Protein 4GSX (pdb70)

Solvent-accessible surface area: 40727 Å² total; per-residue (Å²): 156,24,10,7,9,20,103,225,60,32,94,56,21,171,93,60,30,0,114,0,45,6,21,1,13,117,36,34,4,5,26,9,60,3,129,148,54,27,38,1,24,4,40,3,75,84,4,23,0,40,98,17,46,40,50,55,46,3,0,0,56,6,95,37,44,92,62,50,34,29,17,101,26,40,103,114,53,124,0,83,21,124,35,72,167,56,97,47,28,17,41,97,86,64,138,15,75,14,3,58,45,39,67,4,66,102,83,31,128,0,8,0,2,0,0,0,71,5,60,23,82,23,86,0,44,0,24,37,10,75,163,121,6,14,72,8,17,0,37,4,41,26,101,91,106,77,54,95,3,79,2,34,34,128,55,44,70,21,120,18,131,19,90,84,11,27,32,2,32,1,51,1,58,61,52,148,37,67,70,39,125,66,21,0,0,0,33,1,113,168,88,1,20,8,6,41,58,92,20,1,46,97,17,63,3,0,72,11,58,22,70,125,94,122,126,78,61,19,56,122,25,68,50,3,6,54,21,48,101,28,104,20,120,142,15,113,12,48,50,76,50,54,35,53,46,33,0,76,96,7,5,73,49,32,60,96,26,130,38,99,74,75,37,3,50,26,68,8,46,0,114,3,81,1,76,7,96,93,16,52,10,116,29,70,94,48,105,93,4,99,9,25,8,139,53,85,123,136,12,53,82,43,89,86,26,11,3,60,4,27,0,62,4,98,9,137,41,36,60,0,73,4,18,39,25,5,40,26,82,170,46,81,66,51,140,42,89,62,51,15,33,39,3,10,0,39,47,83,121,99,54,20,76,1,37,3,78,3,12,119,20,70,0,63,6,18,5,6,54,68,186,116,29,45,148,42,65,40,126,18,141,56,110,79,95,42,99,153,22,167,188,21,11,8,11,21,95,225,64,33,100,61,20,173,89,60,33,0,122,2,46,5,19,0,18,85,68,34,3,5,19,13,64,0,158,149,60,28,46,1,11,4,30,6,86,91,5,22,0,40,102,11,48,37,53,63,55,3,0,0,45,2,122,31,43,94,53,56,38,44,36,109,28,11,108,89,48,98,3,83,20,129,3,63,117,67,92,44,42,14,41,95,104,50,109,10,97,21,52,58,102,74,6,86,104,177,16,120,0,3,0,6,0,0,0,81,7,104,0,63,29,75,0,51,0,32,35,12,78,161,124,12,19,68,11,20,0,37,1,30,8,96,140,178,25,59,101,4,76,1,36,33,130,57,44,66,22,122,20,144,16,75,86,8,25,52,0,22,0,46,2,58,55,81,149,38,59,78,48,126,63,22,0,3,0,28,2,101,183,113,1,17,12,5,43,60,91,23,2,49,99,18,64,2,0,74,9,53,20,71,119,84,118,86,57,60,26,57,126,28,60,50,2,4,66,17,98,105,31,64,25,76,58,22,116,14,63,48,81,52,53,13,50,44,26,0,74,50,6,3,72,52,30,51,94,29,130,38,92,61,69,28,3,56,34,63,5,48,0,81,1,78,2,79,7,103,92,21,72,12,148,22,89,105,43,98,124,3,107,18,36,13,89,24,35,104,90,15,47,93,29,97,79,30,9,2,69,1,51,1,63,12,98,9,132,36,35,70,0,71,7,22,44,32,3,27,24,120,84,47,89,64,50,139,40,85,61,46,20,40,38,8,12,2,32,71,62,77,92,43,25,87,3,21,2,76,2,11,114,18,116,4,90,3,22,0,5,43,55,194,71,30,37,121,18,77,48,133,22,154,53,108,80,96,44,98,151,9,121,91

CATH classification: 2.60.98.10 (+3 more: 3.30.67.10, 3.30.387.10, 2.60.40.350)

Structure (mmCIF, N/CA/C/O backbone):
data_4GSX
#
_entry.id   4GSX
#
_cell.length_a   77.571
_cell.length_b   77.571
_cell.length_c   292.518
_cell.angle_alpha   90.00
_cell.angle_beta   90.00
_cell.angle_gamma   120.00
#
_symmetry.space_group_name_H-M   'P 63'
#
loop_
_entity.id
_entity.type
_entity.pdbx_description
1 polymer 'Envelope protein E'
2 non-polymer 2-acetamido-2-deoxy-beta-D-glucopyranose
3 non-polymer 'CADMIUM ION'
4 non-polymer 'CHLORIDE ION'
5 water water
#
loop_
_atom_site.group_PDB
_atom_site.id
_atom_site.type_symbol
_atom_site.label_atom_id
_atom_site.label_alt_id
_atom_site.label_comp_id
_atom_site.label_asym_id
_atom_site.label_entity_id
_atom_site.label_seq_id
_atom_site.pdbx_PDB_ins_code
_atom_site.Cartn_x
_atom_site.Cartn_y
_atom_site.Cartn_z
_atom_site.occupancy
_atom_site.B_iso_or_equiv
_atom_site.auth_seq_id
_atom_site.auth_comp_id
_atom_site.auth_asym_id
_atom_site.auth_atom_id
_atom_site.pdbx_PDB_model_num
ATOM 1 N N . ARG A 1 18 ? 11.169 -24.938 55.149 1.00 32.93 2 ARG A N 1
ATOM 2 C CA . ARG A 1 18 ? 11.569 -24.968 53.752 1.00 23.80 2 ARG A CA 1
ATOM 3 C C . ARG A 1 18 ? 13.077 -24.893 53.548 1.00 25.35 2 ARG A C 1
ATOM 4 O O . ARG A 1 18 ? 13.571 -25.293 52.496 1.00 25.43 2 ARG A O 1
ATOM 12 N N . CYS A 1 19 ? 13.811 -24.383 54.536 1.00 24.67 3 CYS A N 1
ATOM 13 C CA . CYS A 1 19 ? 15.255 -24.269 54.397 1.00 17.68 3 CYS A CA 1
ATOM 14 C C . CYS A 1 19 ? 15.916 -25.450 55.022 1.00 15.30 3 CYS A C 1
ATOM 15 O O . CYS A 1 19 ? 15.411 -26.005 55.991 1.00 16.85 3 CYS A O 1
ATOM 18 N N . VAL A 1 20 ? 17.058 -25.819 54.452 1.00 17.26 4 VAL A N 1
ATOM 19 C CA . VAL A 1 20 ? 17.911 -26.854 55.001 1.00 13.60 4 VAL A CA 1
ATOM 20 C C . VAL A 1 20 ? 18.850 -26.219 56.017 1.00 12.28 4 VAL A C 1
ATOM 21 O O . VAL A 1 20 ? 19.503 -25.230 55.728 1.00 14.00 4 VAL A O 1
ATOM 25 N N . GLY A 1 21 ? 18.906 -26.781 57.212 1.00 12.39 5 GLY A N 1
ATOM 26 C CA . GLY A 1 21 ? 19.766 -26.256 58.252 1.00 12.36 5 GLY A CA 1
ATOM 27 C C . GLY A 1 21 ? 21.218 -26.603 58.004 1.00 11.13 5 GLY A C 1
ATOM 28 O O . GLY A 1 21 ? 21.533 -27.652 57.456 1.00 12.96 5 GLY A O 1
ATOM 29 N N . ILE A 1 22 ? 22.102 -25.707 58.415 1.00 11.79 6 ILE A N 1
ATOM 30 C CA . ILE A 1 22 ? 23.537 -25.894 58.249 1.00 13.67 6 ILE A CA 1
ATOM 31 C C . ILE A 1 22 ? 24.109 -26.842 59.300 1.00 12.68 6 ILE A C 1
ATOM 32 O O . ILE A 1 22 ? 23.849 -26.683 60.479 1.00 12.63 6 ILE A O 1
ATOM 37 N N . GLY A 1 23 ? 24.875 -27.837 58.860 1.00 11.58 7 GLY A N 1
ATOM 38 C CA . GLY A 1 23 ? 25.403 -28.843 59.762 1.00 11.36 7 GLY A CA 1
ATOM 39 C C . GLY A 1 23 ? 26.684 -28.396 60.424 1.00 10.65 7 GLY A C 1
ATOM 40 O O . GLY A 1 23 ? 27.363 -27.517 59.912 1.00 10.09 7 GLY A O 1
ATOM 41 N N . ASN A 1 24 ? 27.044 -28.999 61.549 1.00 12.09 8 ASN A N 1
ATOM 42 C CA . ASN A 1 24 ? 28.195 -28.475 62.284 1.00 13.91 8 ASN A CA 1
ATOM 43 C C . ASN A 1 24 ? 29.525 -28.757 61.584 1.00 10.33 8 ASN A C 1
ATOM 44 O O . ASN A 1 24 ? 30.530 -28.157 61.919 1.00 10.82 8 ASN A O 1
ATOM 49 N N . ARG A 1 25 ? 29.504 -29.614 60.566 1.00 10.95 9 ARG A N 1
ATOM 50 C CA . ARG A 1 25 ? 30.685 -29.871 59.739 1.00 10.50 9 ARG A CA 1
ATOM 51 C C . ARG A 1 25 ? 30.941 -28.766 58.719 1.00 7.87 9 ARG A C 1
ATOM 52 O O . ARG A 1 25 ? 32.009 -28.697 58.125 1.00 7.81 9 ARG A O 1
ATOM 60 N N . ASP A 1 26 ? 29.980 -27.868 58.572 1.00 7.88 10 ASP A N 1
ATOM 61 C CA . ASP A 1 26 ? 30.061 -26.854 57.560 1.00 7.48 10 ASP A CA 1
ATOM 62 C C . ASP A 1 26 ? 30.406 -25.503 58.123 1.00 6.87 10 ASP A C 1
ATOM 63 O O . ASP A 1 26 ? 30.325 -24.526 57.404 1.00 10.74 10 ASP A O 1
ATOM 68 N N . PHE A 1 27 ? 30.807 -25.426 59.388 1.00 6.33 11 PHE A N 1
ATOM 69 C CA . PHE A 1 27 ? 31.345 -24.178 59.899 1.00 7.21 11 PHE A CA 1
ATOM 70 C C . PHE A 1 27 ? 32.453 -24.393 60.908 1.00 6.60 11 PHE A C 1
ATOM 71 O O . PHE A 1 27 ? 32.638 -25.479 61.430 1.00 7.85 11 PHE A O 1
ATOM 79 N N . VAL A 1 28 ? 33.226 -23.342 61.124 1.00 7.83 12 VAL A N 1
ATOM 80 C CA . VAL A 1 28 ? 34.155 -23.288 62.229 1.00 7.44 12 VAL A CA 1
ATOM 81 C C . VAL A 1 28 ? 34.018 -21.925 62.870 1.00 6.83 12 VAL A C 1
ATOM 82 O O . VAL A 1 28 ? 34.009 -20.919 62.185 1.00 7.80 12 VAL A O 1
ATOM 86 N N . GLU A 1 29 ? 33.870 -21.905 64.188 1.00 7.51 13 GLU A N 1
ATOM 87 C CA . GLU A 1 29 ? 34.071 -20.696 64.981 1.00 8.16 13 GLU A CA 1
ATOM 88 C C . GLU A 1 29 ? 35.526 -20.651 65.428 1.00 6.70 13 GLU A C 1
ATOM 89 O O . GLU A 1 29 ? 36.019 -21.581 66.026 1.00 9.12 13 GLU A O 1
ATOM 95 N N . GLY A 1 30 ? 36.227 -19.576 65.136 1.00 5.74 14 GLY A N 1
ATOM 96 C CA . GLY A 1 30 ? 37.587 -19.466 65.591 1.00 8.24 14 GLY A CA 1
ATOM 97 C C . GLY A 1 30 ? 37.666 -19.305 67.103 1.00 11.16 14 GLY A C 1
ATOM 98 O O . GLY A 1 30 ? 36.733 -18.816 67.728 1.00 11.58 14 GLY A O 1
ATOM 99 N N . LEU A 1 31 ? 38.766 -19.742 67.696 1.00 9.15 15 LEU A N 1
ATOM 100 C CA . LEU A 1 31 ? 39.065 -19.377 69.059 1.00 11.58 15 LEU A CA 1
ATOM 101 C C . LEU A 1 31 ? 39.183 -17.874 69.024 1.00 13.68 15 LEU A C 1
ATOM 102 O O . LEU A 1 31 ? 38.698 -17.176 69.912 1.00 14.27 15 LEU A O 1
ATOM 107 N N . SER A 1 32 ? 39.852 -17.372 67.993 1.00 11.44 16 SER A N 1
ATOM 108 C CA . SER A 1 32 ? 39.827 -15.942 67.689 1.00 12.42 16 SER A CA 1
ATOM 109 C C . SER A 1 32 ? 39.568 -15.708 66.190 1.00 10.08 16 SER A C 1
ATOM 110 O O . SER A 1 32 ? 39.656 -16.617 65.371 1.00 10.37 16 SER A O 1
ATOM 113 N N . GLY A 1 33 ? 39.232 -14.484 65.830 1.00 10.43 17 GLY A N 1
ATOM 114 C CA . GLY A 1 33 ? 38.939 -14.195 64.449 1.00 10.60 17 GLY A CA 1
ATOM 115 C C . GLY A 1 33 ? 37.475 -14.343 64.118 1.00 9.47 17 GLY A C 1
ATOM 116 O O . GLY A 1 33 ? 36.636 -13.726 64.756 1.00 13.41 17 GLY A O 1
ATOM 117 N N . ALA A 1 34 ? 37.167 -15.159 63.122 1.00 7.34 18 ALA A N 1
ATOM 118 C CA . ALA A 1 34 ? 35.839 -15.189 62.552 1.00 6.69 18 ALA A CA 1
ATOM 119 C C . ALA A 1 34 ? 35.075 -16.468 62.850 1.00 5.31 18 ALA A C 1
ATOM 120 O O . ALA A 1 34 ? 35.575 -17.377 63.447 1.00 7.84 18 ALA A O 1
ATOM 122 N N . THR A 1 35 ? 33.825 -16.505 62.429 1.00 8.72 19 THR A N 1
ATOM 123 C CA . THR A 1 35 ? 33.147 -17.756 62.160 1.00 7.33 19 THR A CA 1
ATOM 124 C C . THR A 1 35 ? 33.054 -17.854 60.633 1.00 6.97 19 THR A C 1
ATOM 125 O O . THR A 1 35 ? 32.568 -16.942 59.979 1.00 6.77 19 THR A O 1
ATOM 129 N N . TRP A 1 36 ? 33.579 -18.935 60.073 1.00 7.44 20 TRP A N 1
ATOM 130 C CA . TRP A 1 36 ? 33.484 -19.206 58.636 1.00 6.69 20 TRP A CA 1
ATOM 131 C C . TRP A 1 36 ? 32.470 -20.346 58.365 1.00 6.32 20 TRP A C 1
ATOM 132 O O . TRP A 1 36 ? 32.438 -21.342 59.075 1.00 6.79 20 TRP A O 1
ATOM 143 N N . VAL A 1 37 ? 31.626 -20.170 57.357 1.00 6.15 21 VAL A N 1
ATOM 144 C CA . VAL A 1 37 ? 30.544 -21.104 57.052 1.00 5.86 21 VAL A CA 1
ATOM 145 C C . VAL A 1 37 ? 30.550 -21.434 55.571 1.00 5.80 21 VAL A C 1
ATOM 146 O O . VAL A 1 37 ? 30.615 -20.538 54.745 1.00 6.89 21 VAL A O 1
ATOM 150 N N . ASP A 1 38 ? 30.475 -22.711 55.231 1.00 6.01 22 ASP A N 1
ATOM 151 C CA . ASP A 1 38 ? 30.257 -23.135 53.862 1.00 6.81 22 ASP A CA 1
ATOM 152 C C . ASP A 1 38 ? 28.769 -23.342 53.533 1.00 9.66 22 ASP A C 1
ATOM 153 O O . ASP A 1 38 ? 28.072 -24.058 54.241 1.00 9.32 22 ASP A O 1
ATOM 158 N N . VAL A 1 39 ? 28.294 -22.781 52.428 1.00 10.45 23 VAL A N 1
ATOM 159 C CA . VAL A 1 39 ? 26.977 -23.164 51.924 1.00 9.05 23 VAL A CA 1
ATOM 160 C C . VAL A 1 39 ? 26.966 -23.363 50.405 1.00 12.11 23 VAL A C 1
ATOM 161 O O . VAL A 1 39 ? 27.745 -22.765 49.675 1.00 10.25 23 VAL A O 1
ATOM 165 N N . VAL A 1 40 ? 26.094 -24.247 49.940 1.00 9.67 24 VAL A N 1
ATOM 166 C CA . VAL A 1 40 ? 25.839 -24.379 48.520 1.00 10.82 24 VAL A CA 1
ATOM 167 C C . VAL A 1 40 ? 24.420 -23.910 48.245 1.00 11.22 24 VAL A C 1
ATOM 168 O O . VAL A 1 40 ? 23.461 -24.371 48.879 1.00 11.05 24 VAL A O 1
ATOM 172 N N . LEU A 1 41 ? 24.292 -22.982 47.307 1.00 10.32 25 LEU A N 1
ATOM 173 C CA . LEU A 1 41 ? 22.994 -22.465 46.908 1.00 12.27 25 LEU A CA 1
ATOM 174 C C . LEU A 1 41 ? 22.587 -22.980 45.526 1.00 11.66 25 LEU A C 1
ATOM 175 O O . LEU A 1 41 ? 23.354 -22.951 44.576 1.00 12.83 25 LEU A O 1
ATOM 180 N N . GLU A 1 42 ? 21.371 -23.484 45.442 1.00 15.25 26 GLU A N 1
ATOM 181 C CA . GLU A 1 42 ? 20.864 -24.054 44.214 1.00 15.74 26 GLU A CA 1
ATOM 182 C C . GLU A 1 42 ? 19.497 -23.478 44.009 1.00 16.04 26 GLU A C 1
ATOM 183 O O . GLU A 1 42 ? 18.841 -23.089 44.967 1.00 19.22 26 GLU A O 1
ATOM 189 N N . HIS A 1 43 ? 19.085 -23.361 42.760 1.00 16.05 27 HIS A N 1
ATOM 190 C CA . HIS A 1 43 ? 17.765 -22.854 42.481 1.00 18.49 27 HIS A CA 1
ATOM 191 C C . HIS A 1 43 ? 16.759 -23.763 43.179 1.00 18.48 27 HIS A C 1
ATOM 192 O O . HIS A 1 43 ? 16.828 -24.996 43.100 1.00 20.70 27 HIS A O 1
ATOM 199 N N . GLY A 1 44 ? 15.839 -23.129 43.893 1.00 19.28 28 GLY A N 1
ATOM 200 C CA . GLY A 1 44 ? 14.858 -23.824 44.703 1.00 26.23 28 GLY A CA 1
ATOM 201 C C . GLY A 1 44 ? 15.283 -23.847 46.155 1.00 20.75 28 GLY A C 1
ATOM 202 O O . GLY A 1 44 ? 14.719 -23.167 47.008 1.00 30.18 28 GLY A O 1
ATOM 203 N N . SER A 1 45 ? 16.301 -24.635 46.441 1.00 24.53 29 SER A N 1
ATOM 204 C CA . SER A 1 45 ? 16.735 -24.818 47.808 1.00 22.77 29 SER A CA 1
ATOM 205 C C . SER A 1 45 ? 16.956 -23.473 48.501 1.00 25.43 29 SER A C 1
ATOM 206 O O . SER A 1 45 ? 17.051 -22.409 47.876 1.00 21.00 29 SER A O 1
ATOM 209 N N . CYS A 1 46 ? 17.029 -23.526 49.814 1.00 19.32 30 CYS A N 1
ATOM 210 C CA . CYS A 1 46 ? 17.422 -22.368 50.563 1.00 16.55 30 CYS A CA 1
ATOM 211 C C . CYS A 1 46 ? 18.049 -22.953 51.803 1.00 15.04 30 CYS A C 1
ATOM 212 O O . CYS A 1 46 ? 17.763 -24.091 52.155 1.00 15.43 30 CYS A O 1
ATOM 215 N N . VAL A 1 47 ? 18.989 -22.230 52.395 1.00 14.26 31 VAL A N 1
ATOM 216 C CA A VAL A 1 47 ? 19.757 -22.736 53.526 0.47 13.85 31 VAL A CA 1
ATOM 217 C CA B VAL A 1 47 ? 19.726 -22.753 53.539 0.53 14.00 31 VAL A CA 1
ATOM 218 C C . VAL A 1 47 ? 19.518 -21.865 54.764 1.00 12.36 31 VAL A C 1
ATOM 219 O O . VAL A 1 47 ? 19.248 -20.679 54.652 1.00 12.07 31 VAL A O 1
ATOM 226 N N . THR A 1 48 ? 19.608 -22.451 55.945 1.00 11.25 32 THR A N 1
ATOM 227 C CA . THR A 1 48 ? 19.374 -21.676 57.146 1.00 15.67 32 THR A CA 1
ATOM 228 C C . THR A 1 48 ? 20.334 -22.017 58.279 1.00 12.75 32 THR A C 1
ATOM 229 O O . THR A 1 48 ? 20.842 -23.120 58.372 1.00 12.92 32 THR A O 1
ATOM 233 N N . THR A 1 49 ? 20.590 -21.049 59.142 1.00 16.02 33 THR A N 1
ATOM 234 C CA . THR A 1 49 ? 21.295 -21.335 60.387 1.00 16.78 33 THR A CA 1
ATOM 235 C C . THR A 1 49 ? 20.904 -20.318 61.431 1.00 15.81 33 THR A C 1
ATOM 236 O O . THR A 1 49 ? 20.138 -19.410 61.159 1.00 15.22 33 THR A O 1
ATOM 240 N N . MET A 1 50 ? 21.445 -20.489 62.626 1.00 16.92 34 MET A N 1
ATOM 241 C CA . MET A 1 50 ? 21.046 -19.712 63.781 1.00 18.80 34 MET A CA 1
ATOM 242 C C . MET A 1 50 ? 22.192 -19.692 64.795 1.00 19.83 34 MET A C 1
ATOM 243 O O . MET A 1 50 ? 22.840 -20.717 65.054 1.00 15.59 34 MET A O 1
ATOM 248 N N . ALA A 1 51 ? 22.442 -18.501 65.332 1.00 23.25 35 ALA A N 1
ATOM 249 C CA . ALA A 1 51 ? 23.494 -18.258 66.309 1.00 21.13 35 ALA A CA 1
ATOM 250 C C . ALA A 1 51 ? 22.962 -18.285 67.734 1.00 31.55 35 ALA A C 1
ATOM 251 O O . ALA A 1 51 ? 21.748 -18.278 67.953 1.00 30.45 35 ALA A O 1
ATOM 253 N N . LYS A 1 52 ? 23.888 -18.284 68.698 1.00 37.50 36 LYS A N 1
ATOM 254 C CA . LYS A 1 52 ? 23.546 -18.324 70.127 1.00 37.33 36 LYS A CA 1
ATOM 255 C C . LYS A 1 52 ? 22.552 -17.200 70.456 1.00 34.61 36 LYS A C 1
ATOM 256 O O . LYS A 1 52 ? 22.943 -16.052 70.606 1.00 40.63 36 LYS A O 1
ATOM 262 N N . ASP A 1 53 ? 21.267 -17.536 70.538 1.00 30.22 37 ASP A N 1
ATOM 263 C CA . ASP A 1 53 ? 20.226 -16.558 70.877 1.00 29.26 37 ASP A CA 1
ATOM 264 C C . ASP A 1 53 ? 20.178 -15.336 69.928 1.00 34.79 37 ASP A C 1
ATOM 265 O O . ASP A 1 53 ? 20.361 -14.187 70.344 1.00 34.66 37 ASP A O 1
ATOM 270 N N . LYS A 1 54 ? 19.924 -15.612 68.646 1.00 32.56 38 LYS A N 1
ATOM 271 C CA . LYS A 1 54 ? 19.723 -14.595 67.615 1.00 26.99 38 LYS A CA 1
ATOM 272 C C . LYS A 1 54 ? 18.654 -15.101 66.651 1.00 19.45 38 LYS A C 1
ATOM 273 O O . LYS A 1 54 ? 18.283 -16.264 66.711 1.00 20.47 38 LYS A O 1
ATOM 279 N N . PRO A 1 55 ? 18.142 -14.231 65.765 1.00 27.44 39 PRO A N 1
ATOM 280 C CA . PRO A 1 55 ? 17.083 -14.676 64.844 1.00 25.22 39 PRO A CA 1
ATOM 281 C C . PRO A 1 55 ? 17.624 -15.630 63.778 1.00 23.90 39 PRO A C 1
ATOM 282 O O . PRO A 1 55 ? 18.823 -15.647 63.495 1.00 24.71 39 PRO A O 1
ATOM 286 N N . THR A 1 56 ? 16.742 -16.418 63.180 1.00 21.41 40 THR A N 1
ATOM 287 C CA . THR A 1 56 ? 17.162 -17.342 62.138 1.00 19.13 40 THR A CA 1
ATOM 288 C C . THR A 1 56 ? 17.713 -16.568 60.943 1.00 18.40 40 THR A C 1
ATOM 289 O O . THR A 1 56 ? 17.332 -15.436 60.689 1.00 20.09 40 THR A O 1
ATOM 293 N N . LEU A 1 57 ? 18.636 -17.190 60.232 1.00 15.61 41 LEU A N 1
ATOM 294 C CA . LEU A 1 57 ? 19.253 -16.593 59.069 1.00 18.90 41 LEU A CA 1
ATOM 295 C C . LEU A 1 57 ? 19.082 -17.539 57.879 1.00 16.54 41 LEU A C 1
ATOM 296 O O . LEU A 1 57 ? 19.456 -18.711 57.966 1.00 17.44 41 LEU A O 1
ATOM 301 N N . ASP A 1 58 ? 18.489 -17.027 56.796 1.00 16.06 42 ASP A N 1
ATOM 302 C CA . ASP A 1 58 ? 18.239 -17.791 55.576 1.00 14.43 42 ASP A CA 1
ATOM 303 C C . ASP A 1 58 ? 19.004 -17.148 54.441 1.00 12.09 42 ASP A C 1
ATOM 304 O O . ASP A 1 58 ? 19.121 -15.939 54.383 1.00 13.16 42 ASP A O 1
ATOM 309 N N . ILE A 1 59 ? 19.498 -17.965 53.526 1.00 10.46 43 ILE A N 1
ATOM 310 C CA . ILE A 1 59 ? 20.129 -17.488 52.310 1.00 11.32 43 ILE A CA 1
ATOM 311 C C . ILE A 1 59 ? 19.548 -18.275 51.182 1.00 11.86 43 ILE A C 1
ATOM 312 O O . ILE A 1 59 ? 19.239 -19.449 51.342 1.00 11.36 43 ILE A O 1
ATOM 317 N N . GLU A 1 60 ? 19.402 -17.630 50.032 1.00 13.49 44 GLU A N 1
ATOM 318 C CA . GLU A 1 60 ? 18.796 -18.262 48.885 1.00 10.99 44 GLU A CA 1
ATOM 319 C C . GLU A 1 60 ? 19.188 -17.562 47.601 1.00 11.87 44 GLU A C 1
ATOM 320 O O . GLU A 1 60 ? 19.229 -16.338 47.539 1.00 13.36 44 GLU A O 1
ATOM 326 N N . LEU A 1 61 ? 19.500 -18.365 46.592 1.00 13.33 45 LEU A N 1
ATOM 327 C CA . LEU A 1 61 ? 19.764 -17.878 45.233 1.00 14.41 45 LEU A CA 1
ATOM 328 C C . LEU A 1 61 ? 18.451 -17.665 44.507 1.00 11.14 45 LEU A C 1
ATOM 329 O O . LEU A 1 61 ? 17.678 -18.598 44.333 1.00 12.95 45 LEU A O 1
ATOM 334 N N . LEU A 1 62 ? 18.202 -16.429 44.096 1.00 13.81 46 LEU A N 1
ATOM 335 C CA . LEU A 1 62 ? 16.948 -16.073 43.443 1.00 13.66 46 LEU A CA 1
ATOM 336 C C . LEU A 1 62 ? 16.977 -16.224 41.920 1.00 15.29 46 LEU A C 1
ATOM 337 O O . LEU A 1 62 ? 16.035 -16.759 41.322 1.00 17.66 46 LEU A O 1
ATOM 342 N N . LYS A 1 63 ? 18.031 -15.731 41.282 1.00 14.14 47 LYS A N 1
ATOM 343 C CA . LYS A 1 63 ? 18.185 -15.965 39.856 1.00 14.91 47 LYS A CA 1
ATOM 344 C C . LYS A 1 63 ? 19.604 -15.854 39.343 1.00 10.51 47 LYS A C 1
ATOM 345 O O . LYS A 1 63 ? 20.500 -15.385 40.019 1.00 10.92 47 LYS A O 1
ATOM 351 N N . THR A 1 64 ? 19.767 -16.315 38.117 1.00 14.28 48 THR A N 1
ATOM 352 C CA . THR A 1 64 ? 21.051 -16.407 37.461 1.00 12.55 48 THR A CA 1
ATOM 353 C C . THR A 1 64 ? 20.788 -15.948 36.038 1.00 8.77 48 THR A C 1
ATOM 354 O O . THR A 1 64 ? 19.917 -16.472 35.373 1.00 12.23 48 THR A O 1
ATOM 358 N N . GLU A 1 65 ? 21.514 -14.946 35.590 1.00 9.36 49 GLU A N 1
ATOM 359 C CA . GLU A 1 65 ? 21.240 -14.331 34.308 1.00 10.09 49 GLU A CA 1
ATOM 360 C C . GLU A 1 65 ? 22.499 -14.120 33.529 1.00 8.78 49 GLU A C 1
ATOM 361 O O . GLU A 1 65 ? 23.513 -13.712 34.078 1.00 9.70 49 GLU A O 1
ATOM 367 N N . VAL A 1 66 ? 22.397 -14.383 32.230 1.00 9.31 50 VAL A N 1
ATOM 368 C CA . VAL A 1 66 ? 23.393 -13.988 31.258 1.00 11.48 50 VAL A CA 1
ATOM 369 C C . VAL A 1 66 ? 22.834 -12.814 30.459 1.00 9.96 50 VAL A C 1
ATOM 370 O O . VAL A 1 66 ? 21.713 -12.853 29.968 1.00 12.02 50 VAL A O 1
ATOM 374 N N . THR A 1 67 ? 23.611 -11.749 30.379 1.00 10.38 51 THR A N 1
ATOM 375 C CA . THR A 1 67 ? 23.125 -10.502 29.833 1.00 14.12 51 THR A CA 1
ATOM 376 C C . THR A 1 67 ? 24.137 -10.002 28.819 1.00 10.22 51 THR A C 1
ATOM 377 O O . THR A 1 67 ? 25.309 -9.947 29.122 1.00 9.89 51 THR A O 1
ATOM 381 N N . ASN A 1 68 ? 23.681 -9.705 27.605 1.00 11.77 52 ASN A N 1
ATOM 382 C CA . ASN A 1 68 ? 24.480 -9.039 26.580 1.00 11.83 52 ASN A CA 1
ATOM 383 C C . ASN A 1 68 ? 25.746 -9.760 26.165 1.00 10.16 52 ASN A C 1
ATOM 384 O O . ASN A 1 68 ? 26.795 -9.119 26.069 1.00 13.63 52 ASN A O 1
ATOM 389 N N . PRO A 1 69 ? 25.679 -11.087 25.927 1.00 9.75 53 PRO A N 1
ATOM 390 C CA . PRO A 1 69 ? 26.875 -11.808 25.451 1.00 8.90 53 PRO A CA 1
ATOM 391 C C . PRO A 1 69 ? 27.344 -11.373 24.042 1.00 8.54 53 PRO A C 1
ATOM 392 O O . PRO A 1 69 ? 26.506 -11.070 23.203 1.00 9.41 53 PRO A O 1
ATOM 396 N N . ALA A 1 70 ? 28.657 -11.330 23.812 1.00 8.18 54 ALA A N 1
ATOM 397 C CA . ALA A 1 70 ? 29.229 -10.965 22.517 1.00 9.56 54 ALA A CA 1
ATOM 398 C C . ALA A 1 70 ? 28.958 -11.992 21.411 1.00 9.17 54 ALA A C 1
ATOM 399 O O . ALA A 1 70 ? 29.006 -13.185 21.638 1.00 6.84 54 ALA A O 1
ATOM 401 N N . VAL A 1 71 ? 28.705 -11.504 20.200 1.00 11.14 55 VAL A N 1
ATOM 402 C CA . VAL A 1 71 ? 28.590 -12.366 19.020 1.00 9.56 55 VAL A CA 1
ATOM 403 C C . VAL A 1 71 ? 29.957 -12.851 18.561 1.00 7.22 55 VAL A C 1
ATOM 404 O O . VAL A 1 71 ? 30.854 -12.055 18.289 1.00 9.32 55 VAL A O 1
ATOM 408 N N . LEU A 1 72 ? 30.092 -14.167 18.473 1.00 8.25 56 LEU A N 1
ATOM 409 C CA . LEU A 1 72 ? 31.241 -14.824 17.860 1.00 10.07 56 LEU A CA 1
ATOM 410 C C . LEU A 1 72 ? 31.229 -14.691 16.311 1.00 9.67 56 LEU A C 1
ATOM 411 O O . LEU A 1 72 ? 32.133 -14.098 15.699 1.00 8.68 56 LEU A O 1
ATOM 416 N N . ARG A 1 73 ? 30.185 -15.251 15.697 1.00 13.50 57 ARG A N 1
ATOM 417 C CA . ARG A 1 73 ? 29.907 -15.093 14.275 1.00 11.54 57 ARG A CA 1
ATOM 418 C C . ARG A 1 73 ? 28.409 -14.998 14.093 1.00 10.26 57 ARG A C 1
ATOM 419 O O . ARG A 1 73 ? 27.658 -15.455 14.942 1.00 10.25 57 ARG A O 1
ATOM 427 N N . LYS A 1 74 ? 27.980 -14.439 12.967 1.00 10.81 58 LYS A N 1
ATOM 428 C CA . LYS A 1 74 ? 26.608 -14.605 12.513 1.00 10.44 58 LYS A CA 1
ATOM 429 C C . LYS A 1 74 ? 26.663 -15.525 11.306 1.00 10.16 58 LYS A C 1
ATOM 430 O O . LYS A 1 74 ? 27.638 -15.499 10.560 1.00 9.58 58 LYS A O 1
ATOM 436 N N . LEU A 1 75 ? 25.629 -16.344 11.134 1.00 10.88 59 LEU A N 1
ATOM 437 C CA . LEU A 1 75 ? 25.519 -17.256 9.997 1.00 10.56 59 LEU A CA 1
ATOM 438 C C . LEU A 1 75 ? 24.231 -16.986 9.223 1.00 9.55 59 LEU A C 1
ATOM 439 O O . LEU A 1 75 ? 23.217 -16.626 9.798 1.00 10.52 59 LEU A O 1
ATOM 444 N N . CYS A 1 76 ? 24.282 -17.163 7.908 1.00 11.72 60 CYS A N 1
ATOM 445 C CA . CYS A 1 76 ? 23.127 -16.897 7.065 1.00 13.38 60 CYS A CA 1
ATOM 446 C C . CYS A 1 76 ? 22.389 -18.183 6.759 1.00 10.49 60 CYS A C 1
ATOM 447 O O . CYS A 1 76 ? 22.983 -19.114 6.241 1.00 11.99 60 CYS A O 1
ATOM 450 N N . ILE A 1 77 ? 21.096 -18.223 7.090 1.00 13.65 61 ILE A N 1
ATOM 451 C CA . ILE A 1 77 ? 20.255 -19.407 6.837 1.00 13.65 61 ILE A CA 1
ATOM 452 C C . ILE A 1 77 ? 19.252 -19.189 5.697 1.00 15.32 61 ILE A C 1
ATOM 453 O O . ILE A 1 77 ? 18.697 -20.156 5.166 1.00 14.70 61 ILE A O 1
ATOM 458 N N . GLU A 1 78 ? 19.028 -17.929 5.327 1.00 14.91 62 GLU A N 1
ATOM 459 C CA . GLU A 1 78 ? 18.213 -17.603 4.162 1.00 15.35 62 GLU A CA 1
ATOM 460 C C . GLU A 1 78 ? 18.824 -16.421 3.442 1.00 11.35 62 GLU A C 1
ATOM 461 O O . GLU A 1 78 ? 18.907 -15.352 4.011 1.00 12.06 62 GLU A O 1
ATOM 467 N N . ALA A 1 79 ? 19.245 -16.603 2.195 1.00 15.55 63 ALA A N 1
ATOM 468 C CA . ALA A 1 79 ? 19.840 -15.517 1.430 1.00 12.25 63 ALA A CA 1
ATOM 469 C C . ALA A 1 79 ? 18.910 -15.089 0.326 1.00 10.99 63 ALA A C 1
ATOM 470 O O . ALA A 1 79 ? 18.005 -15.812 -0.020 1.00 11.56 63 ALA A O 1
ATOM 472 N N . LYS A 1 80 ? 19.141 -13.907 -0.228 1.00 14.85 64 LYS A N 1
ATOM 473 C CA . LYS A 1 80 ? 18.481 -13.525 -1.469 1.00 16.57 64 LYS A CA 1
ATOM 474 C C . LYS A 1 80 ? 19.486 -13.024 -2.483 1.00 11.80 64 LYS A C 1
ATOM 475 O O . LYS A 1 80 ? 20.560 -12.580 -2.129 1.00 12.21 64 LYS A O 1
ATOM 481 N N . ILE A 1 81 ? 19.116 -13.127 -3.752 1.00 13.57 65 ILE A N 1
ATOM 482 C CA . ILE A 1 81 ? 19.971 -12.742 -4.866 1.00 15.05 65 ILE A CA 1
ATOM 483 C C . ILE A 1 81 ? 19.299 -11.649 -5.693 1.00 16.87 65 ILE A C 1
ATOM 484 O O . ILE A 1 81 ? 18.097 -11.689 -5.930 1.00 18.42 65 ILE A O 1
ATOM 489 N N . SER A 1 82 ? 20.077 -10.660 -6.118 1.00 19.61 66 SER A N 1
ATOM 490 C CA . SER A 1 82 ? 19.606 -9.688 -7.111 1.00 21.01 66 SER A CA 1
ATOM 491 C C . SER A 1 82 ? 20.769 -9.011 -7.854 1.00 19.34 66 SER A C 1
ATOM 492 O O . SER A 1 82 ? 21.937 -9.283 -7.589 1.00 19.24 66 SER A O 1
ATOM 495 N N . ASN A 1 83 ? 20.423 -8.140 -8.794 1.00 22.50 67 ASN A N 1
ATOM 496 C CA . ASN A 1 83 ? 21.395 -7.408 -9.589 1.00 17.14 67 ASN A CA 1
ATOM 497 C C . ASN A 1 83 ? 22.324 -8.318 -10.384 1.00 12.77 67 ASN A C 1
ATOM 498 O O . ASN A 1 83 ? 23.466 -7.982 -10.636 1.00 21.64 67 ASN A O 1
ATOM 503 N N . THR A 1 84 ? 21.823 -9.462 -10.811 1.00 13.76 68 THR A N 1
ATOM 504 C CA . THR A 1 84 ? 22.596 -10.355 -11.651 1.00 14.62 68 THR A CA 1
ATOM 505 C C . THR A 1 84 ? 23.059 -9.666 -12.941 1.00 14.73 68 THR A C 1
ATOM 506 O O . THR A 1 84 ? 22.249 -9.185 -13.723 1.00 11.10 68 THR A O 1
ATOM 510 N N . THR A 1 85 ? 24.371 -9.615 -13.146 1.00 12.43 69 THR A N 1
ATOM 511 C CA . THR A 1 85 ? 24.947 -8.954 -14.297 1.00 11.77 69 THR A CA 1
ATOM 512 C C . THR A 1 85 ? 25.871 -9.953 -14.918 1.00 11.16 69 THR A C 1
ATOM 513 O O . THR A 1 85 ? 26.484 -10.735 -14.215 1.00 10.50 69 THR A O 1
ATOM 517 N N . THR A 1 86 ? 25.958 -9.934 -16.237 1.00 9.41 70 THR A N 1
ATOM 518 C CA . THR A 1 86 ? 26.817 -10.845 -16.967 1.00 10.47 70 THR A CA 1
ATOM 519 C C . THR A 1 86 ? 27.540 -10.081 -18.038 1.00 9.57 70 THR A C 1
ATOM 520 O O . THR A 1 86 ? 26.952 -9.277 -18.746 1.00 10.66 70 THR A O 1
ATOM 524 N N . ASP A 1 87 ? 28.825 -10.343 -18.156 1.00 9.83 71 ASP A N 1
ATOM 525 C CA . ASP A 1 87 ? 29.570 -9.895 -19.315 1.00 13.80 71 ASP A CA 1
ATOM 526 C C . ASP A 1 87 ? 30.157 -11.119 -20.042 1.00 11.12 71 ASP A C 1
ATOM 527 O O . ASP A 1 87 ? 30.628 -12.060 -19.423 1.00 9.52 71 ASP A O 1
ATOM 532 N N . SER A 1 88 ? 30.089 -11.102 -21.367 1.00 10.16 72 SER A N 1
ATOM 533 C CA . SER A 1 88 ? 30.559 -12.204 -22.183 1.00 12.41 72 SER A CA 1
ATOM 534 C C . SER A 1 88 ? 31.330 -11.590 -23.317 1.00 13.59 72 SER A C 1
ATOM 535 O O . SER A 1 88 ? 31.067 -10.448 -23.688 1.00 17.86 72 SER A O 1
ATOM 538 N N . ARG A 1 89 ? 32.296 -12.325 -23.856 1.00 11.22 73 ARG A N 1
ATOM 539 C CA A ARG A 1 89 ? 33.073 -11.815 -24.967 0.57 12.60 73 ARG A CA 1
ATOM 540 C CA B ARG A 1 89 ? 33.157 -11.835 -24.924 0.43 12.59 73 ARG A CA 1
ATOM 541 C C . ARG A 1 89 ? 33.286 -12.902 -26.000 1.00 10.43 73 ARG A C 1
ATOM 542 O O . ARG A 1 89 ? 33.383 -14.062 -25.676 1.00 9.38 73 ARG A O 1
ATOM 557 N N . CYS A 1 90 ? 33.316 -12.499 -27.262 1.00 11.64 74 CYS A N 1
ATOM 558 C CA . CYS A 1 90 ? 33.551 -13.422 -28.361 1.00 11.17 74 CYS A CA 1
ATOM 559 C C . CYS A 1 90 ? 34.943 -14.023 -28.232 1.00 12.91 74 CYS A C 1
ATOM 560 O O . CYS A 1 90 ? 35.824 -13.422 -27.642 1.00 12.61 74 CYS A O 1
ATOM 563 N N . PRO A 1 91 ? 35.144 -15.213 -28.801 1.00 11.52 75 PRO A N 1
ATOM 564 C CA . PRO A 1 91 ? 36.395 -15.942 -28.617 1.00 14.05 75 PRO A CA 1
ATOM 565 C C . PRO A 1 91 ? 37.663 -15.108 -28.819 1.00 13.87 75 PRO A C 1
ATOM 566 O O . PRO A 1 91 ? 38.663 -15.407 -28.181 1.00 12.84 75 PRO A O 1
ATOM 570 N N . THR A 1 92 ? 37.626 -14.099 -29.688 1.00 18.92 76 THR A N 1
ATOM 571 C CA . THR A 1 92 ? 38.835 -13.337 -30.040 1.00 16.82 76 THR A CA 1
ATOM 572 C C . THR A 1 92 ? 38.883 -11.995 -29.321 1.00 17.03 76 THR A C 1
ATOM 573 O O . THR A 1 92 ? 39.638 -11.103 -29.713 1.00 18.78 76 THR A O 1
ATOM 577 N N . GLN A 1 93 ? 38.089 -11.871 -28.263 1.00 15.22 77 GLN A N 1
ATOM 578 C CA . GLN A 1 93 ? 37.845 -10.594 -27.621 1.00 15.59 77 GLN A CA 1
ATOM 579 C C . GLN A 1 93 ? 38.173 -10.590 -26.135 1.00 13.39 77 GLN A C 1
ATOM 580 O O . GLN A 1 93 ? 37.648 -9.765 -25.394 1.00 14.53 77 GLN A O 1
ATOM 586 N N . GLY A 1 94 ? 39.036 -11.505 -25.706 1.00 12.40 78 GLY A N 1
ATOM 587 C CA . GLY A 1 94 ? 39.657 -11.413 -24.397 1.00 10.92 78 GLY A CA 1
ATOM 588 C C . GLY A 1 94 ? 38.754 -11.734 -23.229 1.00 11.41 78 GLY A C 1
ATOM 589 O O . GLY A 1 94 ? 37.663 -12.239 -23.410 1.00 13.39 78 GLY A O 1
ATOM 590 N N . GLU A 1 95 ? 39.225 -11.439 -22.019 1.00 12.37 79 GLU A N 1
ATOM 591 C CA . GLU A 1 95 ? 38.542 -11.828 -20.784 1.00 13.18 79 GLU A CA 1
ATOM 592 C C . GLU A 1 95 ? 37.443 -10.859 -20.385 1.00 12.00 79 GLU A C 1
ATOM 593 O O . GLU A 1 95 ? 37.630 -9.648 -20.367 1.00 14.69 79 GLU A O 1
ATOM 599 N N . ALA A 1 96 ? 36.287 -11.414 -20.066 1.00 12.16 80 ALA A N 1
ATOM 600 C CA . ALA A 1 96 ? 35.140 -10.631 -19.644 1.00 14.77 80 ALA A CA 1
ATOM 601 C C . ALA A 1 96 ? 35.358 -10.091 -18.237 1.00 15.06 80 ALA A C 1
ATOM 602 O O . ALA A 1 96 ? 36.028 -10.714 -17.422 1.00 14.70 80 ALA A O 1
ATOM 604 N N . THR A 1 97 ? 34.755 -8.942 -17.952 1.00 19.76 81 THR A N 1
ATOM 605 C CA . THR A 1 97 ? 35.040 -8.177 -16.744 1.00 15.73 81 THR A CA 1
ATOM 606 C C . THR A 1 97 ? 33.822 -7.396 -16.316 1.00 10.03 81 THR A C 1
ATOM 607 O O . THR A 1 97 ? 33.112 -6.879 -17.153 1.00 12.65 81 THR A O 1
ATOM 611 N N . LEU A 1 98 ? 33.599 -7.294 -15.013 1.00 12.69 82 LEU A N 1
ATOM 612 C CA . LEU A 1 98 ? 32.530 -6.472 -14.470 1.00 10.09 82 LEU A CA 1
ATOM 613 C C . LEU A 1 98 ? 33.126 -5.756 -13.309 1.00 12.52 82 LEU A C 1
ATOM 614 O O . LEU A 1 98 ? 33.915 -6.338 -12.590 1.00 14.06 82 LEU A O 1
ATOM 619 N N . VAL A 1 99 ? 32.730 -4.506 -13.096 1.00 16.66 83 VAL A N 1
ATOM 620 C CA . VAL A 1 99 ? 33.224 -3.722 -11.959 1.00 14.39 83 VAL A CA 1
ATOM 621 C C . VAL A 1 99 ? 32.772 -4.300 -10.636 1.00 14.75 83 VAL A C 1
ATOM 622 O O . VAL A 1 99 ? 33.413 -4.100 -9.620 1.00 13.89 83 VAL A O 1
ATOM 626 N N . GLU A 1 100 ? 31.665 -5.022 -10.646 1.00 15.54 84 GLU A N 1
ATOM 627 C CA . GLU A 1 100 ? 31.157 -5.602 -9.412 1.00 16.03 84 GLU A CA 1
ATOM 628 C C . GLU A 1 100 ? 32.006 -6.769 -8.933 1.00 13.00 84 GLU A C 1
ATOM 629 O O . GLU A 1 100 ? 31.834 -7.235 -7.822 1.00 12.67 84 GLU A O 1
ATOM 635 N N . GLU A 1 101 ? 32.924 -7.221 -9.773 1.00 12.99 85 GLU A N 1
ATOM 636 C CA . GLU A 1 101 ? 33.949 -8.170 -9.367 1.00 14.74 85 GLU A CA 1
ATOM 637 C C . GLU A 1 101 ? 34.720 -7.703 -8.136 1.00 18.25 85 GLU A C 1
ATOM 638 O O . GLU A 1 101 ? 35.251 -8.529 -7.401 1.00 15.62 85 GLU A O 1
ATOM 644 N N . GLN A 1 102 ? 34.805 -6.385 -7.940 1.00 20.15 86 GLN A N 1
ATOM 645 C CA . GLN A 1 102 ? 35.547 -5.786 -6.822 1.00 21.11 86 GLN A CA 1
ATOM 646 C C . GLN A 1 102 ? 34.592 -5.315 -5.709 1.00 24.03 86 GLN A C 1
ATOM 647 O O . GLN A 1 102 ? 34.973 -4.537 -4.832 1.00 23.43 86 GLN A O 1
ATOM 653 N N . ASP A 1 103 ? 33.357 -5.817 -5.749 1.00 19.95 87 ASP A N 1
ATOM 654 C CA . ASP A 1 103 ? 32.313 -5.467 -4.795 1.00 19.79 87 ASP A CA 1
ATOM 655 C C . ASP A 1 103 ? 32.023 -6.674 -3.908 1.00 17.34 87 ASP A C 1
ATOM 656 O O . ASP A 1 103 ? 31.649 -7.737 -4.382 1.00 17.06 87 ASP A O 1
ATOM 661 N N . THR A 1 104 ? 32.201 -6.498 -2.610 1.00 23.96 88 THR A N 1
ATOM 662 C CA . THR A 1 104 ? 32.078 -7.605 -1.672 1.00 22.56 88 THR A CA 1
ATOM 663 C C . THR A 1 104 ? 30.631 -7.949 -1.332 1.00 19.45 88 THR A C 1
ATOM 664 O O . THR A 1 104 ? 30.369 -8.962 -0.684 1.00 19.10 88 THR A O 1
ATOM 668 N N . ASN A 1 105 ? 29.696 -7.103 -1.757 1.00 17.58 89 ASN A N 1
ATOM 669 C CA . ASN A 1 105 ? 28.289 -7.471 -1.735 1.00 17.93 89 ASN A CA 1
ATOM 670 C C . ASN A 1 105 ? 27.964 -8.416 -2.867 1.00 14.81 89 ASN A C 1
ATOM 671 O O . ASN A 1 105 ? 26.900 -9.003 -2.891 1.00 13.47 89 ASN A O 1
ATOM 676 N N . PHE A 1 106 ? 28.889 -8.564 -3.807 1.00 18.03 90 PHE A N 1
ATOM 677 C CA . PHE A 1 106 ? 28.645 -9.400 -4.975 1.00 15.22 90 PHE A CA 1
ATOM 678 C C . PHE A 1 106 ? 29.373 -10.730 -4.938 1.00 17.40 90 PHE A C 1
ATOM 679 O O . PHE A 1 106 ? 30.520 -10.809 -4.502 1.00 22.11 90 PHE A O 1
ATOM 687 N N . VAL A 1 107 ? 28.670 -11.769 -5.393 1.00 15.07 91 VAL A N 1
ATOM 688 C CA . VAL A 1 107 ? 29.242 -13.101 -5.594 1.00 15.70 91 VAL A CA 1
ATOM 689 C C . VAL A 1 107 ? 29.375 -13.381 -7.106 1.00 15.04 91 VAL A C 1
ATOM 690 O O . VAL A 1 107 ? 28.426 -13.213 -7.871 1.00 14.60 91 VAL A O 1
ATOM 694 N N . CYS A 1 108 ? 30.568 -13.776 -7.531 1.00 14.39 92 CYS A N 1
ATOM 695 C CA . CYS A 1 108 ? 30.911 -13.782 -8.944 1.00 13.64 92 CYS A CA 1
ATOM 696 C C . CYS A 1 108 ? 31.423 -15.133 -9.388 1.00 14.08 92 CYS A C 1
ATOM 697 O O . CYS A 1 108 ? 31.934 -15.892 -8.598 1.00 18.39 92 CYS A O 1
ATOM 700 N N . ARG A 1 109 ? 31.299 -15.424 -10.670 1.00 13.94 93 ARG A N 1
ATOM 701 C CA . ARG A 1 109 ? 31.781 -16.674 -11.212 1.00 13.60 93 ARG A CA 1
ATOM 702 C C . ARG A 1 109 ? 32.246 -16.465 -12.637 1.00 12.36 93 ARG A C 1
ATOM 703 O O . ARG A 1 109 ? 31.565 -15.808 -13.409 1.00 11.91 93 ARG A O 1
ATOM 711 N N . ARG A 1 110 ? 33.403 -17.043 -12.964 1.00 11.87 94 ARG A N 1
ATOM 712 C CA . ARG A 1 110 ? 33.977 -17.016 -14.302 1.00 12.27 94 ARG A CA 1
ATOM 713 C C . ARG A 1 110 ? 33.903 -18.379 -14.969 1.00 11.52 94 ARG A C 1
ATOM 714 O O . ARG A 1 110 ? 34.052 -19.391 -14.305 1.00 11.80 94 ARG A O 1
ATOM 722 N N . THR A 1 111 ? 33.674 -18.387 -16.286 1.00 16.13 95 THR A N 1
ATOM 723 C CA . THR A 1 111 ? 33.773 -19.576 -17.146 1.00 13.30 95 THR A CA 1
ATOM 724 C C . THR A 1 111 ? 34.125 -19.208 -18.576 1.00 11.41 95 THR A C 1
ATOM 725 O O . THR A 1 111 ? 34.393 -18.059 -18.903 1.00 13.01 95 THR A O 1
ATOM 729 N N . PHE A 1 112 ? 34.080 -20.220 -19.426 1.00 11.43 96 PHE A N 1
ATOM 730 C CA . PHE A 1 112 ? 34.070 -20.044 -20.866 1.00 11.38 96 PHE A CA 1
ATOM 731 C C . PHE A 1 112 ? 32.859 -20.759 -21.426 1.00 12.05 96 PHE A C 1
ATOM 732 O O . PHE A 1 112 ? 32.504 -21.833 -20.953 1.00 12.50 96 PHE A O 1
ATOM 740 N N . VAL A 1 113 ? 32.216 -20.143 -22.414 1.00 12.19 97 VAL A N 1
ATOM 741 C CA . VAL A 1 113 ? 30.997 -20.674 -23.017 1.00 10.62 97 VAL A CA 1
ATOM 742 C C . VAL A 1 113 ? 31.200 -20.775 -24.514 1.00 10.79 97 VAL A C 1
ATOM 743 O O . VAL A 1 113 ? 32.083 -20.133 -25.070 1.00 10.18 97 VAL A O 1
ATOM 747 N N . ASP A 1 114 ? 30.388 -21.591 -25.175 1.00 13.15 98 ASP A N 1
ATOM 748 C CA . ASP A 1 114 ? 30.445 -21.691 -26.625 1.00 11.83 98 ASP A CA 1
ATOM 749 C C . ASP A 1 114 ? 29.918 -20.375 -27.175 1.00 11.11 98 ASP A C 1
ATOM 750 O O . ASP A 1 114 ? 28.905 -19.857 -26.680 1.00 10.78 98 ASP A O 1
ATOM 755 N N . ARG A 1 115 ? 30.621 -19.851 -28.179 1.00 11.32 99 ARG A N 1
ATOM 756 C CA . ARG A 1 115 ? 30.222 -18.664 -28.936 1.00 10.70 99 ARG A CA 1
ATOM 757 C C . ARG A 1 115 ? 30.371 -19.034 -30.393 1.00 9.18 99 ARG A C 1
ATOM 758 O O . ARG A 1 115 ? 31.124 -19.944 -30.710 1.00 14.47 99 ARG A O 1
ATOM 766 N N . GLY A 1 116 ? 29.666 -18.356 -31.286 1.00 10.02 100 GLY A N 1
ATOM 767 C CA . GLY A 1 116 ? 29.778 -18.630 -32.709 1.00 8.49 100 GLY A CA 1
ATOM 768 C C . GLY A 1 116 ? 28.834 -17.729 -33.484 1.00 9.34 100 GLY A C 1
ATOM 769 O O . GLY A 1 116 ? 28.269 -16.804 -32.921 1.00 9.15 100 GLY A O 1
ATOM 770 N N . HIS A 1 117 ? 28.631 -18.025 -34.762 1.00 8.67 101 HIS A N 1
ATOM 771 C CA . HIS A 1 117 ? 27.853 -17.166 -35.632 1.00 10.02 101 HIS A CA 1
ATOM 772 C C . HIS A 1 117 ? 26.452 -16.909 -35.073 1.00 9.82 101 HIS A C 1
ATOM 773 O O . HIS A 1 117 ? 25.895 -15.845 -35.252 1.00 11.84 101 HIS A O 1
ATOM 780 N N . GLY A 1 118 ? 25.870 -17.879 -34.390 1.00 9.53 102 GLY A N 1
ATOM 781 C CA . GLY A 1 118 ? 24.504 -17.744 -33.923 1.00 10.11 102 GLY A CA 1
ATOM 782 C C . GLY A 1 118 ? 24.321 -16.760 -32.782 1.00 13.15 102 GLY A C 1
ATOM 783 O O . GLY A 1 118 ? 23.199 -16.407 -32.445 1.00 12.14 102 GLY A O 1
ATOM 784 N N . ASN A 1 119 ? 25.419 -16.332 -32.171 1.00 11.71 103 ASN A N 1
ATOM 785 C CA . ASN A 1 119 ? 25.359 -15.334 -31.112 1.00 12.20 103 ASN A CA 1
ATOM 786 C C . ASN A 1 119 ? 26.371 -14.181 -31.290 1.00 10.85 103 ASN A C 1
ATOM 787 O O . ASN A 1 119 ? 26.874 -13.620 -30.317 1.00 11.46 103 ASN A O 1
ATOM 792 N N . GLY A 1 120 ? 26.658 -13.839 -32.539 1.00 10.82 104 GLY A N 1
ATOM 793 C CA . GLY A 1 120 ? 27.364 -12.616 -32.849 1.00 13.05 104 GLY A CA 1
ATOM 794 C C . GLY A 1 120 ? 28.857 -12.712 -33.048 1.00 12.02 104 GLY A C 1
ATOM 795 O O . GLY A 1 120 ? 29.499 -11.711 -33.317 1.00 16.34 104 GLY A O 1
ATOM 796 N N . CYS A 1 121 ? 29.430 -13.899 -32.929 1.00 12.71 105 CYS A N 1
ATOM 797 C CA . CYS A 1 121 ? 30.879 -14.018 -33.036 1.00 11.21 105 CYS A CA 1
ATOM 798 C C . CYS A 1 121 ? 31.308 -14.522 -34.408 1.00 13.06 105 CYS A C 1
ATOM 799 O O . CYS A 1 121 ? 30.615 -15.322 -35.020 1.00 13.84 105 CYS A O 1
ATOM 802 N N . GLY A 1 122 ? 32.432 -14.016 -34.905 1.00 12.11 106 GLY A N 1
ATOM 803 C CA . GLY A 1 122 ? 32.941 -14.421 -36.202 1.00 12.45 106 GLY A CA 1
ATOM 804 C C . GLY A 1 122 ? 33.540 -15.814 -36.204 1.00 13.24 106 GLY A C 1
ATOM 805 O O . GLY A 1 122 ? 33.677 -16.429 -37.253 1.00 16.32 106 GLY A O 1
ATOM 806 N N . LEU A 1 123 ? 33.883 -16.321 -35.029 1.00 10.82 107 LEU A N 1
ATOM 807 C CA . LEU A 1 123 ? 34.442 -17.654 -34.916 1.00 12.29 107 LEU A CA 1
ATOM 808 C C . LEU A 1 123 ? 33.604 -18.527 -34.009 1.00 12.25 107 LEU A C 1
ATOM 809 O O . LEU A 1 123 ? 32.986 -18.032 -33.082 1.00 10.42 107 LEU A O 1
ATOM 814 N N . PHE A 1 124 ? 33.612 -19.828 -34.270 1.00 11.26 108 PHE A N 1
ATOM 815 C CA . PHE A 1 124 ? 33.137 -20.786 -33.294 1.00 9.00 108 PHE A CA 1
ATOM 816 C C . PHE A 1 124 ? 34.260 -21.103 -32.313 1.00 10.61 108 PHE A C 1
ATOM 817 O O . PHE A 1 124 ? 35.381 -21.425 -32.692 1.00 13.62 108 PHE A O 1
ATOM 825 N N . GLY A 1 125 ? 33.962 -21.017 -31.034 1.00 10.35 109 GLY A N 1
ATOM 826 C CA . GLY A 1 125 ? 34.962 -21.295 -30.022 1.00 15.90 109 GLY A CA 1
ATOM 827 C C . GLY A 1 125 ? 34.432 -20.954 -28.644 1.00 10.92 109 GLY A C 1
ATOM 828 O O . GLY A 1 125 ? 33.246 -20.732 -28.473 1.00 11.26 109 GLY A O 1
ATOM 829 N N . LYS A 1 126 ? 35.314 -20.924 -27.660 1.00 11.43 110 LYS A N 1
ATOM 830 C CA . LYS A 1 126 ? 34.920 -20.547 -26.318 1.00 11.33 110 LYS A CA 1
ATOM 831 C C . LYS A 1 126 ? 35.139 -19.045 -26.118 1.00 11.24 110 LYS A C 1
ATOM 832 O O . LYS A 1 126 ? 36.158 -18.500 -26.507 1.00 10.81 110 LYS A O 1
ATOM 838 N N . GLY A 1 127 ? 34.152 -18.392 -25.529 1.00 10.52 111 GLY A N 1
ATOM 839 C CA . GLY A 1 127 ? 34.222 -16.990 -25.199 1.00 11.14 111 GLY A CA 1
ATOM 840 C C . GLY A 1 127 ? 34.221 -16.849 -23.693 1.00 14.29 111 GLY A C 1
ATOM 841 O O . GLY A 1 127 ? 33.587 -17.644 -23.011 1.00 13.81 111 GLY A O 1
ATOM 842 N N . SER A 1 128 ? 34.930 -15.850 -23.168 1.00 10.03 112 SER A N 1
ATOM 843 C CA . SER A 1 128 ? 34.967 -15.617 -21.731 1.00 10.14 112 SER A CA 1
ATOM 844 C C . SER A 1 128 ? 33.613 -15.142 -21.249 1.00 10.98 112 SER A C 1
ATOM 845 O O . SER A 1 128 ? 32.911 -14.448 -21.968 1.00 12.62 112 SER A O 1
ATOM 848 N N . LEU A 1 129 ? 33.247 -15.512 -20.025 1.00 10.68 113 LEU A N 1
ATOM 849 C CA . LEU A 1 129 ? 32.014 -15.037 -19.445 1.00 8.96 113 LEU A CA 1
ATOM 850 C C . LEU A 1 129 ? 32.227 -14.801 -17.966 1.00 10.41 113 LEU A C 1
ATOM 851 O O . LEU A 1 129 ? 32.919 -15.577 -17.334 1.00 11.26 113 LEU A O 1
ATOM 856 N N . ILE A 1 130 ? 31.660 -13.721 -17.428 1.00 10.56 114 ILE A N 1
ATOM 857 C CA . ILE A 1 130 ? 31.675 -13.455 -15.986 1.00 10.40 114 ILE A CA 1
ATOM 858 C C . ILE A 1 130 ? 30.263 -13.078 -15.547 1.00 7.82 114 ILE A C 1
ATOM 859 O O . ILE A 1 130 ? 29.593 -12.318 -16.203 1.00 7.97 114 ILE A O 1
ATOM 864 N N . THR A 1 131 ? 29.820 -13.622 -14.429 1.00 9.08 115 THR A N 1
ATOM 865 C CA . THR A 1 131 ? 28.523 -13.284 -13.872 1.00 9.48 115 THR A CA 1
ATOM 866 C C . THR A 1 131 ? 28.651 -12.915 -12.408 1.00 9.08 115 THR A C 1
ATOM 867 O O . THR A 1 131 ? 29.302 -13.605 -11.652 1.00 9.20 115 THR A O 1
ATOM 871 N N . CYS A 1 132 ? 28.016 -11.812 -12.024 1.00 9.68 116 CYS A N 1
ATOM 872 C CA . CYS A 1 132 ? 28.063 -11.310 -10.665 1.00 11.38 116 CYS A CA 1
ATOM 873 C C . CYS A 1 132 ? 26.653 -11.058 -10.183 1.00 12.07 116 CYS A C 1
ATOM 874 O O . CYS A 1 132 ? 25.841 -10.519 -10.907 1.00 15.41 116 CYS A O 1
ATOM 877 N N . ALA A 1 133 ? 26.352 -11.460 -8.963 1.00 12.47 117 ALA A N 1
ATOM 878 C CA . ALA A 1 133 ? 25.067 -11.158 -8.373 1.00 13.46 117 ALA A CA 1
ATOM 879 C C . ALA A 1 133 ? 25.220 -10.635 -6.954 1.00 11.27 117 ALA A C 1
ATOM 880 O O . ALA A 1 133 ? 26.140 -10.989 -6.261 1.00 12.76 117 ALA A O 1
ATOM 882 N N . LYS A 1 134 ? 24.286 -9.798 -6.528 1.00 12.73 118 LYS A N 1
ATOM 883 C CA . LYS A 1 134 ? 24.299 -9.235 -5.194 1.00 15.46 118 LYS A CA 1
ATOM 884 C C . LYS A 1 134 ? 23.678 -10.227 -4.209 1.00 13.16 118 LYS A C 1
ATOM 885 O O . LYS A 1 134 ? 22.554 -10.675 -4.403 1.00 15.03 118 LYS A O 1
ATOM 891 N N . PHE A 1 135 ? 24.442 -10.569 -3.172 1.00 14.95 119 PHE A N 1
ATOM 892 C CA . PHE A 1 135 ? 24.026 -11.489 -2.116 1.00 13.81 119 PHE A CA 1
ATOM 893 C C . PHE A 1 135 ? 23.483 -10.684 -0.944 1.00 13.45 119 PHE A C 1
ATOM 894 O O . PHE A 1 135 ? 24.103 -9.710 -0.532 1.00 14.97 119 PHE A O 1
ATOM 902 N N . LYS A 1 136 ? 22.317 -11.077 -0.422 1.00 13.88 120 LYS A N 1
ATOM 903 C CA . LYS A 1 136 ? 21.772 -10.473 0.796 1.00 15.16 120 LYS A CA 1
ATOM 904 C C . LYS A 1 136 ? 21.295 -11.554 1.742 1.00 14.33 120 LYS A C 1
ATOM 905 O O . LYS A 1 136 ? 20.603 -12.472 1.320 1.00 14.00 120 LYS A O 1
ATOM 911 N N . CYS A 1 137 ? 21.657 -11.447 3.017 1.00 14.60 121 CYS A N 1
ATOM 912 C CA . CYS A 1 137 ? 21.105 -12.354 4.023 1.00 18.46 121 CYS A CA 1
ATOM 913 C C . CYS A 1 137 ? 19.775 -11.831 4.535 1.00 13.51 121 CYS A C 1
ATOM 914 O O . CYS A 1 137 ? 19.673 -10.682 4.957 1.00 14.47 121 CYS A O 1
ATOM 917 N N . VAL A 1 138 ? 18.771 -12.691 4.474 1.00 11.08 122 VAL A N 1
ATOM 918 C CA . VAL A 1 138 ? 17.395 -12.366 4.838 1.00 15.89 122 VAL A CA 1
ATOM 919 C C . VAL A 1 138 ? 17.079 -12.846 6.257 1.00 16.46 122 VAL A C 1
ATOM 920 O O . VAL A 1 138 ? 16.383 -12.180 7.023 1.00 15.86 122 VAL A O 1
ATOM 924 N N . THR A 1 139 ? 17.602 -14.021 6.582 1.00 16.10 123 THR A N 1
ATOM 925 C CA . THR A 1 139 ? 17.413 -14.644 7.874 1.00 18.93 123 THR A CA 1
ATOM 926 C C . THR A 1 139 ? 18.790 -15.139 8.332 1.00 13.27 123 THR A C 1
ATOM 927 O O . THR A 1 139 ? 19.451 -15.890 7.641 1.00 12.17 123 THR A O 1
ATOM 931 N N . LYS A 1 140 ? 19.225 -14.687 9.496 1.00 16.78 124 LYS A N 1
ATOM 932 C CA . LYS A 1 140 ? 20.507 -15.097 10.035 1.00 15.09 124 LYS A CA 1
ATOM 933 C C . LYS A 1 140 ? 20.333 -15.696 11.430 1.00 15.39 124 LYS A C 1
ATOM 934 O O . LYS A 1 140 ? 19.285 -15.551 12.059 1.00 15.95 124 LYS A O 1
ATOM 940 N N . LEU A 1 141 ? 21.358 -16.396 11.889 1.00 12.66 125 LEU A N 1
ATOM 941 C CA . LEU A 1 141 ? 21.445 -16.792 13.273 1.00 15.93 125 LEU A CA 1
ATOM 942 C C . LEU A 1 141 ? 22.755 -16.246 13.838 1.00 13.41 125 LEU A C 1
ATOM 943 O O . LEU A 1 141 ? 23.651 -15.843 13.075 1.00 11.90 125 LEU A O 1
ATOM 948 N N . GLU A 1 142 ? 22.858 -16.250 15.169 1.00 14.46 126 GLU A N 1
ATOM 949 C CA . GLU A 1 142 ? 24.008 -15.718 15.890 1.00 9.76 126 GLU A CA 1
ATOM 950 C C . GLU A 1 142 ? 24.522 -16.691 16.953 1.00 10.67 126 GLU A C 1
ATOM 951 O O . GLU A 1 142 ? 23.748 -17.249 17.711 1.00 12.63 126 GLU A O 1
ATOM 957 N N . GLY A 1 143 ? 25.827 -16.919 17.002 1.00 10.86 127 GLY A N 1
ATOM 958 C CA . GLY A 1 143 ? 26.406 -17.671 18.105 1.00 6.22 127 GLY A CA 1
ATOM 959 C C . GLY A 1 143 ? 27.120 -16.722 19.031 1.00 6.38 127 GLY A C 1
ATOM 960 O O . GLY A 1 143 ? 27.934 -15.941 18.593 1.00 9.89 127 GLY A O 1
ATOM 961 N N . LYS A 1 144 ? 26.817 -16.798 20.320 1.00 9.11 128 LYS A N 1
ATOM 962 C CA . LYS A 1 144 ? 27.285 -15.818 21.288 1.00 10.24 128 LYS A CA 1
ATOM 963 C C . LYS A 1 144 ? 28.063 -16.460 22.426 1.00 7.08 128 LYS A C 1
ATOM 964 O O . LYS A 1 144 ? 27.677 -17.505 22.930 1.00 7.96 128 LYS A O 1
ATOM 970 N N . ILE A 1 145 ? 29.163 -15.833 22.827 1.00 7.85 129 ILE A N 1
ATOM 971 C CA . ILE A 1 145 ? 29.985 -16.387 23.896 1.00 6.67 129 ILE A CA 1
ATOM 972 C C . ILE A 1 145 ? 29.702 -15.748 25.245 1.00 9.07 129 ILE A C 1
ATOM 973 O O . ILE A 1 145 ? 29.540 -14.530 25.352 1.00 10.87 129 ILE A O 1
ATOM 978 N N . VAL A 1 146 ? 29.619 -16.574 26.280 1.00 8.75 130 VAL A N 1
ATOM 979 C CA . VAL A 1 146 ? 29.409 -16.065 27.631 1.00 7.49 130 VAL A CA 1
ATOM 980 C C . VAL A 1 146 ? 30.765 -15.903 28.266 1.00 6.40 130 VAL A C 1
ATOM 981 O O . VAL A 1 146 ? 31.528 -16.843 28.362 1.00 8.52 130 VAL A O 1
ATOM 985 N N . GLN A 1 147 ? 31.073 -14.675 28.645 1.00 6.15 131 GLN A N 1
ATOM 986 C CA . GLN A 1 147 ? 32.299 -14.349 29.339 1.00 7.32 131 GLN A CA 1
ATOM 987 C C . GLN A 1 147 ? 31.972 -14.088 30.814 1.00 5.52 131 GLN A C 1
ATOM 988 O O . GLN A 1 147 ? 30.822 -14.104 31.184 1.00 5.53 131 GLN A O 1
ATOM 994 N N . TYR A 1 148 ? 32.976 -13.840 31.647 1.00 6.41 132 TYR A N 1
ATOM 995 C CA . TYR A 1 148 ? 32.740 -13.550 33.069 1.00 6.58 132 TYR A CA 1
ATOM 996 C C . TYR A 1 148 ? 31.850 -12.331 33.303 1.00 6.92 132 TYR A C 1
ATOM 997 O O . TYR A 1 148 ? 31.079 -12.321 34.239 1.00 8.37 132 TYR A O 1
ATOM 1006 N N . GLU A 1 149 ? 32.000 -11.294 32.479 1.00 7.37 133 GLU A N 1
ATOM 1007 C CA . GLU A 1 149 ? 31.256 -10.032 32.613 1.00 8.01 133 GLU A CA 1
ATOM 1008 C C . GLU A 1 149 ? 29.781 -10.168 32.239 1.00 7.27 133 GLU A C 1
ATOM 1009 O O . GLU A 1 149 ? 29.003 -9.254 32.403 1.00 9.23 133 GLU A O 1
ATOM 1015 N N . ASN A 1 150 ? 29.393 -11.319 31.728 1.00 8.33 134 ASN A N 1
ATOM 1016 C CA . ASN A 1 150 ? 28.012 -11.529 31.327 1.00 5.19 134 ASN A CA 1
ATOM 1017 C C . ASN A 1 150 ? 27.189 -12.310 32.341 1.00 6.19 134 ASN A C 1
ATOM 1018 O O . ASN A 1 150 ? 25.995 -12.411 32.193 1.00 10.68 134 ASN A O 1
ATOM 1023 N N . LEU A 1 151 ? 27.811 -12.841 33.381 1.00 7.27 135 LEU A N 1
ATOM 1024 C CA . LEU A 1 151 ? 27.116 -13.687 34.333 1.00 8.51 135 LEU A CA 1
ATOM 1025 C C . LEU A 1 151 ? 26.830 -12.954 35.640 1.00 8.86 135 LEU A C 1
ATOM 1026 O O . LEU A 1 151 ? 27.689 -12.246 36.153 1.00 8.78 135 LEU A O 1
ATOM 1031 N N . LYS A 1 152 ? 25.624 -13.147 36.173 1.00 9.20 136 LYS A N 1
ATOM 1032 C CA . LYS A 1 152 ? 25.164 -12.462 37.370 1.00 11.08 136 LYS A CA 1
ATOM 1033 C C . LYS A 1 152 ? 24.218 -13.349 38.173 1.00 8.43 136 LYS A C 1
ATOM 1034 O O . LYS A 1 152 ? 23.400 -14.063 37.603 1.00 8.20 136 LYS A O 1
ATOM 1040 N N . TYR A 1 153 ? 24.355 -13.291 39.494 1.00 9.25 137 TYR A N 1
ATOM 1041 C CA . TYR A 1 153 ? 23.523 -14.040 40.424 1.00 7.93 137 TYR A CA 1
ATOM 1042 C C . TYR A 1 153 ? 22.926 -13.101 41.442 1.00 8.23 137 TYR A C 1
ATOM 1043 O O . TYR A 1 153 ? 23.607 -12.235 41.959 1.00 10.31 137 TYR A O 1
ATOM 1052 N N . SER A 1 154 ? 21.655 -13.288 41.762 1.00 11.10 138 SER A N 1
ATOM 1053 C CA . SER A 1 154 ? 21.031 -12.512 42.819 1.00 10.62 138 SER A CA 1
ATOM 1054 C C . SER A 1 154 ? 20.804 -13.424 44.005 1.00 9.88 138 SER A C 1
ATOM 1055 O O . SER A 1 154 ? 20.123 -14.436 43.893 1.00 11.21 138 SER A O 1
ATOM 1058 N N . VAL A 1 155 ? 21.384 -13.067 45.142 1.00 10.05 139 VAL A N 1
ATOM 1059 C CA . VAL A 1 155 ? 21.269 -13.871 46.335 1.00 12.58 139 VAL A CA 1
ATOM 1060 C C . VAL A 1 155 ? 20.552 -13.088 47.420 1.00 12.67 139 VAL A C 1
ATOM 1061 O O . VAL A 1 155 ? 20.980 -11.995 47.801 1.00 11.08 139 VAL A O 1
ATOM 1065 N N . ILE A 1 156 ? 19.456 -13.637 47.923 1.00 11.66 140 ILE A N 1
ATOM 1066 C CA . ILE A 1 156 ? 18.741 -12.944 48.982 1.00 13.06 140 ILE A CA 1
ATOM 1067 C C . ILE A 1 156 ? 19.080 -13.512 50.356 1.00 12.32 140 ILE A C 1
ATOM 1068 O O . ILE A 1 156 ? 19.033 -14.712 50.569 1.00 11.53 140 ILE A O 1
ATOM 1073 N N . VAL A 1 157 ? 19.422 -12.620 51.276 1.00 14.43 141 VAL A N 1
ATOM 1074 C CA . VAL A 1 157 ? 19.756 -12.977 52.652 1.00 16.55 141 VAL A CA 1
ATOM 1075 C C . VAL A 1 157 ? 18.701 -12.384 53.600 1.00 17.07 141 VAL A C 1
ATOM 1076 O O . VAL A 1 157 ? 18.434 -11.185 53.566 1.00 18.36 141 VAL A O 1
ATOM 1080 N N . THR A 1 158 ? 18.094 -13.225 54.434 1.00 17.78 142 THR A N 1
ATOM 1081 C CA . THR A 1 158 ? 16.970 -12.796 55.277 1.00 20.73 142 THR A CA 1
ATOM 1082 C C . THR A 1 158 ? 17.199 -13.062 56.771 1.00 15.60 142 THR A C 1
ATOM 1083 O O . THR A 1 158 ? 17.425 -14.196 57.169 1.00 17.83 142 THR A O 1
ATOM 1087 N N . VAL A 1 159 ? 17.131 -12.014 57.592 1.00 21.58 143 VAL A N 1
ATOM 1088 C CA . VAL A 1 159 ? 17.091 -12.176 59.056 1.00 26.16 143 VAL A CA 1
ATOM 1089 C C . VAL A 1 159 ? 15.647 -12.184 59.555 1.00 20.56 143 VAL A C 1
ATOM 1090 O O . VAL A 1 159 ? 14.872 -11.276 59.282 1.00 22.60 143 VAL A O 1
ATOM 1094 N N . HIS A 1 160 ? 15.310 -13.225 60.299 1.00 20.51 144 HIS A N 1
ATOM 1095 C CA . HIS A 1 160 ? 13.942 -13.487 60.709 1.00 24.44 144 HIS A CA 1
ATOM 1096 C C . HIS A 1 160 ? 13.506 -12.757 61.980 1.00 31.52 144 HIS A C 1
ATOM 1097 O O . HIS A 1 160 ? 13.090 -13.379 62.957 1.00 31.28 144 HIS A O 1
ATOM 1104 N N . THR A 1 161 ? 13.604 -11.434 61.957 1.00 34.89 145 THR A N 1
ATOM 1105 C CA . THR A 1 161 ? 12.894 -10.613 62.913 1.00 33.29 145 THR A CA 1
ATOM 1106 C C . THR A 1 161 ? 11.408 -10.662 62.553 1.00 41.55 145 THR A C 1
ATOM 1107 O O . THR A 1 161 ? 10.564 -10.235 63.335 1.00 43.62 145 THR A O 1
ATOM 1111 N N . GLY A 1 162 ? 11.107 -11.185 61.362 1.00 40.26 146 GLY A N 1
ATOM 1112 C CA . GLY A 1 162 ? 9.741 -11.416 60.924 1.00 45.01 146 GLY A CA 1
ATOM 1113 C C . GLY A 1 162 ? 8.874 -10.174 60.972 1.00 47.15 146 GLY A C 1
ATOM 1114 O O . GLY A 1 162 ? 8.976 -9.358 61.887 1.00 38.71 146 GLY A O 1
ATOM 1115 N N . GLY A 1 175 ? 14.579 -8.470 53.746 1.00 26.91 159 GLY A N 1
ATOM 1116 C CA . GLY A 1 175 ? 15.623 -9.218 53.072 1.00 21.27 159 GLY A CA 1
ATOM 1117 C C . GLY A 1 175 ? 16.514 -8.356 52.196 1.00 21.04 159 GLY A C 1
ATOM 1118 O O . GLY A 1 175 ? 16.058 -7.414 51.552 1.00 26.77 159 GLY A O 1
ATOM 1119 N N . THR A 1 176 ? 17.796 -8.695 52.157 1.00 18.33 160 THR A N 1
ATOM 1120 C CA . THR A 1 176 ? 18.752 -7.966 51.347 1.00 18.18 160 THR A CA 1
ATOM 1121 C C . THR A 1 176 ? 19.191 -8.815 50.163 1.00 15.95 160 THR A C 1
ATOM 1122 O O . THR A 1 176 ? 19.603 -9.955 50.335 1.00 15.53 160 THR A O 1
ATOM 1126 N N . ILE A 1 177 ? 19.104 -8.251 48.964 1.00 14.24 161 ILE A N 1
ATOM 1127 C CA . ILE A 1 177 ? 19.469 -8.958 47.740 1.00 15.00 161 ILE A CA 1
ATOM 1128 C C . ILE A 1 177 ? 20.884 -8.572 47.329 1.00 13.64 161 ILE A C 1
ATOM 1129 O O . ILE A 1 177 ? 21.128 -7.453 46.918 1.00 18.13 161 ILE A O 1
ATOM 1134 N N . ALA A 1 178 ? 21.808 -9.516 47.465 1.00 12.70 162 ALA A N 1
ATOM 1135 C CA . ALA A 1 178 ? 23.197 -9.364 47.050 1.00 11.78 162 ALA A CA 1
ATOM 1136 C C . ALA A 1 178 ? 23.377 -9.675 45.566 1.00 10.92 162 ALA A C 1
ATOM 1137 O O . ALA A 1 178 ? 22.803 -10.619 45.054 1.00 10.35 162 ALA A O 1
ATOM 1139 N N . THR A 1 179 ? 24.179 -8.887 44.866 1.00 11.83 163 THR A N 1
ATOM 1140 C CA . THR A 1 179 ? 24.531 -9.223 43.494 1.00 11.58 163 THR A CA 1
ATOM 1141 C C . THR A 1 179 ? 25.920 -9.844 43.483 1.00 9.46 163 THR A C 1
ATOM 1142 O O . THR A 1 179 ? 26.854 -9.295 44.051 1.00 10.94 163 THR A O 1
ATOM 1146 N N . ILE A 1 180 ? 26.036 -11.010 42.859 1.00 8.60 164 ILE A N 1
ATOM 1147 C CA . ILE A 1 180 ? 27.302 -11.738 42.810 1.00 10.33 164 ILE A CA 1
ATOM 1148 C C . ILE A 1 180 ? 27.682 -11.972 41.355 1.00 6.00 164 ILE A C 1
ATOM 1149 O O . ILE A 1 180 ? 26.853 -12.427 40.585 1.00 7.36 164 ILE A O 1
ATOM 1154 N N . THR A 1 181 ? 28.921 -11.667 40.979 1.00 7.05 165 THR A N 1
ATOM 1155 C CA . THR A 1 181 ? 29.411 -11.960 39.628 1.00 7.11 165 THR A CA 1
ATOM 1156 C C . THR A 1 181 ? 30.762 -12.628 39.712 1.00 6.95 165 THR A C 1
ATOM 1157 O O . THR A 1 181 ? 31.427 -12.514 40.717 1.00 6.55 165 THR A O 1
ATOM 1161 N N . PRO A 1 182 ? 31.181 -13.325 38.642 1.00 8.09 166 PRO A N 1
ATOM 1162 C CA . PRO A 1 182 ? 32.515 -13.950 38.636 1.00 11.07 166 PRO A CA 1
ATOM 1163 C C . PRO A 1 182 ? 33.687 -13.010 39.053 1.00 9.40 166 PRO A C 1
ATOM 1164 O O . PRO A 1 182 ? 34.497 -13.400 39.885 1.00 10.01 166 PRO A O 1
ATOM 1168 N N . GLN A 1 183 ? 33.749 -11.799 38.508 1.00 7.40 167 GLN A N 1
ATOM 1169 C CA . GLN A 1 183 ? 34.765 -10.815 38.865 1.00 8.47 167 GLN A CA 1
ATOM 1170 C C . GLN A 1 183 ? 34.517 -10.088 40.192 1.00 8.33 167 GLN A C 1
ATOM 1171 O O . GLN A 1 183 ? 35.436 -9.575 40.785 1.00 8.43 167 GLN A O 1
ATOM 1177 N N . ALA A 1 184 ? 33.277 -10.033 40.650 1.00 10.97 168 ALA A N 1
ATOM 1178 C CA . ALA A 1 184 ? 32.945 -9.428 41.936 1.00 11.35 168 ALA A CA 1
ATOM 1179 C C . ALA A 1 184 ? 32.213 -10.480 42.767 1.00 7.95 168 ALA A C 1
ATOM 1180 O O . ALA A 1 184 ? 31.006 -10.433 42.948 1.00 7.78 168 ALA A O 1
ATOM 1182 N N . PRO A 1 185 ? 32.961 -11.466 43.248 1.00 9.16 169 PRO A N 1
ATOM 1183 C CA . PRO A 1 185 ? 32.351 -12.599 43.944 1.00 14.79 169 PRO A CA 1
ATOM 1184 C C . PRO A 1 185 ? 31.932 -12.284 45.368 1.00 12.39 169 PRO A C 1
ATOM 1185 O O . PRO A 1 185 ? 31.238 -13.081 45.974 1.00 11.42 169 PRO A O 1
ATOM 1189 N N . THR A 1 186 ? 32.330 -11.126 45.868 1.00 12.68 170 THR A N 1
ATOM 1190 C CA . THR A 1 186 ? 32.113 -10.776 47.259 1.00 14.49 170 THR A CA 1
ATOM 1191 C C . THR A 1 186 ? 31.085 -9.671 47.422 1.00 15.83 170 THR A C 1
ATOM 1192 O O . THR A 1 186 ? 31.018 -8.743 46.614 1.00 14.82 170 THR A O 1
ATOM 1196 N N . SER A 1 187 ? 30.288 -9.798 48.478 1.00 12.83 171 SER A N 1
ATOM 1197 C CA . SER A 1 187 ? 29.321 -8.791 48.856 1.00 12.86 171 SER A CA 1
ATOM 1198 C C . SER A 1 187 ? 29.289 -8.689 50.376 1.00 13.18 171 SER A C 1
ATOM 1199 O O . SER A 1 187 ? 28.943 -9.656 51.047 1.00 11.14 171 SER A O 1
ATOM 1202 N N . GLU A 1 188 ? 29.673 -7.530 50.912 1.00 14.63 172 GLU A N 1
ATOM 1203 C CA . GLU A 1 188 ? 29.571 -7.270 52.351 1.00 16.93 172 GLU A CA 1
ATOM 1204 C C . GLU A 1 188 ? 28.216 -6.658 52.650 1.00 15.47 172 GLU A C 1
ATOM 1205 O O . GLU A 1 188 ? 27.812 -5.684 52.041 1.00 18.57 172 GLU A O 1
ATOM 1211 N N . ILE A 1 189 ? 27.519 -7.255 53.599 1.00 17.13 173 ILE A N 1
ATOM 1212 C CA . ILE A 1 189 ? 26.150 -6.885 53.930 1.00 24.99 173 ILE A CA 1
ATOM 1213 C C . ILE A 1 189 ? 25.956 -6.755 55.450 1.00 22.72 173 ILE A C 1
ATOM 1214 O O . ILE A 1 189 ? 26.467 -7.558 56.228 1.00 20.18 173 ILE A O 1
ATOM 1219 N N . GLN A 1 190 ? 25.227 -5.721 55.863 1.00 26.50 174 GLN A N 1
ATOM 1220 C CA . GLN A 1 190 ? 24.967 -5.470 57.283 1.00 24.02 174 GLN A CA 1
ATOM 1221 C C . GLN A 1 190 ? 23.610 -5.994 57.691 1.00 20.38 174 GLN A C 1
ATOM 1222 O O . GLN A 1 190 ? 22.594 -5.665 57.082 1.00 25.98 174 GLN A O 1
ATOM 1228 N N . LEU A 1 191 ? 23.600 -6.821 58.725 1.00 20.87 175 LEU A N 1
ATOM 1229 C CA . LEU A 1 191 ? 22.384 -7.502 59.145 1.00 25.65 175 LEU A CA 1
ATOM 1230 C C . LEU A 1 191 ? 22.027 -7.098 60.565 1.00 24.63 175 LEU A C 1
ATOM 1231 O O . LEU A 1 191 ? 22.899 -6.791 61.381 1.00 25.36 175 LEU A O 1
ATOM 1236 N N . THR A 1 192 ? 20.738 -7.105 60.860 1.00 25.30 176 THR A N 1
ATOM 1237 C CA . THR A 1 192 ? 20.299 -6.923 62.227 1.00 25.43 176 THR A CA 1
ATOM 1238 C C . THR A 1 192 ? 20.805 -8.104 63.088 1.00 26.08 176 THR A C 1
ATOM 1239 O O . THR A 1 192 ? 20.715 -9.273 62.707 1.00 21.15 176 THR A O 1
ATOM 1243 N N . ASP A 1 193 ? 21.402 -7.769 64.227 1.00 29.68 177 ASP A N 1
ATOM 1244 C CA . ASP A 1 193 ? 21.827 -8.750 65.217 1.00 26.67 177 ASP A CA 1
ATOM 1245 C C . ASP A 1 193 ? 23.068 -9.545 64.814 1.00 24.01 177 ASP A C 1
ATOM 1246 O O . ASP A 1 193 ? 23.887 -9.852 65.666 1.00 23.67 177 ASP A O 1
ATOM 1251 N N . TYR A 1 194 ? 23.214 -9.884 63.532 1.00 26.87 178 TYR A N 1
ATOM 1252 C CA . TYR A 1 194 ? 24.367 -10.681 63.099 1.00 23.24 178 TYR A CA 1
ATOM 1253 C C . TYR A 1 194 ? 25.598 -9.838 62.789 1.00 24.90 178 TYR A C 1
ATOM 1254 O O . TYR A 1 194 ? 26.738 -10.298 62.954 1.00 31.56 178 TYR A O 1
ATOM 1263 N N . GLY A 1 195 ? 25.377 -8.609 62.340 1.00 21.09 179 GLY A N 1
ATOM 1264 C CA . GLY A 1 195 ? 26.471 -7.705 62.066 1.00 18.48 179 GLY A CA 1
ATOM 1265 C C . GLY A 1 195 ? 26.863 -7.773 60.610 1.00 15.54 179 GLY A C 1
ATOM 1266 O O . GLY A 1 195 ? 26.037 -8.113 59.762 1.00 16.70 179 GLY A O 1
ATOM 1267 N N . ALA A 1 196 ? 28.119 -7.423 60.335 1.00 18.89 180 ALA A N 1
ATOM 1268 C CA . ALA A 1 196 ? 28.686 -7.473 58.995 1.00 15.11 180 ALA A CA 1
ATOM 1269 C C . ALA A 1 196 ? 28.886 -8.915 58.584 1.00 13.85 180 ALA A C 1
ATOM 1270 O O . ALA A 1 196 ? 29.442 -9.703 59.323 1.00 15.35 180 ALA A O 1
ATOM 1272 N N . LEU A 1 197 ? 28.420 -9.255 57.395 1.00 13.78 181 LEU A N 1
ATOM 1273 C CA . LEU A 1 197 ? 28.467 -10.622 56.901 1.00 15.02 181 LEU A CA 1
ATOM 1274 C C . LEU A 1 197 ? 28.961 -10.547 55.473 1.00 12.36 181 LEU A C 1
ATOM 1275 O O . LEU A 1 197 ? 28.363 -9.882 54.654 1.00 14.16 181 LEU A O 1
ATOM 1280 N N . THR A 1 198 ? 30.067 -11.206 55.181 1.00 11.18 182 THR A N 1
ATOM 1281 C CA . THR A 1 198 ? 30.578 -11.235 53.836 1.00 12.50 182 THR A CA 1
ATOM 1282 C C . THR A 1 198 ? 30.086 -12.505 53.142 1.00 12.32 182 THR A C 1
ATOM 1283 O O . THR A 1 198 ? 30.226 -13.604 53.678 1.00 14.25 182 THR A O 1
ATOM 1287 N N . LEU A 1 199 ? 29.470 -12.329 51.970 1.00 14.40 183 LEU A N 1
ATOM 1288 C CA . LEU A 1 199 ? 29.174 -13.410 51.024 1.00 12.26 183 LEU A CA 1
ATOM 1289 C C . LEU A 1 199 ? 30.291 -13.509 50.015 1.00 14.75 183 LEU A C 1
ATOM 1290 O O . LEU A 1 199 ? 30.519 -12.580 49.247 1.00 13.85 183 LEU A O 1
ATOM 1295 N N . ASP A 1 200 ? 30.959 -14.652 49.985 1.00 14.25 184 ASP A N 1
ATOM 1296 C CA . ASP A 1 200 ? 32.037 -14.896 49.049 1.00 12.35 184 ASP A CA 1
ATOM 1297 C C . ASP A 1 200 ? 31.635 -16.153 48.246 1.00 13.90 184 ASP A C 1
ATOM 1298 O O . ASP A 1 200 ? 31.805 -17.287 48.701 1.00 13.16 184 ASP A O 1
ATOM 1303 N N . CYS A 1 201 ? 31.069 -15.930 47.058 1.00 14.58 185 CYS A N 1
ATOM 1304 C CA . CYS A 1 201 ? 30.395 -16.975 46.269 1.00 12.98 185 CYS A CA 1
ATOM 1305 C C . CYS A 1 201 ? 31.048 -17.211 44.905 1.00 13.97 185 CYS A C 1
ATOM 1306 O O . CYS A 1 201 ? 31.482 -16.261 44.258 1.00 19.50 185 CYS A O 1
ATOM 1309 N N . SER A 1 202 ? 31.092 -18.469 44.462 1.00 11.58 186 SER A N 1
ATOM 1310 C CA . SER A 1 202 ? 31.545 -18.817 43.114 1.00 11.91 186 SER A CA 1
ATOM 1311 C C . SER A 1 202 ? 30.549 -19.743 42.439 1.00 10.33 186 SER A C 1
ATOM 1312 O O . SER A 1 202 ? 29.818 -20.458 43.105 1.00 11.19 186 SER A O 1
ATOM 1315 N N . PRO A 1 203 ? 30.524 -19.750 41.102 1.00 15.32 187 PRO A N 1
ATOM 1316 C CA . PRO A 1 203 ? 29.729 -20.783 40.433 1.00 11.86 187 PRO A CA 1
ATOM 1317 C C . PRO A 1 203 ? 30.270 -22.189 40.682 1.00 13.10 187 PRO A C 1
ATOM 1318 O O . PRO A 1 203 ? 31.487 -22.428 40.759 1.00 13.89 187 PRO A O 1
ATOM 1322 N N . ARG A 1 204 ? 29.346 -23.122 40.829 1.00 12.40 188 ARG A N 1
ATOM 1323 C CA . ARG A 1 204 ? 29.695 -24.515 40.972 1.00 14.90 188 ARG A CA 1
ATOM 1324 C C . ARG A 1 204 ? 30.110 -25.007 39.613 1.00 14.13 188 ARG A C 1
ATOM 1325 O O . ARG A 1 204 ? 29.772 -24.415 38.603 1.00 18.80 188 ARG A O 1
ATOM 1333 N N . THR A 1 205 ? 30.857 -26.091 39.582 1.00 13.60 189 THR A N 1
ATOM 1334 C CA . THR A 1 205 ? 31.296 -26.659 38.324 1.00 16.12 189 THR A CA 1
ATOM 1335 C C . THR A 1 205 ? 30.130 -27.407 37.705 1.00 11.73 189 THR A C 1
ATOM 1336 O O . THR A 1 205 ? 29.537 -28.285 38.324 1.00 12.16 189 THR A O 1
ATOM 1340 N N . GLY A 1 206 ? 29.807 -27.044 36.473 1.00 13.78 190 GLY A N 1
ATOM 1341 C CA . GLY A 1 206 ? 28.670 -27.595 35.765 1.00 10.70 190 GLY A CA 1
ATOM 1342 C C . GLY A 1 206 ? 28.761 -27.190 34.317 1.00 14.11 190 GLY A C 1
ATOM 1343 O O . GLY A 1 206 ? 29.595 -27.704 33.601 1.00 14.98 190 GLY A O 1
ATOM 1344 N N . LEU A 1 207 ? 27.897 -26.270 33.888 1.00 16.11 191 LEU A N 1
ATOM 1345 C CA . LEU A 1 207 ? 27.970 -25.727 32.535 1.00 18.52 191 LEU A CA 1
ATOM 1346 C C . LEU A 1 207 ? 29.286 -25.014 32.318 1.00 18.13 191 LEU A C 1
ATOM 1347 O O . LEU A 1 207 ? 29.740 -24.264 33.174 1.00 20.08 191 LEU A O 1
ATOM 1352 N N . ASP A 1 208 ? 29.873 -25.205 31.148 1.00 16.04 192 ASP A N 1
ATOM 1353 C CA . ASP A 1 208 ? 31.179 -24.650 30.876 1.00 14.84 192 ASP A CA 1
ATOM 1354 C C . ASP A 1 208 ? 31.065 -23.721 29.705 1.00 14.30 192 ASP A C 1
ATOM 1355 O O . ASP A 1 208 ? 30.926 -24.176 28.580 1.00 10.63 192 ASP A O 1
ATOM 1360 N N . PHE A 1 209 ? 31.150 -22.422 29.977 1.00 14.66 193 PHE A N 1
ATOM 1361 C CA . PHE A 1 209 ? 30.966 -21.402 28.940 1.00 13.50 193 PHE A CA 1
ATOM 1362 C C . PHE A 1 209 ? 32.206 -21.216 28.061 1.00 11.99 193 PHE A C 1
ATOM 1363 O O . PHE A 1 209 ? 32.202 -20.426 27.123 1.00 12.07 193 PHE A O 1
ATOM 1371 N N . ASN A 1 210 ? 33.255 -21.972 28.346 1.00 13.21 194 ASN A N 1
ATOM 1372 C CA . ASN A 1 210 ? 34.392 -22.036 27.446 1.00 14.77 194 ASN A CA 1
ATOM 1373 C C . ASN A 1 210 ? 34.106 -22.941 26.269 1.00 11.68 194 ASN A C 1
ATOM 1374 O O . ASN A 1 210 ? 34.664 -22.776 25.200 1.00 9.49 194 ASN A O 1
ATOM 1379 N N . GLU A 1 211 ? 33.214 -23.901 26.488 1.00 13.81 195 GLU A N 1
ATOM 1380 C CA . GLU A 1 211 ? 32.888 -24.931 25.496 1.00 12.77 195 GLU A CA 1
ATOM 1381 C C . GLU A 1 211 ? 31.515 -24.732 24.847 1.00 10.43 195 GLU A C 1
ATOM 1382 O O . GLU A 1 211 ? 31.361 -25.006 23.674 1.00 10.10 195 GLU A O 1
ATOM 1388 N N . MET A 1 212 ? 30.539 -24.237 25.604 1.00 11.60 196 MET A N 1
ATOM 1389 C CA . MET A 1 212 ? 29.171 -24.103 25.110 1.00 9.66 196 MET A CA 1
ATOM 1390 C C . MET A 1 212 ? 28.857 -22.685 24.675 1.00 11.08 196 MET A C 1
ATOM 1391 O O . MET A 1 212 ? 29.193 -21.715 25.364 1.00 14.83 196 MET A O 1
ATOM 1396 N N . VAL A 1 213 ? 28.192 -22.578 23.534 1.00 10.22 197 VAL A N 1
ATOM 1397 C CA . VAL A 1 213 ? 27.876 -21.292 22.941 1.00 12.48 197 VAL A CA 1
ATOM 1398 C C . VAL A 1 213 ? 26.363 -21.075 22.927 1.00 8.93 197 VAL A C 1
ATOM 1399 O O . VAL A 1 213 ? 25.603 -22.009 22.845 1.00 9.81 197 VAL A O 1
ATOM 1403 N N . LEU A 1 214 ? 25.944 -19.828 23.011 1.00 8.25 198 LEU A N 1
ATOM 1404 C CA . LEU A 1 214 ? 24.546 -19.496 22.997 1.00 8.82 198 LEU A CA 1
ATOM 1405 C C . LEU A 1 214 ? 24.128 -19.295 21.547 1.00 9.39 198 LEU A C 1
ATOM 1406 O O . LEU A 1 214 ? 24.593 -18.394 20.896 1.00 10.57 198 LEU A O 1
ATOM 1411 N N . LEU A 1 215 ? 23.273 -20.156 21.024 1.00 10.64 199 LEU A N 1
ATOM 1412 C CA . LEU A 1 215 ? 22.814 -20.025 19.647 1.00 9.31 199 LEU A CA 1
ATOM 1413 C C . LEU A 1 215 ? 21.407 -19.448 19.641 1.00 11.04 199 LEU A C 1
ATOM 1414 O O . LEU A 1 215 ? 20.547 -19.965 20.318 1.00 11.55 199 LEU A O 1
ATOM 1419 N N . THR A 1 216 ? 21.188 -18.369 18.890 1.00 10.09 200 THR A N 1
ATOM 1420 C CA . THR A 1 216 ? 19.878 -17.725 18.782 1.00 13.86 200 THR A CA 1
ATOM 1421 C C . THR A 1 216 ? 19.415 -17.656 17.336 1.00 15.13 200 THR A C 1
ATOM 1422 O O . THR A 1 216 ? 20.008 -16.970 16.519 1.00 17.85 200 THR A O 1
ATOM 1426 N N . MET A 1 217 ? 18.349 -18.368 17.019 1.00 15.32 201 MET A N 1
ATOM 1427 C CA . MET A 1 217 ? 17.789 -18.349 15.681 1.00 18.36 201 MET A CA 1
ATOM 1428 C C . MET A 1 217 ? 16.323 -17.940 15.743 1.00 25.12 201 MET A C 1
ATOM 1429 O O . MET A 1 217 ? 15.514 -18.604 16.381 1.00 23.08 201 MET A O 1
ATOM 1434 N N . GLU A 1 218 ? 15.986 -16.846 15.071 1.00 30.55 202 GLU A N 1
ATOM 1435 C CA . GLU A 1 218 ? 14.668 -16.249 15.224 1.00 33.01 202 GLU A CA 1
ATOM 1436 C C . GLU A 1 218 ? 14.441 -15.932 16.712 1.00 30.44 202 GLU A C 1
ATOM 1437 O O . GLU A 1 218 ? 15.134 -15.092 17.288 1.00 33.95 202 GLU A O 1
ATOM 1443 N N . LYS A 1 219 ? 13.500 -16.614 17.341 1.00 25.97 203 LYS A N 1
ATOM 1444 C CA . LYS A 1 219 ? 13.152 -16.284 18.710 1.00 39.16 203 LYS A CA 1
ATOM 1445 C C . LYS A 1 219 ? 13.607 -17.325 19.753 1.00 33.79 203 LYS A C 1
ATOM 1446 O O . LYS A 1 219 ? 13.561 -17.050 20.945 1.00 38.43 203 LYS A O 1
ATOM 1452 N N . LYS A 1 220 ? 14.060 -18.498 19.323 1.00 27.50 204 LYS A N 1
ATOM 1453 C CA . LYS A 1 220 ? 14.474 -19.527 20.271 1.00 20.89 204 LYS A CA 1
ATOM 1454 C C . LYS A 1 220 ? 15.986 -19.483 20.500 1.00 19.65 204 LYS A C 1
ATOM 1455 O O . LYS A 1 220 ? 16.711 -18.902 19.702 1.00 19.15 204 LYS A O 1
ATOM 1461 N N . SER A 1 221 ? 16.453 -20.071 21.602 1.00 16.24 205 SER A N 1
ATOM 1462 C CA . SER A 1 221 ? 17.885 -20.199 21.879 1.00 13.50 205 SER A CA 1
ATOM 1463 C C . SER A 1 221 ? 18.241 -21.603 22.355 1.00 12.10 205 SER A C 1
ATOM 1464 O O . SER A 1 221 ? 17.417 -22.300 22.929 1.00 13.11 205 SER A O 1
ATOM 1467 N N . TRP A 1 222 ? 19.483 -22.002 22.111 1.00 10.91 206 TRP A N 1
ATOM 1468 C CA . TRP A 1 222 ? 19.997 -23.285 22.549 1.00 8.51 206 TRP A CA 1
ATOM 1469 C C . TRP A 1 222 ? 21.408 -23.119 23.073 1.00 10.42 206 TRP A C 1
ATOM 1470 O O . TRP A 1 222 ? 22.096 -22.177 22.700 1.00 11.17 206 TRP A O 1
ATOM 1481 N N . LEU A 1 223 ? 21.854 -24.035 23.921 1.00 8.73 207 LEU A N 1
ATOM 1482 C CA . LEU A 1 223 ? 23.275 -24.161 24.182 1.00 9.80 207 LEU A CA 1
ATOM 1483 C C . LEU A 1 223 ? 23.864 -25.202 23.256 1.00 7.53 207 LEU A C 1
ATOM 1484 O O . LEU A 1 223 ? 23.423 -26.329 23.248 1.00 10.24 207 LEU A O 1
ATOM 1489 N N . VAL A 1 224 ? 24.871 -24.818 22.480 1.00 8.50 208 VAL A N 1
ATOM 1490 C CA . VAL A 1 224 ? 25.529 -25.732 21.551 1.00 9.00 208 VAL A CA 1
ATOM 1491 C C . VAL A 1 224 ? 27.038 -25.723 21.755 1.00 7.95 208 VAL A C 1
ATOM 1492 O O . VAL A 1 224 ? 27.583 -24.771 22.280 1.00 8.81 208 VAL A O 1
ATOM 1496 N N . HIS A 1 225 ? 27.710 -26.782 21.326 1.00 10.35 209 HIS A N 1
ATOM 1497 C CA . HIS A 1 225 ? 29.150 -26.846 21.441 1.00 6.99 209 HIS A CA 1
ATOM 1498 C C . HIS A 1 225 ? 29.785 -25.884 20.457 1.00 7.90 209 HIS A C 1
ATOM 1499 O O . HIS A 1 225 ? 29.236 -25.599 19.394 1.00 7.19 209 HIS A O 1
ATOM 1506 N N . LYS A 1 226 ? 30.951 -25.377 20.832 1.00 9.02 210 LYS A N 1
ATOM 1507 C CA . LYS A 1 226 ? 31.594 -24.279 20.111 1.00 7.96 210 LYS A CA 1
ATOM 1508 C C . LYS A 1 226 ? 32.135 -24.670 18.739 1.00 6.81 210 LYS A C 1
ATOM 1509 O O . LYS A 1 226 ? 32.020 -23.920 17.799 1.00 8.43 210 LYS A O 1
ATOM 1515 N N . GLN A 1 227 ? 32.739 -25.837 18.620 1.00 9.69 211 GLN A N 1
ATOM 1516 C CA . GLN A 1 227 ? 33.370 -26.203 17.367 1.00 8.52 211 GLN A CA 1
ATOM 1517 C C . GLN A 1 227 ? 32.302 -26.729 16.448 1.00 8.78 211 GLN A C 1
ATOM 1518 O O . GLN A 1 227 ? 32.434 -26.639 15.225 1.00 8.49 211 GLN A O 1
ATOM 1524 N N . TRP A 1 228 ? 31.253 -27.297 17.038 1.00 7.17 212 TRP A N 1
ATOM 1525 C CA . TRP A 1 228 ? 30.072 -27.689 16.278 1.00 7.90 212 TRP A CA 1
ATOM 1526 C C . TRP A 1 228 ? 29.595 -26.473 15.481 1.00 8.93 212 TRP A C 1
ATOM 1527 O O . TRP A 1 228 ? 29.450 -26.523 14.264 1.00 8.90 212 TRP A O 1
ATOM 1538 N N . PHE A 1 229 ? 29.391 -25.373 16.196 1.00 8.48 213 PHE A N 1
ATOM 1539 C CA . PHE A 1 229 ? 28.970 -24.105 15.630 1.00 7.91 213 PHE A CA 1
ATOM 1540 C C . PHE A 1 229 ? 29.963 -23.567 14.581 1.00 6.11 213 PHE A C 1
ATOM 1541 O O . PHE A 1 229 ? 29.577 -23.285 13.456 1.00 7.70 213 PHE A O 1
ATOM 1549 N N . LEU A 1 230 ? 31.236 -23.462 14.951 1.00 7.12 214 LEU A N 1
ATOM 1550 C CA . LEU A 1 230 ? 32.274 -22.908 14.086 1.00 8.11 214 LEU A CA 1
ATOM 1551 C C . LEU A 1 230 ? 32.472 -23.689 12.790 1.00 11.10 214 LEU A C 1
ATOM 1552 O O . LEU A 1 230 ? 32.969 -23.157 11.799 1.00 13.86 214 LEU A O 1
ATOM 1557 N N . ASP A 1 231 ? 32.096 -24.953 12.805 1.00 9.81 215 ASP A N 1
ATOM 1558 C CA . ASP A 1 231 ? 32.297 -25.810 11.660 1.00 10.81 215 ASP A CA 1
ATOM 1559 C C . ASP A 1 231 ? 31.008 -25.950 10.836 1.00 11.72 215 ASP A C 1
ATOM 1560 O O . ASP A 1 231 ? 30.974 -26.693 9.874 1.00 13.03 215 ASP A O 1
ATOM 1565 N N . LEU A 1 232 ? 29.954 -25.242 11.217 1.00 9.98 216 LEU A N 1
ATOM 1566 C CA . LEU A 1 232 ? 28.715 -25.271 10.459 1.00 12.59 216 LEU A CA 1
ATOM 1567 C C . LEU A 1 232 ? 28.987 -24.781 9.041 1.00 15.18 216 LEU A C 1
ATOM 1568 O O . LEU A 1 232 ? 29.738 -23.831 8.845 1.00 18.58 216 LEU A O 1
ATOM 1573 N N . PRO A 1 233 ? 28.388 -25.449 8.044 1.00 14.75 217 PRO A N 1
ATOM 1574 C CA . PRO A 1 233 ? 28.594 -25.096 6.642 1.00 15.49 217 PRO A CA 1
ATOM 1575 C C . PRO A 1 233 ? 27.532 -24.125 6.090 1.00 11.91 217 PRO A C 1
ATOM 1576 O O . PRO A 1 233 ? 26.745 -24.476 5.226 1.00 12.91 217 PRO A O 1
ATOM 1580 N N . LEU A 1 234 ? 27.535 -22.904 6.596 1.00 11.30 218 LEU A N 1
ATOM 1581 C CA . LEU A 1 234 ? 26.657 -21.858 6.124 1.00 10.31 218 LEU A CA 1
ATOM 1582 C C . LEU A 1 234 ? 27.522 -20.634 5.888 1.00 10.28 218 LEU A C 1
ATOM 1583 O O . LEU A 1 234 ? 28.594 -20.566 6.473 1.00 8.32 218 LEU A O 1
ATOM 1588 N N . PRO A 1 235 ? 27.069 -19.669 5.033 1.00 11.85 219 PRO A N 1
ATOM 1589 C CA . PRO A 1 235 ? 27.787 -18.383 4.953 1.00 10.85 219 PRO A CA 1
ATOM 1590 C C . PRO A 1 235 ? 27.863 -17.698 6.321 1.00 9.92 219 PRO A C 1
ATOM 1591 O O . PRO A 1 235 ? 26.898 -17.706 7.060 1.00 9.68 219 PRO A O 1
ATOM 1595 N N . TRP A 1 236 ? 29.012 -17.125 6.647 1.00 10.65 220 TRP A N 1
ATOM 1596 C CA . TRP A 1 236 ? 29.243 -16.600 7.975 1.00 10.46 220 TRP A CA 1
ATOM 1597 C C . TRP A 1 236 ? 29.951 -15.278 7.929 1.00 11.60 220 TRP A C 1
ATOM 1598 O O . TRP A 1 236 ? 30.600 -14.943 6.950 1.00 14.22 220 TRP A O 1
ATOM 1609 N N . THR A 1 237 ? 29.827 -14.534 9.017 1.00 12.77 221 THR A N 1
ATOM 1610 C CA . THR A 1 237 ? 30.499 -13.254 9.162 1.00 13.98 221 THR A CA 1
ATOM 1611 C C . THR A 1 237 ? 30.921 -13.079 10.628 1.00 11.07 221 THR A C 1
ATOM 1612 O O . THR A 1 237 ? 30.229 -13.521 11.532 1.00 10.59 221 THR A O 1
ATOM 1616 N N . SER A 1 238 ? 32.066 -12.444 10.843 1.00 10.85 222 SER A N 1
ATOM 1617 C CA . SER A 1 238 ? 32.590 -12.237 12.178 1.00 11.03 222 SER A CA 1
ATOM 1618 C C . SER A 1 238 ? 31.596 -11.450 12.989 1.00 10.95 222 SER A C 1
ATOM 1619 O O . SER A 1 238 ? 30.828 -10.667 12.435 1.00 10.71 222 SER A O 1
ATOM 1622 N N . GLY A 1 239 ? 31.601 -11.675 14.298 1.00 7.52 223 GLY A N 1
ATOM 1623 C CA . GLY A 1 239 ? 30.821 -10.869 15.210 1.00 9.44 223 GLY A CA 1
ATOM 1624 C C . GLY A 1 239 ? 31.370 -9.463 15.403 1.00 9.24 223 GLY A C 1
ATOM 1625 O O . GLY A 1 239 ? 30.702 -8.598 15.989 1.00 13.83 223 GLY A O 1
ATOM 1626 N N . ALA A 1 240 ? 32.576 -9.230 14.892 1.00 9.72 224 ALA A N 1
ATOM 1627 C CA . ALA A 1 240 ? 33.281 -7.963 15.050 1.00 10.49 224 ALA A CA 1
ATOM 1628 C C . ALA A 1 240 ? 32.486 -6.753 14.544 1.00 12.86 224 ALA A C 1
ATOM 1629 O O . ALA A 1 240 ? 31.667 -6.861 13.639 1.00 12.59 224 ALA A O 1
ATOM 1631 N N . SER A 1 241 ? 32.759 -5.601 15.152 1.00 16.27 225 SER A N 1
ATOM 1632 C CA . SER A 1 241 ? 32.059 -4.337 14.882 1.00 14.34 225 SER A CA 1
ATOM 1633 C C . SER A 1 241 ? 32.268 -3.811 13.459 1.00 11.50 225 SER A C 1
ATOM 1634 O O . SER A 1 241 ? 33.381 -3.584 13.039 1.00 12.88 225 SER A O 1
ATOM 1637 N N . THR A 1 242 ? 31.182 -3.604 12.726 1.00 14.38 226 THR A N 1
ATOM 1638 C CA . THR A 1 242 ? 31.281 -3.108 11.362 1.00 19.95 226 THR A CA 1
ATOM 1639 C C . THR A 1 242 ? 30.095 -2.281 10.898 1.00 20.31 226 THR A C 1
ATOM 1640 O O . THR A 1 242 ? 29.003 -2.315 11.468 1.00 20.50 226 THR A O 1
ATOM 1644 N N . SER A 1 243 ? 30.342 -1.538 9.834 1.00 21.45 227 SER A N 1
ATOM 1645 C CA . SER A 1 243 ? 29.313 -0.770 9.166 1.00 28.64 227 SER A CA 1
ATOM 1646 C C . SER A 1 243 ? 28.817 -1.511 7.928 1.00 25.64 227 SER A C 1
ATOM 1647 O O . SER A 1 243 ? 27.704 -1.300 7.453 1.00 29.21 227 SER A O 1
ATOM 1650 N N . GLN A 1 244 ? 29.668 -2.384 7.415 1.00 28.53 228 GLN A N 1
ATOM 1651 C CA . GLN A 1 244 ? 29.436 -3.041 6.141 1.00 32.48 228 GLN A CA 1
ATOM 1652 C C . GLN A 1 244 ? 29.469 -4.555 6.301 1.00 28.25 228 GLN A C 1
ATOM 1653 O O . GLN A 1 244 ? 30.536 -5.159 6.217 1.00 34.20 228 GLN A O 1
ATOM 1659 N N . GLU A 1 245 ? 28.290 -5.142 6.538 1.00 23.71 229 GLU A N 1
ATOM 1660 C CA . GLU A 1 245 ? 28.080 -6.604 6.628 1.00 28.43 229 GLU A CA 1
ATOM 1661 C C . GLU A 1 245 ? 28.610 -7.371 5.392 1.00 29.53 229 GLU A C 1
ATOM 1662 O O . GLU A 1 245 ? 28.110 -7.187 4.286 1.00 33.28 229 GLU A O 1
ATOM 1668 N N . THR A 1 246 ? 29.601 -8.240 5.585 1.00 26.58 230 THR A N 1
ATOM 1669 C CA . THR A 1 246 ? 30.272 -8.925 4.472 1.00 27.55 230 THR A CA 1
ATOM 1670 C C . THR A 1 246 ? 30.438 -10.424 4.723 1.00 23.50 230 THR A C 1
ATOM 1671 O O . THR A 1 246 ? 31.154 -10.848 5.651 1.00 22.69 230 THR A O 1
ATOM 1675 N N . TRP A 1 247 ? 29.792 -11.218 3.871 1.00 17.67 231 TRP A N 1
ATOM 1676 C CA . TRP A 1 247 ? 29.694 -12.658 4.086 1.00 15.34 231 TRP A CA 1
ATOM 1677 C C . TRP A 1 247 ? 30.837 -13.432 3.478 1.00 17.54 231 TRP A C 1
ATOM 1678 O O . TRP A 1 247 ? 31.413 -13.040 2.469 1.00 20.89 231 TRP A O 1
ATOM 1689 N N . ASN A 1 248 ? 31.163 -14.533 4.133 1.00 14.69 232 ASN A N 1
ATOM 1690 C CA . ASN A 1 248 ? 32.172 -15.448 3.669 1.00 13.06 232 ASN A CA 1
ATOM 1691 C C . ASN A 1 248 ? 31.437 -16.706 3.291 1.00 12.46 232 ASN A C 1
ATOM 1692 O O . ASN A 1 248 ? 30.447 -17.025 3.915 1.00 11.95 232 ASN A O 1
ATOM 1697 N N . ARG A 1 249 ? 31.901 -17.402 2.258 1.00 14.28 233 ARG A N 1
ATOM 1698 C CA . ARG A 1 249 ? 31.316 -18.677 1.833 1.00 13.81 233 ARG A CA 1
ATOM 1699 C C . ARG A 1 249 ? 29.879 -18.544 1.317 1.00 12.98 233 ARG A C 1
ATOM 1700 O O . ARG A 1 249 ? 29.032 -19.371 1.631 1.00 13.67 233 ARG A O 1
ATOM 1708 N N . GLN A 1 250 ? 29.609 -17.498 0.536 1.00 16.37 234 GLN A N 1
ATOM 1709 C CA . GLN A 1 250 ? 28.281 -17.277 -0.056 1.00 15.92 234 GLN A CA 1
ATOM 1710 C C . GLN A 1 250 ? 27.876 -18.448 -0.949 1.00 16.08 234 GLN A C 1
ATOM 1711 O O . GLN A 1 250 ? 26.698 -18.751 -1.104 1.00 16.88 234 GLN A O 1
ATOM 1717 N N . ASP A 1 251 ? 28.871 -19.103 -1.535 1.00 19.50 235 ASP A N 1
ATOM 1718 C CA . ASP A 1 251 ? 28.625 -20.227 -2.420 1.00 19.68 235 ASP A CA 1
ATOM 1719 C C . ASP A 1 251 ? 27.724 -21.253 -1.759 1.00 18.99 235 ASP A C 1
ATOM 1720 O O . ASP A 1 251 ? 27.019 -21.986 -2.435 1.00 24.92 235 ASP A O 1
ATOM 1725 N N . LEU A 1 252 ? 27.746 -21.317 -0.437 1.00 19.25 236 LEU A N 1
ATOM 1726 C CA . LEU A 1 252 ? 27.012 -22.351 0.268 1.00 16.16 236 LEU A CA 1
ATOM 1727 C C . LEU A 1 252 ? 25.487 -22.212 0.108 1.00 15.53 236 LEU A C 1
ATOM 1728 O O . LEU A 1 252 ? 24.753 -23.145 0.404 1.00 20.72 236 LEU A O 1
ATOM 1733 N N . LEU A 1 253 ? 25.016 -21.057 -0.352 1.00 15.76 237 LEU A N 1
ATOM 1734 C CA . LEU A 1 253 ? 23.587 -20.832 -0.552 1.00 15.86 237 LEU A CA 1
ATOM 1735 C C . LEU A 1 253 ? 23.238 -20.397 -1.975 1.00 16.00 237 LEU A C 1
ATOM 1736 O O . LEU A 1 253 ? 22.071 -20.257 -2.306 1.00 17.86 237 LEU A O 1
ATOM 1741 N N . VAL A 1 254 ? 24.242 -20.180 -2.807 1.00 16.41 238 VAL A N 1
ATOM 1742 C CA . VAL A 1 254 ? 24.027 -19.654 -4.146 1.00 13.70 238 VAL A CA 1
ATOM 1743 C C . VAL A 1 254 ? 24.395 -20.659 -5.220 1.00 17.16 238 VAL A C 1
ATOM 1744 O O . VAL A 1 254 ? 25.435 -21.311 -5.149 1.00 14.57 238 VAL A O 1
ATOM 1748 N N . THR A 1 255 ? 23.553 -20.760 -6.239 1.00 18.48 239 THR A N 1
ATOM 1749 C CA . THR A 1 255 ? 23.790 -21.703 -7.323 1.00 15.97 239 THR A CA 1
ATOM 1750 C C . THR A 1 255 ? 23.748 -20.970 -8.662 1.00 13.07 239 THR A C 1
ATOM 1751 O O . THR A 1 255 ? 22.730 -20.426 -9.040 1.00 15.39 239 THR A O 1
ATOM 1755 N N . PHE A 1 256 ? 24.890 -20.921 -9.340 1.00 16.40 240 PHE A N 1
ATOM 1756 C CA . PHE A 1 256 ? 24.982 -20.398 -10.695 1.00 12.68 240 PHE A CA 1
ATOM 1757 C C . PHE A 1 256 ? 24.541 -21.498 -11.624 1.00 13.05 240 PHE A C 1
ATOM 1758 O O . PHE A 1 256 ? 25.128 -22.576 -11.635 1.00 17.58 240 PHE A O 1
ATOM 1766 N N . LYS A 1 257 ? 23.520 -21.231 -12.422 1.00 15.42 241 LYS A N 1
ATOM 1767 C CA . LYS A 1 257 ? 23.004 -22.221 -13.359 1.00 14.65 241 LYS A CA 1
ATOM 1768 C C . LYS A 1 257 ? 23.900 -22.285 -14.593 1.00 12.39 241 LYS A C 1
ATOM 1769 O O . LYS A 1 257 ? 24.827 -21.522 -14.697 1.00 13.41 241 LYS A O 1
ATOM 1775 N N . THR A 1 258 ? 23.641 -23.201 -15.512 1.00 14.86 242 THR A N 1
ATOM 1776 C CA A THR A 1 258 ? 24.449 -23.297 -16.723 0.52 16.89 242 THR A CA 1
ATOM 1777 C CA B THR A 1 258 ? 24.432 -23.309 -16.736 0.48 16.89 242 THR A CA 1
ATOM 1778 C C . THR A 1 258 ? 24.373 -21.990 -17.495 1.00 14.48 242 THR A C 1
ATOM 1779 O O . THR A 1 258 ? 23.297 -21.420 -17.680 1.00 16.72 242 THR A O 1
ATOM 1786 N N . ALA A 1 259 ? 25.526 -21.510 -17.937 1.00 12.95 243 ALA A N 1
ATOM 1787 C CA . ALA A 1 259 ? 25.595 -20.235 -18.614 1.00 12.78 243 ALA A CA 1
ATOM 1788 C C . ALA A 1 259 ? 25.240 -20.362 -20.084 1.00 14.87 243 ALA A C 1
ATOM 1789 O O . ALA A 1 259 ? 25.455 -21.402 -20.701 1.00 16.82 243 ALA A O 1
ATOM 1791 N N . HIS A 1 260 ? 24.664 -19.294 -20.620 1.00 17.60 244 HIS A N 1
ATOM 1792 C CA . HIS A 1 260 ? 24.393 -19.170 -22.040 1.00 13.43 244 HIS A CA 1
ATOM 1793 C C . HIS A 1 260 ? 25.323 -18.127 -22.622 1.00 13.60 244 HIS A C 1
ATOM 1794 O O . HIS A 1 260 ? 26.099 -17.533 -21.905 1.00 14.07 244 HIS A O 1
ATOM 1801 N N . ALA A 1 261 ? 25.250 -17.896 -23.922 1.00 15.57 245 ALA A N 1
ATOM 1802 C CA . ALA A 1 261 ? 26.211 -17.032 -24.586 1.00 13.57 245 ALA A CA 1
ATOM 1803 C C . ALA A 1 261 ? 26.388 -15.703 -23.881 1.00 12.46 245 ALA A C 1
ATOM 1804 O O . ALA A 1 261 ? 27.507 -15.221 -23.722 1.00 13.97 245 ALA A O 1
ATOM 1806 N N . LYS A 1 262 ? 25.279 -15.104 -23.484 1.00 12.39 246 LYS A N 1
ATOM 1807 C CA . LYS A 1 262 ? 25.291 -13.735 -23.025 1.00 13.01 246 LYS A CA 1
ATOM 1808 C C . LYS A 1 262 ? 24.641 -13.575 -21.654 1.00 13.25 246 LYS A C 1
ATOM 1809 O O . LYS A 1 262 ? 24.595 -12.476 -21.103 1.00 14.15 246 LYS A O 1
ATOM 1815 N N . LYS A 1 263 ? 24.146 -14.675 -21.098 1.00 13.07 247 LYS A N 1
ATOM 1816 C CA . LYS A 1 263 ? 23.380 -14.596 -19.869 1.00 10.10 247 LYS A CA 1
ATOM 1817 C C . LYS A 1 263 ? 23.521 -15.861 -19.047 1.00 12.27 247 LYS A C 1
ATOM 1818 O O . LYS A 1 263 ? 23.867 -16.910 -19.567 1.00 11.14 247 LYS A O 1
ATOM 1824 N N . GLN A 1 264 ? 23.259 -15.737 -17.755 1.00 13.25 248 GLN A N 1
ATOM 1825 C CA . GLN A 1 264 ? 23.386 -16.841 -16.832 1.00 14.46 248 GLN A CA 1
ATOM 1826 C C . GLN A 1 264 ? 22.550 -16.546 -15.619 1.00 10.61 248 GLN A C 1
ATOM 1827 O O . GLN A 1 264 ? 22.671 -15.486 -15.016 1.00 10.18 248 GLN A O 1
ATOM 1833 N N . GLU A 1 265 ? 21.699 -17.491 -15.256 1.00 11.44 249 GLU A N 1
ATOM 1834 C CA . GLU A 1 265 ? 20.882 -17.324 -14.067 1.00 15.70 249 GLU A CA 1
ATOM 1835 C C . GLU A 1 265 ? 21.642 -17.731 -12.819 1.00 12.86 249 GLU A C 1
ATOM 1836 O O . GLU A 1 265 ? 22.422 -18.689 -12.823 1.00 10.74 249 GLU A O 1
ATOM 1842 N N . VAL A 1 266 ? 21.424 -16.972 -11.756 1.00 11.83 250 VAL A N 1
ATOM 1843 C CA . VAL A 1 266 ? 21.995 -17.288 -10.467 1.00 13.61 250 VAL A CA 1
ATOM 1844 C C . VAL A 1 266 ? 20.834 -17.508 -9.541 1.00 12.92 250 VAL A C 1
ATOM 1845 O O . VAL A 1 266 ? 19.927 -16.697 -9.516 1.00 16.63 250 VAL A O 1
ATOM 1849 N N . VAL A 1 267 ? 20.851 -18.611 -8.797 1.00 14.65 251 VAL A N 1
ATOM 1850 C CA . VAL A 1 267 ? 19.773 -18.918 -7.855 1.00 20.10 251 VAL A CA 1
ATOM 1851 C C . VAL A 1 267 ? 20.246 -19.156 -6.414 1.00 14.96 251 VAL A C 1
ATOM 1852 O O . VAL A 1 267 ? 21.411 -19.405 -6.140 1.00 15.07 251 VAL A O 1
ATOM 1856 N N . VAL A 1 268 ? 19.306 -19.099 -5.491 1.00 17.90 252 VAL A N 1
ATOM 1857 C CA . VAL A 1 268 ? 19.647 -19.223 -4.083 1.00 20.25 252 VAL A CA 1
ATOM 1858 C C . VAL A 1 268 ? 18.893 -20.404 -3.472 1.00 18.17 252 VAL A C 1
ATOM 1859 O O . VAL A 1 268 ? 17.788 -20.727 -3.901 1.00 16.14 252 VAL A O 1
ATOM 1863 N N . LEU A 1 269 ? 19.534 -21.090 -2.531 1.00 16.23 253 LEU A N 1
ATOM 1864 C CA . LEU A 1 269 ? 18.895 -22.156 -1.795 1.00 14.26 253 LEU A CA 1
ATOM 1865 C C . LEU A 1 269 ? 17.744 -21.550 -1.034 1.00 14.49 253 LEU A C 1
ATOM 1866 O O . LEU A 1 269 ? 17.679 -20.339 -0.887 1.00 17.01 253 LEU A O 1
ATOM 1871 N N . GLY A 1 270 ? 16.825 -22.381 -0.556 1.00 17.57 254 GLY A N 1
ATOM 1872 C CA . GLY A 1 270 ? 15.762 -21.889 0.295 1.00 16.67 254 GLY A CA 1
ATOM 1873 C C . GLY A 1 270 ? 16.268 -21.675 1.709 1.00 16.71 254 GLY A C 1
ATOM 1874 O O . GLY A 1 270 ? 17.460 -21.764 1.972 1.00 15.21 254 GLY A O 1
ATOM 1875 N N . SER A 1 271 ? 15.356 -21.391 2.625 1.00 17.87 255 SER A N 1
ATOM 1876 C CA . SER A 1 271 ? 15.722 -21.240 4.029 1.00 17.16 255 SER A CA 1
ATOM 1877 C C . SER A 1 271 ? 16.201 -22.547 4.647 1.00 15.34 255 SER A C 1
ATOM 1878 O O . SER A 1 271 ? 15.689 -23.623 4.366 1.00 12.72 255 SER A O 1
ATOM 1881 N N . GLN A 1 272 ? 17.209 -22.427 5.497 1.00 19.15 256 GLN A N 1
ATOM 1882 C CA . GLN A 1 272 ? 17.808 -23.577 6.145 1.00 18.84 256 GLN A CA 1
ATOM 1883 C C . GLN A 1 272 ? 17.390 -23.634 7.607 1.00 14.93 256 GLN A C 1
ATOM 1884 O O . GLN A 1 272 ? 18.043 -24.305 8.407 1.00 15.60 256 GLN A O 1
ATOM 1890 N N . GLU A 1 273 ? 16.318 -22.920 7.953 1.00 14.95 257 GLU A N 1
ATOM 1891 C CA . GLU A 1 273 ? 15.794 -22.925 9.318 1.00 17.97 257 GLU A CA 1
ATOM 1892 C C . GLU A 1 273 ? 15.352 -24.326 9.720 1.00 17.75 257 GLU A C 1
ATOM 1893 O O . GLU A 1 273 ? 15.502 -24.712 10.867 1.00 16.17 257 GLU A O 1
ATOM 1899 N N . GLY A 1 274 ? 14.829 -25.086 8.765 1.00 15.63 258 GLY A N 1
ATOM 1900 C CA . GLY A 1 274 ? 14.361 -26.430 9.022 1.00 15.79 258 GLY A CA 1
ATOM 1901 C C . GLY A 1 274 ? 15.493 -27.409 9.197 1.00 14.67 258 GLY A C 1
ATOM 1902 O O . GLY A 1 274 ? 15.438 -28.269 10.070 1.00 15.11 258 GLY A O 1
ATOM 1903 N N . ALA A 1 275 ? 16.529 -27.281 8.381 1.00 12.58 259 ALA A N 1
ATOM 1904 C CA . ALA A 1 275 ? 17.710 -28.115 8.540 1.00 15.23 259 ALA A CA 1
ATOM 1905 C C . ALA A 1 275 ? 18.399 -27.810 9.870 1.00 12.32 259 ALA A C 1
ATOM 1906 O O . ALA A 1 275 ? 18.928 -28.704 10.508 1.00 11.15 259 ALA A O 1
ATOM 1908 N N . MET A 1 276 ? 18.379 -26.549 10.286 1.00 12.09 260 MET A N 1
ATOM 1909 C CA . MET A 1 276 ? 19.019 -26.155 11.535 1.00 14.96 260 MET A CA 1
ATOM 1910 C C . MET A 1 276 ? 18.247 -26.662 12.745 1.00 14.40 260 MET A C 1
ATOM 1911 O O . MET A 1 276 ? 18.845 -27.138 13.698 1.00 12.07 260 MET A O 1
ATOM 1916 N N . HIS A 1 277 ? 16.920 -26.552 12.693 1.00 16.52 261 HIS A N 1
ATOM 1917 C CA . HIS A 1 277 ? 16.042 -27.085 13.728 1.00 15.70 261 HIS A CA 1
ATOM 1918 C C . HIS A 1 277 ? 16.291 -28.580 13.954 1.00 13.58 261 HIS A C 1
ATOM 1919 O O . HIS A 1 277 ? 16.342 -29.035 15.093 1.00 15.17 261 HIS A O 1
ATOM 1926 N N . THR A 1 278 ? 16.473 -29.341 12.880 1.00 12.96 262 THR A N 1
ATOM 1927 C CA . THR A 1 278 ? 16.685 -30.779 13.007 1.00 12.61 262 THR A CA 1
ATOM 1928 C C . THR A 1 278 ? 18.061 -31.099 13.577 1.00 13.09 262 THR A C 1
ATOM 1929 O O . THR A 1 278 ? 18.201 -31.973 14.419 1.00 18.01 262 THR A O 1
ATOM 1933 N N . ALA A 1 279 ? 19.072 -30.375 13.129 1.00 13.11 263 ALA A N 1
ATOM 1934 C CA . ALA A 1 279 ? 20.437 -30.573 13.616 1.00 14.29 263 ALA A CA 1
ATOM 1935 C C . ALA A 1 279 ? 20.569 -30.178 15.065 1.00 12.16 263 ALA A C 1
ATOM 1936 O O . ALA A 1 279 ? 21.412 -30.707 15.777 1.00 14.42 263 ALA A O 1
ATOM 1938 N N . LEU A 1 280 ? 19.742 -29.241 15.498 1.00 13.10 264 LEU A N 1
ATOM 1939 C CA . LEU A 1 280 ? 19.753 -28.818 16.889 1.00 12.72 264 LEU A CA 1
ATOM 1940 C C . LEU A 1 280 ? 18.982 -29.791 17.759 1.00 14.02 264 LEU A C 1
ATOM 1941 O O . LEU A 1 280 ? 18.856 -29.574 18.959 1.00 15.35 264 LEU A O 1
ATOM 1946 N N . THR A 1 281 ? 18.467 -30.869 17.174 1.00 17.25 265 THR A N 1
ATOM 1947 C CA . THR A 1 281 ? 17.668 -31.800 17.950 1.00 18.12 265 THR A CA 1
ATOM 1948 C C . THR A 1 281 ? 18.518 -32.329 19.082 1.00 14.93 265 THR A C 1
ATOM 1949 O O . THR A 1 281 ? 19.626 -32.791 18.858 1.00 18.05 265 THR A O 1
ATOM 1953 N N . GLY A 1 282 ? 18.007 -32.222 20.304 1.00 18.73 266 GLY A N 1
ATOM 1954 C CA . GLY A 1 282 ? 18.718 -32.685 21.482 1.00 20.47 266 GLY A CA 1
ATOM 1955 C C . GLY A 1 282 ? 19.485 -31.611 22.241 1.00 19.23 266 GLY A C 1
ATOM 1956 O O . GLY A 1 282 ? 19.704 -31.758 23.439 1.00 21.25 266 GLY A O 1
ATOM 1957 N N . ALA A 1 283 ? 19.908 -30.551 21.551 1.00 19.11 267 ALA A N 1
ATOM 1958 C CA . ALA A 1 283 ? 20.575 -29.418 22.199 1.00 14.12 267 ALA A CA 1
ATOM 1959 C C . ALA A 1 283 ? 19.627 -28.751 23.180 1.00 14.43 267 ALA A C 1
ATOM 1960 O O . 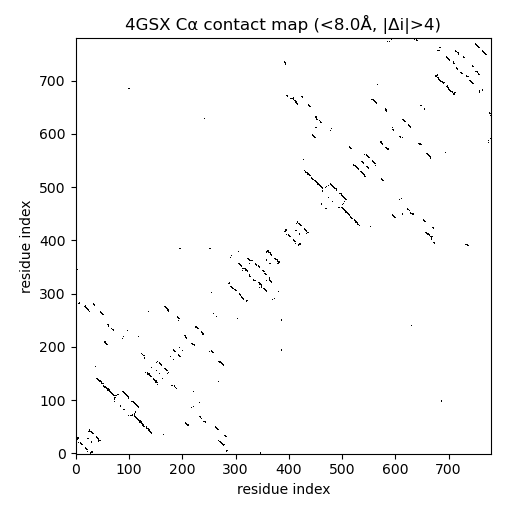ALA A 1 283 ? 18.443 -28.623 22.908 1.00 18.64 267 ALA A O 1
ATOM 1962 N N . THR A 1 284 ? 20.149 -28.324 24.323 1.00 13.22 268 THR A N 1
ATOM 1963 C CA . THR A 1 284 ? 19.334 -27.680 25.333 1.00 11.32 268 THR A CA 1
ATOM 1964 C C . THR A 1 284 ? 18.804 -26.354 24.846 1.00 13.59 268 THR A C 1
ATOM 1965 O O . THR A 1 284 ? 19.574 -25.483 24.493 1.00 15.63 268 THR A O 1
ATOM 1969 N N . GLU A 1 285 ? 17.482 -26.207 24.852 1.00 13.70 269 GLU A N 1
ATOM 1970 C CA . GLU A 1 285 ? 16.820 -24.941 24.560 1.00 15.42 269 GLU A CA 1
ATOM 1971 C C . GLU A 1 285 ? 16.836 -24.079 25.810 1.00 14.05 269 GLU A C 1
ATOM 1972 O O . GLU A 1 285 ? 16.780 -24.593 26.920 1.00 14.36 269 GLU A O 1
ATOM 1978 N N . ILE A 1 286 ? 16.891 -22.766 25.642 1.00 14.47 270 ILE A N 1
ATOM 1979 C CA . ILE A 1 286 ? 17.010 -21.878 26.787 1.00 16.77 270 ILE A CA 1
ATOM 1980 C C . ILE A 1 286 ? 16.139 -20.645 26.586 1.00 16.40 270 ILE A C 1
ATOM 1981 O O . ILE A 1 286 ? 15.815 -20.314 25.468 1.00 18.88 270 ILE A O 1
ATOM 1986 N N . GLN A 1 287 ? 15.741 -19.988 27.669 1.00 19.61 271 GLN A N 1
ATOM 1987 C CA . GLN A 1 287 ? 14.813 -18.856 27.588 1.00 28.40 271 GLN A CA 1
ATOM 1988 C C . GLN A 1 287 ? 15.523 -17.491 27.640 1.00 26.74 271 GLN A C 1
ATOM 1989 O O . GLN A 1 287 ? 16.171 -17.163 28.631 1.00 23.52 271 GLN A O 1
ATOM 1995 N N . THR A 1 288 ? 15.395 -16.695 26.577 1.00 27.81 272 THR A N 1
ATOM 1996 C CA . THR A 1 288 ? 16.031 -15.377 26.542 1.00 28.96 272 THR A CA 1
ATOM 1997 C C . THR A 1 288 ? 15.108 -14.248 26.077 1.00 31.58 272 THR A C 1
ATOM 1998 O O . THR A 1 288 ? 14.639 -14.247 24.952 1.00 38.93 272 THR A O 1
ATOM 2002 N N . SER A 1 289 ? 14.851 -13.290 26.967 1.00 35.73 273 SER A N 1
ATOM 2003 C CA . SER A 1 289 ? 14.116 -12.083 26.620 1.00 26.97 273 SER A CA 1
ATOM 2004 C C . SER A 1 289 ? 15.111 -10.960 26.396 1.00 25.65 273 SER A C 1
ATOM 2005 O O . SER A 1 289 ? 15.828 -10.559 27.305 1.00 26.90 273 SER A O 1
ATOM 2008 N N . GLY A 1 290 ? 15.150 -10.458 25.173 1.00 30.68 274 GLY A N 1
ATOM 2009 C CA . GLY A 1 290 ? 16.095 -9.426 24.807 1.00 28.98 274 GLY A CA 1
ATOM 2010 C C . GLY A 1 290 ? 17.522 -9.926 24.851 1.00 24.49 274 GLY A C 1
ATOM 2011 O O . GLY A 1 290 ? 17.923 -10.840 24.140 1.00 28.56 274 GLY A O 1
ATOM 2012 N N . THR A 1 291 ? 18.302 -9.317 25.714 1.00 25.10 275 THR A N 1
ATOM 2013 C CA . THR A 1 291 ? 19.701 -9.642 25.804 1.00 23.17 275 THR A CA 1
ATOM 2014 C C . THR A 1 291 ? 19.969 -10.427 27.044 1.00 17.66 275 THR A C 1
ATOM 2015 O O . THR A 1 291 ? 21.112 -10.595 27.418 1.00 16.02 275 THR A O 1
ATOM 2019 N N . THR A 1 292 ? 18.910 -10.877 27.698 1.00 20.12 276 THR A N 1
ATOM 2020 C CA . THR A 1 292 ? 19.036 -11.565 28.964 1.00 19.11 276 THR A CA 1
ATOM 2021 C C . THR A 1 292 ? 18.654 -13.026 28.813 1.00 15.75 276 THR A C 1
ATOM 2022 O O . THR A 1 292 ? 17.641 -13.356 28.229 1.00 19.14 276 THR A O 1
ATOM 2026 N N . THR A 1 293 ? 19.466 -13.906 29.357 1.00 12.55 277 THR A N 1
ATOM 2027 C CA . THR A 1 293 ? 19.133 -15.305 29.352 1.00 12.46 277 THR A CA 1
ATOM 2028 C C . THR A 1 293 ? 19.143 -15.833 30.781 1.00 11.37 277 THR A C 1
ATOM 2029 O O . THR A 1 293 ? 20.066 -15.586 31.517 1.00 12.00 277 THR A O 1
ATOM 2033 N N . ILE A 1 294 ? 18.091 -16.545 31.171 1.00 14.56 278 ILE A N 1
ATOM 2034 C CA . ILE A 1 294 ? 17.937 -17.002 32.553 1.00 17.10 278 ILE A CA 1
ATOM 2035 C C . ILE A 1 294 ? 18.349 -18.446 32.680 1.00 15.80 278 ILE A C 1
ATOM 2036 O O . ILE A 1 294 ? 17.929 -19.278 31.883 1.00 17.67 278 ILE A O 1
ATOM 2041 N N . PHE A 1 295 ? 19.171 -18.736 33.686 1.00 13.35 279 PHE A N 1
ATOM 2042 C CA . PHE A 1 295 ? 19.680 -20.076 33.910 1.00 14.67 279 PHE A CA 1
ATOM 2043 C C . PHE A 1 295 ? 19.185 -20.606 35.241 1.00 13.63 279 PHE A C 1
ATOM 2044 O O . PHE A 1 295 ? 18.593 -19.877 36.032 1.00 15.84 279 PHE A O 1
ATOM 2052 N N . ALA A 1 296 ? 19.417 -21.890 35.475 1.00 16.29 280 ALA A N 1
ATOM 2053 C CA . ALA A 1 296 ? 19.164 -22.497 36.772 1.00 14.89 280 ALA A CA 1
ATOM 2054 C C . ALA A 1 296 ? 20.477 -22.644 37.493 1.00 12.25 280 ALA A C 1
ATOM 2055 O O . ALA A 1 296 ? 21.066 -23.710 37.483 1.00 20.43 280 ALA A O 1
ATOM 2057 N N . GLY A 1 297 ? 20.921 -21.578 38.137 1.00 11.91 281 GLY A N 1
ATOM 2058 C CA . GLY A 1 297 ? 22.269 -21.502 38.663 1.00 12.34 281 GLY A CA 1
ATOM 2059 C C . GLY A 1 297 ? 22.596 -22.312 39.903 1.00 9.94 281 GLY A C 1
ATOM 2060 O O . GLY A 1 297 ? 21.744 -22.779 40.644 1.00 13.70 281 GLY A O 1
ATOM 2061 N N . HIS A 1 298 ? 23.884 -22.442 40.144 1.00 12.71 282 HIS A N 1
ATOM 2062 C CA . HIS A 1 298 ? 24.371 -23.124 41.323 1.00 13.57 282 HIS A CA 1
ATOM 2063 C C . HIS A 1 298 ? 25.588 -22.399 41.869 1.00 10.28 282 HIS A C 1
ATOM 2064 O O . HIS A 1 298 ? 26.528 -22.124 41.145 1.00 8.12 282 HIS A O 1
ATOM 2071 N N . LEU A 1 299 ? 25.561 -22.095 43.155 1.00 10.00 283 LEU A N 1
ATOM 2072 C CA . LEU A 1 299 ? 26.639 -21.353 43.790 1.00 10.62 283 LEU A CA 1
ATOM 2073 C C . LEU A 1 299 ? 27.200 -22.092 44.993 1.00 9.14 283 LEU A C 1
ATOM 2074 O O . LEU A 1 299 ? 26.448 -22.629 45.784 1.00 9.82 283 LEU A O 1
ATOM 2079 N N . LYS A 1 300 ? 28.518 -22.093 45.135 1.00 8.76 284 LYS A N 1
ATOM 2080 C CA . LYS A 1 300 ? 29.152 -22.470 46.395 1.00 10.50 284 LYS A CA 1
ATOM 2081 C C . LYS A 1 300 ? 29.614 -21.192 47.089 1.00 10.18 284 LYS A C 1
ATOM 2082 O O . LYS A 1 300 ? 30.337 -20.393 46.498 1.00 11.78 284 LYS A O 1
ATOM 2088 N N . CYS A 1 301 ? 29.215 -21.005 48.347 1.00 11.18 285 CYS A N 1
ATOM 2089 C CA . CYS A 1 301 ? 29.539 -19.793 49.094 1.00 10.67 285 CYS A CA 1
ATOM 2090 C C . CYS A 1 301 ? 30.316 -20.030 50.398 1.00 11.02 285 CYS A C 1
ATOM 2091 O O . CYS A 1 301 ? 30.138 -21.058 51.070 1.00 10.11 285 CYS A O 1
ATOM 2094 N N . ARG A 1 302 ? 31.187 -19.069 50.716 1.00 9.12 286 ARG A N 1
ATOM 2095 C CA . ARG A 1 302 ? 31.742 -18.906 52.055 1.00 8.89 286 ARG A CA 1
ATOM 2096 C C . ARG A 1 302 ? 31.097 -17.685 52.719 1.00 9.38 286 ARG A C 1
ATOM 2097 O O . ARG A 1 302 ? 31.048 -16.603 52.140 1.00 10.07 286 ARG A O 1
ATOM 2105 N N . LEU A 1 303 ? 30.553 -17.882 53.910 1.00 8.11 287 LEU A N 1
ATOM 2106 C CA . LEU A 1 303 ? 30.039 -16.790 54.723 1.00 8.35 287 LEU A CA 1
ATOM 2107 C C . LEU A 1 303 ? 31.062 -16.481 55.809 1.00 7.44 287 LEU A C 1
ATOM 2108 O O . LEU A 1 303 ? 31.540 -17.382 56.488 1.00 8.15 287 LEU A O 1
ATOM 2113 N N . LYS A 1 304 ? 31.429 -15.217 55.955 1.00 7.41 288 LYS A N 1
ATOM 2114 C CA . LYS A 1 304 ? 32.353 -14.809 56.998 1.00 6.77 288 LYS A CA 1
ATOM 2115 C C . LYS A 1 304 ? 31.636 -13.826 57.855 1.00 9.70 288 LYS A C 1
ATOM 2116 O O . LYS A 1 304 ? 31.157 -12.827 57.369 1.00 11.06 288 LYS A O 1
ATOM 2122 N N . MET A 1 305 ? 31.585 -14.105 59.139 1.00 9.13 289 MET A N 1
ATOM 2123 C CA . MET A 1 305 ? 31.001 -13.178 60.076 1.00 12.31 289 MET A CA 1
ATOM 2124 C C . MET A 1 305 ? 31.864 -13.131 61.316 1.00 11.67 289 MET A C 1
ATOM 2125 O O . MET A 1 305 ? 32.878 -13.812 61.413 1.00 13.02 289 MET A O 1
ATOM 2130 N N . ASP A 1 306 ? 31.491 -12.308 62.272 1.00 13.84 290 ASP A N 1
ATOM 2131 C CA . ASP A 1 306 ? 32.299 -12.220 63.454 1.00 17.00 290 ASP A CA 1
ATOM 2132 C C . ASP A 1 306 ? 32.124 -13.471 64.295 1.00 10.78 290 ASP A C 1
ATOM 2133 O O . ASP A 1 306 ? 31.131 -14.166 64.198 1.00 11.99 290 ASP A O 1
ATOM 2138 N N . LYS A 1 307 ? 33.149 -13.757 65.080 1.00 15.00 291 LYS A N 1
ATOM 2139 C CA . LYS A 1 307 ? 33.214 -14.938 65.920 1.00 12.50 291 LYS A CA 1
ATOM 2140 C C . LYS A 1 307 ? 31.876 -15.158 66.599 1.00 13.15 291 LYS A C 1
ATOM 2141 O O . LYS A 1 307 ? 31.382 -14.302 67.312 1.00 15.36 291 LYS A O 1
ATOM 2147 N N . LEU A 1 308 ? 31.287 -16.320 66.378 1.00 14.48 292 LEU A N 1
ATOM 2148 C CA . LEU A 1 308 ? 29.937 -16.568 66.837 1.00 11.58 292 LEU A CA 1
ATOM 2149 C C . LEU A 1 308 ? 29.634 -18.046 66.864 1.00 12.07 292 LEU A C 1
ATOM 2150 O O . LEU A 1 308 ? 30.048 -18.784 65.976 1.00 14.55 292 LEU A O 1
ATOM 2155 N N . THR A 1 309 ? 28.921 -18.491 67.881 1.00 13.13 293 THR A N 1
ATOM 2156 C CA . THR A 1 309 ? 28.622 -19.904 68.014 1.00 13.96 293 THR A CA 1
ATOM 2157 C C . THR A 1 309 ? 27.297 -20.221 67.322 1.00 16.18 293 THR A C 1
ATOM 2158 O O . THR A 1 309 ? 26.236 -19.826 67.780 1.00 15.50 293 THR A O 1
ATOM 2162 N N . LEU A 1 310 ? 27.376 -20.909 66.189 1.00 13.08 294 LEU A N 1
ATOM 2163 C CA . LEU A 1 310 ? 26.191 -21.265 65.439 1.00 12.33 294 LEU A CA 1
ATOM 2164 C C . LEU A 1 310 ? 25.603 -22.536 65.994 1.00 16.28 294 LEU A C 1
ATOM 2165 O O . LEU A 1 310 ? 26.305 -23.364 66.574 1.00 14.34 294 LEU A O 1
ATOM 2170 N N . LYS A 1 311 ? 24.304 -22.681 65.780 1.00 18.24 295 LYS A N 1
ATOM 2171 C CA . LYS A 1 311 ? 23.590 -23.892 66.110 1.00 20.57 295 LYS A CA 1
ATOM 2172 C C . LYS A 1 311 ? 23.514 -24.803 64.890 1.00 18.74 295 LYS A C 1
ATOM 2173 O O . LYS A 1 311 ? 22.635 -24.652 64.058 1.00 17.03 295 LYS A O 1
ATOM 2179 N N . GLY A 1 312 ? 24.456 -25.741 64.792 1.00 19.03 296 GLY A N 1
ATOM 2180 C CA . GLY A 1 312 ? 24.488 -26.697 63.702 1.00 14.73 296 GLY A CA 1
ATOM 2181 C C . GLY A 1 312 ? 23.304 -27.639 63.741 1.00 19.22 296 GLY A C 1
ATOM 2182 O O . GLY A 1 312 ? 22.874 -28.057 64.816 1.00 23.64 296 GLY A O 1
ATOM 2183 N N . MET A 1 313 ? 22.787 -27.988 62.565 1.00 18.11 297 MET A N 1
ATOM 2184 C CA . MET A 1 313 ? 21.561 -28.773 62.441 1.00 15.73 297 MET A CA 1
ATOM 2185 C C . MET A 1 313 ? 21.896 -30.170 61.964 1.00 17.15 297 MET A C 1
ATOM 2186 O O . MET A 1 313 ? 22.630 -30.335 61.014 1.00 20.91 297 MET A O 1
ATOM 2191 N N . SER A 1 314 ? 21.360 -31.179 62.639 1.00 21.52 298 SER A N 1
ATOM 2192 C CA . SER A 1 314 ? 21.628 -32.564 62.299 1.00 20.79 298 SER A CA 1
ATOM 2193 C C . SER A 1 314 ? 20.402 -33.173 61.672 1.00 21.18 298 SER A C 1
ATOM 2194 O O . SER A 1 314 ? 19.287 -32.811 62.026 1.00 22.52 298 SER A O 1
ATOM 2197 N N . TYR A 1 315 ? 20.594 -34.097 60.743 1.00 19.49 299 TYR A N 1
ATOM 2198 C CA . TYR A 1 315 ? 19.460 -34.831 60.193 1.00 22.12 299 TYR A CA 1
ATOM 2199 C C . TYR A 1 315 ? 19.745 -36.333 60.183 1.00 21.87 299 TYR A C 1
ATOM 2200 O O . TYR A 1 315 ? 20.830 -36.755 59.777 1.00 23.17 299 TYR A O 1
ATOM 2209 N N . VAL A 1 316 ? 18.768 -37.132 60.624 1.00 22.95 300 VAL A N 1
ATOM 2210 C CA . VAL A 1 316 ? 18.872 -38.602 60.566 1.00 21.28 300 VAL A CA 1
ATOM 2211 C C . VAL A 1 316 ? 18.547 -39.058 59.156 1.00 16.18 300 VAL A C 1
ATOM 2212 O O . VAL A 1 316 ? 17.787 -38.405 58.455 1.00 19.03 300 VAL A O 1
ATOM 2216 N N . MET A 1 317 ? 19.128 -40.166 58.726 1.00 20.76 301 MET A N 1
ATOM 2217 C CA . MET A 1 317 ? 18.809 -40.670 57.409 1.00 18.59 301 MET A CA 1
ATOM 2218 C C . MET A 1 317 ? 17.330 -41.001 57.415 1.00 20.99 301 MET A C 1
ATOM 2219 O O . MET A 1 317 ? 16.812 -41.527 58.392 1.00 18.96 301 MET A O 1
ATOM 2224 N N . CYS A 1 318 ? 16.648 -40.678 56.325 1.00 17.71 302 CYS A N 1
ATOM 2225 C CA . CYS A 1 318 ? 15.253 -41.013 56.184 1.00 17.29 302 CYS A CA 1
ATOM 2226 C C . CYS A 1 318 ? 15.144 -42.517 56.398 1.00 18.29 302 CYS A C 1
ATOM 2227 O O . CYS A 1 318 ? 16.136 -43.208 56.265 1.00 20.58 302 CYS A O 1
ATOM 2230 N N . THR A 1 319 ? 13.968 -43.013 56.785 1.00 22.00 303 THR A N 1
ATOM 2231 C CA . THR A 1 319 ? 13.757 -44.462 56.963 1.00 18.11 303 THR A CA 1
ATOM 2232 C C . THR A 1 319 ? 12.613 -45.026 56.134 1.00 17.09 303 THR A C 1
ATOM 2233 O O . THR A 1 319 ? 12.556 -46.242 55.929 1.00 19.71 303 THR A O 1
ATOM 2237 N N . GLY A 1 320 ? 11.713 -44.158 55.660 1.00 17.01 304 GLY A N 1
ATOM 2238 C CA . GLY A 1 320 ? 10.599 -44.568 54.811 1.00 17.40 304 GLY A CA 1
ATOM 2239 C C . GLY A 1 320 ? 10.885 -44.721 53.307 1.00 21.35 304 GLY A C 1
ATOM 2240 O O . GLY A 1 320 ? 12.029 -44.876 52.869 1.00 18.49 304 GLY A O 1
ATOM 2241 N N . SER A 1 321 ? 9.824 -44.684 52.502 1.00 24.25 305 SER A N 1
ATOM 2242 C CA . SER A 1 321 ? 9.938 -44.899 51.059 1.00 22.93 305 SER A CA 1
ATOM 2243 C C . SER A 1 321 ? 9.781 -43.613 50.249 1.00 19.13 305 SER A C 1
ATOM 2244 O O . SER A 1 321 ? 9.220 -42.629 50.730 1.00 17.29 305 SER A O 1
ATOM 2247 N N . PHE A 1 322 ? 10.278 -43.664 49.010 1.00 21.07 306 PHE A N 1
ATOM 2248 C CA . PHE A 1 322 ? 10.231 -42.560 48.053 1.00 18.57 306 PHE A CA 1
ATOM 2249 C C . PHE A 1 322 ? 9.578 -42.961 46.732 1.00 17.29 306 PHE A C 1
ATOM 2250 O O . PHE A 1 322 ? 9.835 -44.035 46.204 1.00 22.16 306 PHE A O 1
ATOM 2258 N N . LYS A 1 323 ? 8.750 -42.084 46.189 1.00 18.58 307 LYS A N 1
ATOM 2259 C CA . LYS A 1 323 ? 8.210 -42.286 44.852 1.00 19.98 307 LYS A CA 1
ATOM 2260 C C . LYS A 1 323 ? 8.778 -41.244 43.883 1.00 19.60 307 LYS A C 1
ATOM 2261 O O . LYS A 1 323 ? 9.170 -40.142 44.269 1.00 18.08 307 LYS A O 1
ATOM 2267 N N . LEU A 1 324 ? 8.811 -41.591 42.610 1.00 21.02 308 LEU A N 1
ATOM 2268 C CA . LEU A 1 324 ? 9.250 -40.656 41.595 1.00 19.77 308 LEU A CA 1
ATOM 2269 C C . LEU A 1 324 ? 8.102 -39.762 41.217 1.00 22.57 308 LEU A C 1
ATOM 2270 O O . LEU A 1 324 ? 7.136 -40.251 40.639 1.00 27.08 308 LEU A O 1
ATOM 2275 N N . GLU A 1 325 ? 8.186 -38.470 41.537 1.00 24.35 309 GLU A N 1
ATOM 2276 C CA . GLU A 1 325 ? 7.110 -37.544 41.181 1.00 22.75 309 GLU A CA 1
ATOM 2277 C C . GLU A 1 325 ? 7.132 -37.311 39.677 1.00 23.45 309 GLU A C 1
ATOM 2278 O O . GLU A 1 325 ? 6.127 -36.932 39.083 1.00 27.00 309 GLU A O 1
ATOM 2284 N N . LYS A 1 326 ? 8.271 -37.560 39.046 1.00 21.66 310 LYS A N 1
ATOM 2285 C CA . LYS A 1 326 ? 8.308 -37.469 37.602 1.00 23.51 310 LYS A CA 1
ATOM 2286 C C . LYS A 1 326 ? 9.490 -38.211 36.987 1.00 21.73 310 LYS A C 1
ATOM 2287 O O . LYS A 1 326 ? 10.347 -38.742 37.686 1.00 21.00 310 LYS A O 1
ATOM 2293 N N . GLU A 1 327 ? 9.509 -38.271 35.666 1.00 19.26 311 GLU A N 1
ATOM 2294 C CA . GLU A 1 327 ? 10.503 -39.064 34.974 1.00 21.82 311 GLU A CA 1
ATOM 2295 C C . GLU A 1 327 ? 11.908 -38.465 35.182 1.00 20.55 311 GLU A C 1
ATOM 2296 O O . GLU A 1 327 ? 12.071 -37.256 35.291 1.00 20.54 311 GLU A O 1
ATOM 2302 N N . VAL A 1 328 ? 12.905 -39.338 35.252 1.00 20.74 312 VAL A N 1
ATOM 2303 C CA . VAL A 1 328 ? 14.310 -38.967 35.409 1.00 18.26 312 VAL A CA 1
ATOM 2304 C C . VAL A 1 328 ? 14.736 -38.182 34.196 1.00 15.62 312 VAL A C 1
ATOM 2305 O O . VAL A 1 328 ? 14.676 -38.696 33.096 1.00 25.72 312 VAL A O 1
ATOM 2309 N N . ALA A 1 329 ? 15.165 -36.941 34.390 1.00 18.36 313 ALA A N 1
ATOM 2310 C CA . ALA A 1 329 ? 15.501 -36.048 33.284 1.00 17.35 313 ALA A CA 1
ATOM 2311 C C . ALA A 1 329 ? 17.007 -36.012 33.073 1.00 15.79 313 ALA A C 1
ATOM 2312 O O . ALA A 1 329 ? 17.762 -36.135 34.014 1.00 19.19 313 ALA A O 1
ATOM 2314 N N . GLU A 1 330 ? 17.432 -35.851 31.826 1.00 18.83 314 GLU A N 1
ATOM 2315 C CA . GLU A 1 330 ? 18.848 -35.884 31.453 1.00 16.53 314 GLU A CA 1
ATOM 2316 C C . GLU A 1 330 ? 19.328 -34.503 31.024 1.00 19.42 314 GLU A C 1
ATOM 2317 O O . GLU A 1 330 ? 18.636 -33.817 30.289 1.00 15.89 314 GLU A O 1
ATOM 2323 N N . THR A 1 331 ? 20.503 -34.085 31.499 1.00 18.75 315 THR A N 1
ATOM 2324 C CA . THR A 1 331 ? 21.108 -32.845 31.008 1.00 17.66 315 THR A CA 1
ATOM 2325 C C . THR A 1 331 ? 22.046 -33.191 29.877 1.00 15.51 315 THR A C 1
ATOM 2326 O O . THR A 1 331 ? 22.278 -34.363 29.586 1.00 17.73 315 THR A O 1
ATOM 2330 N N . GLN A 1 332 ? 22.582 -32.175 29.225 1.00 15.21 316 GLN A N 1
ATOM 2331 C CA . GLN A 1 332 ? 23.450 -32.425 28.098 1.00 15.83 316 GLN A CA 1
ATOM 2332 C C . GLN A 1 332 ? 24.919 -32.431 28.492 1.00 16.57 316 GLN A C 1
ATOM 2333 O O . GLN A 1 332 ? 25.785 -32.518 27.622 1.00 18.39 316 GLN A O 1
ATOM 2339 N N . HIS A 1 333 ? 25.188 -32.351 29.799 1.00 14.97 317 HIS A N 1
ATOM 2340 C CA . HIS A 1 333 ? 26.560 -32.302 30.317 1.00 14.57 317 HIS A CA 1
ATOM 2341 C C . HIS A 1 333 ? 26.784 -33.359 31.399 1.00 12.47 317 HIS A C 1
ATOM 2342 O O . HIS A 1 333 ? 27.551 -33.170 32.330 1.00 13.49 317 HIS A O 1
ATOM 2349 N N . GLY A 1 334 ? 26.112 -34.491 31.247 1.00 12.86 318 GLY A N 1
ATOM 2350 C CA . GLY A 1 334 ? 26.502 -35.688 31.950 1.00 13.44 318 GLY A CA 1
ATOM 2351 C C . GLY A 1 334 ? 25.852 -35.872 33.293 1.00 10.26 318 GLY A C 1
ATOM 2352 O O . GLY A 1 334 ? 26.307 -36.675 34.072 1.00 12.71 318 GLY A O 1
ATOM 2353 N N . THR A 1 335 ? 24.785 -35.139 33.555 1.00 9.58 319 THR A N 1
ATOM 2354 C CA . THR A 1 335 ? 24.064 -35.295 34.796 1.00 13.10 319 THR A CA 1
ATOM 2355 C C . THR A 1 335 ? 22.639 -35.818 34.527 1.00 12.63 319 THR A C 1
ATOM 2356 O O . THR A 1 335 ? 22.224 -35.903 33.384 1.00 15.14 319 THR A O 1
ATOM 2360 N N . VAL A 1 336 ? 21.926 -36.212 35.583 1.00 11.57 320 VAL A N 1
ATOM 2361 C CA . VAL A 1 336 ? 20.499 -36.508 35.511 1.00 13.63 320 VAL A CA 1
ATOM 2362 C C . VAL A 1 336 ? 19.805 -35.815 36.690 1.00 14.85 320 VAL A C 1
ATOM 2363 O O . VAL A 1 336 ? 20.403 -35.650 37.753 1.00 11.57 320 VAL A O 1
ATOM 2367 N N . LEU A 1 337 ? 18.560 -35.382 36.497 1.00 16.54 321 LEU A N 1
ATOM 2368 C CA A LEU A 1 337 ? 17.803 -34.774 37.587 0.58 13.67 321 LEU A CA 1
ATOM 2369 C CA B LEU A 1 337 ? 17.787 -34.757 37.553 0.42 13.82 321 LEU A CA 1
ATOM 2370 C C . LEU A 1 337 ? 16.716 -35.733 38.000 1.00 13.09 321 LEU A C 1
ATOM 2371 O O . LEU A 1 337 ? 15.983 -36.242 37.176 1.00 12.79 321 LEU A O 1
ATOM 2380 N N . VAL A 1 338 ? 16.638 -35.987 39.297 1.00 14.12 322 VAL A N 1
ATOM 2381 C CA . VAL A 1 338 ? 15.656 -36.901 39.852 1.00 12.92 322 VAL A CA 1
ATOM 2382 C C . VAL A 1 338 ? 14.827 -36.186 40.890 1.00 12.83 322 VAL A C 1
ATOM 2383 O O . VAL A 1 338 ? 15.354 -35.691 41.857 1.00 13.89 322 VAL A O 1
ATOM 2387 N N . GLN A 1 339 ? 13.519 -36.160 40.704 1.00 14.63 323 GLN A N 1
ATOM 2388 C CA . GLN A 1 339 ? 12.646 -35.579 41.695 1.00 13.91 323 GLN A CA 1
ATOM 2389 C C . GLN A 1 339 ? 11.759 -36.640 42.327 1.00 16.19 323 GLN A C 1
ATOM 2390 O O . GLN A 1 339 ? 11.014 -37.331 41.637 1.00 14.60 323 GLN A O 1
ATOM 2396 N N . VAL A 1 340 ? 11.831 -36.720 43.655 1.00 16.36 324 VAL A N 1
ATOM 2397 C CA . VAL A 1 340 ? 11.185 -37.769 44.420 1.00 18.49 324 VAL A CA 1
ATOM 2398 C C . VAL A 1 340 ? 10.235 -37.196 45.482 1.00 15.95 324 VAL A C 1
ATOM 2399 O O . VAL A 1 340 ? 10.321 -36.030 45.855 1.00 14.53 324 VAL A O 1
ATOM 2403 N N . LYS A 1 341 ? 9.306 -38.033 45.936 1.00 19.76 325 LYS A N 1
ATOM 2404 C CA . LYS A 1 341 ? 8.407 -37.681 47.029 1.00 19.59 325 LYS A CA 1
ATOM 2405 C C . LYS A 1 341 ? 8.611 -38.701 48.125 1.00 14.96 325 LYS A C 1
ATOM 2406 O O . LYS A 1 341 ? 8.737 -39.884 47.852 1.00 15.47 325 LYS A O 1
ATOM 2412 N N . TYR A 1 342 ? 8.653 -38.229 49.363 1.00 16.42 326 TYR A N 1
ATOM 2413 C CA . TYR A 1 342 ? 8.869 -39.080 50.520 1.00 17.89 326 TYR A CA 1
ATOM 2414 C C . TYR A 1 342 ? 7.549 -39.525 51.111 1.00 18.31 326 TYR A C 1
ATOM 2415 O O . TYR A 1 342 ? 6.611 -38.743 51.207 1.00 21.04 326 TYR A O 1
ATOM 2424 N N . GLU A 1 343 ? 7.494 -40.790 51.509 1.00 22.73 327 GLU A N 1
ATOM 2425 C CA . GLU A 1 343 ? 6.273 -41.404 52.017 1.00 26.29 327 GLU A CA 1
ATOM 2426 C C . GLU A 1 343 ? 6.362 -41.765 53.504 1.00 25.09 327 GLU A C 1
ATOM 2427 O O . GLU A 1 343 ? 5.457 -42.398 54.034 1.00 32.67 327 GLU A O 1
ATOM 2433 N N . GLY A 1 344 ? 7.436 -41.376 54.179 1.00 21.89 328 GLY A N 1
ATOM 2434 C CA . GLY A 1 344 ? 7.708 -41.871 55.514 1.00 18.32 328 GLY A CA 1
ATOM 2435 C C . GLY A 1 344 ? 7.362 -40.819 56.527 1.00 16.82 328 GLY A C 1
ATOM 2436 O O . GLY A 1 344 ? 6.885 -39.777 56.143 1.00 24.19 328 GLY A O 1
ATOM 2437 N N . THR A 1 345 ? 7.655 -41.069 57.799 1.00 21.13 329 THR A N 1
ATOM 2438 C CA . THR A 1 345 ? 7.138 -40.240 58.895 1.00 24.91 329 THR A CA 1
ATOM 2439 C C . THR A 1 345 ? 8.132 -39.352 59.643 1.00 25.17 329 THR A C 1
ATOM 2440 O O . THR A 1 345 ? 7.743 -38.627 60.571 1.00 25.96 329 THR A O 1
ATOM 2444 N N . ASP A 1 346 ? 9.397 -39.389 59.256 1.00 22.10 330 ASP A N 1
ATOM 2445 C CA . ASP A 1 346 ? 10.435 -38.847 60.112 1.00 17.23 330 ASP A CA 1
ATOM 2446 C C . ASP A 1 346 ? 11.123 -37.603 59.573 1.00 17.80 330 ASP A C 1
ATOM 2447 O O . ASP A 1 346 ? 12.253 -37.330 59.940 1.00 19.51 330 ASP A O 1
ATOM 2452 N N . ALA A 1 347 ? 10.449 -36.840 58.727 1.00 21.51 331 ALA A N 1
ATOM 2453 C CA . ALA A 1 347 ? 11.027 -35.609 58.194 1.00 18.13 331 ALA A CA 1
ATOM 2454 C C . ALA A 1 347 ? 11.069 -34.544 59.281 1.00 18.00 331 ALA A C 1
ATOM 2455 O O . ALA A 1 347 ? 10.201 -34.497 60.134 1.00 18.13 331 ALA A O 1
ATOM 2457 N N . PRO A 1 348 ? 12.077 -33.667 59.245 1.00 20.71 332 PRO A N 1
ATOM 2458 C CA . PRO A 1 348 ? 13.094 -33.562 58.203 1.00 20.30 332 PRO A CA 1
ATOM 2459 C C . PRO A 1 348 ? 14.184 -34.592 58.365 1.00 14.41 332 PRO A C 1
ATOM 2460 O O . PRO A 1 348 ? 14.580 -34.859 59.487 1.00 17.75 332 PRO A O 1
ATOM 2464 N N . CYS A 1 349 ? 14.652 -35.157 57.256 1.00 17.18 333 CYS A N 1
ATOM 2465 C CA . CYS A 1 349 ? 15.635 -36.236 57.278 1.00 14.29 333 CYS A CA 1
ATOM 2466 C C . CYS A 1 349 ? 16.501 -36.251 56.025 1.00 15.34 333 CYS A C 1
ATOM 2467 O O . CYS A 1 349 ? 16.181 -35.633 55.011 1.00 13.08 333 CYS A O 1
ATOM 2470 N N . LYS A 1 350 ? 17.608 -36.974 56.109 1.00 17.66 334 LYS A N 1
ATOM 2471 C CA . LYS A 1 350 ? 18.568 -37.041 55.024 1.00 15.58 334 LYS A CA 1
ATOM 2472 C C . LYS A 1 350 ? 18.250 -38.214 54.104 1.00 14.16 334 LYS A C 1
ATOM 2473 O O . LYS A 1 350 ? 18.069 -39.325 54.559 1.00 14.48 334 LYS A O 1
ATOM 2479 N N . ILE A 1 351 ? 18.183 -37.936 52.805 1.00 14.61 335 ILE A N 1
ATOM 2480 C CA . ILE A 1 351 ? 17.816 -38.917 51.788 1.00 16.12 335 ILE A CA 1
ATOM 2481 C C . ILE A 1 351 ? 19.001 -39.795 51.448 1.00 16.77 335 ILE A C 1
ATOM 2482 O O . ILE A 1 351 ? 20.011 -39.306 50.966 1.00 16.68 335 ILE A O 1
ATOM 2487 N N . PRO A 1 352 ? 18.882 -41.097 51.713 1.00 14.56 336 PRO A N 1
ATOM 2488 C CA . PRO A 1 352 ? 19.949 -42.034 51.383 1.00 17.31 336 PRO A CA 1
ATOM 2489 C C . PRO A 1 352 ? 20.049 -42.213 49.878 1.00 17.19 336 PRO A C 1
ATOM 2490 O O . PRO A 1 352 ? 19.062 -42.521 49.220 1.00 16.42 336 PRO A O 1
ATOM 2494 N N . PHE A 1 353 ? 21.236 -41.999 49.340 1.00 16.38 337 PHE A N 1
ATOM 2495 C CA . PHE A 1 353 ? 21.435 -42.032 47.912 1.00 20.30 337 PHE A CA 1
ATOM 2496 C C . PHE A 1 353 ? 22.668 -42.831 47.561 1.00 24.54 337 PHE A C 1
ATOM 2497 O O . PHE A 1 353 ? 23.698 -42.769 48.244 1.00 25.07 337 PHE A O 1
ATOM 2505 N N . SER A 1 354 ? 22.553 -43.562 46.462 1.00 20.65 338 SER A N 1
ATOM 2506 C CA . SER A 1 354 ? 23.612 -44.425 46.010 1.00 19.75 338 SER A CA 1
ATOM 2507 C C . SER A 1 354 ? 23.620 -44.599 44.489 1.00 21.02 338 SER A C 1
ATOM 2508 O O . SER A 1 354 ? 22.606 -44.487 43.812 1.00 17.93 338 SER A O 1
ATOM 2511 N N . SER A 1 355 ? 24.798 -44.877 43.964 1.00 25.60 339 SER A N 1
ATOM 2512 C CA . SER A 1 355 ? 24.965 -45.129 42.559 1.00 18.89 339 SER A CA 1
ATOM 2513 C C . SER A 1 355 ? 25.811 -46.385 42.483 1.00 20.93 339 SER A C 1
ATOM 2514 O O . SER A 1 355 ? 26.759 -46.545 43.250 1.00 20.71 339 SER A O 1
ATOM 2517 N N . GLN A 1 356 ? 25.440 -47.292 41.594 1.00 18.19 340 GLN A N 1
ATOM 2518 C CA . GLN A 1 356 ? 26.191 -48.517 41.403 1.00 23.28 340 GLN A CA 1
ATOM 2519 C C . GLN A 1 356 ? 26.444 -48.673 39.930 1.00 20.79 340 GLN A C 1
ATOM 2520 O O . GLN A 1 356 ? 2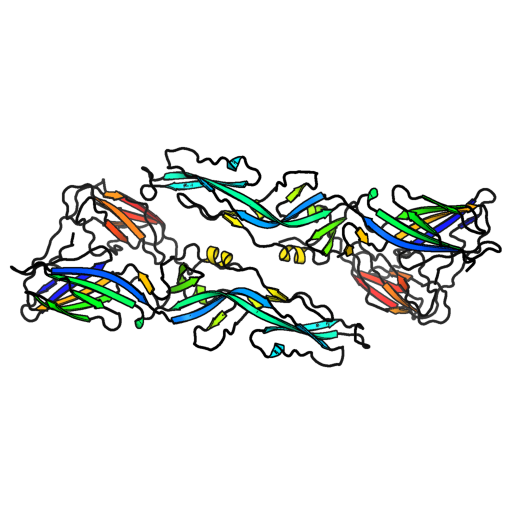5.583 -48.350 39.143 1.00 18.24 340 GLN A O 1
ATOM 2526 N N . ASP A 1 357 ? 27.631 -49.124 39.539 1.00 27.68 341 ASP A N 1
ATOM 2527 C CA . ASP A 1 357 ? 27.951 -49.242 38.114 1.00 30.77 341 ASP A CA 1
ATOM 2528 C C . ASP A 1 357 ? 27.378 -50.554 37.589 1.00 33.41 341 ASP A C 1
ATOM 2529 O O . ASP A 1 357 ? 26.802 -51.322 38.355 1.00 33.35 341 ASP A O 1
ATOM 2534 N N . GLU A 1 358 ? 27.516 -50.809 36.291 1.00 34.93 342 GLU A N 1
ATOM 2535 C CA . GLU A 1 358 ? 26.789 -51.926 35.679 1.00 36.58 342 GLU A CA 1
ATOM 2536 C C . GLU A 1 358 ? 26.805 -53.106 36.626 1.00 40.53 342 GLU A C 1
ATOM 2537 O O . GLU A 1 358 ? 25.817 -53.812 36.770 1.00 42.94 342 GLU A O 1
ATOM 2543 N N . LYS A 1 359 ? 27.932 -53.304 37.293 1.00 46.38 343 LYS A N 1
ATOM 2544 C CA . LYS A 1 359 ? 28.096 -54.461 38.156 1.00 45.33 343 LYS A CA 1
ATOM 2545 C C . LYS A 1 359 ? 28.170 -54.107 39.640 1.00 41.11 343 LYS A C 1
ATOM 2546 O O . LYS A 1 359 ? 29.175 -54.347 40.295 1.00 43.45 343 LYS A O 1
ATOM 2552 N N . GLY A 1 360 ? 27.087 -53.515 40.140 1.00 42.88 344 GLY A N 1
ATOM 2553 C CA . GLY A 1 360 ? 26.806 -53.431 41.564 1.00 37.86 344 GLY A CA 1
ATOM 2554 C C . GLY A 1 360 ? 27.746 -52.649 42.457 1.00 35.24 344 GLY A C 1
ATOM 2555 O O . GLY A 1 360 ? 27.487 -52.533 43.644 1.00 37.68 344 GLY A O 1
ATOM 2556 N N . VAL A 1 361 ? 28.821 -52.100 41.915 1.00 32.40 345 VAL A N 1
ATOM 2557 C CA . VAL A 1 361 ? 29.800 -51.427 42.754 1.00 32.97 345 VAL A CA 1
ATOM 2558 C C . VAL A 1 361 ? 29.241 -50.110 43.259 1.00 30.48 345 VAL A C 1
ATOM 2559 O O . VAL A 1 361 ? 28.986 -49.228 42.461 1.00 29.51 345 VAL A O 1
ATOM 2563 N N . THR A 1 362 ? 29.066 -49.956 44.569 1.00 29.37 346 THR A N 1
ATOM 2564 C CA . THR A 1 362 ? 28.668 -48.659 45.108 1.00 25.76 346 THR A CA 1
ATOM 2565 C C . THR A 1 362 ? 29.818 -47.709 44.878 1.00 22.42 346 THR A C 1
ATOM 2566 O O . THR A 1 362 ? 30.956 -48.088 45.062 1.00 20.39 346 THR A O 1
ATOM 2570 N N . GLN A 1 363 ? 29.519 -46.481 44.461 1.00 22.96 347 GLN A N 1
ATOM 2571 C CA . GLN A 1 363 ? 30.540 -45.553 43.968 1.00 22.35 347 GLN A CA 1
ATOM 2572 C C . GLN A 1 363 ? 30.984 -44.530 45.000 1.00 15.27 347 GLN A C 1
ATOM 2573 O O . GLN A 1 363 ? 31.950 -43.826 44.783 1.00 17.67 347 GLN A O 1
ATOM 2579 N N . ASN A 1 364 ? 30.276 -44.438 46.109 1.00 17.32 348 ASN A N 1
ATOM 2580 C CA . ASN A 1 364 ? 30.637 -43.504 47.171 1.00 15.51 348 ASN A CA 1
ATOM 2581 C C . ASN A 1 364 ? 30.975 -42.123 46.594 1.00 16.58 348 ASN A C 1
ATOM 2582 O O . ASN A 1 364 ? 32.064 -41.581 46.785 1.00 15.64 348 ASN A O 1
ATOM 2587 N N . GLY A 1 365 ? 30.012 -41.556 45.883 1.00 13.24 349 GLY A N 1
ATOM 2588 C CA . GLY A 1 365 ? 30.189 -40.264 45.251 1.00 11.27 349 GLY A CA 1
ATOM 2589 C C . GLY A 1 365 ? 29.139 -40.087 44.188 1.00 11.80 349 GLY A C 1
ATOM 2590 O O . GLY A 1 365 ? 28.124 -40.757 44.223 1.00 11.69 349 GLY A O 1
ATOM 2591 N N . ARG A 1 366 ? 29.384 -39.175 43.256 1.00 10.74 350 ARG A N 1
ATOM 2592 C CA . ARG A 1 366 ? 28.500 -38.945 42.113 1.00 11.25 350 ARG A CA 1
ATOM 2593 C C . ARG A 1 366 ? 27.200 -38.236 42.487 1.00 11.29 350 ARG A C 1
ATOM 2594 O O . ARG A 1 366 ? 26.364 -37.980 41.639 1.00 9.70 350 ARG A O 1
ATOM 2602 N N . LEU A 1 367 ? 27.038 -37.873 43.745 1.00 10.98 351 LEU A N 1
ATOM 2603 C CA . LEU A 1 367 ? 25.885 -37.081 44.133 1.00 13.11 351 LEU A CA 1
ATOM 2604 C C . LEU A 1 367 ? 26.219 -35.600 43.985 1.00 11.87 351 LEU A C 1
ATOM 2605 O O . LEU A 1 367 ? 27.155 -35.098 44.599 1.00 12.86 351 LEU A O 1
ATOM 2610 N N . ILE A 1 368 ? 25.474 -34.892 43.155 1.00 9.64 352 ILE A N 1
ATOM 2611 C CA . ILE A 1 368 ? 25.794 -33.492 42.948 1.00 11.38 352 ILE A CA 1
ATOM 2612 C C . ILE A 1 368 ? 25.088 -32.582 43.961 1.00 15.15 352 ILE A C 1
ATOM 2613 O O . ILE A 1 368 ? 25.699 -31.681 44.541 1.00 15.73 352 ILE A O 1
ATOM 2618 N N . THR A 1 369 ? 23.806 -32.816 44.194 1.00 18.10 353 THR A N 1
ATOM 2619 C CA . THR A 1 369 ? 23.059 -32.031 45.182 1.00 17.40 353 THR A CA 1
ATOM 2620 C C . THR A 1 369 ? 23.789 -31.970 46.520 1.00 21.15 353 THR A C 1
ATOM 2621 O O . THR A 1 369 ? 24.233 -32.996 47.050 1.00 21.30 353 THR A O 1
ATOM 2625 N N . ALA A 1 370 ? 23.919 -30.757 47.055 1.00 21.83 354 ALA A N 1
ATOM 2626 C CA . ALA A 1 370 ? 24.594 -30.543 48.322 1.00 20.80 354 ALA A CA 1
ATOM 2627 C C . ALA A 1 370 ? 23.702 -30.989 49.466 1.00 23.32 354 ALA A C 1
ATOM 2628 O O . ALA A 1 370 ? 24.118 -31.780 50.310 1.00 32.61 354 ALA A O 1
ATOM 2630 N N . ASN A 1 371 ? 22.468 -30.505 49.481 1.00 22.45 355 ASN A N 1
ATOM 2631 C CA . ASN A 1 371 ? 21.594 -30.719 50.624 1.00 24.08 355 ASN A CA 1
ATOM 2632 C C . ASN A 1 371 ? 20.427 -31.641 50.313 1.00 17.07 355 ASN A C 1
ATOM 2633 O O . ASN A 1 371 ? 19.292 -31.188 50.202 1.00 19.96 355 ASN A O 1
ATOM 2638 N N . PRO A 1 372 ? 20.712 -32.947 50.158 1.00 20.33 356 PRO A N 1
ATOM 2639 C CA . PRO A 1 372 ? 19.701 -33.956 49.821 1.00 19.12 356 PRO A CA 1
ATOM 2640 C C . PRO A 1 372 ? 18.768 -34.198 50.988 1.00 14.03 356 PRO A C 1
ATOM 2641 O O . PRO A 1 372 ? 18.791 -35.279 51.555 1.00 16.29 356 PRO A O 1
ATOM 2645 N N . ILE A 1 373 ? 17.980 -33.191 51.353 1.00 18.73 357 ILE A N 1
ATOM 2646 C CA . ILE A 1 373 ? 17.202 -33.229 52.591 1.00 17.83 357 ILE A CA 1
ATOM 2647 C C . ILE A 1 373 ? 15.703 -33.118 52.320 1.00 13.63 357 ILE A C 1
ATOM 2648 O O . ILE A 1 373 ? 15.256 -32.236 51.606 1.00 16.88 357 ILE A O 1
ATOM 2653 N N . VAL A 1 374 ? 14.935 -34.028 52.904 1.00 14.67 358 VAL A N 1
ATOM 2654 C CA . VAL A 1 374 ? 13.497 -33.885 52.966 1.00 16.80 358 VAL A CA 1
ATOM 2655 C C . VAL A 1 374 ? 13.223 -32.990 54.154 1.00 17.02 358 VAL A C 1
ATOM 2656 O O . VAL A 1 374 ? 13.335 -33.424 55.289 1.00 19.72 358 VAL A O 1
ATOM 2660 N N . THR A 1 375 ? 12.864 -31.743 53.898 1.00 19.80 359 THR A N 1
ATOM 2661 C CA . THR A 1 375 ? 12.555 -30.811 54.968 1.00 21.83 359 THR A CA 1
ATOM 2662 C C . THR A 1 375 ? 11.054 -30.738 55.172 1.00 22.05 359 THR A C 1
ATOM 2663 O O . THR A 1 375 ? 10.580 -30.282 56.199 1.00 26.47 359 THR A O 1
ATOM 2667 N N . ASP A 1 376 ? 10.318 -31.215 54.181 1.00 21.83 360 ASP A N 1
ATOM 2668 C CA . ASP A 1 376 ? 8.874 -31.127 54.159 1.00 23.07 360 ASP A CA 1
ATOM 2669 C C . ASP A 1 376 ? 8.356 -32.316 53.415 1.00 21.87 360 ASP A C 1
ATOM 2670 O O . ASP A 1 376 ? 8.527 -32.402 52.210 1.00 22.34 360 ASP A O 1
ATOM 2675 N N . LYS A 1 377 ? 7.728 -33.231 54.143 1.00 23.71 361 LYS A N 1
ATOM 2676 C CA . LYS A 1 377 ? 7.163 -34.451 53.578 1.00 21.35 361 LYS A CA 1
ATOM 2677 C C . LYS A 1 377 ? 6.265 -34.217 52.352 1.00 22.13 361 LYS A C 1
ATOM 2678 O O . LYS A 1 377 ? 6.211 -35.072 51.470 1.00 23.46 361 LYS A O 1
ATOM 2684 N N . GLU A 1 378 ? 5.578 -33.076 52.280 1.00 20.67 362 GLU A N 1
ATOM 2685 C CA . GLU A 1 378 ? 4.691 -32.795 51.148 1.00 23.81 362 GLU A CA 1
ATOM 2686 C C . GLU A 1 378 ? 5.307 -31.956 50.028 1.00 26.64 362 GLU A C 1
ATOM 2687 O O . GLU A 1 378 ? 4.602 -31.563 49.107 1.00 26.65 362 GLU A O 1
ATOM 2693 N N . LYS A 1 379 ? 6.605 -31.669 50.110 1.00 25.22 363 LYS A N 1
ATOM 2694 C CA . LYS A 1 379 ? 7.320 -31.059 48.994 1.00 22.59 363 LYS A CA 1
ATOM 2695 C C . LYS A 1 379 ? 8.201 -32.098 48.346 1.00 20.79 363 LYS A C 1
ATOM 2696 O O . LYS A 1 379 ? 8.892 -32.838 49.042 1.00 18.59 363 LYS A O 1
ATOM 2702 N N . PRO A 1 380 ? 8.176 -32.171 47.008 1.00 24.47 364 PRO A N 1
ATOM 2703 C CA . PRO A 1 380 ? 9.105 -33.085 46.333 1.00 21.34 364 PRO A CA 1
ATOM 2704 C C . PRO A 1 380 ? 10.540 -32.577 46.442 1.00 13.95 364 PRO A C 1
ATOM 2705 O O . PRO A 1 380 ? 10.719 -31.364 46.601 1.00 20.51 364 PRO A O 1
ATOM 2709 N N . VAL A 1 381 ? 11.524 -33.474 46.370 1.00 14.26 365 VAL A N 1
ATOM 2710 C CA . VAL A 1 381 ? 12.942 -33.099 46.473 1.00 14.84 365 VAL A CA 1
ATOM 2711 C C . VAL A 1 381 ? 13.695 -33.383 45.175 1.00 12.38 365 VAL A C 1
ATOM 2712 O O . VAL A 1 381 ? 13.691 -34.490 44.689 1.00 11.55 365 VAL A O 1
ATOM 2716 N N . ASN A 1 382 ? 14.337 -32.365 44.621 1.00 17.50 366 ASN A N 1
ATOM 2717 C CA . ASN A 1 382 ? 15.143 -32.529 43.417 1.00 17.46 366 ASN A CA 1
ATOM 2718 C C . ASN A 1 382 ? 16.522 -32.988 43.788 1.00 16.04 366 ASN A C 1
ATOM 2719 O O . ASN A 1 382 ? 17.153 -32.431 44.685 1.00 17.12 366 ASN A O 1
ATOM 2724 N N . ILE A 1 383 ? 16.987 -34.002 43.087 1.00 14.02 367 ILE A N 1
ATOM 2725 C CA . ILE A 1 383 ? 18.312 -34.539 43.297 1.00 14.43 367 ILE A CA 1
ATOM 2726 C C . ILE A 1 383 ? 19.027 -34.579 41.952 1.00 14.25 367 ILE A C 1
ATOM 2727 O O . ILE A 1 383 ? 18.502 -35.125 40.990 1.00 16.43 367 ILE A O 1
ATOM 2732 N N . GLU A 1 384 ? 20.222 -34.000 41.881 1.00 16.37 368 GLU A N 1
ATOM 2733 C CA . GLU A 1 384 ? 21.057 -34.120 40.693 1.00 13.90 368 GLU A CA 1
ATOM 2734 C C . GLU A 1 384 ? 22.254 -35.011 40.970 1.00 10.47 368 GLU A C 1
ATOM 2735 O O . GLU A 1 384 ? 22.920 -34.893 41.997 1.00 12.19 368 GLU A O 1
ATOM 2741 N N . ALA A 1 385 ? 22.519 -35.905 40.038 1.00 10.33 369 ALA A N 1
ATOM 2742 C CA . ALA A 1 385 ? 23.603 -36.857 40.181 1.00 13.05 369 ALA A CA 1
ATOM 2743 C C . ALA A 1 385 ? 24.271 -37.112 38.830 1.00 8.73 369 ALA A C 1
ATOM 2744 O O . ALA A 1 385 ? 23.707 -36.827 37.786 1.00 7.44 369 ALA A O 1
ATOM 2746 N N . GLU A 1 386 ? 25.484 -37.645 38.873 1.00 8.07 370 GLU A N 1
ATOM 2747 C CA . GLU A 1 386 ? 26.297 -37.830 37.690 1.00 8.77 370 GLU A CA 1
ATOM 2748 C C . GLU A 1 386 ? 26.689 -39.307 37.558 1.00 11.03 370 GLU A C 1
ATOM 2749 O O . GLU A 1 386 ? 27.722 -39.714 38.085 1.00 13.94 370 GLU A O 1
ATOM 2755 N N . PRO A 1 387 ? 25.859 -40.121 36.867 1.00 9.79 371 PRO A N 1
ATOM 2756 C CA . PRO A 1 387 ? 26.079 -41.552 36.610 1.00 8.76 371 PRO A CA 1
ATOM 2757 C C . PRO A 1 387 ? 27.355 -41.882 35.854 1.00 8.60 371 PRO A C 1
ATOM 2758 O O . PRO A 1 387 ? 27.773 -41.110 35.009 1.00 10.64 371 PRO A O 1
ATOM 2762 N N . PRO A 1 388 ? 27.930 -43.063 36.105 1.00 10.01 372 PRO A N 1
ATOM 2763 C CA . PRO A 1 388 ? 29.028 -43.548 35.278 1.00 9.24 372 PRO A CA 1
ATOM 2764 C C . PRO A 1 388 ? 28.568 -43.629 33.863 1.00 9.02 372 PRO A C 1
ATOM 2765 O O . PRO A 1 388 ? 27.376 -43.729 33.635 1.00 12.71 372 PRO A O 1
ATOM 2769 N N . PHE A 1 389 ? 29.482 -43.621 32.913 1.00 10.02 373 PHE A N 1
ATOM 2770 C CA . PHE A 1 389 ? 29.107 -43.917 31.551 1.00 10.67 373 PHE A CA 1
ATOM 2771 C C . PHE A 1 389 ? 28.664 -45.376 31.433 1.00 12.17 373 PHE A C 1
ATOM 2772 O O . PHE A 1 389 ? 29.129 -46.233 32.179 1.00 13.49 373 PHE A O 1
ATOM 2780 N N . GLY A 1 390 ? 27.757 -45.654 30.504 1.00 12.39 374 GLY A N 1
ATOM 2781 C CA . GLY A 1 390 ? 27.271 -47.013 30.299 1.00 12.72 374 GLY A CA 1
ATOM 2782 C C . GLY A 1 390 ? 26.072 -47.340 31.173 1.00 11.12 374 GLY A C 1
ATOM 2783 O O . GLY A 1 390 ? 25.342 -46.444 31.557 1.00 10.98 374 GLY A O 1
ATOM 2784 N N . GLU A 1 391 ? 25.887 -48.619 31.507 1.00 18.31 375 GLU A N 1
ATOM 2785 C CA . GLU A 1 391 ? 24.813 -49.065 32.417 1.00 16.20 375 GLU A CA 1
ATOM 2786 C C . GLU A 1 391 ? 25.139 -48.878 33.907 1.00 14.93 375 GLU A C 1
ATOM 2787 O O . GLU A 1 391 ? 26.235 -49.174 34.360 1.00 18.59 375 GLU A O 1
ATOM 2793 N N . SER A 1 392 ? 24.169 -48.394 34.667 1.00 14.78 376 SER A N 1
ATOM 2794 C CA . SER A 1 392 ? 24.350 -48.188 36.094 1.00 13.83 376 SER A CA 1
ATOM 2795 C C . SER A 1 392 ? 22.996 -48.203 36.770 1.00 15.53 376 SER A C 1
ATOM 2796 O O . SER A 1 392 ? 21.971 -48.305 36.109 1.00 13.94 376 SER A O 1
ATOM 2799 N N . TYR A 1 393 ? 22.999 -48.092 38.094 1.00 20.82 377 TYR A N 1
ATOM 2800 C CA . TYR A 1 393 ? 21.768 -48.020 38.874 1.00 18.53 377 TYR A CA 1
ATOM 2801 C C . TYR A 1 393 ? 21.774 -46.827 39.834 1.00 14.51 377 TYR A C 1
ATOM 2802 O O . TYR A 1 393 ? 22.785 -46.512 40.431 1.00 15.40 377 TYR A O 1
ATOM 2811 N N . ILE A 1 394 ? 20.644 -46.136 39.937 1.00 15.90 378 ILE A N 1
ATOM 2812 C CA . ILE A 1 394 ? 20.472 -45.068 40.917 1.00 17.80 378 ILE A CA 1
ATOM 2813 C C . ILE A 1 394 ? 19.602 -45.626 42.040 1.00 20.84 378 ILE A C 1
ATOM 2814 O O . ILE A 1 394 ? 18.620 -46.313 41.768 1.00 26.15 378 ILE A O 1
ATOM 2819 N N . VAL A 1 395 ? 19.969 -45.372 43.293 1.00 20.13 379 VAL A N 1
ATOM 2820 C CA . VAL A 1 395 ? 19.209 -45.896 44.437 1.00 20.05 379 VAL A CA 1
ATOM 2821 C C . VAL A 1 395 ? 18.906 -44.837 45.487 1.00 17.84 379 VAL A C 1
ATOM 2822 O O . VAL A 1 395 ? 19.806 -44.317 46.139 1.00 20.45 379 VAL A O 1
ATOM 2826 N N . VAL A 1 396 ? 17.627 -44.552 45.680 1.00 17.39 380 VAL A N 1
ATOM 2827 C CA . VAL A 1 396 ? 17.221 -43.615 46.723 1.00 19.36 380 VAL A CA 1
ATOM 2828 C C . VAL A 1 396 ? 16.387 -44.316 47.827 1.00 18.96 380 VAL A C 1
ATOM 2829 O O . VAL A 1 396 ? 15.467 -45.085 47.551 1.00 15.45 380 VAL A O 1
ATOM 2833 N N . GLY A 1 397 ? 16.766 -44.083 49.078 1.00 15.09 381 GLY A N 1
ATOM 2834 C CA . GLY A 1 397 ? 16.164 -44.775 50.195 1.00 17.23 381 GLY A CA 1
ATOM 2835 C C . GLY A 1 397 ? 17.024 -45.924 50.652 1.00 14.64 381 GLY A C 1
ATOM 2836 O O . GLY A 1 397 ? 17.921 -46.336 49.945 1.00 17.23 381 GLY A O 1
ATOM 2837 N N . ALA A 1 398 ? 16.749 -46.441 51.842 1.00 18.17 382 ALA A N 1
ATOM 2838 C CA . ALA A 1 398 ? 17.567 -47.497 52.416 1.00 21.15 382 ALA A CA 1
ATOM 2839 C C . ALA A 1 398 ? 16.815 -48.803 52.507 1.00 23.67 382 ALA A C 1
ATOM 2840 O O . ALA A 1 398 ? 15.604 -48.805 52.706 1.00 26.74 382 ALA A O 1
ATOM 2842 N N . GLY A 1 399 ? 17.547 -49.908 52.355 1.00 21.80 383 GLY A N 1
ATOM 2843 C CA . GLY A 1 399 ? 17.000 -51.247 52.506 1.00 26.30 383 GLY A CA 1
ATOM 2844 C C . GLY A 1 399 ? 16.172 -51.744 51.338 1.00 32.74 383 GLY A C 1
ATOM 2845 O O . GLY A 1 399 ? 16.459 -51.438 50.182 1.00 31.26 383 GLY A O 1
ATOM 2846 N N . GLU A 1 400 ? 15.132 -52.516 51.664 1.00 38.82 384 GLU A N 1
ATOM 2847 C CA . GLU A 1 400 ? 14.241 -53.130 50.679 1.00 33.66 384 GLU A CA 1
ATOM 2848 C C . GLU A 1 400 ? 13.208 -52.124 50.243 1.00 29.21 384 GLU A C 1
ATOM 2849 O O . GLU A 1 400 ? 12.579 -52.275 49.203 1.00 32.28 384 GLU A O 1
ATOM 2855 N N . LYS A 1 401 ? 13.022 -51.109 51.075 1.00 29.94 385 LYS A N 1
ATOM 2856 C CA . LYS A 1 401 ? 12.126 -50.011 50.770 1.00 32.59 385 LYS A CA 1
ATOM 2857 C C . LYS A 1 401 ? 12.702 -49.107 49.666 1.00 36.25 385 LYS A C 1
ATOM 2858 O O . LYS A 1 401 ? 12.068 -48.116 49.266 1.00 39.09 385 LYS A O 1
ATOM 2864 N N . ALA A 1 402 ? 13.893 -49.445 49.168 1.00 27.30 386 ALA A N 1
ATOM 2865 C CA . ALA A 1 402 ? 14.595 -48.584 48.217 1.00 24.10 386 ALA A CA 1
ATOM 2866 C C . ALA A 1 402 ? 14.032 -48.612 46.787 1.00 18.60 386 ALA A C 1
ATOM 2867 O O . ALA A 1 402 ? 13.611 -49.641 46.291 1.00 25.04 386 ALA A O 1
ATOM 2869 N N . LEU A 1 403 ? 14.040 -47.441 46.157 1.00 22.00 387 LEU A N 1
ATOM 2870 C CA . LEU A 1 403 ? 13.684 -47.235 44.758 1.00 20.79 387 LEU A CA 1
ATOM 2871 C C . LEU A 1 403 ? 14.921 -47.488 43.924 1.00 23.14 387 LEU A C 1
ATOM 2872 O O . LEU A 1 403 ? 15.895 -46.754 44.053 1.00 23.36 387 LEU A O 1
ATOM 2877 N N . LYS A 1 404 ? 14.891 -48.507 43.066 1.00 28.04 388 LYS A N 1
ATOM 2878 C CA . LYS A 1 404 ? 16.061 -48.896 42.260 1.00 28.54 388 LYS A CA 1
ATOM 2879 C C . LYS A 1 404 ? 15.789 -48.663 40.768 1.00 30.84 388 LYS A C 1
ATOM 2880 O O . LYS A 1 404 ? 14.827 -49.208 40.203 1.00 24.79 388 LYS A O 1
ATOM 2886 N N . LEU A 1 405 ? 16.629 -47.843 40.140 1.00 23.83 389 LEU A N 1
ATOM 2887 C CA . LEU A 1 405 ? 16.403 -47.429 38.758 1.00 27.33 389 LEU A CA 1
ATOM 2888 C C . LEU A 1 405 ? 17.626 -47.714 37.919 1.00 23.50 389 LEU A C 1
ATOM 2889 O O . LEU A 1 405 ? 18.711 -47.327 38.288 1.00 25.35 389 LEU A O 1
ATOM 2894 N N . SER A 1 406 ? 17.457 -48.372 36.780 1.00 26.53 390 SER A N 1
ATOM 2895 C CA . SER A 1 406 ? 18.593 -48.644 35.903 1.00 21.46 390 SER A CA 1
ATOM 2896 C C . SER A 1 406 ? 18.735 -47.507 34.911 1.00 20.94 390 SER A C 1
ATOM 2897 O O . SER A 1 406 ? 17.746 -46.968 34.435 1.00 22.94 390 SER A O 1
ATOM 2900 N N . TRP A 1 407 ? 19.977 -47.145 34.613 1.00 20.91 391 TRP A N 1
ATOM 2901 C CA . TRP A 1 407 ? 20.280 -46.015 33.744 1.00 14.98 391 TRP A CA 1
ATOM 2902 C C . TRP A 1 407 ? 21.330 -46.389 32.705 1.00 12.86 391 TRP A C 1
ATOM 2903 O O . TRP A 1 407 ? 22.269 -47.103 32.994 1.00 14.89 391 TRP A O 1
ATOM 2914 N N . PHE A 1 408 ? 21.150 -45.914 31.486 1.00 13.86 392 PHE A N 1
ATOM 2915 C CA . PHE A 1 408 ? 22.212 -45.969 30.504 1.00 14.24 392 PHE A CA 1
ATOM 2916 C C . PHE A 1 408 ? 22.649 -44.562 30.081 1.00 14.32 392 PHE A C 1
ATOM 2917 O O . PHE A 1 408 ? 21.818 -43.739 29.693 1.00 11.01 392 PHE A O 1
ATOM 2925 N N . LYS A 1 409 ? 23.962 -44.321 30.170 1.00 12.16 393 LYS A N 1
ATOM 2926 C CA . LYS A 1 409 ? 24.592 -43.050 29.839 1.00 10.75 393 LYS A CA 1
ATOM 2927 C C . LYS A 1 409 ? 25.550 -43.206 28.656 1.00 12.70 393 LYS A C 1
ATOM 2928 O O . LYS A 1 409 ? 26.534 -43.938 28.732 1.00 10.36 393 LYS A O 1
ATOM 2934 N N . LYS A 1 410 ? 25.248 -42.495 27.569 1.00 14.84 394 LYS A N 1
ATOM 2935 C CA . LYS A 1 410 ? 26.005 -42.586 26.314 1.00 17.20 394 LYS A CA 1
ATOM 2936 C C . LYS A 1 410 ? 27.247 -41.693 26.369 1.00 13.84 394 LYS A C 1
ATOM 2937 O O . LYS A 1 410 ? 27.222 -40.660 27.035 1.00 16.40 394 LYS A O 1
ATOM 2943 N N . GLY A 1 411 ? 28.326 -42.103 25.700 1.00 13.16 395 GLY A N 1
ATOM 2944 C CA . GLY A 1 411 ? 29.541 -41.305 25.633 1.00 13.26 395 GLY A CA 1
ATOM 2945 C C . GLY A 1 411 ? 29.236 -39.901 25.136 1.00 12.89 395 GLY A C 1
ATOM 2946 O O . GLY A 1 411 ? 28.156 -39.681 24.600 1.00 13.99 395 GLY A O 1
ATOM 2947 N N . SER A 1 412 ? 30.166 -38.954 25.305 1.00 10.30 396 SER A N 1
ATOM 2948 C CA . SER A 1 412 ? 29.909 -37.533 24.989 1.00 8.44 396 SER A CA 1
ATOM 2949 C C . SER A 1 412 ? 29.920 -37.258 23.491 1.00 7.79 396 SER A C 1
ATOM 2950 O O . SER A 1 412 ? 30.549 -37.977 22.751 1.00 9.02 396 SER A O 1
ATOM 2953 N N . SER A 1 413 ? 29.227 -36.200 23.083 1.00 6.53 397 SER A N 1
ATOM 2954 C CA . SER A 1 413 ? 29.079 -35.817 21.692 1.00 8.77 397 SER A CA 1
ATOM 2955 C C . SER A 1 413 ? 28.952 -34.312 21.606 1.00 8.56 397 SER A C 1
ATOM 2956 O O . SER A 1 413 ? 28.391 -33.691 22.495 1.00 10.46 397 SER A O 1
ATOM 2959 N N . ILE A 1 414 ? 29.457 -33.733 20.521 1.00 10.14 398 ILE A N 1
ATOM 2960 C CA . ILE A 1 414 ? 29.404 -32.292 20.317 1.00 10.30 398 ILE A CA 1
ATOM 2961 C C . ILE A 1 414 ? 28.140 -31.863 19.626 1.00 10.33 398 ILE A C 1
ATOM 2962 O O . ILE A 1 414 ? 27.921 -30.670 19.444 1.00 11.76 398 ILE A O 1
ATOM 2967 N N . GLY A 1 415 ? 27.307 -32.831 19.248 1.00 9.82 399 GLY A N 1
ATOM 2968 C CA . GLY A 1 415 ? 26.043 -32.544 18.594 1.00 8.99 399 GLY A CA 1
ATOM 2969 C C . GLY A 1 415 ? 25.816 -33.384 17.350 1.00 9.23 399 GLY A C 1
ATOM 2970 O O . GLY A 1 415 ? 26.575 -34.284 17.032 1.00 8.43 399 GLY A O 1
ATOM 2971 N N . LYS A 1 416 ? 24.747 -33.065 16.644 1.00 10.60 400 LYS A N 1
ATOM 2972 C CA . LYS A 1 416 ? 24.374 -33.790 15.450 1.00 12.43 400 LYS A CA 1
ATOM 2973 C C . LYS A 1 416 ? 24.796 -33.021 14.230 1.00 12.32 400 LYS A C 1
ATOM 2974 O O . LYS A 1 416 ? 24.839 -31.801 14.245 1.00 13.38 400 LYS A O 1
ATOM 2980 N N . MET A 1 417 ? 25.095 -33.745 13.166 1.00 11.68 401 MET A N 1
ATOM 2981 C CA . MET A 1 417 ? 25.584 -33.134 11.933 1.00 17.57 401 MET A CA 1
ATOM 2982 C C . MET A 1 417 ? 24.508 -32.332 11.190 1.00 16.82 401 MET A C 1
ATOM 2983 O O . MET A 1 417 ? 23.452 -32.852 10.878 1.00 15.75 401 MET A O 1
ATOM 2988 N N . PHE A 1 418 ? 24.793 -31.070 10.896 1.00 14.69 402 PHE A N 1
ATOM 2989 C CA . PHE A 1 418 ? 23.936 -30.300 10.023 1.00 15.30 402 PHE A CA 1
ATOM 2990 C C . PHE A 1 418 ? 24.105 -30.831 8.605 1.00 20.10 402 PHE A C 1
ATOM 2991 O O . PHE A 1 418 ? 25.214 -30.943 8.106 1.00 20.32 402 PHE A O 1
ATOM 2999 N N . GLU A 1 419 ? 22.998 -31.178 7.960 1.00 26.69 403 GLU A N 1
ATOM 3000 C CA . GLU A 1 419 ? 23.039 -31.762 6.616 1.00 30.18 403 GLU A CA 1
ATOM 3001 C C . GLU A 1 419 ? 22.460 -30.787 5.600 1.00 25.00 403 GLU A C 1
ATOM 3002 O O . GLU A 1 419 ? 21.289 -30.423 5.684 1.00 29.87 403 GLU A O 1
ATOM 3008 N N . ARG B 1 18 ? 11.600 -19.488 -54.902 1.00 28.03 2 ARG B N 1
ATOM 3009 C CA . ARG B 1 18 ? 11.380 -19.706 -53.480 1.00 23.15 2 ARG B CA 1
ATOM 3010 C C . ARG B 1 18 ? 10.768 -21.081 -53.178 1.00 20.32 2 ARG B C 1
ATOM 3011 O O . ARG B 1 18 ? 10.932 -21.619 -52.080 1.00 18.73 2 ARG B O 1
ATOM 3019 N N . CYS B 1 19 ? 10.052 -21.637 -54.147 1.00 24.43 3 CYS B N 1
ATOM 3020 C CA . CYS B 1 19 ? 9.414 -22.935 -53.967 1.00 17.16 3 CYS B CA 1
ATOM 3021 C C . CYS B 1 19 ? 10.250 -24.048 -54.551 1.00 14.30 3 CYS B C 1
ATOM 3022 O O . CYS B 1 19 ? 10.985 -23.841 -55.505 1.00 20.06 3 CYS B O 1
ATOM 3025 N N . VAL B 1 20 ? 10.148 -25.226 -53.946 1.00 15.42 4 VAL B N 1
ATOM 3026 C CA . VAL B 1 20 ? 10.836 -26.409 -54.422 1.00 10.22 4 VAL B CA 1
ATOM 3027 C C . VAL B 1 20 ? 9.933 -27.119 -55.412 1.00 11.75 4 VAL B C 1
ATOM 3028 O O . VAL B 1 20 ? 8.847 -27.530 -55.057 1.00 12.90 4 VAL B O 1
ATOM 3032 N N . GLY B 1 21 ? 10.377 -27.263 -56.654 1.00 11.48 5 GLY B N 1
ATOM 3033 C CA . GLY B 1 21 ? 9.649 -28.036 -57.637 1.00 9.69 5 GLY B CA 1
ATOM 3034 C C . GLY B 1 21 ? 9.625 -29.526 -57.350 1.00 10.09 5 GLY B C 1
ATOM 3035 O O . GLY B 1 21 ? 10.606 -30.115 -56.915 1.00 10.04 5 GLY B O 1
ATOM 3036 N N . ILE B 1 22 ? 8.485 -30.142 -57.629 1.00 11.05 6 ILE B N 1
ATOM 3037 C CA . ILE B 1 22 ? 8.323 -31.590 -57.513 1.00 13.65 6 ILE B CA 1
ATOM 3038 C C . ILE B 1 22 ? 9.072 -32.331 -58.615 1.00 11.67 6 ILE B C 1
ATOM 3039 O O . ILE B 1 22 ? 9.057 -31.919 -59.765 1.00 13.29 6 ILE B O 1
ATOM 3044 N N . GLY B 1 23 ? 9.716 -33.435 -58.262 1.00 13.24 7 GLY B N 1
ATOM 3045 C CA . GLY B 1 23 ? 10.463 -34.210 -59.233 1.00 12.96 7 GLY B CA 1
ATOM 3046 C C . GLY B 1 23 ? 9.611 -35.281 -59.857 1.00 10.76 7 GLY B C 1
ATOM 3047 O O . GLY B 1 23 ? 8.531 -35.588 -59.379 1.00 8.30 7 GLY B O 1
ATOM 3048 N N . ASN B 1 24 ? 10.100 -35.843 -60.949 1.00 11.91 8 ASN B N 1
ATOM 3049 C CA . ASN B 1 24 ? 9.378 -36.875 -61.674 1.00 10.79 8 ASN B CA 1
ATOM 3050 C C . ASN B 1 24 ? 9.043 -38.110 -60.850 1.00 8.96 8 ASN B C 1
ATOM 3051 O O . ASN B 1 24 ? 8.021 -38.731 -61.078 1.00 9.25 8 ASN B O 1
ATOM 3056 N N . ARG B 1 25 ? 9.894 -38.461 -59.898 1.00 7.59 9 ARG B N 1
ATOM 3057 C CA . ARG B 1 25 ? 9.686 -39.662 -59.104 1.00 7.19 9 ARG B CA 1
ATOM 3058 C C . ARG B 1 25 ? 8.560 -39.462 -58.081 1.00 8.17 9 ARG B C 1
ATOM 3059 O O . ARG B 1 25 ? 8.075 -40.421 -57.488 1.00 7.88 9 ARG B O 1
ATOM 3067 N N . ASP B 1 26 ? 8.122 -38.219 -57.918 1.00 7.47 10 ASP B N 1
ATOM 3068 C CA . ASP B 1 26 ? 7.123 -37.880 -56.926 1.00 7.26 10 ASP B CA 1
ATOM 3069 C C . ASP B 1 26 ? 5.695 -37.769 -57.459 1.00 6.08 10 ASP B C 1
ATOM 3070 O O . ASP B 1 26 ? 4.810 -37.314 -56.755 1.00 5.78 10 ASP B O 1
ATOM 3075 N N . PHE B 1 27 ? 5.472 -38.172 -58.705 1.00 6.87 11 PHE B N 1
ATOM 3076 C CA . PHE B 1 27 ? 4.123 -38.216 -59.226 1.00 6.20 11 PHE B CA 1
ATOM 3077 C C . PHE B 1 27 ? 3.925 -39.355 -60.197 1.00 6.20 11 PHE B C 1
ATOM 3078 O O . PHE B 1 27 ? 4.874 -39.899 -60.726 1.00 6.61 11 PHE B O 1
ATOM 3086 N N . VAL B 1 28 ? 2.669 -39.753 -60.350 1.00 5.70 12 VAL B N 1
ATOM 3087 C CA . VAL B 1 28 ? 2.285 -40.737 -61.334 1.00 7.15 12 VAL B CA 1
ATOM 3088 C C . VAL B 1 28 ? 1.052 -40.244 -62.095 1.00 8.87 12 VAL B C 1
ATOM 3089 O O . VAL B 1 28 ? 0.035 -39.947 -61.465 1.00 7.33 12 VAL B O 1
ATOM 3093 N N . GLU B 1 29 ? 1.142 -40.139 -63.434 1.00 9.78 13 GLU B N 1
ATOM 3094 C CA . GLU B 1 29 ? -0.045 -39.899 -64.269 1.00 9.81 13 GLU B CA 1
ATOM 3095 C C . GLU B 1 29 ? -0.568 -41.236 -64.811 1.00 8.41 13 GLU B C 1
ATOM 3096 O O . GLU B 1 29 ? 0.140 -41.934 -65.508 1.00 10.59 13 GLU B O 1
ATOM 3102 N N . GLY B 1 30 ? -1.805 -41.592 -64.490 1.00 7.31 14 GLY B N 1
ATOM 3103 C CA . GLY B 1 30 ? -2.350 -42.838 -64.956 1.00 9.34 14 GLY B CA 1
ATOM 3104 C C . GLY B 1 30 ? -2.646 -42.756 -66.441 1.00 9.79 14 GLY B C 1
ATOM 3105 O O . GLY B 1 30 ? -2.945 -41.704 -66.964 1.00 11.57 14 GLY B O 1
ATOM 3106 N N . LEU B 1 31 ? -2.519 -43.866 -67.137 1.00 11.32 15 LEU B N 1
ATOM 3107 C CA A LEU B 1 31 ? -2.974 -43.958 -68.513 0.37 11.69 15 LEU B CA 1
ATOM 3108 C CA B LEU B 1 31 ? -2.965 -43.934 -68.512 0.63 11.16 15 LEU B CA 1
ATOM 3109 C C . LEU B 1 31 ? -4.479 -43.675 -68.532 1.00 13.01 15 LEU B C 1
ATOM 3110 O O . LEU B 1 31 ? -5.018 -43.134 -69.510 1.00 11.21 15 LEU B O 1
ATOM 3119 N N . SER B 1 32 ? -5.150 -44.068 -67.450 1.00 9.22 16 SER B N 1
ATOM 3120 C CA . SER B 1 32 ? -6.530 -43.704 -67.189 1.00 7.92 16 SER B CA 1
ATOM 3121 C C . SER B 1 32 ? -6.625 -43.446 -65.690 1.00 11.85 16 SER B C 1
ATOM 3122 O O . SER B 1 32 ? -5.852 -43.989 -64.908 1.00 10.75 16 SER B O 1
ATOM 3125 N N . GLY B 1 33 ? -7.546 -42.581 -65.288 1.00 11.60 17 GLY B N 1
ATOM 3126 C CA . GLY B 1 33 ? -7.702 -42.263 -63.889 1.00 9.49 17 GLY B CA 1
ATOM 3127 C C . GLY B 1 33 ? -7.120 -40.915 -63.533 1.00 8.36 17 GLY B C 1
ATOM 3128 O O . GLY B 1 33 ? -7.408 -39.911 -64.169 1.00 9.67 17 GLY B O 1
ATOM 3129 N N . ALA B 1 34 ? -6.281 -40.890 -62.513 1.00 6.52 18 ALA B N 1
ATOM 3130 C CA . ALA B 1 34 ? -5.830 -39.637 -61.929 1.00 6.32 18 ALA B CA 1
ATOM 3131 C C . ALA B 1 34 ? -4.375 -39.312 -62.235 1.00 5.50 18 ALA B C 1
ATOM 3132 O O . ALA B 1 34 ? -3.663 -40.115 -62.817 1.00 6.64 18 ALA B O 1
ATOM 3134 N N . THR B 1 35 ? -3.950 -38.111 -61.847 1.00 8.63 19 THR B N 1
ATOM 3135 C CA . THR B 1 35 ? -2.558 -37.891 -61.469 1.00 7.13 19 THR B CA 1
ATOM 3136 C C . THR B 1 35 ? -2.530 -37.822 -59.940 1.00 5.60 19 THR B C 1
ATOM 3137 O O . THR B 1 35 ? -3.318 -37.110 -59.332 1.00 6.56 19 THR B O 1
ATOM 3141 N N . TRP B 1 36 ? -1.643 -38.630 -59.354 1.00 5.49 20 TRP B N 1
ATOM 3142 C CA . TRP B 1 36 ? -1.382 -38.681 -57.931 1.00 5.50 20 TRP B CA 1
ATOM 3143 C C . TRP B 1 36 ? 0.021 -38.146 -57.710 1.00 5.83 20 TRP B C 1
ATOM 3144 O O . TRP B 1 36 ? 0.927 -38.459 -58.462 1.00 3.94 20 TRP B O 1
ATOM 3155 N N . VAL B 1 37 ? 0.178 -37.310 -56.693 1.00 7.32 21 VAL B N 1
ATOM 3156 C CA . VAL B 1 37 ? 1.444 -36.638 -56.400 1.00 6.68 21 VAL B CA 1
ATOM 3157 C C . VAL B 1 37 ? 1.813 -36.774 -54.909 1.00 6.49 21 VAL B C 1
ATOM 3158 O O . VAL B 1 37 ? 0.948 -36.697 -54.051 1.00 6.96 21 VAL B O 1
ATOM 3162 N N . ASP B 1 38 ? 3.096 -36.923 -54.604 1.00 7.47 22 ASP B N 1
ATOM 3163 C CA . ASP B 1 38 ? 3.573 -36.907 -53.218 1.00 8.59 22 ASP B CA 1
ATOM 3164 C C . ASP B 1 38 ? 4.264 -35.577 -52.878 1.00 8.55 22 ASP B C 1
ATOM 3165 O O . ASP B 1 38 ? 5.204 -35.167 -53.557 1.00 10.52 22 ASP B O 1
ATOM 3170 N N . VAL B 1 39 ? 3.805 -34.905 -51.825 1.00 7.63 23 VAL B N 1
ATOM 3171 C CA . VAL B 1 39 ? 4.509 -33.734 -51.311 1.00 11.14 23 VAL B CA 1
ATOM 3172 C C . VAL B 1 39 ? 4.713 -33.815 -49.822 1.00 9.53 23 VAL B C 1
ATOM 3173 O O . VAL B 1 39 ? 3.922 -34.402 -49.106 1.00 7.95 23 VAL B O 1
ATOM 3177 N N . VAL B 1 40 ? 5.805 -33.231 -49.359 1.00 9.31 24 VAL B N 1
ATOM 3178 C CA . VAL B 1 40 ? 6.020 -33.097 -47.938 1.00 8.88 24 VAL B CA 1
ATOM 3179 C C . VAL B 1 40 ? 6.083 -31.623 -47.633 1.00 7.89 24 VAL B C 1
ATOM 3180 O O . VAL B 1 40 ? 6.805 -30.887 -48.276 1.00 9.06 24 VAL B O 1
ATOM 3184 N N . LEU B 1 41 ? 5.282 -31.194 -46.674 1.00 9.00 25 LEU B N 1
ATOM 3185 C CA . LEU B 1 41 ? 5.222 -29.801 -46.279 1.00 10.24 25 LEU B CA 1
ATOM 3186 C C . LEU B 1 41 ? 5.940 -29.606 -44.943 1.00 10.93 25 LEU B C 1
ATOM 3187 O O . LEU B 1 41 ? 5.783 -30.371 -44.006 1.00 9.83 25 LEU B O 1
ATOM 3192 N N . GLU B 1 42 ? 6.775 -28.584 -44.904 1.00 10.95 26 GLU B N 1
ATOM 3193 C CA . GLU B 1 42 ? 7.529 -28.243 -43.731 1.00 16.27 26 GLU B CA 1
ATOM 3194 C C . GLU B 1 42 ? 7.429 -26.743 -43.568 1.00 13.85 26 GLU B C 1
ATOM 3195 O O . GLU B 1 42 ? 7.493 -26.009 -44.529 1.00 11.33 26 GLU B O 1
ATOM 3201 N N . HIS B 1 43 ? 7.227 -26.314 -42.334 1.00 19.69 27 HIS B N 1
ATOM 3202 C CA . HIS B 1 43 ? 7.311 -24.922 -41.937 1.00 20.31 27 HIS B CA 1
ATOM 3203 C C . HIS B 1 43 ? 8.424 -24.160 -42.666 1.00 20.28 27 HIS B C 1
ATOM 3204 O O . HIS B 1 43 ? 9.581 -24.597 -42.696 1.00 18.78 27 HIS B O 1
ATOM 3211 N N . GLY B 1 44 ? 8.066 -23.016 -43.252 1.00 22.27 28 GLY B N 1
ATOM 3212 C CA . GLY B 1 44 ? 9.039 -22.126 -43.872 1.00 24.94 28 GLY B CA 1
ATOM 3213 C C . GLY B 1 44 ? 9.368 -22.413 -45.332 1.00 22.61 28 GLY B C 1
ATOM 3214 O O . GLY B 1 44 ? 10.106 -21.668 -45.977 1.00 28.88 28 GLY B O 1
ATOM 3215 N N . SER B 1 45 ? 8.820 -23.492 -45.868 1.00 19.95 29 SER B N 1
ATOM 3216 C CA . SER B 1 45 ? 9.173 -23.927 -47.204 1.00 17.72 29 SER B CA 1
ATOM 3217 C C . SER B 1 45 ? 7.919 -24.251 -47.975 1.00 12.89 29 SER B C 1
ATOM 3218 O O . SER B 1 45 ? 6.907 -24.599 -47.399 1.00 16.26 29 SER B O 1
ATOM 3221 N N . CYS B 1 46 ? 7.983 -24.128 -49.284 1.00 13.79 30 CYS B N 1
ATOM 3222 C CA . CYS B 1 46 ? 6.812 -24.403 -50.091 1.00 13.24 30 CYS B CA 1
ATOM 3223 C C . CYS B 1 46 ? 7.203 -25.271 -51.263 1.00 9.98 30 CYS B C 1
ATOM 3224 O O . CYS B 1 46 ? 8.364 -25.396 -51.585 1.00 11.78 30 CYS B O 1
ATOM 3227 N N . VAL B 1 47 ? 6.219 -25.918 -51.856 1.00 10.20 31 VAL B N 1
ATOM 3228 C CA A VAL B 1 47 ? 6.436 -26.854 -52.937 0.49 12.16 31 VAL B CA 1
ATOM 3229 C CA B VAL B 1 47 ? 6.483 -26.817 -52.956 0.51 11.81 31 VAL B CA 1
ATOM 3230 C C . VAL B 1 47 ? 5.680 -26.352 -54.155 1.00 9.48 31 VAL B C 1
ATOM 3231 O O . VAL B 1 47 ? 4.633 -25.748 -54.010 1.00 11.65 31 VAL B O 1
ATOM 3238 N N . THR B 1 48 ? 6.200 -26.592 -55.342 1.00 11.48 32 THR B N 1
ATOM 3239 C CA . THR B 1 48 ? 5.510 -26.130 -56.531 1.00 11.70 32 THR B CA 1
ATOM 3240 C C . THR B 1 48 ? 5.538 -27.145 -57.642 1.00 11.29 32 THR B C 1
ATOM 3241 O O . THR B 1 48 ? 6.377 -28.023 -57.689 1.00 10.88 32 THR B O 1
ATOM 3245 N N . THR B 1 49 ? 4.560 -27.041 -58.518 1.00 13.78 33 THR B N 1
ATOM 3246 C CA . THR B 1 49 ? 4.552 -27.811 -59.748 1.00 16.62 33 THR B CA 1
ATOM 3247 C C . THR B 1 49 ? 3.707 -27.054 -60.741 1.00 18.02 33 THR B C 1
ATOM 3248 O O . THR B 1 49 ? 3.016 -26.092 -60.391 1.00 16.64 33 THR B O 1
ATOM 3252 N N . MET B 1 50 ? 3.764 -27.495 -61.988 1.00 22.39 34 MET B N 1
ATOM 3253 C CA . MET B 1 50 ? 2.917 -26.949 -63.028 1.00 19.36 34 MET B CA 1
ATOM 3254 C C . MET B 1 50 ? 2.620 -28.052 -64.027 1.00 16.26 34 MET B C 1
ATOM 3255 O O . MET B 1 50 ? 3.453 -28.918 -64.282 1.00 13.47 34 MET B O 1
ATOM 3260 N N . ALA B 1 51 ? 1.426 -28.009 -64.597 1.00 24.41 35 ALA B N 1
ATOM 3261 C CA . ALA B 1 51 ? 1.019 -28.998 -65.575 1.00 25.15 35 ALA B CA 1
ATOM 3262 C C . ALA B 1 51 ? 1.199 -28.374 -66.939 1.00 24.40 35 ALA B C 1
ATOM 3263 O O . ALA B 1 51 ? 1.306 -27.159 -67.052 1.00 22.85 35 ALA B O 1
ATOM 3265 N N . LYS B 1 52 ? 1.252 -29.229 -67.957 1.00 30.80 36 LYS B N 1
ATOM 3266 C CA . LYS B 1 52 ? 1.469 -28.828 -69.344 1.00 32.20 36 LYS B CA 1
ATOM 3267 C C . LYS B 1 52 ? 0.659 -27.570 -69.674 1.00 28.38 36 LYS B C 1
ATOM 3268 O O . LYS B 1 52 ? -0.571 -27.598 -69.639 1.00 30.45 36 LYS B O 1
ATOM 3274 N N . ASP B 1 53 ? 1.354 -26.478 -69.997 1.00 25.97 37 ASP B N 1
ATOM 3275 C CA . ASP B 1 53 ? 0.728 -25.184 -70.337 1.00 30.08 37 ASP B CA 1
ATOM 3276 C C . ASP B 1 53 ? -0.419 -24.773 -69.395 1.00 32.41 37 ASP B C 1
ATOM 3277 O O . ASP B 1 53 ? -1.505 -24.407 -69.856 1.00 34.78 37 ASP B O 1
ATOM 3282 N N . LYS B 1 54 ? -0.162 -24.830 -68.083 1.00 30.08 38 LYS B N 1
ATOM 3283 C CA . LYS B 1 54 ? -1.091 -24.349 -67.052 1.00 24.45 38 LYS B CA 1
ATOM 3284 C C . LYS B 1 54 ? -0.361 -23.417 -66.083 1.00 22.02 38 LYS B C 1
ATOM 3285 O O . LYS B 1 54 ? 0.858 -23.343 -66.104 1.00 19.94 38 LYS B O 1
ATOM 3291 N N . PRO B 1 55 ? -1.107 -22.700 -65.224 1.00 23.92 39 PRO B N 1
ATOM 3292 C CA . PRO B 1 55 ? -0.459 -21.877 -64.200 1.00 22.53 39 PRO B CA 1
ATOM 3293 C C . PRO B 1 55 ? 0.325 -22.722 -63.198 1.00 18.54 39 PRO B C 1
ATOM 3294 O O . PRO B 1 55 ? 0.055 -23.903 -63.034 1.00 18.38 39 PRO B O 1
ATOM 3298 N N . THR B 1 56 ? 1.291 -22.107 -62.535 1.00 18.97 40 THR B N 1
ATOM 3299 C CA . THR B 1 56 ? 2.030 -22.780 -61.481 1.00 21.78 40 THR B CA 1
ATOM 3300 C C . THR B 1 56 ? 1.148 -22.952 -60.244 1.00 17.34 40 THR B C 1
ATOM 3301 O O . THR B 1 56 ? 0.326 -22.098 -59.937 1.00 16.83 40 THR B O 1
ATOM 3305 N N . LEU B 1 57 ? 1.314 -24.074 -59.561 1.00 15.34 41 LEU B N 1
ATOM 3306 C CA . LEU B 1 57 ? 0.548 -24.375 -58.376 1.00 14.83 41 LEU B CA 1
ATOM 3307 C C . LEU B 1 57 ? 1.539 -24.387 -57.217 1.00 13.71 41 LEU B C 1
ATOM 3308 O O . LEU B 1 57 ? 2.635 -24.911 -57.352 1.00 16.27 41 LEU B O 1
ATOM 3313 N N . ASP B 1 58 ? 1.184 -23.751 -56.109 1.00 16.18 42 ASP B N 1
ATOM 3314 C CA . ASP B 1 58 ? 2.005 -23.794 -54.910 1.00 14.50 42 ASP B CA 1
ATOM 3315 C C . ASP B 1 58 ? 1.218 -24.351 -53.765 1.00 11.65 42 ASP B C 1
ATOM 3316 O O . ASP B 1 58 ? 0.043 -24.076 -53.643 1.00 14.59 42 ASP B O 1
ATOM 3321 N N . ILE B 1 59 ? 1.885 -25.125 -52.920 1.00 12.61 43 ILE B N 1
ATOM 3322 C CA . ILE B 1 59 ? 1.286 -25.647 -51.696 1.00 13.03 43 ILE B CA 1
ATOM 3323 C C . ILE B 1 59 ? 2.218 -25.345 -50.539 1.00 11.19 43 ILE B C 1
ATOM 3324 O O . ILE B 1 59 ? 3.419 -25.575 -50.631 1.00 9.61 43 ILE B O 1
ATOM 3329 N N . GLU B 1 60 ? 1.670 -24.858 -49.435 1.00 11.90 44 GLU B N 1
ATOM 3330 C CA . GLU B 1 60 ? 2.511 -24.409 -48.343 1.00 9.40 44 GLU B CA 1
ATOM 3331 C C . GLU B 1 60 ? 1.845 -24.602 -46.991 1.00 9.54 44 GLU B C 1
ATOM 3332 O O . GLU B 1 60 ? 0.689 -24.228 -46.822 1.00 8.53 44 GLU B O 1
ATOM 3338 N N . LEU B 1 61 ? 2.573 -25.216 -46.048 1.00 11.52 45 LEU B N 1
ATOM 3339 C CA . LEU B 1 61 ? 2.141 -25.293 -44.633 1.00 12.18 45 LEU B CA 1
ATOM 3340 C C . LEU B 1 61 ? 2.397 -23.960 -43.920 1.00 9.12 45 LEU B C 1
ATOM 3341 O O . LEU B 1 61 ? 3.529 -23.514 -43.777 1.00 11.02 45 LEU B O 1
ATOM 3346 N N . LEU B 1 62 ? 1.317 -23.341 -43.482 1.00 7.68 46 LEU B N 1
ATOM 3347 C CA . LEU B 1 62 ? 1.371 -22.047 -42.814 1.00 10.87 46 LEU B CA 1
ATOM 3348 C C . LEU B 1 62 ? 1.506 -22.158 -41.318 1.00 10.48 46 LEU B C 1
ATOM 3349 O O . LEU B 1 62 ? 2.135 -21.313 -40.684 1.00 14.93 46 LEU B O 1
ATOM 3354 N N . LYS B 1 63 ? 0.893 -23.172 -40.725 1.00 9.49 47 LYS B N 1
ATOM 3355 C CA . LYS B 1 63 ? 0.813 -23.190 -39.285 1.00 8.69 47 LYS B CA 1
ATOM 3356 C C . LYS B 1 63 ? 0.334 -24.517 -38.752 1.00 7.61 47 LYS B C 1
ATOM 3357 O O . LYS B 1 63 ? -0.490 -25.151 -39.373 1.00 8.69 47 LYS B O 1
ATOM 3363 N N . THR B 1 64 ? 0.868 -24.910 -37.598 1.00 10.13 48 THR B N 1
ATOM 3364 C CA . THR B 1 64 ? 0.456 -26.109 -36.866 1.00 10.39 48 THR B CA 1
ATOM 3365 C C . THR B 1 64 ? 0.086 -25.670 -35.460 1.00 10.18 48 THR B C 1
ATOM 3366 O O . THR B 1 64 ? 0.821 -24.937 -34.832 1.00 11.97 48 THR B O 1
ATOM 3370 N N . GLU B 1 65 ? -1.050 -26.139 -34.971 1.00 11.61 49 GLU B N 1
ATOM 3371 C CA . GLU B 1 65 ? -1.688 -25.563 -33.818 1.00 8.78 49 GLU B CA 1
ATOM 3372 C C . GLU B 1 65 ? -2.256 -26.640 -32.951 1.00 9.70 49 GLU B C 1
ATOM 3373 O O . GLU B 1 65 ? -2.926 -27.528 -33.434 1.00 9.09 49 GLU B O 1
ATOM 3379 N N . VAL B 1 66 ? -1.987 -26.543 -31.659 1.00 10.34 50 VAL B N 1
ATOM 3380 C CA . VAL B 1 66 ? -2.609 -27.401 -30.676 1.00 8.41 50 VAL B CA 1
ATOM 3381 C C . VAL B 1 66 ? -3.468 -26.534 -29.798 1.00 11.07 50 VAL B C 1
ATOM 3382 O O . VAL B 1 66 ? -2.982 -25.588 -29.220 1.00 11.04 50 VAL B O 1
ATOM 3386 N N . THR B 1 67 ? -4.757 -26.846 -29.714 1.00 9.48 51 THR B N 1
ATOM 3387 C CA . THR B 1 67 ? -5.705 -25.964 -29.053 1.00 13.35 51 THR B CA 1
ATOM 3388 C C . THR B 1 67 ? -6.531 -26.758 -28.078 1.00 12.34 51 THR B C 1
ATOM 3389 O O . THR B 1 67 ? -6.948 -27.869 -28.377 1.00 10.72 51 THR B O 1
ATOM 3393 N N . ASN B 1 68 ? -6.729 -26.185 -26.900 1.00 13.37 52 ASN B N 1
ATOM 3394 C CA . ASN B 1 68 ? -7.639 -26.717 -25.894 1.00 14.09 52 ASN B CA 1
ATOM 3395 C C . ASN B 1 68 ? -7.427 -28.162 -25.473 1.00 10.04 52 ASN B C 1
ATOM 3396 O O . ASN B 1 68 ? -8.392 -28.892 -25.368 1.00 8.83 52 ASN B O 1
ATOM 3401 N N . PRO B 1 69 ? -6.170 -28.573 -25.217 1.00 9.09 53 PRO B N 1
ATOM 3402 C CA . PRO B 1 69 ? -5.879 -29.937 -24.744 1.00 9.52 53 PRO B CA 1
ATOM 3403 C C . PRO B 1 69 ? -6.382 -30.213 -23.320 1.00 7.24 53 PRO B C 1
ATOM 3404 O O . PRO B 1 69 ? -6.356 -29.308 -22.492 1.00 10.53 53 PRO B O 1
ATOM 3408 N N . ALA B 1 70 ? -6.843 -31.429 -23.041 1.00 7.75 54 ALA B N 1
ATOM 3409 C CA . ALA B 1 70 ? -7.338 -31.788 -21.695 1.00 6.70 54 ALA B CA 1
ATOM 3410 C C . ALA B 1 70 ? -6.265 -31.780 -20.611 1.00 6.09 54 ALA B C 1
ATOM 3411 O O . ALA B 1 70 ? -5.137 -32.214 -20.815 1.00 7.84 54 ALA B O 1
ATOM 3413 N N . VAL B 1 71 ? -6.629 -31.308 -19.430 1.00 7.01 55 VAL B N 1
ATOM 3414 C CA . VAL B 1 71 ? -5.738 -31.442 -18.300 1.00 8.20 55 VAL B CA 1
ATOM 3415 C C . VAL B 1 71 ? -5.778 -32.872 -17.806 1.00 6.62 55 VAL B C 1
ATOM 3416 O O . VAL B 1 71 ? -6.836 -33.449 -17.600 1.00 7.84 55 VAL B O 1
ATOM 3420 N N . LEU B 1 72 ? -4.606 -33.449 -17.627 1.00 7.47 56 LEU B N 1
ATOM 3421 C CA . LEU B 1 72 ? -4.502 -34.783 -17.092 1.00 9.33 56 LEU B CA 1
ATOM 3422 C C . LEU B 1 72 ? -4.526 -34.749 -15.540 1.00 9.22 56 LEU B C 1
ATOM 3423 O O . LEU B 1 72 ? -5.349 -35.386 -14.889 1.00 9.64 56 LEU B O 1
ATOM 3428 N N . ARG B 1 73 ? -3.618 -33.981 -14.966 1.00 10.04 57 ARG B N 1
ATOM 3429 C CA . ARG B 1 73 ? -3.526 -33.792 -13.535 1.00 10.48 57 ARG B CA 1
ATOM 3430 C C . ARG B 1 73 ? -3.005 -32.383 -13.322 1.00 8.48 57 ARG B C 1
ATOM 3431 O O . ARG B 1 73 ? -2.293 -31.836 -14.166 1.00 8.01 57 ARG B O 1
ATOM 3439 N N . LYS B 1 74 ? -3.322 -31.826 -12.164 1.00 10.56 58 LYS B N 1
ATOM 3440 C CA . LYS B 1 74 ? -2.744 -30.584 -11.698 1.00 10.33 58 LYS B CA 1
ATOM 3441 C C . LYS B 1 74 ? -1.834 -30.900 -10.504 1.00 10.62 58 LYS B C 1
ATOM 3442 O O . LYS B 1 74 ? -2.190 -31.729 -9.672 1.00 12.62 58 LYS B O 1
ATOM 3448 N N . LEU B 1 75 ? -0.666 -30.258 -10.430 1.00 15.53 59 LEU B N 1
ATOM 3449 C CA . LEU B 1 75 ? 0.288 -30.431 -9.312 1.00 11.94 59 LEU B CA 1
ATOM 3450 C C . LEU B 1 75 ? 0.526 -29.126 -8.548 1.00 12.46 59 LEU B C 1
ATOM 3451 O O . LEU B 1 75 ? 0.627 -28.068 -9.152 1.00 13.18 59 LEU B O 1
ATOM 3456 N N . CYS B 1 76 ? 0.634 -29.213 -7.223 1.00 13.67 60 CYS B N 1
ATOM 3457 C CA . CYS B 1 76 ? 0.889 -28.040 -6.401 1.00 13.91 60 CYS B CA 1
ATOM 3458 C C . CYS B 1 76 ? 2.366 -27.943 -6.083 1.00 13.88 60 CYS B C 1
ATOM 3459 O O . CYS B 1 76 ? 2.966 -28.890 -5.598 1.00 15.04 60 CYS B O 1
ATOM 3462 N N . ILE B 1 77 ? 2.944 -26.785 -6.357 1.00 12.95 61 ILE B N 1
ATOM 3463 C CA . ILE B 1 77 ? 4.348 -26.542 -6.060 1.00 21.19 61 ILE B CA 1
ATOM 3464 C C . ILE B 1 77 ? 4.525 -25.553 -4.889 1.00 18.77 61 ILE B C 1
ATOM 3465 O O . ILE B 1 77 ? 5.587 -25.470 -4.296 1.00 21.13 61 ILE B O 1
ATOM 3470 N N . GLU B 1 78 ? 3.479 -24.816 -4.547 1.00 22.52 62 GLU B N 1
ATOM 3471 C CA . GLU B 1 78 ? 3.491 -24.007 -3.334 1.00 23.58 62 GLU B CA 1
ATOM 3472 C C . GLU B 1 78 ? 2.102 -23.993 -2.734 1.00 21.32 62 GLU B C 1
ATOM 3473 O O . GLU B 1 78 ? 1.140 -23.624 -3.400 1.00 22.04 62 GLU B O 1
ATOM 3479 N N . ALA B 1 79 ? 2.001 -24.407 -1.477 1.00 28.27 63 ALA B N 1
ATOM 3480 C CA . ALA B 1 79 ? 0.739 -24.343 -0.755 1.00 26.32 63 ALA B CA 1
ATOM 3481 C C . ALA B 1 79 ? 0.834 -23.294 0.357 1.00 26.44 63 ALA B C 1
ATOM 3482 O O . ALA B 1 79 ? 1.932 -22.941 0.795 1.00 26.39 63 ALA B O 1
ATOM 3484 N N . LYS B 1 80 ? -0.315 -22.772 0.774 1.00 26.13 64 LYS B N 1
ATOM 3485 C CA . LYS B 1 80 ? -0.398 -21.977 1.991 1.00 29.32 64 LYS B CA 1
ATOM 3486 C C . LYS B 1 80 ? -1.280 -22.711 2.973 1.00 24.60 64 LYS B C 1
ATOM 3487 O O . LYS B 1 80 ? -2.284 -23.284 2.592 1.00 26.48 64 LYS B O 1
ATOM 3493 N N . ILE B 1 81 ? -0.893 -22.705 4.239 1.00 27.83 65 ILE B N 1
ATOM 3494 C CA . ILE B 1 81 ? -1.703 -23.326 5.271 1.00 32.37 65 ILE B CA 1
ATOM 3495 C C . ILE B 1 81 ? -2.344 -22.232 6.130 1.00 32.15 65 ILE B C 1
ATOM 3496 O O . ILE B 1 81 ? -1.740 -21.178 6.348 1.00 33.56 65 ILE B O 1
ATOM 3501 N N . SER B 1 82 ? -3.574 -22.459 6.585 1.00 26.87 66 SER B N 1
ATOM 3502 C CA . SER B 1 82 ? -4.276 -21.453 7.364 1.00 29.49 66 SER B CA 1
ATOM 3503 C C . SER B 1 82 ? -5.273 -22.063 8.325 1.00 29.00 66 SER B C 1
ATOM 3504 O O . SER B 1 82 ? -5.851 -23.106 8.050 1.00 32.86 66 SER B O 1
ATOM 3507 N N . ASN B 1 83 ? -5.500 -21.390 9.446 1.00 29.70 67 ASN B N 1
ATOM 3508 C CA . ASN B 1 83 ? -6.597 -21.764 10.327 1.00 32.14 67 ASN B CA 1
ATOM 3509 C C . ASN B 1 83 ? -6.341 -23.115 10.970 1.00 28.12 67 ASN B C 1
ATOM 3510 O O . ASN B 1 83 ? -7.240 -23.934 11.144 1.00 23.70 67 ASN B O 1
ATOM 3515 N N . THR B 1 84 ? -5.088 -23.326 11.324 1.00 27.50 68 THR B N 1
ATOM 3516 C CA . THR B 1 84 ? -4.670 -24.513 12.029 1.00 25.59 68 THR B CA 1
ATOM 3517 C C . THR B 1 84 ? -5.364 -24.611 13.379 1.00 28.35 68 THR B C 1
ATOM 3518 O O . THR B 1 84 ? -5.439 -23.637 14.124 1.00 30.39 68 THR B O 1
ATOM 3522 N N . THR B 1 85 ? -5.885 -25.784 13.698 1.00 28.25 69 THR B N 1
ATOM 3523 C CA . THR B 1 85 ? -6.681 -25.929 14.906 1.00 26.29 69 THR B CA 1
ATOM 3524 C C . THR B 1 85 ? -6.508 -27.314 15.478 1.00 24.77 69 THR B C 1
ATOM 3525 O O . THR B 1 85 ? -6.426 -28.284 14.739 1.00 24.19 69 THR B O 1
ATOM 3529 N N . THR B 1 86 ? -6.483 -27.395 16.805 1.00 22.78 70 THR B N 1
ATOM 3530 C CA . THR B 1 86 ? -6.231 -28.647 17.512 1.00 25.81 70 THR B CA 1
ATOM 3531 C C . THR B 1 86 ? -7.335 -28.982 18.517 1.00 23.86 70 THR B C 1
ATOM 3532 O O . THR B 1 86 ? -7.938 -28.090 19.107 1.00 28.35 70 THR B O 1
ATOM 3536 N N . ASP B 1 87 ? -7.601 -30.276 18.667 1.00 22.66 71 ASP B N 1
ATOM 3537 C CA . ASP B 1 87 ? -8.531 -30.804 19.650 1.00 24.09 71 ASP B CA 1
ATOM 3538 C C . ASP B 1 87 ? -7.784 -31.910 20.408 1.00 25.01 71 ASP B C 1
ATOM 3539 O O . ASP B 1 87 ? -6.959 -32.608 19.836 1.00 24.20 71 ASP B O 1
ATOM 3544 N N . SER B 1 88 ? -8.060 -32.085 21.692 1.00 25.98 72 SER B N 1
ATOM 3545 C CA . SER B 1 88 ? -7.244 -32.984 22.491 1.00 23.35 72 SER B CA 1
ATOM 3546 C C . SER B 1 88 ? -7.955 -33.499 23.728 1.00 28.43 72 SER B C 1
ATOM 3547 O O . SER B 1 88 ? -8.528 -32.713 24.476 1.00 28.64 72 SER B O 1
ATOM 3550 N N . ARG B 1 89 ? -7.889 -34.816 23.936 1.00 25.42 73 ARG B N 1
ATOM 3551 C CA . ARG B 1 89 ? -8.585 -35.493 25.023 1.00 26.88 73 ARG B CA 1
ATOM 3552 C C . ARG B 1 89 ? -7.588 -35.982 26.059 1.00 25.37 73 ARG B C 1
ATOM 3553 O O . ARG B 1 89 ? -6.414 -36.132 25.762 1.00 26.84 73 ARG B O 1
ATOM 3561 N N . CYS B 1 90 ? -8.044 -36.200 27.286 1.00 28.88 74 CYS B N 1
ATOM 3562 C CA . CYS B 1 90 ? -7.154 -36.647 28.352 1.00 27.25 74 CYS B CA 1
ATOM 3563 C C . CYS B 1 90 ? -7.015 -38.144 28.325 1.00 25.19 74 CYS B C 1
ATOM 3564 O O . CYS B 1 90 ? -7.741 -38.816 27.602 1.00 26.55 74 CYS B O 1
ATOM 3567 N N . PRO B 1 91 ? -6.071 -38.676 29.111 1.00 28.12 75 PRO B N 1
ATOM 3568 C CA . PRO B 1 91 ? -5.955 -40.128 29.231 1.00 29.23 75 PRO B CA 1
ATOM 3569 C C . PRO B 1 91 ? -7.245 -40.743 29.770 1.00 32.16 75 PRO B C 1
ATOM 3570 O O . PRO B 1 91 ? -7.641 -40.472 30.904 1.00 37.84 75 PRO B O 1
ATOM 3574 N N . THR B 1 92 ? -7.894 -41.551 28.940 1.00 32.68 76 THR B N 1
ATOM 3575 C CA . THR B 1 92 ? -9.133 -42.257 29.282 1.00 30.71 76 THR B CA 1
ATOM 3576 C C . THR B 1 92 ? -10.371 -41.634 28.639 1.00 29.56 76 THR B C 1
ATOM 3577 O O . THR B 1 92 ? -11.416 -42.263 28.602 1.00 26.86 76 THR B O 1
ATOM 3581 N N . GLN B 1 93 ? -10.248 -40.433 28.083 1.00 27.44 77 GLN B N 1
ATOM 3582 C CA . GLN B 1 93 ? -11.414 -39.728 27.562 1.00 28.40 77 GLN B CA 1
ATOM 3583 C C . GLN B 1 93 ? -11.602 -39.834 26.049 1.00 33.44 77 GLN B C 1
ATOM 3584 O O . GLN B 1 93 ? -12.139 -38.924 25.429 1.00 35.41 77 GLN B O 1
ATOM 3590 N N . GLY B 1 94 ? -11.165 -40.935 25.453 1.00 35.64 78 GLY B N 1
ATOM 3591 C CA . GLY B 1 94 ? -11.449 -41.190 24.053 1.00 42.67 78 GLY B CA 1
ATOM 3592 C C . GLY B 1 94 ? -10.762 -40.259 23.063 1.00 39.76 78 GLY B C 1
ATOM 3593 O O . GLY B 1 94 ? -10.154 -39.246 23.427 1.00 33.49 78 GLY B O 1
ATOM 3594 N N . GLU B 1 95 ? -10.886 -40.616 21.788 1.00 39.97 79 GLU B N 1
ATOM 3595 C CA . GLU B 1 95 ? -10.122 -39.993 20.717 1.00 33.27 79 GLU B CA 1
ATOM 3596 C C . GLU B 1 95 ? -10.570 -38.553 20.499 1.00 27.50 79 GLU B C 1
ATOM 3597 O O . GLU B 1 95 ? -11.725 -38.219 20.759 1.00 28.74 79 GLU B O 1
ATOM 3603 N N . ALA B 1 96 ? -9.661 -37.707 20.016 1.00 24.14 80 ALA B N 1
ATOM 3604 C CA . ALA B 1 96 ? -9.983 -36.300 19.749 1.00 28.91 80 ALA B CA 1
ATOM 3605 C C . ALA B 1 96 ? -10.695 -36.139 18.402 1.00 27.21 80 ALA B C 1
ATOM 3606 O O . ALA B 1 96 ? -10.839 -37.113 17.656 1.00 24.33 80 ALA B O 1
ATOM 3608 N N . THR B 1 97 ? -11.155 -34.912 18.129 1.00 29.47 81 THR B N 1
ATOM 3609 C CA . THR B 1 97 ? -12.112 -34.635 17.053 1.00 22.41 81 THR B CA 1
ATOM 3610 C C . THR B 1 97 ? -12.156 -33.154 16.690 1.00 27.80 81 THR B C 1
ATOM 3611 O O . THR B 1 97 ? -12.243 -32.284 17.551 1.00 27.82 81 THR B O 1
ATOM 3615 N N . LEU B 1 98 ? -12.129 -32.868 15.398 1.00 28.74 82 LEU B N 1
ATOM 3616 C CA . LEU B 1 98 ? -12.229 -31.495 14.931 1.00 25.94 82 LEU B CA 1
ATOM 3617 C C . LEU B 1 98 ? -13.298 -31.310 13.869 1.00 27.76 82 LEU B C 1
ATOM 3618 O O . LEU B 1 98 ? -13.498 -32.163 13.009 1.00 25.63 82 LEU B O 1
ATOM 3623 N N . VAL B 1 99 ? -13.980 -30.176 13.935 1.00 30.71 83 VAL B N 1
ATOM 3624 C CA . VAL B 1 99 ? -14.934 -29.799 12.907 1.00 30.85 83 VAL B CA 1
ATOM 3625 C C . VAL B 1 99 ? -14.214 -29.729 11.570 1.00 30.63 83 VAL B C 1
ATOM 3626 O O . VAL B 1 99 ? -14.781 -30.004 10.527 1.00 30.57 83 VAL B O 1
ATOM 3630 N N . GLU B 1 100 ? -12.955 -29.334 11.607 1.00 27.29 84 GLU B N 1
ATOM 3631 C CA . GLU B 1 100 ? -12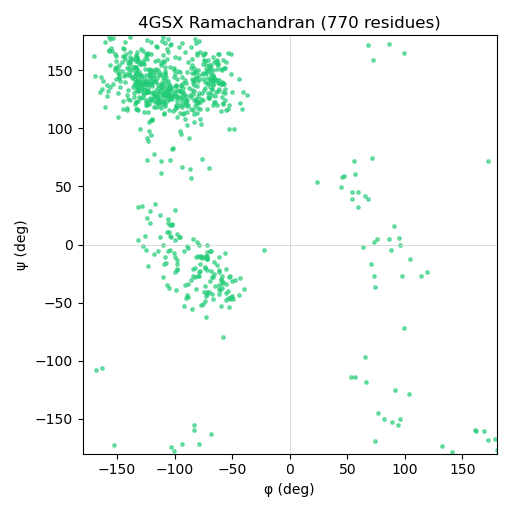.154 -29.295 10.404 1.00 28.18 84 GLU B CA 1
ATOM 3632 C C . GLU B 1 100 ? -11.973 -30.687 9.812 1.00 25.41 84 GLU B C 1
ATOM 3633 O O . GLU B 1 100 ? -11.638 -30.816 8.651 1.00 26.73 84 GLU B O 1
ATOM 3635 N N . GLU B 1 101 ? -12.211 -31.734 10.590 1.00 30.30 85 GLU B N 1
ATOM 3636 C CA . GLU B 1 101 ? -11.965 -33.080 10.085 1.00 29.82 85 GLU B CA 1
ATOM 3637 C C . GLU B 1 101 ? -12.735 -33.280 8.819 1.00 31.78 85 GLU B C 1
ATOM 3638 O O . GLU B 1 101 ? -12.393 -34.146 8.034 1.00 35.67 85 GLU B O 1
ATOM 3644 N N . GLN B 1 102 ? -13.776 -32.478 8.617 1.00 34.78 86 GLN B N 1
ATOM 3645 C CA . GLN B 1 102 ? -14.723 -32.728 7.536 1.00 36.71 86 GLN B CA 1
ATOM 3646 C C . GLN B 1 102 ? -14.360 -32.004 6.218 1.00 35.13 86 GLN B C 1
ATOM 3647 O O . GLN B 1 102 ? -14.266 -32.636 5.168 1.00 37.88 86 GLN B O 1
ATOM 3653 N N . ASP B 1 103 ? -14.147 -30.694 6.276 1.00 35.64 87 ASP B N 1
ATOM 3654 C CA . ASP B 1 103 ? -13.815 -29.921 5.093 1.00 26.97 87 ASP B CA 1
ATOM 3655 C C . ASP B 1 103 ? -12.553 -30.494 4.459 1.00 32.44 87 ASP B C 1
ATOM 3656 O O . ASP B 1 103 ? -11.503 -30.583 5.097 1.00 28.30 87 ASP B O 1
ATOM 3661 N N . THR B 1 104 ? -12.664 -30.892 3.194 1.00 36.55 88 THR B N 1
ATOM 3662 C CA . THR B 1 104 ? -11.546 -31.505 2.478 1.00 36.12 88 THR B CA 1
ATOM 3663 C C . THR B 1 104 ? -10.348 -30.558 2.354 1.00 33.73 88 THR B C 1
ATOM 3664 O O . THR B 1 104 ? -9.216 -31.000 2.177 1.00 36.95 88 THR B O 1
ATOM 3668 N N . ASN B 1 105 ? -10.594 -29.261 2.468 1.00 30.10 89 ASN B N 1
ATOM 3669 C CA . ASN B 1 105 ? -9.526 -28.283 2.334 1.00 32.11 89 ASN B CA 1
ATOM 3670 C C . ASN B 1 105 ? -8.541 -28.333 3.503 1.00 27.37 89 ASN B C 1
ATOM 3671 O O . ASN B 1 105 ? -7.505 -27.654 3.489 1.00 27.94 89 ASN B O 1
ATOM 3676 N N . PHE B 1 106 ? -8.858 -29.155 4.503 1.00 28.95 90 PHE B N 1
ATOM 3677 C CA . PHE B 1 106 ? -7.995 -29.326 5.667 1.00 23.88 90 PHE B CA 1
ATOM 3678 C C . PHE B 1 106 ? -7.136 -30.558 5.575 1.00 26.72 90 PHE B C 1
ATOM 3679 O O . PHE B 1 106 ? -7.586 -31.632 5.192 1.00 26.92 90 PHE B O 1
ATOM 3687 N N . VAL B 1 107 ? -5.884 -30.390 5.947 1.00 24.81 91 VAL B N 1
ATOM 3688 C CA . VAL B 1 107 ? -5.010 -31.515 6.128 1.00 23.93 91 VAL B CA 1
ATOM 3689 C C . VAL B 1 107 ? -4.940 -31.687 7.644 1.00 24.88 91 VAL B C 1
ATOM 3690 O O . VAL B 1 107 ? -4.805 -30.711 8.378 1.00 24.28 91 VAL B O 1
ATOM 3694 N N . CYS B 1 108 ? -5.102 -32.911 8.123 1.00 18.39 92 CYS B N 1
ATOM 3695 C CA . CYS B 1 108 ? -5.124 -33.124 9.549 1.00 19.51 92 CYS B CA 1
ATOM 3696 C C . CYS B 1 108 ? -4.085 -34.123 9.882 1.00 21.16 92 CYS B C 1
ATOM 3697 O O . CYS B 1 108 ? -3.435 -34.660 9.002 1.00 29.76 92 CYS B O 1
ATOM 3700 N N . ARG B 1 109 ? -3.921 -34.370 11.166 1.00 23.00 93 ARG B N 1
ATOM 3701 C CA . ARG B 1 109 ? -2.988 -35.372 11.635 1.00 21.79 93 ARG B CA 1
ATOM 3702 C C . ARG B 1 109 ? -3.312 -35.677 13.079 1.00 21.74 93 ARG B C 1
ATOM 3703 O O . ARG B 1 109 ? -3.493 -34.783 13.892 1.00 20.80 93 ARG B O 1
ATOM 3711 N N . ARG B 1 110 ? -3.401 -36.958 13.383 1.00 20.37 94 ARG B N 1
ATOM 3712 C CA . ARG B 1 110 ? -3.748 -37.383 14.707 1.00 26.09 94 ARG B CA 1
ATOM 3713 C C . ARG B 1 110 ? -2.478 -37.909 15.351 1.00 25.46 94 ARG B C 1
ATOM 3714 O O . ARG B 1 110 ? -1.476 -38.117 14.681 1.00 25.98 94 ARG B O 1
ATOM 3722 N N . THR B 1 111 ? -2.512 -38.085 16.659 1.00 27.38 95 THR B N 1
ATOM 3723 C CA . THR B 1 111 ? -1.352 -38.548 17.399 1.00 26.84 95 THR B CA 1
ATOM 3724 C C . THR B 1 111 ? -1.716 -38.645 18.870 1.00 27.28 95 THR B C 1
ATOM 3725 O O . THR B 1 111 ? -2.863 -38.418 19.243 1.00 25.44 95 THR B O 1
ATOM 3729 N N . PHE B 1 112 ? -0.734 -38.999 19.692 1.00 26.94 96 PHE B N 1
ATOM 3730 C CA . PHE B 1 112 ? -0.920 -39.095 21.128 1.00 26.43 96 PHE B CA 1
ATOM 3731 C C . PHE B 1 112 ? 0.132 -38.277 21.811 1.00 25.21 96 PHE B C 1
ATOM 3732 O O . PHE B 1 112 ? 1.284 -38.284 21.403 1.00 29.80 96 PHE B O 1
ATOM 3740 N N . VAL B 1 113 ? -0.275 -37.580 22.862 1.00 24.24 97 VAL B N 1
ATOM 3741 C CA . VAL B 1 113 ? 0.610 -36.673 23.576 1.00 25.64 97 VAL B CA 1
ATOM 3742 C C . VAL B 1 113 ? 0.653 -37.055 25.029 1.00 24.39 97 VAL B C 1
ATOM 3743 O O . VAL B 1 113 ? -0.203 -37.790 25.526 1.00 23.12 97 VAL B O 1
ATOM 3747 N N . ASP B 1 114 ? 1.669 -36.551 25.706 1.00 24.32 98 ASP B N 1
ATOM 3748 C CA . ASP B 1 114 ? 1.840 -36.829 27.102 1.00 26.46 98 ASP B CA 1
ATOM 3749 C C . ASP B 1 114 ? 0.938 -35.904 27.870 1.00 27.21 98 ASP B C 1
ATOM 3750 O O . ASP B 1 114 ? 0.979 -34.702 27.671 1.00 28.99 98 ASP B O 1
ATOM 3755 N N . ARG B 1 115 ? 0.086 -36.472 28.710 1.00 30.01 99 ARG B N 1
ATOM 3756 C CA . ARG B 1 115 ? -0.618 -35.696 29.719 1.00 30.55 99 ARG B CA 1
ATOM 3757 C C . ARG B 1 115 ? -0.219 -36.346 31.050 1.00 30.02 99 ARG B C 1
ATOM 3758 O O . ARG B 1 115 ? -0.866 -36.152 32.078 1.00 32.41 99 ARG B O 1
ATOM 3766 N N . GLY B 1 116 ? 0.881 -37.108 30.994 1.00 37.05 100 GLY B N 1
ATOM 3767 C CA . GLY B 1 116 ? 1.377 -37.942 32.085 1.00 39.33 100 GLY B CA 1
ATOM 3768 C C . GLY B 1 116 ? 0.966 -37.607 33.511 1.00 47.15 100 GLY B C 1
ATOM 3769 O O . GLY B 1 116 ? 1.564 -38.125 34.463 1.00 47.15 100 GLY B O 1
ATOM 3770 N N . GLY B 1 118 ? -2.354 -32.718 35.503 1.00 43.45 102 GLY B N 1
ATOM 3771 C CA . GLY B 1 118 ? -1.883 -32.980 34.160 1.00 36.69 102 GLY B CA 1
ATOM 3772 C C . GLY B 1 118 ? -2.466 -31.977 33.186 1.00 40.02 102 GLY B C 1
ATOM 3773 O O . GLY B 1 118 ? -3.343 -32.338 32.402 1.00 42.28 102 GLY B O 1
ATOM 3774 N N . ASN B 1 119 ? -1.988 -30.728 33.249 1.00 47.76 103 ASN B N 1
ATOM 3775 C CA . ASN B 1 119 ? -2.409 -29.643 32.351 1.00 32.56 103 ASN B CA 1
ATOM 3776 C C . ASN B 1 119 ? -3.775 -29.883 31.752 1.00 30.93 103 ASN B C 1
ATOM 3777 O O . ASN B 1 119 ? -3.932 -29.860 30.532 1.00 36.83 103 ASN B O 1
ATOM 3782 N N . GLY B 1 120 ? -4.757 -30.129 32.609 1.00 27.89 104 GLY B N 1
ATOM 3783 C CA . GLY B 1 120 ? -6.099 -30.429 32.158 1.00 24.38 104 GLY B CA 1
ATOM 3784 C C . GLY B 1 120 ? -6.546 -31.804 32.598 1.00 26.37 104 GLY B C 1
ATOM 3785 O O . GLY B 1 120 ? -7.736 -32.073 32.708 1.00 33.98 104 GLY B O 1
ATOM 3786 N N . CYS B 1 121 ? -5.585 -32.680 32.857 1.00 29.77 105 CYS B N 1
ATOM 3787 C CA . CYS B 1 121 ? -5.873 -3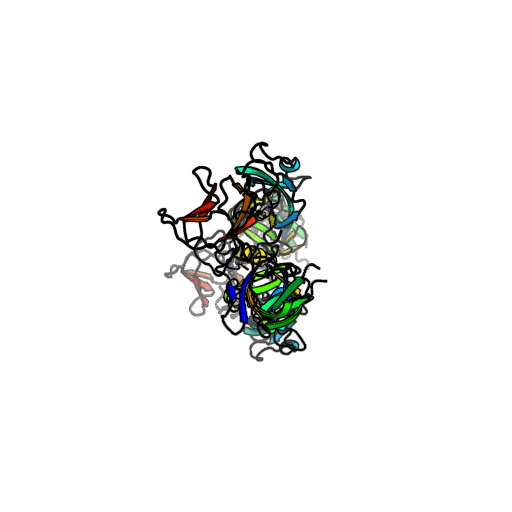4.075 33.134 1.00 28.09 105 CYS B CA 1
ATOM 3788 C C . CYS B 1 121 ? -5.463 -34.422 34.541 1.00 24.24 105 CYS B C 1
ATOM 3789 O O . CYS B 1 121 ? -4.369 -34.093 34.984 1.00 29.34 105 CYS B O 1
ATOM 3792 N N . GLY B 1 122 ? -6.361 -35.092 35.239 1.00 25.31 106 GLY B N 1
ATOM 3793 C CA . GLY B 1 122 ? -6.087 -35.572 36.573 1.00 22.51 106 GLY B CA 1
ATOM 3794 C C . GLY B 1 122 ? -5.360 -36.892 36.570 1.00 26.68 106 GLY B C 1
ATOM 3795 O O . GLY B 1 122 ? -4.713 -37.246 37.551 1.00 27.40 106 GLY B O 1
ATOM 3796 N N . LEU B 1 123 ? -5.455 -37.611 35.457 1.00 21.27 107 LEU B N 1
ATOM 3797 C CA . LEU B 1 123 ? -4.797 -38.897 35.326 1.00 21.52 107 LEU B CA 1
ATOM 3798 C C . LEU B 1 123 ? -3.523 -38.761 34.525 1.00 26.50 107 LEU B C 1
ATOM 3799 O O . LEU B 1 123 ? -3.416 -37.909 33.659 1.00 27.34 107 LEU B O 1
ATOM 3804 N N . PHE B 1 124 ? -2.579 -39.644 34.804 1.00 26.85 108 PHE B N 1
ATOM 3805 C CA . PHE B 1 124 ? -1.250 -39.560 34.259 1.00 28.41 108 PHE B CA 1
ATOM 3806 C C . PHE B 1 124 ? -1.190 -40.517 33.072 1.00 27.63 108 PHE B C 1
ATOM 3807 O O . PHE B 1 124 ? -1.498 -41.699 33.205 1.00 34.52 108 PHE B O 1
ATOM 3815 N N . GLY B 1 125 ? -0.899 -39.977 31.889 1.00 23.45 109 GLY B N 1
ATOM 3816 C CA . GLY B 1 125 ? -0.729 -40.786 30.693 1.00 24.15 109 GLY B CA 1
ATOM 3817 C C . GLY B 1 125 ? -0.846 -40.060 29.356 1.00 20.76 109 GLY B C 1
ATOM 3818 O O . GLY B 1 125 ? -0.711 -38.848 29.251 1.00 22.63 109 GLY B O 1
ATOM 3819 N N . LYS B 1 126 ? -1.110 -40.822 28.308 1.00 25.72 110 LYS B N 1
ATOM 3820 C CA . LYS B 1 126 ? -1.117 -40.280 26.953 1.00 24.91 110 LYS B CA 1
ATOM 3821 C C . LYS B 1 126 ? -2.495 -39.870 26.513 1.00 22.64 110 LYS B C 1
ATOM 3822 O O . LYS B 1 126 ? -3.457 -40.592 26.719 1.00 24.51 110 LYS B O 1
ATOM 3828 N N . GLY B 1 127 ? -2.586 -38.713 25.881 1.00 23.73 111 GLY B N 1
ATOM 3829 C CA . GLY B 1 127 ? -3.869 -38.194 25.455 1.00 27.66 111 GLY B CA 1
ATOM 3830 C C . GLY B 1 127 ? -3.985 -38.088 23.943 1.00 28.60 111 GLY B C 1
ATOM 3831 O O . GLY B 1 127 ? -3.021 -37.763 23.256 1.00 25.03 111 GLY B O 1
ATOM 3832 N N . SER B 1 128 ? -5.178 -38.363 23.426 1.00 26.53 112 SER B N 1
ATOM 3833 C CA . SER B 1 128 ? -5.444 -38.233 22.007 1.00 25.26 112 SER B CA 1
ATOM 3834 C C . SER B 1 128 ? -5.400 -36.768 21.581 1.00 23.74 112 SER B C 1
ATOM 3835 O O . SER B 1 128 ? -5.964 -35.914 22.251 1.00 23.88 112 SER B O 1
ATOM 3838 N N . LEU B 1 129 ? -4.718 -36.485 20.473 1.00 20.33 113 LEU B N 1
ATOM 3839 C CA . LEU B 1 129 ? -4.693 -35.148 19.894 1.00 20.95 113 LEU B CA 1
ATOM 3840 C C . LEU B 1 129 ? -4.809 -35.173 18.366 1.00 19.29 113 LEU B C 1
ATOM 3841 O O . LEU B 1 129 ? -4.327 -36.080 17.718 1.00 19.89 113 LEU B O 1
ATOM 3846 N N . ILE B 1 130 ? -5.469 -34.169 17.801 1.00 20.28 114 ILE B N 1
ATOM 3847 C CA . ILE B 1 130 ? -5.566 -34.027 16.355 1.00 19.07 114 ILE B CA 1
ATOM 3848 C C . ILE B 1 130 ? -5.440 -32.574 15.949 1.00 17.69 114 ILE B C 1
ATOM 3849 O O . ILE B 1 130 ? -5.856 -31.681 16.662 1.00 20.49 114 ILE B O 1
ATOM 3854 N N . THR B 1 131 ? -4.837 -32.347 14.798 1.00 16.26 115 THR B N 1
ATOM 3855 C CA . THR B 1 131 ? -4.599 -31.009 14.295 1.00 18.56 115 THR B CA 1
ATOM 3856 C C . THR B 1 131 ? -5.042 -30.971 12.846 1.00 21.74 115 THR B C 1
ATOM 3857 O O . THR B 1 131 ? -4.837 -31.942 12.113 1.00 21.00 115 THR B O 1
ATOM 3861 N N . CYS B 1 132 ? -5.677 -29.866 12.455 1.00 21.64 116 CYS B N 1
ATOM 3862 C CA . CYS B 1 132 ? -6.146 -29.661 11.087 1.00 21.66 116 CYS B CA 1
ATOM 3863 C C . CYS B 1 132 ? -5.753 -28.274 10.656 1.00 24.13 116 CYS B C 1
ATOM 3864 O O . CYS B 1 132 ? -5.726 -27.361 11.473 1.00 25.83 116 CYS B O 1
ATOM 3867 N N . ALA B 1 133 ? -5.469 -28.110 9.370 1.00 24.03 117 ALA B N 1
ATOM 3868 C CA . ALA B 1 133 ? -4.998 -26.834 8.849 1.00 24.24 117 ALA B CA 1
ATOM 3869 C C . ALA B 1 133 ? -5.472 -26.655 7.425 1.00 23.09 117 ALA B C 1
ATOM 3870 O O . ALA B 1 133 ? -5.534 -27.610 6.683 1.00 24.74 117 ALA B O 1
ATOM 3872 N N . LYS B 1 134 ? -5.803 -25.430 7.042 1.00 25.05 118 LYS B N 1
ATOM 3873 C CA . LYS B 1 134 ? -6.328 -25.183 5.712 1.00 25.89 118 LYS B CA 1
ATOM 3874 C C . LYS B 1 134 ? -5.212 -25.183 4.680 1.00 26.55 118 LYS B C 1
ATOM 3875 O O . LYS B 1 134 ? -4.412 -24.263 4.632 1.00 24.62 118 LYS B O 1
ATOM 3881 N N . PHE B 1 135 ? -5.174 -26.238 3.869 1.00 29.48 119 PHE B N 1
ATOM 3882 C CA . PHE B 1 135 ? -4.282 -26.348 2.720 1.00 24.50 119 PHE B CA 1
ATOM 3883 C C . PHE B 1 135 ? -4.843 -25.560 1.541 1.00 22.86 119 PHE B C 1
ATOM 3884 O O . PHE B 1 135 ? -5.957 -25.817 1.101 1.00 22.22 119 PHE B O 1
ATOM 3892 N N . LYS B 1 136 ? -4.060 -24.616 1.026 1.00 24.23 120 LYS B N 1
ATOM 3893 C CA . LYS B 1 136 ? -4.460 -23.827 -0.131 1.00 23.48 120 LYS B CA 1
ATOM 3894 C C . LYS B 1 136 ? -3.355 -23.776 -1.166 1.00 24.90 120 LYS B C 1
ATOM 3895 O O . LYS B 1 136 ? -2.245 -23.354 -0.874 1.00 27.42 120 LYS B O 1
ATOM 3901 N N . CYS B 1 137 ? -3.640 -24.194 -2.387 1.00 25.44 121 CYS B N 1
ATOM 3902 C CA . CYS B 1 137 ? -2.623 -24.077 -3.416 1.00 25.95 121 CYS B CA 1
ATOM 3903 C C . CYS B 1 137 ? -2.570 -22.660 -3.991 1.00 24.79 121 CYS B C 1
ATOM 3904 O O . CYS B 1 137 ? -3.504 -22.199 -4.646 1.00 25.85 121 CYS B O 1
ATOM 3907 N N . VAL B 1 138 ? -1.461 -21.978 -3.733 1.00 26.14 122 VAL B N 1
ATOM 3908 C CA . VAL B 1 138 ? -1.253 -20.639 -4.251 1.00 28.70 122 VAL B CA 1
ATOM 3909 C C . VAL B 1 138 ? -0.974 -20.745 -5.752 1.00 29.97 122 VAL B C 1
ATOM 3910 O O . VAL B 1 138 ? -1.527 -19.999 -6.557 1.00 32.01 122 VAL B O 1
ATOM 3914 N N . THR B 1 139 ? -0.124 -21.697 -6.121 1.00 27.77 123 THR B N 1
ATOM 3915 C CA . THR B 1 139 ? 0.394 -21.784 -7.485 1.00 31.23 123 THR B CA 1
ATOM 3916 C C . THR B 1 139 ? 0.487 -23.216 -7.981 1.00 26.73 123 THR B C 1
ATOM 3917 O O . THR B 1 139 ? 1.143 -24.053 -7.359 1.00 22.02 123 THR B O 1
ATOM 3921 N N . LYS B 1 140 ? -0.145 -23.482 -9.118 1.00 24.94 124 LYS B N 1
ATOM 3922 C CA . LYS B 1 140 ? -0.212 -24.832 -9.638 1.00 19.49 124 LYS B CA 1
ATOM 3923 C C . LYS B 1 140 ? 0.497 -24.957 -10.993 1.00 18.80 124 LYS B C 1
ATOM 3924 O O . LYS B 1 140 ? 0.705 -23.966 -11.691 1.00 22.16 124 LYS B O 1
ATOM 3930 N N . LEU B 1 141 ? 0.901 -26.175 -11.341 1.00 15.70 125 LEU B N 1
ATOM 3931 C CA . LEU B 1 141 ? 1.236 -26.488 -12.732 1.00 19.19 125 LEU B CA 1
ATOM 3932 C C . LEU B 1 141 ? 0.262 -27.540 -13.282 1.00 14.97 125 LEU B C 1
ATOM 3933 O O . LEU B 1 141 ? -0.277 -28.336 -12.525 1.00 15.88 125 LEU B O 1
ATOM 3938 N N . GLU B 1 142 ? 0.020 -27.512 -14.591 1.00 16.59 126 GLU B N 1
ATOM 3939 C CA . GLU B 1 142 ? -0.876 -28.458 -15.261 1.00 15.09 126 GLU B CA 1
ATOM 3940 C C . GLU B 1 142 ? -0.159 -29.271 -16.329 1.00 9.12 126 GLU B C 1
ATOM 3941 O O . GLU B 1 142 ? 0.630 -28.734 -17.089 1.00 9.45 126 GLU B O 1
ATOM 3947 N N . GLY B 1 143 ? -0.420 -30.572 -16.368 1.00 7.39 127 GLY B N 1
ATOM 3948 C CA . GLY B 1 143 ? 0.054 -31.417 -17.453 1.00 8.27 127 GLY B CA 1
ATOM 3949 C C . GLY B 1 143 ? -1.116 -31.737 -18.359 1.00 6.63 127 GLY B C 1
ATOM 3950 O O . GLY B 1 143 ? -2.137 -32.167 -17.877 1.00 8.25 127 GLY B O 1
ATOM 3951 N N . LYS B 1 144 ? -0.969 -31.538 -19.659 1.00 6.39 128 LYS B N 1
ATOM 3952 C CA . LYS B 1 144 ? -2.086 -31.654 -20.577 1.00 7.76 128 LYS B CA 1
ATOM 3953 C C . LYS B 1 144 ? -1.802 -32.681 -21.672 1.00 9.08 128 LYS B C 1
ATOM 3954 O O . LYS B 1 144 ? -0.679 -32.786 -22.169 1.00 8.84 128 LYS B O 1
ATOM 3960 N N . ILE B 1 145 ? -2.808 -33.464 -22.038 1.00 8.39 129 ILE B N 1
ATOM 3961 C CA . ILE B 1 145 ? -2.599 -34.413 -23.104 1.00 7.99 129 ILE B CA 1
ATOM 3962 C C . ILE B 1 145 ? -3.116 -33.879 -24.420 1.00 8.02 129 ILE B C 1
ATOM 3963 O O . ILE B 1 145 ? -4.140 -33.200 -24.486 1.00 8.33 129 ILE B O 1
ATOM 3968 N N . VAL B 1 146 ? -2.368 -34.192 -25.471 1.00 7.42 130 VAL B N 1
ATOM 3969 C CA . VAL B 1 146 ? -2.718 -33.820 -26.823 1.00 8.18 130 VAL B CA 1
ATOM 3970 C C . VAL B 1 146 ? -3.312 -35.012 -27.531 1.00 7.46 130 VAL B C 1
ATOM 3971 O O . VAL B 1 146 ? -2.657 -36.015 -27.744 1.00 6.90 130 VAL B O 1
ATOM 3975 N N . GLN B 1 147 ? -4.581 -34.877 -27.875 1.00 6.64 131 GLN B N 1
ATOM 3976 C CA . GLN B 1 147 ? -5.317 -35.890 -28.589 1.00 7.41 131 GLN B CA 1
ATOM 3977 C C . GLN B 1 147 ? -5.491 -35.488 -30.060 1.00 5.97 131 GLN B C 1
ATOM 3978 O O . GLN B 1 147 ? -5.148 -34.377 -30.435 1.00 6.35 131 GLN B O 1
ATOM 3984 N N . TYR B 1 148 ? -6.009 -36.397 -30.886 1.00 7.12 132 TYR B N 1
ATOM 3985 C CA . TYR B 1 148 ? -6.240 -36.104 -32.301 1.00 7.50 132 TYR B CA 1
ATOM 3986 C C . TYR B 1 148 ? -7.066 -34.844 -32.466 1.00 7.56 132 TYR B C 1
ATOM 3987 O O . TYR B 1 148 ? -6.829 -34.052 -33.358 1.00 6.98 132 TYR B O 1
ATOM 3996 N N . GLU B 1 149 ? -8.064 -34.675 -31.611 1.00 8.32 133 GLU B N 1
ATOM 3997 C CA . GLU B 1 149 ? -9.001 -33.573 -31.744 1.00 7.38 133 GLU B CA 1
ATOM 3998 C C . GLU B 1 149 ? -8.383 -32.193 -31.466 1.00 7.97 133 GLU B C 1
ATOM 3999 O O . GLU B 1 149 ? -9.044 -31.184 -31.651 1.00 8.39 133 GLU B O 1
ATOM 4005 N N . ASN B 1 150 ? -7.131 -32.142 -31.026 1.00 7.16 134 ASN B N 1
ATOM 4006 C CA . ASN B 1 150 ? -6.513 -30.877 -30.634 1.00 7.69 134 ASN B CA 1
ATOM 4007 C C . ASN B 1 150 ? -5.498 -30.351 -31.626 1.00 8.40 134 ASN B C 1
ATOM 4008 O O . ASN B 1 150 ? -4.991 -29.270 -31.436 1.00 8.94 134 ASN B O 1
ATOM 4013 N N . LEU B 1 151 ? -5.192 -31.129 -32.658 1.00 8.69 135 LEU B N 1
ATOM 4014 C CA . LEU B 1 151 ? -4.110 -30.844 -33.589 1.00 7.02 135 LEU B CA 1
ATOM 4015 C C . LEU B 1 151 ? -4.694 -30.432 -34.916 1.00 9.89 135 LEU B C 1
ATOM 4016 O O . LEU B 1 151 ? -5.566 -31.115 -35.435 1.00 9.21 135 LEU B O 1
ATOM 4021 N N . LYS B 1 152 ? -4.215 -29.327 -35.479 1.00 9.32 136 LYS B N 1
ATOM 4022 C CA . LYS B 1 152 ? -4.655 -28.905 -36.798 1.00 8.18 136 LYS B CA 1
ATOM 4023 C C . LYS B 1 152 ? -3.581 -28.159 -37.565 1.00 8.28 136 LYS B C 1
ATOM 4024 O O . LYS B 1 152 ? -2.741 -27.499 -36.994 1.00 8.03 136 LYS B O 1
ATOM 4030 N N . TYR B 1 153 ? -3.654 -28.273 -38.884 1.00 9.17 137 TYR B N 1
ATOM 4031 C CA . TYR B 1 153 ? -2.708 -27.656 -39.792 1.00 7.38 137 TYR B CA 1
ATOM 4032 C C . TYR B 1 153 ? -3.421 -26.804 -40.814 1.00 8.16 137 TYR B C 1
ATOM 4033 O O . TYR B 1 153 ? -4.476 -27.176 -41.313 1.00 9.24 137 TYR B O 1
ATOM 4042 N N . SER B 1 154 ? -2.820 -25.674 -41.153 1.00 10.03 138 SER B N 1
ATOM 4043 C CA . SER B 1 154 ? -3.351 -24.812 -42.199 1.00 11.52 138 SER B CA 1
ATOM 4044 C C . SER B 1 154 ? -2.387 -24.828 -43.372 1.00 8.86 138 SER B C 1
ATOM 4045 O O . SER B 1 154 ? -1.203 -24.526 -43.218 1.00 7.56 138 SER B O 1
ATOM 4048 N N . VAL B 1 155 ? -2.914 -25.211 -44.528 1.00 8.20 139 VAL B N 1
ATOM 4049 C CA . VAL B 1 155 ? -2.130 -25.399 -45.734 1.00 7.94 139 VAL B CA 1
ATOM 4050 C C . VAL B 1 155 ? -2.655 -24.481 -46.832 1.00 9.03 139 VAL B C 1
ATOM 4051 O O . VAL B 1 155 ? -3.837 -24.496 -47.157 1.00 9.95 139 VAL B O 1
ATOM 4055 N N . ILE B 1 156 ? -1.790 -23.675 -47.416 1.00 8.42 140 ILE B N 1
ATOM 4056 C CA . ILE B 1 156 ? -2.283 -22.768 -48.443 1.00 11.19 140 ILE B CA 1
ATOM 4057 C C . ILE B 1 156 ? -1.922 -23.269 -49.835 1.00 9.08 140 ILE B C 1
ATOM 4058 O O . ILE B 1 156 ? -0.814 -23.736 -50.070 1.00 9.03 140 ILE B O 1
ATOM 4063 N N . VAL B 1 157 ? -2.903 -23.220 -50.727 1.00 10.45 141 VAL B N 1
ATOM 4064 C CA . VAL B 1 157 ? -2.719 -23.622 -52.108 1.00 13.65 141 VAL B CA 1
ATOM 4065 C C . VAL B 1 157 ? -3.029 -22.468 -53.036 1.00 12.36 141 VAL B C 1
ATOM 4066 O O . VAL B 1 157 ? -4.101 -21.897 -52.975 1.00 13.21 141 VAL B O 1
ATOM 4070 N N . THR B 1 158 ? -2.073 -22.142 -53.899 1.00 14.23 142 THR B N 1
ATOM 4071 C CA . THR B 1 158 ? -2.144 -20.968 -54.767 1.00 16.86 142 THR B CA 1
ATOM 4072 C C . THR B 1 158 ? -1.874 -21.318 -56.216 1.00 13.34 142 THR B C 1
ATOM 4073 O O . THR B 1 158 ? -0.875 -21.917 -56.526 1.00 16.69 142 THR B O 1
ATOM 4077 N N . VAL B 1 159 ? -2.782 -20.943 -57.097 1.00 16.74 143 VAL B N 1
ATOM 4078 C CA . VAL B 1 159 ? -2.561 -21.055 -58.521 1.00 20.15 143 VAL B CA 1
ATOM 4079 C C . VAL B 1 159 ? -2.293 -19.645 -59.005 1.00 21.38 143 VAL B C 1
ATOM 4080 O O . VAL B 1 159 ? -3.069 -18.725 -58.755 1.00 22.91 143 VAL B O 1
ATOM 4084 N N . HIS B 1 160 ? -1.161 -19.480 -59.664 1.00 21.23 144 HIS B N 1
ATOM 4085 C CA . HIS B 1 160 ? -0.660 -18.168 -60.019 1.00 24.11 144 HIS B CA 1
ATOM 4086 C C . HIS B 1 160 ? -1.187 -17.672 -61.346 1.00 30.31 144 HIS B C 1
ATOM 4087 O O . HIS B 1 160 ? -0.572 -17.909 -62.377 1.00 24.82 144 HIS B O 1
ATOM 4094 N N . THR B 1 161 ? -2.297 -16.951 -61.318 1.00 39.29 145 THR B N 1
ATOM 4095 C CA . THR B 1 161 ? -2.900 -16.444 -62.542 1.00 45.92 145 THR B CA 1
ATOM 4096 C C . THR B 1 161 ? -2.134 -15.227 -63.061 1.00 54.52 145 THR B C 1
ATOM 4097 O O . THR B 1 161 ? -1.618 -15.232 -64.180 1.00 65.88 145 THR B O 1
ATOM 4101 N N . HIS B 1 174 ? -4.811 -14.865 -53.996 1.00 42.02 158 HIS B N 1
ATOM 4102 C CA . HIS B 1 174 ? -5.911 -15.704 -53.532 1.00 46.38 158 HIS B CA 1
ATOM 4103 C C . HIS B 1 174 ? -5.493 -17.171 -53.468 1.00 37.20 158 HIS B C 1
ATOM 4104 O O . HIS B 1 174 ? -5.865 -17.984 -54.314 1.00 37.23 158 HIS B O 1
ATOM 4111 N N . GLY B 1 175 ? -4.699 -17.499 -52.460 1.00 29.75 159 GLY B N 1
ATOM 4112 C CA . GLY B 1 175 ? -4.451 -18.880 -52.132 1.00 21.85 159 GLY B CA 1
ATOM 4113 C C . GLY B 1 175 ? -5.602 -19.284 -51.250 1.00 19.71 159 GLY B C 1
ATOM 4114 O O . GLY B 1 175 ? -6.062 -18.482 -50.448 1.00 22.61 159 GLY B O 1
ATOM 4115 N N . THR B 1 176 ? -6.067 -20.519 -51.418 1.00 19.96 160 THR B N 1
ATOM 4116 C CA . THR B 1 176 ? -7.097 -21.113 -50.575 1.00 16.95 160 THR B CA 1
ATOM 4117 C C . THR B 1 176 ? -6.439 -21.797 -49.402 1.00 12.61 160 THR B C 1
ATOM 4118 O O . THR B 1 176 ? -5.586 -22.652 -49.590 1.00 12.63 160 THR B O 1
ATOM 4122 N N . ILE B 1 177 ? -6.831 -21.433 -48.190 1.00 12.27 161 ILE B N 1
ATOM 4123 C CA . ILE B 1 177 ? -6.272 -22.071 -47.012 1.00 12.37 161 ILE B CA 1
ATOM 4124 C C . ILE B 1 177 ? -7.146 -23.259 -46.617 1.00 11.98 161 ILE B C 1
ATOM 4125 O O . ILE B 1 177 ? -8.289 -23.093 -46.219 1.00 11.95 161 ILE B O 1
ATOM 4130 N N . ALA B 1 178 ? -6.594 -24.462 -46.748 1.00 11.36 162 ALA B N 1
ATOM 4131 C CA . ALA B 1 178 ? -7.288 -25.670 -46.345 1.00 9.54 162 ALA B CA 1
ATOM 4132 C C . ALA B 1 178 ? -6.908 -26.028 -44.923 1.00 9.86 162 ALA B C 1
ATOM 4133 O O . ALA B 1 178 ? -5.774 -25.815 -44.498 1.00 12.77 162 ALA B O 1
ATOM 4135 N N . THR B 1 179 ? -7.866 -26.554 -44.174 1.00 11.15 163 THR B N 1
ATOM 4136 C CA . THR B 1 179 ? -7.608 -26.976 -42.809 1.00 11.53 163 THR B CA 1
ATOM 4137 C C . THR B 1 179 ? -7.545 -28.499 -42.741 1.00 12.80 163 THR B C 1
ATOM 4138 O O . THR B 1 179 ? -8.451 -29.183 -43.200 1.00 11.94 163 THR B O 1
ATOM 4142 N N . ILE B 1 180 ? -6.461 -29.016 -42.175 1.00 9.39 164 ILE B N 1
ATOM 4143 C CA . ILE B 1 180 ? -6.231 -30.449 -42.074 1.00 9.95 164 ILE B CA 1
ATOM 4144 C C . ILE B 1 180 ? -6.036 -30.857 -40.610 1.00 8.36 164 ILE B C 1
ATOM 4145 O O . ILE B 1 180 ? -5.288 -30.220 -39.863 1.00 7.35 164 ILE B O 1
ATOM 4150 N N . THR B 1 181 ? -6.699 -31.932 -40.217 1.00 8.04 165 THR B N 1
ATOM 4151 C CA . THR B 1 181 ? -6.580 -32.479 -38.876 1.00 8.66 165 THR B CA 1
ATOM 4152 C C . THR B 1 181 ? -6.393 -33.990 -38.969 1.00 7.63 165 THR B C 1
ATOM 4153 O O . THR B 1 181 ? -6.666 -34.573 -40.004 1.00 7.67 165 THR B O 1
ATOM 4157 N N . PRO B 1 182 ? -5.917 -34.629 -37.885 1.00 6.71 166 PRO B N 1
ATOM 4158 C CA . PRO B 1 182 ? -5.805 -36.092 -37.868 1.00 7.23 166 PRO B CA 1
ATOM 4159 C C . PRO B 1 182 ? -7.081 -36.841 -38.279 1.00 7.86 166 PRO B C 1
ATOM 4160 O O . PRO B 1 182 ? -7.019 -37.751 -39.084 1.00 8.68 166 PRO B O 1
ATOM 4164 N N . GLN B 1 183 ? -8.228 -36.435 -37.762 1.00 9.08 167 GLN B N 1
ATOM 4165 C CA . GLN B 1 183 ? -9.493 -37.083 -38.078 1.00 11.34 167 GLN B CA 1
ATOM 4166 C C . GLN B 1 183 ? -10.139 -36.685 -39.426 1.00 8.64 167 GLN B C 1
ATOM 4167 O O . GLN B 1 183 ? -10.900 -37.456 -39.994 1.00 9.16 167 GLN B O 1
ATOM 4173 N N . ALA B 1 184 ? -9.867 -35.481 -39.907 1.00 6.98 168 ALA B N 1
ATOM 4174 C CA . ALA B 1 184 ? -10.324 -35.046 -41.211 1.00 7.43 168 ALA B CA 1
ATOM 4175 C C . ALA B 1 184 ? -9.074 -34.755 -42.049 1.00 8.15 168 ALA B C 1
ATOM 4176 O O . ALA B 1 184 ? -8.649 -33.618 -42.195 1.00 7.08 168 ALA B O 1
ATOM 4178 N N . PRO B 1 185 ? -8.434 -35.811 -42.553 1.00 8.72 169 PRO B N 1
ATOM 4179 C CA . PRO B 1 185 ? -7.167 -35.647 -43.264 1.00 10.32 169 PRO B CA 1
ATOM 4180 C C . PRO B 1 185 ? -7.269 -35.047 -44.670 1.00 11.64 169 PRO B C 1
ATOM 4181 O O . PRO B 1 185 ? -6.281 -34.537 -45.178 1.00 10.72 169 PRO B O 1
ATOM 4185 N N . THR B 1 186 ? -8.447 -35.109 -45.279 1.00 12.43 170 THR B N 1
ATOM 4186 C CA . THR B 1 186 ? -8.604 -34.726 -46.674 1.00 11.33 170 THR B CA 1
ATOM 4187 C C . THR B 1 186 ? -9.345 -33.409 -46.797 1.00 13.24 170 THR B C 1
ATOM 4188 O O . THR B 1 186 ? -10.266 -33.139 -46.045 1.00 17.79 170 THR B O 1
ATOM 4192 N N . SER B 1 187 ? -8.920 -32.577 -47.732 1.00 13.02 171 SER B N 1
ATOM 4193 C CA . SER B 1 187 ? -9.677 -31.398 -48.092 1.00 11.73 171 SER B CA 1
ATOM 4194 C C . SER B 1 187 ? -9.798 -31.370 -49.602 1.00 11.49 171 SER B C 1
ATOM 4195 O O . SER B 1 187 ? -8.866 -31.711 -50.313 1.00 11.72 171 SER B O 1
ATOM 4198 N N . GLU B 1 188 ? -10.967 -30.983 -50.086 1.00 11.78 172 GLU B N 1
ATOM 4199 C CA . GLU B 1 188 ? -11.191 -30.879 -51.508 1.00 13.36 172 GLU B CA 1
ATOM 4200 C C . GLU B 1 188 ? -11.315 -29.413 -51.820 1.00 13.35 172 GLU B C 1
ATOM 4201 O O . GLU B 1 188 ? -12.068 -28.695 -51.179 1.00 18.77 172 GLU B O 1
ATOM 4207 N N . ILE B 1 189 ? -10.571 -28.951 -52.797 1.00 12.80 173 ILE B N 1
ATOM 4208 C CA . ILE B 1 189 ? -10.678 -27.566 -53.194 1.00 16.97 173 ILE B CA 1
ATOM 4209 C C . ILE B 1 189 ? -10.738 -27.470 -54.715 1.00 15.67 173 ILE B C 1
ATOM 4210 O O . ILE B 1 189 ? -10.160 -28.283 -55.425 1.00 15.38 173 ILE B O 1
ATOM 4215 N N . GLN B 1 190 ? -11.490 -26.503 -55.214 1.00 17.98 174 GLN B N 1
ATOM 4216 C CA . GLN B 1 190 ? -11.662 -26.347 -56.655 1.00 18.59 174 GLN B CA 1
ATOM 4217 C C . GLN B 1 190 ? -10.704 -25.275 -57.113 1.00 16.58 174 GLN B C 1
ATOM 4218 O O . GLN B 1 190 ? -10.795 -24.148 -56.660 1.00 19.23 174 GLN B O 1
ATOM 4224 N N . LEU B 1 191 ? -9.771 -25.625 -57.992 1.00 16.61 175 LEU B N 1
ATOM 4225 C CA . LEU B 1 191 ? -8.738 -24.685 -58.424 1.00 17.81 175 LEU B CA 1
ATOM 4226 C C . LEU B 1 191 ? -8.967 -24.111 -59.830 1.00 23.86 175 LEU B C 1
ATOM 4227 O O . LEU B 1 191 ? -9.591 -24.743 -60.698 1.00 20.63 175 LEU B O 1
ATOM 4232 N N . THR B 1 192 ? -8.454 -22.908 -60.053 1.00 21.56 176 THR B N 1
ATOM 4233 C CA . THR B 1 192 ? -8.527 -22.317 -61.372 1.00 28.84 176 THR B CA 1
ATOM 4234 C C . THR B 1 192 ? -7.622 -23.086 -62.314 1.00 27.40 176 THR B C 1
ATOM 4235 O O . THR B 1 192 ? -6.471 -23.357 -61.998 1.00 31.16 176 THR B O 1
ATOM 4239 N N . ASP B 1 193 ? -8.166 -23.458 -63.463 1.00 24.10 177 ASP B N 1
ATOM 4240 C CA . ASP B 1 193 ? -7.419 -24.150 -64.503 1.00 24.98 177 ASP B CA 1
ATOM 4241 C C . ASP B 1 193 ? -7.107 -25.612 -64.154 1.00 21.99 177 ASP B C 1
ATOM 4242 O O . ASP B 1 193 ? -6.984 -26.435 -65.053 1.00 21.23 177 ASP B O 1
ATOM 4247 N N . TYR B 1 194 ? -7.014 -25.941 -62.864 1.00 21.12 178 TYR B N 1
ATOM 4248 C CA . TYR B 1 194 ? -6.642 -27.301 -62.430 1.00 19.73 178 TYR B CA 1
ATOM 4249 C C . TYR B 1 194 ? -7.832 -28.191 -62.067 1.00 20.92 178 TYR B C 1
ATOM 4250 O O . TYR B 1 194 ? -7.713 -29.419 -62.039 1.00 24.71 178 TYR B O 1
ATOM 4259 N N . GLY B 1 195 ? -8.972 -27.584 -61.757 1.00 21.55 179 GLY B N 1
ATOM 4260 C CA . GLY B 1 195 ? -10.146 -28.350 -61.374 1.00 19.06 179 GLY B CA 1
ATOM 4261 C C . GLY B 1 195 ? -10.138 -28.766 -59.907 1.00 18.86 179 GLY B C 1
ATOM 4262 O O . GLY B 1 195 ? -9.600 -28.061 -59.054 1.00 18.85 179 GLY B O 1
ATOM 4263 N N . ALA B 1 196 ? -10.763 -29.902 -59.614 1.00 16.64 180 ALA B N 1
ATOM 4264 C CA . ALA B 1 196 ? -10.846 -30.404 -58.251 1.00 16.76 180 ALA B CA 1
ATOM 4265 C C . ALA B 1 196 ? -9.535 -31.067 -57.804 1.00 16.03 180 ALA B C 1
ATOM 4266 O O . ALA B 1 196 ? -9.021 -31.983 -58.444 1.00 16.59 180 ALA B O 1
ATOM 4268 N N . LEU B 1 197 ? -8.989 -30.550 -56.710 1.00 14.89 181 LEU B N 1
ATOM 4269 C CA . LEU B 1 197 ? -7.775 -31.071 -56.100 1.00 13.22 181 LEU B CA 1
ATOM 4270 C C . LEU B 1 197 ? -8.119 -31.609 -54.732 1.00 12.30 181 LEU B C 1
ATOM 4271 O O . LEU B 1 197 ? -8.712 -30.912 -53.934 1.00 15.87 181 LEU B O 1
ATOM 4276 N N . THR B 1 198 ? -7.754 -32.845 -54.441 1.00 10.73 182 THR B N 1
ATOM 4277 C CA . THR B 1 198 ? -7.860 -33.327 -53.081 1.00 10.58 182 THR B CA 1
ATOM 4278 C C . THR B 1 198 ? -6.485 -33.322 -52.448 1.00 9.37 182 THR B C 1
ATOM 4279 O O . THR B 1 198 ? -5.558 -33.869 -53.021 1.00 10.25 182 THR B O 1
ATOM 4283 N N . LEU B 1 199 ? -6.365 -32.647 -51.302 1.00 11.07 183 LEU B N 1
ATOM 4284 C CA . LEU B 1 199 ? -5.218 -32.753 -50.397 1.00 9.43 183 LEU B CA 1
ATOM 4285 C C . LEU B 1 199 ? -5.545 -33.843 -49.443 1.00 7.97 183 LEU B C 1
ATOM 4286 O O . LEU B 1 199 ? -6.552 -33.773 -48.776 1.00 11.55 183 LEU B O 1
ATOM 4291 N N . ASP B 1 200 ? -4.703 -34.847 -49.354 1.00 9.24 184 ASP B N 1
ATOM 4292 C CA . ASP B 1 200 ? -4.853 -35.860 -48.331 1.00 10.36 184 ASP B CA 1
ATOM 4293 C C . ASP B 1 200 ? -3.544 -35.866 -47.540 1.00 12.27 184 ASP B C 1
ATOM 4294 O O . ASP B 1 200 ? -2.517 -36.313 -48.036 1.00 11.38 184 ASP B O 1
ATOM 4299 N N . CYS B 1 201 ? -3.568 -35.321 -46.326 1.00 13.11 185 CYS B N 1
ATOM 4300 C CA . CYS B 1 201 ? -2.337 -35.065 -45.567 1.00 10.87 185 CYS B CA 1
ATOM 4301 C C . CYS B 1 201 ? -2.325 -35.781 -44.219 1.00 14.52 185 CYS B C 1
ATOM 4302 O O . CYS B 1 201 ? -3.364 -35.940 -43.590 1.00 15.98 185 CYS B O 1
ATOM 4305 N N . SER B 1 202 ? -1.149 -36.186 -43.758 1.00 12.88 186 SER B N 1
ATOM 4306 C CA . SER B 1 202 ? -1.025 -36.752 -42.418 1.00 13.45 186 SER B CA 1
ATOM 4307 C C . SER B 1 202 ? 0.296 -36.309 -41.765 1.00 12.90 186 SER B C 1
ATOM 4308 O O . SER B 1 202 ? 1.280 -36.084 -42.462 1.00 13.71 186 SER B O 1
ATOM 4311 N N . PRO B 1 203 ? 0.313 -36.124 -40.431 1.00 10.52 187 PRO B N 1
ATOM 4312 C CA . PRO B 1 203 ? 1.552 -35.659 -39.791 1.00 11.27 187 PRO B CA 1
ATOM 4313 C C . PRO B 1 203 ? 2.674 -36.631 -40.054 1.00 12.88 187 PRO B C 1
ATOM 4314 O O . PRO B 1 203 ? 2.443 -37.824 -40.031 1.00 12.98 187 PRO B O 1
ATOM 4318 N N . ARG B 1 204 ? 3.868 -36.134 -40.316 1.00 12.67 188 ARG B N 1
ATOM 4319 C CA . ARG B 1 204 ? 5.034 -36.981 -40.374 1.00 13.25 188 ARG B CA 1
ATOM 4320 C C . ARG B 1 204 ? 5.370 -37.484 -38.975 1.00 15.99 188 ARG B C 1
ATOM 4321 O O . ARG B 1 204 ? 5.234 -36.745 -38.000 1.00 17.92 188 ARG B O 1
ATOM 4329 N N . THR B 1 205 ? 5.814 -38.734 -38.866 1.00 17.03 189 THR B N 1
ATOM 4330 C CA . THR B 1 205 ? 6.281 -39.283 -37.581 1.00 15.42 189 THR B CA 1
ATOM 4331 C C . THR B 1 205 ? 7.408 -38.441 -36.962 1.00 14.15 189 THR B C 1
ATOM 4332 O O . THR B 1 205 ? 8.435 -38.196 -37.586 1.00 15.52 189 THR B O 1
ATOM 4336 N N . GLY B 1 206 ? 7.199 -37.990 -35.732 1.00 15.44 190 GLY B N 1
ATOM 4337 C CA . GLY B 1 206 ? 8.192 -37.217 -34.997 1.00 15.68 190 GLY B CA 1
ATOM 4338 C C . GLY B 1 206 ? 7.888 -37.187 -33.501 1.00 13.91 190 GLY B C 1
ATOM 4339 O O . GLY B 1 206 ? 8.071 -38.171 -32.807 1.00 14.81 190 GLY B O 1
ATOM 4340 N N . LEU B 1 207 ? 7.422 -36.047 -33.005 1.00 16.23 191 LEU B N 1
ATOM 4341 C CA . LEU B 1 207 ? 6.903 -35.961 -31.643 1.00 16.20 191 LEU B CA 1
ATOM 4342 C C . LEU B 1 207 ? 5.784 -36.951 -31.397 1.00 17.03 191 LEU B C 1
ATOM 4343 O O . LEU B 1 207 ? 4.854 -37.039 -32.188 1.00 15.80 191 LEU B O 1
ATOM 4348 N N . ASP B 1 208 ? 5.859 -37.652 -30.269 1.00 17.79 192 ASP B N 1
ATOM 4349 C CA . ASP B 1 208 ? 4.881 -38.665 -29.917 1.00 14.97 192 ASP B CA 1
ATOM 4350 C C . ASP B 1 208 ? 4.008 -38.189 -28.753 1.00 11.12 192 ASP B C 1
ATOM 4351 O O . ASP B 1 208 ? 4.471 -38.042 -27.651 1.00 10.72 192 ASP B O 1
ATOM 4356 N N . PHE B 1 209 ? 2.731 -37.961 -29.021 1.00 15.65 193 PHE B N 1
ATOM 4357 C CA . PHE B 1 209 ? 1.804 -37.428 -28.029 1.00 13.58 193 PHE B CA 1
ATOM 4358 C C . PHE B 1 209 ? 1.097 -38.480 -27.196 1.00 11.08 193 PHE B C 1
ATOM 4359 O O . PHE B 1 209 ? 0.329 -38.143 -26.297 1.00 13.16 193 PHE B O 1
ATOM 4367 N N . ASN B 1 210 ? 1.362 -39.748 -27.472 1.00 12.24 194 ASN B N 1
ATOM 4368 C CA . ASN B 1 210 ? 0.970 -40.798 -26.545 1.00 14.48 194 ASN B CA 1
ATOM 4369 C C . ASN B 1 210 ? 1.957 -40.867 -25.410 1.00 13.62 194 ASN B C 1
ATOM 4370 O O . ASN B 1 210 ? 1.628 -41.328 -24.327 1.00 20.29 194 ASN B O 1
ATOM 4375 N N . GLU B 1 211 ? 3.172 -40.390 -25.670 1.00 14.12 195 GLU B N 1
ATOM 4376 C CA . GLU B 1 211 ? 4.244 -40.313 -24.664 1.00 15.22 195 GLU B CA 1
ATOM 4377 C C . GLU B 1 211 ? 4.539 -38.895 -24.105 1.00 10.47 195 GLU B C 1
ATOM 4378 O O . GLU B 1 211 ? 4.844 -38.735 -22.932 1.00 10.73 195 GLU B O 1
ATOM 4384 N N . MET B 1 212 ? 4.467 -37.875 -24.938 1.00 9.66 196 MET B N 1
ATOM 4385 C CA . MET B 1 212 ? 4.882 -36.561 -24.497 1.00 11.16 196 MET B CA 1
ATOM 4386 C C . MET B 1 212 ? 3.691 -35.779 -24.016 1.00 11.01 196 MET B C 1
ATOM 4387 O O . MET B 1 212 ? 2.667 -35.731 -24.687 1.00 16.91 196 MET B O 1
ATOM 4392 N N . VAL B 1 213 ? 3.824 -35.170 -22.847 1.00 9.66 197 VAL B N 1
ATOM 4393 C CA . VAL B 1 213 ? 2.743 -34.374 -22.292 1.00 10.82 197 VAL B CA 1
ATOM 4394 C C . VAL B 1 213 ? 3.184 -32.905 -22.186 1.00 11.32 197 VAL B C 1
ATOM 4395 O O . VAL B 1 213 ? 4.365 -32.605 -22.028 1.00 11.87 197 VAL B O 1
ATOM 4399 N N . LEU B 1 214 ? 2.217 -32.013 -22.336 1.00 9.87 198 LEU B N 1
ATOM 4400 C CA . LEU B 1 214 ? 2.433 -30.577 -22.342 1.00 10.67 198 LEU B CA 1
ATOM 4401 C C . LEU B 1 214 ? 2.258 -30.003 -20.937 1.00 9.47 198 LEU B C 1
ATOM 4402 O O . LEU B 1 214 ? 1.171 -30.000 -20.397 1.00 9.35 198 LEU B O 1
ATOM 4407 N N . LEU B 1 215 ? 3.349 -29.535 -20.349 1.00 9.12 199 LEU B N 1
ATOM 4408 C CA . LEU B 1 215 ? 3.343 -29.042 -18.983 1.00 11.74 199 LEU B CA 1
ATOM 4409 C C . LEU B 1 215 ? 3.415 -27.515 -18.979 1.00 13.13 199 LEU B C 1
ATOM 4410 O O . LEU B 1 215 ? 4.278 -26.943 -19.601 1.00 11.94 199 LEU B O 1
ATOM 4415 N N . THR B 1 216 ? 2.509 -26.871 -18.252 1.00 11.18 200 THR B N 1
ATOM 4416 C CA . THR B 1 216 ? 2.404 -25.410 -18.217 1.00 17.59 200 THR B CA 1
ATOM 4417 C C . THR B 1 216 ? 2.562 -24.892 -16.777 1.00 19.11 200 THR B C 1
ATOM 4418 O O . THR B 1 216 ? 1.809 -25.281 -15.905 1.00 18.98 200 THR B O 1
ATOM 4422 N N . MET B 1 217 ? 3.540 -24.037 -16.508 1.00 16.75 201 MET B N 1
ATOM 4423 C CA . MET B 1 217 ? 3.754 -23.564 -15.146 1.00 20.76 201 MET B CA 1
ATOM 4424 C C . MET B 1 217 ? 3.976 -22.069 -15.146 1.00 21.84 201 MET B C 1
ATOM 4425 O O . MET B 1 217 ? 4.850 -21.565 -15.840 1.00 25.35 201 MET B O 1
ATOM 4430 N N . GLU B 1 218 ? 3.205 -21.362 -14.337 1.00 25.48 202 GLU B N 1
ATOM 4431 C CA . GLU B 1 218 ? 3.180 -19.912 -14.415 1.00 32.88 202 GLU B CA 1
ATOM 4432 C C . GLU B 1 218 ? 2.881 -19.561 -15.863 1.00 29.78 202 GLU B C 1
ATOM 4433 O O . GLU B 1 218 ? 1.804 -19.881 -16.359 1.00 37.34 202 GLU B O 1
ATOM 4439 N N . LYS B 1 219 ? 3.819 -18.957 -16.569 1.00 23.63 203 LYS B N 1
ATOM 4440 C CA . LYS B 1 219 ? 3.494 -18.495 -17.903 1.00 27.65 203 LYS B CA 1
ATOM 4441 C C . LYS B 1 219 ? 4.406 -19.117 -18.971 1.00 26.08 203 LYS B C 1
ATOM 4442 O O . LYS B 1 219 ? 4.645 -18.530 -20.020 1.00 30.92 203 LYS B O 1
ATOM 4448 N N . LYS B 1 220 ? 4.899 -20.320 -18.701 1.00 26.04 204 LYS B N 1
ATOM 4449 C CA . LYS B 1 220 ? 5.735 -21.040 -19.656 1.00 22.15 204 LYS B CA 1
ATOM 4450 C C . LYS B 1 220 ? 5.283 -22.495 -19.807 1.00 18.28 204 LYS B C 1
ATOM 4451 O O . LYS B 1 220 ? 4.569 -23.022 -18.957 1.00 17.30 204 LYS B O 1
ATOM 4457 N N . SER B 1 221 ? 5.700 -23.131 -20.903 1.00 19.92 205 SER B N 1
ATOM 4458 C CA . SER B 1 221 ? 5.337 -24.520 -21.196 1.00 18.60 205 SER B CA 1
ATOM 4459 C C . SER B 1 221 ? 6.516 -25.379 -21.648 1.00 14.85 205 SER B C 1
ATOM 4460 O O . SER B 1 221 ? 7.468 -24.868 -22.204 1.00 19.06 205 SER B O 1
ATOM 4463 N N . TRP B 1 222 ? 6.432 -26.682 -21.392 1.00 13.17 206 TRP B N 1
ATOM 4464 C CA . TRP B 1 222 ? 7.463 -27.652 -21.755 1.00 11.24 206 TRP B CA 1
ATOM 4465 C C . TRP B 1 222 ? 6.808 -28.911 -22.345 1.00 14.23 206 TRP B C 1
ATOM 4466 O O . TRP B 1 222 ? 5.627 -29.159 -22.131 1.00 13.34 206 TRP B O 1
ATOM 4477 N N . LEU B 1 223 ? 7.568 -29.707 -23.087 1.00 13.11 207 LEU B N 1
ATOM 4478 C CA . LEU B 1 223 ? 7.169 -31.074 -23.388 1.00 12.47 207 LEU B CA 1
ATOM 4479 C C . LEU B 1 223 ? 7.894 -32.001 -22.434 1.00 8.14 207 LEU B C 1
ATOM 4480 O O . LEU B 1 223 ? 9.110 -31.942 -22.321 1.00 12.33 207 LEU B O 1
ATOM 4485 N N . VAL B 1 224 ? 7.152 -32.866 -21.750 1.00 9.29 208 VAL B N 1
ATOM 4486 C CA . VAL B 1 224 ? 7.744 -33.782 -20.790 1.00 8.00 208 VAL B CA 1
ATOM 4487 C C . VAL B 1 224 ? 7.210 -35.175 -21.015 1.00 6.59 208 VAL B C 1
ATOM 4488 O O . VAL B 1 224 ? 6.174 -35.343 -21.615 1.00 10.33 208 VAL B O 1
ATOM 4492 N N . HIS B 1 225 ? 7.925 -36.171 -20.538 1.00 5.55 209 HIS B N 1
ATOM 4493 C CA . HIS B 1 225 ? 7.458 -37.527 -20.632 1.00 5.78 209 HIS B CA 1
ATOM 4494 C C . HIS B 1 225 ? 6.347 -37.742 -19.641 1.00 6.38 209 HIS B C 1
ATOM 4495 O O . HIS B 1 225 ? 6.414 -37.264 -18.517 1.00 7.25 209 HIS B O 1
ATOM 4502 N N . LYS B 1 226 ? 5.338 -38.485 -20.074 1.00 6.41 210 LYS B N 1
ATOM 4503 C CA . LYS B 1 226 ? 4.152 -38.755 -19.278 1.00 8.39 210 LYS B CA 1
ATOM 4504 C C . LYS B 1 226 ? 4.488 -39.376 -17.920 1.00 7.97 210 LYS B C 1
ATOM 4505 O O . LYS B 1 226 ? 3.980 -38.941 -16.900 1.00 8.09 210 LYS B O 1
ATOM 4511 N N . GLN B 1 227 ? 5.339 -40.388 -17.888 1.00 8.31 211 GLN B N 1
ATOM 4512 C CA . GLN B 1 227 ? 5.578 -41.065 -16.635 1.00 9.82 211 GLN B CA 1
ATOM 4513 C C . GLN B 1 227 ? 6.426 -40.197 -15.716 1.00 9.94 211 GLN B C 1
ATOM 4514 O O . GLN B 1 227 ? 6.243 -40.193 -14.495 1.00 9.97 211 GLN B O 1
ATOM 4520 N N . TRP B 1 228 ? 7.361 -39.465 -16.297 1.00 7.42 212 TRP B N 1
ATOM 4521 C CA . TRP B 1 228 ? 8.125 -38.518 -15.525 1.00 9.98 212 TRP B CA 1
ATOM 4522 C C . TRP B 1 228 ? 7.166 -37.587 -14.786 1.00 8.71 212 TRP B C 1
ATOM 4523 O O . TRP B 1 228 ? 7.335 -37.328 -13.605 1.00 11.63 212 TRP B O 1
ATOM 4534 N N . PHE B 1 229 ? 6.155 -37.092 -15.488 1.00 8.46 213 PHE B N 1
ATOM 4535 C CA . PHE B 1 229 ? 5.143 -36.222 -14.898 1.00 8.26 213 PHE B CA 1
ATOM 4536 C C . PHE B 1 229 ? 4.235 -36.921 -13.877 1.00 8.07 213 PHE B C 1
ATOM 4537 O O . PHE B 1 229 ? 3.963 -36.363 -12.827 1.00 10.80 213 PHE B O 1
ATOM 4545 N N . LEU B 1 230 ? 3.785 -38.137 -14.180 1.00 8.17 214 LEU B N 1
ATOM 4546 C CA . LEU B 1 230 ? 2.886 -38.872 -13.298 1.00 11.07 214 LEU B CA 1
ATOM 4547 C C . LEU B 1 230 ? 3.563 -39.298 -11.991 1.00 12.96 214 LEU B C 1
ATOM 4548 O O . LEU B 1 230 ? 2.902 -39.548 -10.977 1.00 12.96 214 LEU B O 1
ATOM 4553 N N . ASP B 1 231 ? 4.884 -39.380 -12.013 1.00 11.92 215 ASP B N 1
ATOM 4554 C CA . ASP B 1 231 ? 5.618 -39.860 -10.860 1.00 14.54 215 ASP B CA 1
ATOM 4555 C C . ASP B 1 231 ? 6.295 -38.753 -10.050 1.00 13.43 215 ASP B C 1
ATOM 4556 O O . ASP B 1 231 ? 7.039 -39.047 -9.133 1.00 15.82 215 ASP B O 1
ATOM 4561 N N . LEU B 1 232 ? 6.041 -37.487 -10.378 1.00 14.78 216 LEU B N 1
ATOM 4562 C CA . LEU B 1 232 ? 6.617 -36.362 -9.633 1.00 13.89 216 LEU B CA 1
ATOM 4563 C C . LEU B 1 232 ? 6.044 -36.321 -8.214 1.00 19.77 216 LEU B C 1
ATOM 4564 O O . LEU B 1 232 ? 4.848 -36.515 -8.024 1.00 17.53 216 LEU B O 1
ATOM 4569 N N . PRO B 1 233 ? 6.904 -36.073 -7.214 1.00 16.25 217 PRO B N 1
ATOM 4570 C CA . PRO B 1 233 ? 6.506 -36.089 -5.804 1.00 20.20 217 PRO B CA 1
ATOM 4571 C C . PRO B 1 233 ? 5.956 -34.746 -5.322 1.00 20.56 217 PRO B C 1
ATOM 4572 O O . PRO B 1 233 ? 6.547 -34.110 -4.441 1.00 21.60 217 PRO B O 1
ATOM 4576 N N . LEU B 1 234 ? 4.819 -34.350 -5.887 1.00 15.65 218 LEU B N 1
ATOM 4577 C CA . LEU B 1 234 ? 4.097 -33.156 -5.482 1.00 15.91 218 LEU B CA 1
ATOM 4578 C C . LEU B 1 234 ? 2.630 -33.513 -5.178 1.00 17.66 218 LEU B C 1
ATOM 4579 O O . LEU B 1 234 ? 2.129 -34.528 -5.671 1.00 17.23 218 LEU B O 1
ATOM 4584 N N . PRO B 1 235 ? 1.943 -32.693 -4.353 1.00 15.01 219 PRO B N 1
ATOM 4585 C CA . PRO B 1 235 ? 0.496 -32.870 -4.152 1.00 14.17 219 PRO B CA 1
ATOM 4586 C C . PRO B 1 235 ? -0.298 -32.752 -5.473 1.00 13.01 219 PRO B C 1
ATOM 4587 O O . PRO B 1 235 ? -0.028 -31.862 -6.270 1.00 13.98 219 PRO B O 1
ATOM 4591 N N . TRP B 1 236 ? -1.283 -33.612 -5.704 1.00 12.82 220 TRP B N 1
ATOM 4592 C CA . TRP B 1 236 ? -1.966 -33.600 -6.995 1.00 12.89 220 TRP B CA 1
ATOM 4593 C C . TRP B 1 236 ? -3.485 -33.652 -6.954 1.00 12.09 220 TRP B C 1
ATOM 4594 O O . TRP B 1 236 ? -4.085 -34.087 -5.998 1.00 13.11 220 TRP B O 1
ATOM 4605 N N . THR B 1 237 ? -4.111 -33.204 -8.029 1.00 12.17 221 THR B N 1
ATOM 4606 C CA . THR B 1 237 ? -5.507 -33.499 -8.233 1.00 12.81 221 THR B CA 1
ATOM 4607 C C . THR B 1 237 ? -5.778 -33.818 -9.692 1.00 12.72 221 THR B C 1
ATOM 4608 O O . THR B 1 237 ? -5.030 -33.420 -10.570 1.00 11.80 221 THR B O 1
ATOM 4612 N N . SER B 1 238 ? -6.868 -34.529 -9.939 1.00 13.14 222 SER B N 1
ATOM 4613 C CA . SER B 1 238 ? -7.235 -34.927 -11.285 1.00 13.35 222 SER B CA 1
ATOM 4614 C C . SER B 1 238 ? -7.601 -33.743 -12.174 1.00 9.59 222 SER B C 1
ATOM 4615 O O . SER B 1 238 ? -7.952 -32.679 -11.692 1.00 8.49 222 SER B O 1
ATOM 4618 N N . GLY B 1 239 ? -7.484 -33.936 -13.484 1.00 8.84 223 GLY B N 1
ATOM 4619 C CA . GLY B 1 239 ? -7.929 -32.941 -14.423 1.00 8.19 223 GLY B CA 1
ATOM 4620 C C . GLY B 1 239 ? -9.427 -32.965 -14.591 1.00 9.07 223 GLY B C 1
ATOM 4621 O O . GLY B 1 239 ? -9.989 -32.000 -15.080 1.00 11.31 223 GLY B O 1
ATOM 4622 N N . ALA B 1 240 ? -10.064 -34.058 -14.172 1.00 8.51 224 ALA B N 1
ATOM 4623 C CA . ALA B 1 240 ? -11.494 -34.262 -14.356 1.00 8.43 224 ALA B CA 1
ATOM 4624 C C . ALA B 1 240 ? -12.293 -33.115 -13.727 1.00 11.88 224 ALA B C 1
ATOM 4625 O O . ALA B 1 240 ? -11.852 -32.485 -12.769 1.00 13.68 224 ALA B O 1
ATOM 4627 N N . SER B 1 241 ? -13.472 -32.838 -14.268 1.00 14.30 225 SER B N 1
ATOM 4628 C CA . SER B 1 241 ? -14.167 -31.606 -13.918 1.00 14.95 225 SER B CA 1
ATOM 4629 C C . SER B 1 241 ? -14.859 -31.710 -12.563 1.00 17.82 225 SER B C 1
ATOM 4630 O O . SER B 1 241 ? -15.337 -32.781 -12.180 1.00 17.42 225 SER B O 1
ATOM 4633 N N . THR B 1 242 ? -14.894 -30.584 -11.848 1.00 15.97 226 THR B N 1
ATOM 4634 C CA . THR B 1 242 ? -15.443 -30.536 -10.506 1.00 20.26 226 THR B CA 1
ATOM 4635 C C . THR B 1 242 ? -15.576 -29.097 -10.019 1.00 22.20 226 THR B C 1
ATOM 4636 O O . THR B 1 242 ? -14.949 -28.196 -10.570 1.00 22.07 226 THR B O 1
ATOM 4640 N N . SER B 1 243 ? -16.387 -28.896 -8.981 1.00 23.23 227 SER B N 1
ATOM 4641 C CA . SER B 1 243 ? -16.522 -27.589 -8.343 1.00 27.30 227 SER B CA 1
ATOM 4642 C C . SER B 1 243 ? -15.167 -27.113 -7.854 1.00 35.19 227 SER B C 1
ATOM 4643 O O . SER B 1 243 ? -14.516 -26.307 -8.522 1.00 41.53 227 SER B O 1
ATOM 4646 N N . GLN B 1 244 ? -14.735 -27.632 -6.700 1.00 34.16 228 GLN B N 1
ATOM 4647 C CA . GLN B 1 244 ? -13.524 -27.139 -6.026 1.00 30.66 228 GLN B CA 1
ATOM 4648 C C . GLN B 1 244 ? -12.333 -28.096 -6.057 1.00 28.30 228 GLN B C 1
ATOM 4649 O O . GLN B 1 244 ? -12.502 -29.305 -6.185 1.00 23.73 228 GLN B O 1
ATOM 4655 N N . GLU B 1 245 ? -11.133 -27.525 -5.903 1.00 37.34 229 GLU B N 1
ATOM 4656 C CA . GLU B 1 245 ? -9.863 -28.265 -5.801 1.00 36.38 229 GLU B CA 1
ATOM 4657 C C . GLU B 1 245 ? -9.851 -29.306 -4.668 1.00 30.32 229 GLU B C 1
ATOM 4658 O O . GLU B 1 245 ? -10.158 -28.993 -3.521 1.00 32.07 229 GLU B O 1
ATOM 4664 N N . THR B 1 246 ? -9.451 -30.532 -4.988 1.00 32.66 230 THR B N 1
ATOM 4665 C CA . THR B 1 246 ? -9.297 -31.587 -3.983 1.00 32.28 230 THR B CA 1
ATOM 4666 C C . THR B 1 246 ? -7.928 -32.279 -4.097 1.00 24.19 230 THR B C 1
ATOM 4667 O O . THR B 1 246 ? -7.757 -33.169 -4.935 1.00 25.62 230 THR B O 1
ATOM 4671 N N . TRP B 1 247 ? -6.979 -31.881 -3.243 1.00 21.71 231 TRP B N 1
ATOM 4672 C CA . TRP B 1 247 ? -5.572 -32.286 -3.348 1.00 15.07 231 TRP B CA 1
ATOM 4673 C C . TRP B 1 247 ? -5.259 -33.622 -2.739 1.00 15.22 231 TRP B C 1
ATOM 4674 O O . TRP B 1 247 ? -5.785 -33.980 -1.705 1.00 19.74 231 TRP B O 1
ATOM 4685 N N . ASN B 1 248 ? -4.401 -34.366 -3.413 1.00 14.50 232 ASN B N 1
ATOM 4686 C CA . ASN B 1 248 ? -3.895 -35.624 -2.904 1.00 16.47 232 ASN B CA 1
ATOM 4687 C C . ASN B 1 248 ? -2.438 -35.406 -2.517 1.00 16.05 232 ASN B C 1
ATOM 4688 O O . ASN B 1 248 ? -1.761 -34.578 -3.109 1.00 15.04 232 ASN B O 1
ATOM 4693 N N . ARG B 1 249 ? -1.976 -36.141 -1.513 1.00 18.99 233 ARG B N 1
ATOM 4694 C CA . ARG B 1 249 ? -0.610 -36.039 -1.003 1.00 23.07 233 ARG B CA 1
ATOM 4695 C C . ARG B 1 249 ? -0.177 -34.621 -0.603 1.00 17.79 233 ARG B C 1
ATOM 4696 O O . ARG B 1 249 ? 0.958 -34.244 -0.833 1.00 17.60 233 ARG B O 1
ATOM 4704 N N . GLN B 1 250 ? -1.061 -33.840 0.009 1.00 21.89 234 GLN B N 1
ATOM 4705 C CA . GLN B 1 250 ? -0.692 -32.486 0.447 1.00 22.49 234 GLN B CA 1
ATOM 4706 C C . GLN B 1 250 ? 0.479 -32.502 1.428 1.00 24.01 234 GLN B C 1
ATOM 4707 O O . GLN B 1 250 ? 1.220 -31.527 1.544 1.00 23.52 234 GLN B O 1
ATOM 4713 N N . ASP B 1 251 ? 0.608 -33.611 2.150 1.00 20.28 235 ASP B N 1
ATOM 4714 C CA . ASP B 1 251 ? 1.642 -33.791 3.155 1.00 23.83 235 ASP B CA 1
ATOM 4715 C C . ASP B 1 251 ? 3.010 -33.712 2.526 1.00 21.53 235 ASP B C 1
ATOM 4716 O O . ASP B 1 251 ? 4.024 -33.690 3.218 1.00 24.33 235 ASP B O 1
ATOM 4721 N N . LEU B 1 252 ? 3.040 -33.724 1.206 1.00 20.31 236 LEU B N 1
ATOM 4722 C CA . LEU B 1 252 ? 4.274 -33.511 0.493 1.00 20.53 236 LEU B CA 1
ATOM 4723 C C . LEU B 1 252 ? 4.751 -32.078 0.692 1.00 21.16 236 LEU B C 1
ATOM 4724 O O . LEU B 1 252 ? 5.945 -31.826 0.660 1.00 24.61 236 LEU B O 1
ATOM 4729 N N . LEU B 1 253 ? 3.828 -31.148 0.917 1.00 16.62 237 LEU B N 1
ATOM 4730 C CA . LEU B 1 253 ? 4.203 -29.768 1.145 1.00 16.87 237 LEU B CA 1
ATOM 4731 C C . LEU B 1 253 ? 3.856 -29.307 2.555 1.00 22.86 237 LEU B C 1
ATOM 4732 O O . LEU B 1 253 ? 4.203 -28.211 2.949 1.00 25.70 237 LEU B O 1
ATOM 4737 N N . VAL B 1 254 ? 3.176 -30.136 3.323 1.00 24.65 238 VAL B N 1
ATOM 4738 C CA . VAL B 1 254 ? 2.775 -29.722 4.650 1.00 22.04 238 VAL B CA 1
ATOM 4739 C C . VAL B 1 254 ? 3.486 -30.531 5.719 1.00 27.14 238 VAL B C 1
ATOM 4740 O O . VAL B 1 254 ? 3.494 -31.766 5.682 1.00 29.18 238 VAL B O 1
ATOM 4744 N N . THR B 1 255 ? 4.068 -29.833 6.688 1.00 28.61 239 THR B N 1
ATOM 4745 C CA . THR B 1 255 ? 4.726 -30.495 7.807 1.00 29.84 239 THR B CA 1
ATOM 4746 C C . THR B 1 255 ? 4.043 -30.151 9.135 1.00 27.58 239 THR B C 1
ATOM 4747 O O . THR B 1 255 ? 3.841 -28.981 9.461 1.00 29.07 239 THR B O 1
ATOM 4751 N N . PHE B 1 256 ? 3.671 -31.190 9.876 1.00 28.44 240 PHE B N 1
ATOM 4752 C CA . PHE B 1 256 ? 3.081 -31.045 11.203 1.00 30.24 240 PHE B CA 1
ATOM 4753 C C . PHE B 1 256 ? 4.204 -31.186 12.208 1.00 33.64 240 PHE B C 1
ATOM 4754 O O . PHE B 1 256 ? 4.786 -32.262 12.348 1.00 31.65 240 PHE B O 1
ATOM 4762 N N . LYS B 1 257 ? 4.532 -30.116 12.913 1.00 34.26 241 LYS B N 1
ATOM 4763 C CA . LYS B 1 257 ? 5.671 -30.185 13.809 1.00 35.69 241 LYS B CA 1
ATOM 4764 C C . LYS B 1 257 ? 5.281 -30.856 15.117 1.00 38.78 241 LYS B C 1
ATOM 4765 O O . LYS B 1 257 ? 4.096 -31.009 15.415 1.00 35.26 24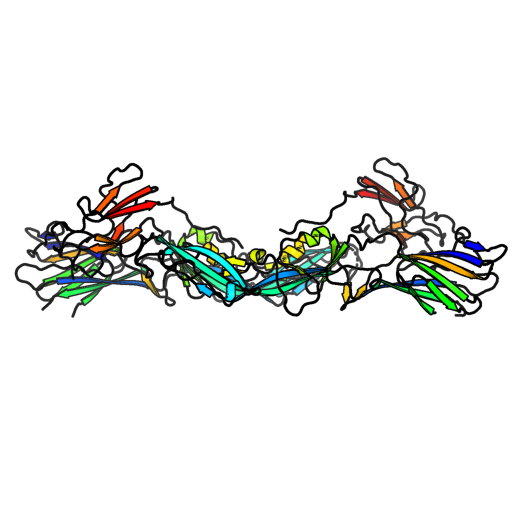1 LYS B O 1
ATOM 4771 N N . THR B 1 258 ? 6.294 -31.262 15.883 1.00 47.67 242 THR B N 1
ATOM 4772 C CA . THR B 1 258 ? 6.104 -31.941 17.164 1.00 39.37 242 THR B CA 1
ATOM 4773 C C . THR B 1 258 ? 4.967 -31.312 17.960 1.00 30.91 242 THR B C 1
ATOM 4774 O O . THR B 1 258 ? 4.891 -30.100 18.107 1.00 34.31 242 THR B O 1
ATOM 4778 N N . ALA B 1 259 ? 4.072 -32.151 18.461 1.00 27.82 243 ALA B N 1
ATOM 4779 C CA . ALA B 1 259 ? 2.872 -31.674 19.135 1.00 33.15 243 ALA B CA 1
ATOM 4780 C C . ALA B 1 259 ? 3.075 -31.491 20.630 1.00 32.59 243 ALA B C 1
ATOM 4781 O O . ALA B 1 259 ? 3.697 -32.322 21.285 1.00 33.86 243 ALA B O 1
ATOM 4783 N N . HIS B 1 260 ? 2.526 -30.407 21.1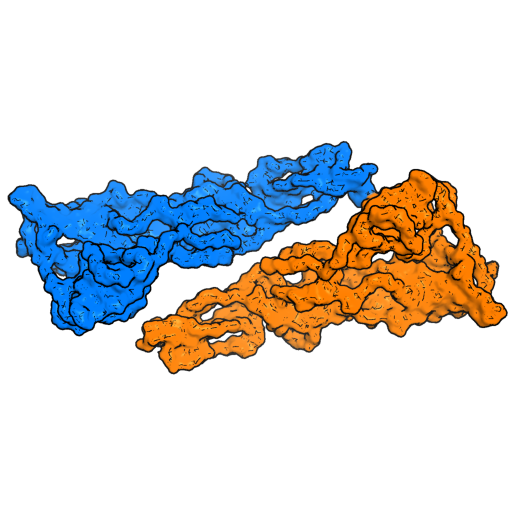62 1.00 32.03 244 HIS B N 1
ATOM 4784 C CA . HIS B 1 260 ? 2.480 -30.193 22.601 1.00 33.01 244 HIS B CA 1
ATOM 4785 C C . HIS B 1 260 ? 1.064 -30.494 23.062 1.00 37.72 244 HIS B C 1
ATOM 4786 O O . HIS B 1 260 ? 0.171 -30.696 22.242 1.00 36.69 244 HIS B O 1
ATOM 4788 N N . ALA B 1 261 ? 0.849 -30.512 24.368 1.00 38.71 245 ALA B N 1
ATOM 4789 C CA . ALA B 1 261 ? -0.423 -30.970 24.922 1.00 38.34 245 ALA B CA 1
ATOM 4790 C C . ALA B 1 261 ? -1.666 -30.445 24.194 1.00 31.93 245 ALA B C 1
ATOM 4791 O O . ALA B 1 261 ? -2.615 -31.188 23.931 1.00 28.76 245 ALA B O 1
ATOM 4793 N N . LYS B 1 262 ? -1.667 -29.166 23.863 1.00 29.67 246 LYS B N 1
ATOM 4794 C CA . LYS B 1 262 ? -2.882 -28.560 23.349 1.00 32.84 246 LYS B CA 1
ATOM 4795 C C . LYS B 1 262 ? -2.706 -27.862 22.010 1.00 29.27 246 LYS B C 1
ATOM 4796 O O . LYS B 1 262 ? -3.622 -27.197 21.540 1.00 33.56 246 LYS B O 1
ATOM 4798 N N . LYS B 1 263 ? -1.543 -28.008 21.388 1.00 33.70 247 LYS B N 1
ATOM 4799 C CA . LYS B 1 263 ? -1.301 -27.340 20.116 1.00 28.48 247 LYS B CA 1
ATOM 4800 C C . LYS B 1 263 ? -0.230 -28.026 19.261 1.00 32.13 247 LYS B C 1
ATOM 4801 O O . LYS B 1 263 ? 0.636 -28.728 19.790 1.00 33.04 247 LYS B O 1
ATOM 4803 N N . GLN B 1 264 ? -0.323 -27.834 17.941 1.00 29.16 248 GLN B N 1
ATOM 4804 C CA . GLN B 1 264 ? 0.714 -28.251 16.991 1.00 27.59 248 GLN B CA 1
ATOM 4805 C C . GLN B 1 264 ? 1.041 -27.097 16.058 1.00 29.63 248 GLN B C 1
ATOM 4806 O O . GLN B 1 264 ? 0.168 -26.312 15.702 1.00 33.47 248 GLN B O 1
ATOM 4812 N N . GLU B 1 265 ? 2.296 -27.004 15.635 1.00 39.73 249 GLU B N 1
ATOM 4813 C CA . GLU B 1 265 ? 2.651 -26.114 14.541 1.00 38.18 249 GLU B CA 1
ATOM 4814 C C . GLU B 1 265 ? 2.526 -26.909 13.235 1.00 36.25 249 GLU B C 1
ATOM 4815 O O . GLU B 1 265 ? 3.130 -27.972 13.094 1.00 34.45 249 GLU B O 1
ATOM 4821 N N . VAL B 1 266 ? 1.685 -26.424 12.318 1.00 37.93 250 VAL B N 1
ATOM 4822 C CA . VAL B 1 266 ? 1.600 -26.966 10.959 1.00 33.84 250 VAL B CA 1
ATOM 4823 C C . VAL B 1 266 ? 2.300 -25.993 10.035 1.00 31.37 250 VAL B C 1
ATOM 4824 O O . VAL B 1 266 ? 2.104 -24.790 10.140 1.00 33.93 250 VAL B O 1
ATOM 4828 N N . VAL B 1 267 ? 3.105 -26.494 9.111 1.00 38.11 251 VAL B N 1
ATOM 4829 C CA . VAL B 1 267 ? 3.781 -25.599 8.169 1.00 39.89 251 VAL B CA 1
ATOM 4830 C C . VAL B 1 267 ? 3.816 -26.136 6.742 1.00 30.28 251 VAL B C 1
ATOM 4831 O O . VAL B 1 267 ? 3.625 -27.320 6.507 1.00 30.76 251 VAL B O 1
ATOM 4835 N N . VAL B 1 268 ? 4.047 -25.245 5.788 1.00 33.41 252 VAL B N 1
ATOM 4836 C CA . VAL B 1 268 ? 4.237 -25.659 4.409 1.00 28.00 252 VAL B CA 1
ATOM 4837 C C . VAL B 1 268 ? 5.640 -25.362 3.938 1.00 25.28 252 VAL B C 1
ATOM 4838 O O . VAL B 1 268 ? 6.336 -24.515 4.498 1.00 25.26 252 VAL B O 1
ATOM 4842 N N . LEU B 1 269 ? 6.062 -26.059 2.899 1.00 25.00 253 LEU B N 1
ATOM 4843 C CA . LEU B 1 269 ? 7.353 -25.770 2.309 1.00 25.03 253 LEU B CA 1
ATOM 4844 C C . LEU B 1 269 ? 7.217 -24.536 1.445 1.00 21.55 253 LEU B C 1
ATOM 4845 O O . LEU B 1 269 ? 6.112 -24.101 1.129 1.00 22.76 253 LEU B O 1
ATOM 4850 N N . GLY B 1 270 ? 8.351 -23.962 1.074 1.00 26.55 254 GLY B N 1
ATOM 4851 C CA . GLY B 1 270 ? 8.354 -22.825 0.185 1.00 25.57 254 GLY B CA 1
ATOM 4852 C C . GLY B 1 270 ? 8.055 -23.338 -1.199 1.00 23.66 254 GLY B C 1
ATOM 4853 O O . GLY B 1 270 ? 8.163 -24.529 -1.453 1.00 30.45 254 GLY B O 1
ATOM 4854 N N . SER B 1 271 ? 7.684 -22.442 -2.095 1.00 21.93 255 SER B N 1
ATOM 4855 C CA . SER B 1 271 ? 7.416 -22.819 -3.459 1.00 22.29 255 SER B CA 1
ATOM 4856 C C . SER B 1 271 ? 8.469 -23.767 -3.988 1.00 21.59 255 SER B C 1
ATOM 4857 O O . SER B 1 271 ? 9.653 -23.641 -3.702 1.00 23.95 255 SER B O 1
ATOM 4860 N N . GLN B 1 272 ? 8.023 -24.726 -4.777 1.00 22.67 256 GLN B N 1
ATOM 4861 C CA . GLN B 1 272 ? 8.911 -25.690 -5.379 1.00 22.39 256 GLN B CA 1
ATOM 4862 C C . GLN B 1 272 ? 9.082 -25.303 -6.822 1.00 20.31 256 GLN B C 1
ATOM 4863 O O . GLN B 1 272 ? 9.511 -26.104 -7.637 1.00 21.68 256 GLN B O 1
ATOM 4869 N N . GLU B 1 273 ? 8.724 -24.071 -7.149 1.00 21.20 257 GLU B N 1
ATOM 4870 C CA . GLU B 1 273 ? 8.822 -23.611 -8.519 1.00 20.65 257 GLU B CA 1
ATOM 4871 C C . GLU B 1 273 ? 10.255 -23.684 -9.019 1.00 23.74 257 GLU B C 1
ATOM 4872 O O . GLU B 1 273 ? 10.495 -23.880 -10.207 1.00 23.86 257 GLU B O 1
ATOM 4878 N N . GLY B 1 274 ? 11.204 -23.523 -8.107 1.00 23.61 258 GLY B N 1
ATOM 4879 C CA . GLY B 1 274 ? 12.606 -23.505 -8.463 1.00 22.41 258 GLY B CA 1
ATOM 4880 C C . GLY B 1 274 ? 13.165 -24.897 -8.624 1.00 19.88 258 GLY B C 1
ATOM 4881 O O . GLY B 1 274 ? 13.991 -25.150 -9.495 1.00 18.46 258 GLY B O 1
ATOM 4882 N N . ALA B 1 275 ? 12.718 -25.799 -7.763 1.00 17.43 259 ALA B N 1
ATOM 4883 C CA . ALA B 1 275 ? 13.098 -27.195 -7.867 1.00 20.03 259 ALA B CA 1
ATOM 4884 C C . ALA B 1 275 ? 12.626 -27.777 -9.208 1.00 17.24 259 ALA B C 1
ATOM 4885 O O . ALA B 1 275 ? 13.333 -28.554 -9.844 1.00 15.72 259 ALA B O 1
ATOM 4887 N N . MET B 1 276 ? 11.438 -27.365 -9.637 1.00 18.61 260 MET B N 1
ATOM 4888 C CA . MET B 1 276 ? 10.848 -27.818 -10.894 1.00 16.74 260 MET B CA 1
ATOM 4889 C C . MET B 1 276 ? 11.638 -27.313 -12.079 1.00 14.30 260 MET B C 1
ATOM 4890 O O . MET B 1 276 ? 11.967 -28.054 -12.992 1.00 15.61 260 MET B O 1
ATOM 4895 N N . HIS B 1 277 ? 11.961 -26.036 -12.055 1.00 15.44 261 HIS B N 1
ATOM 4896 C CA . HIS B 1 277 ? 12.796 -25.473 -13.094 1.00 19.56 261 HIS B CA 1
ATOM 4897 C C . HIS B 1 277 ? 14.092 -26.262 -13.294 1.00 16.26 261 HIS B C 1
ATOM 4898 O O . HIS B 1 277 ? 14.446 -26.565 -14.422 1.00 18.69 261 HIS B O 1
ATOM 4905 N N . THR B 1 278 ? 14.785 -26.601 -12.211 1.00 15.60 262 THR B N 1
ATOM 4906 C CA . THR B 1 278 ? 16.026 -27.369 -12.306 1.00 18.74 262 THR B CA 1
ATOM 4907 C C . THR B 1 278 ? 15.728 -28.716 -12.956 1.00 19.35 262 THR B C 1
ATOM 4908 O O . THR B 1 278 ? 16.507 -29.223 -13.766 1.00 18.78 262 THR B O 1
ATOM 4912 N N . ALA B 1 279 ? 14.583 -29.285 -12.597 1.00 20.30 263 ALA B N 1
ATOM 4913 C CA . ALA B 1 279 ? 14.193 -30.614 -13.058 1.00 16.39 263 ALA B CA 1
ATOM 4914 C C . ALA B 1 279 ? 13.878 -30.612 -14.545 1.00 13.61 263 ALA B C 1
ATOM 4915 O O . ALA B 1 279 ? 14.079 -31.615 -15.228 1.00 15.07 263 ALA B O 1
ATOM 4917 N N . LEU B 1 280 ? 13.380 -29.484 -15.038 1.00 13.50 264 LEU B N 1
ATOM 4918 C CA . LEU B 1 280 ? 12.957 -29.363 -16.422 1.00 14.79 264 LEU B CA 1
ATOM 4919 C C . LEU B 1 280 ? 14.062 -28.860 -17.320 1.00 18.95 264 LEU B C 1
ATOM 4920 O O . LEU B 1 280 ? 13.868 -28.775 -18.514 1.00 20.97 264 LEU B O 1
ATOM 4925 N N . THR B 1 281 ? 15.200 -28.486 -16.744 1.00 18.14 265 THR B N 1
ATOM 4926 C CA . THR B 1 281 ? 16.339 -28.036 -17.536 1.00 20.61 265 THR B CA 1
ATOM 4927 C C . THR B 1 281 ? 16.645 -29.135 -18.508 1.00 20.84 265 THR B C 1
ATOM 4928 O O . THR B 1 281 ? 17.007 -30.235 -18.111 1.00 23.05 265 THR B O 1
ATOM 4932 N N . GLY B 1 282 ? 16.491 -28.841 -19.787 1.00 14.92 266 GLY B N 1
ATOM 4933 C CA . GLY B 1 282 ? 16.715 -29.832 -20.812 1.00 19.80 266 GLY B CA 1
ATOM 4934 C C . GLY B 1 282 ? 15.467 -30.229 -21.588 1.00 21.06 266 GLY B C 1
ATOM 4935 O O . GLY B 1 282 ? 15.566 -30.661 -22.744 1.00 23.12 266 GLY B O 1
ATOM 4936 N N . ALA B 1 283 ? 14.297 -30.103 -20.966 1.00 18.40 267 ALA B N 1
ATOM 4937 C CA . ALA B 1 283 ? 13.058 -30.431 -21.646 1.00 14.51 267 ALA B CA 1
ATOM 4938 C C . ALA B 1 283 ? 12.754 -29.317 -22.614 1.00 13.41 267 ALA B C 1
ATOM 4939 O O . ALA B 1 283 ? 13.052 -28.155 -22.374 1.00 18.53 267 ALA B O 1
ATOM 4941 N N . THR B 1 284 ? 12.152 -29.673 -23.727 1.00 14.92 268 THR B N 1
ATOM 4942 C CA . THR B 1 284 ? 11.825 -28.691 -24.737 1.00 18.67 268 THR B CA 1
ATOM 4943 C C . THR B 1 284 ? 10.776 -27.731 -24.246 1.00 17.80 268 THR B C 1
ATOM 4944 O O . THR B 1 284 ? 9.675 -28.138 -23.897 1.00 15.27 268 THR B O 1
ATOM 4948 N N . GLU B 1 285 ? 11.144 -26.457 -24.221 1.00 18.75 269 GLU B N 1
ATOM 4949 C CA . GLU B 1 285 ? 10.257 -25.362 -23.864 1.00 17.20 269 GLU B CA 1
ATOM 4950 C C . GLU B 1 285 ? 9.435 -25.031 -25.097 1.00 17.89 269 GLU B C 1
ATOM 4951 O O . GLU B 1 285 ? 9.933 -25.100 -26.221 1.00 21.27 269 GLU B O 1
ATOM 4957 N N . ILE B 1 286 ? 8.175 -24.676 -24.917 1.00 20.32 270 ILE B N 1
ATOM 4958 C CA . ILE B 1 286 ? 7.324 -24.376 -26.060 1.00 21.20 270 ILE B CA 1
ATOM 4959 C C . ILE B 1 286 ? 6.459 -23.152 -25.771 1.00 17.53 270 ILE B C 1
ATOM 4960 O O . ILE B 1 286 ? 6.353 -22.736 -24.633 1.00 22.86 270 ILE B O 1
ATOM 4965 N N . GLN B 1 287 ? 5.846 -22.567 -26.792 1.00 21.47 271 GLN B N 1
ATOM 4966 C CA . GLN B 1 287 ? 5.168 -21.288 -26.581 1.00 29.69 271 GLN B CA 1
ATOM 4967 C C . GLN B 1 287 ? 3.669 -21.429 -26.706 1.00 22.38 271 GLN B C 1
ATOM 4968 O O . GLN B 1 287 ? 3.175 -21.767 -27.771 1.00 20.98 271 GLN B O 1
ATOM 4974 N N . THR B 1 288 ? 2.959 -21.159 -25.609 1.00 25.20 272 THR B N 1
ATOM 4975 C CA . THR B 1 288 ? 1.499 -21.224 -25.575 1.00 24.12 272 THR B CA 1
ATOM 4976 C C . THR B 1 288 ? 0.866 -19.930 -25.057 1.00 34.11 272 THR B C 1
ATOM 4977 O O . THR B 1 288 ? 1.335 -19.353 -24.076 1.00 42.10 272 THR B O 1
ATOM 4981 N N . SER B 1 289 ? -0.189 -19.477 -25.738 1.00 30.48 273 SER B N 1
ATOM 4982 C CA . SER B 1 289 ? -1.025 -18.376 -25.271 1.00 28.29 273 SER B CA 1
ATOM 4983 C C . SER B 1 289 ? -2.303 -18.949 -24.689 1.00 28.62 273 SER B C 1
ATOM 4984 O O . SER B 1 289 ? -3.332 -19.010 -25.358 1.00 29.95 273 SER B O 1
ATOM 4987 N N . GLY B 1 290 ? -2.240 -19.382 -23.441 1.00 34.43 274 GLY B N 1
ATOM 4988 C CA . GLY B 1 290 ? -3.377 -20.038 -22.833 1.00 33.27 274 GLY B CA 1
ATOM 4989 C C . GLY B 1 290 ? -3.692 -21.353 -23.510 1.00 26.25 274 GLY B C 1
ATOM 4990 O O . GLY B 1 290 ? -3.087 -22.375 -23.202 1.00 29.29 274 GLY B O 1
ATOM 4991 N N . THR B 1 291 ? -4.641 -21.341 -24.434 1.00 23.53 275 THR B N 1
ATOM 4992 C CA . THR B 1 291 ? -5.192 -22.603 -24.917 1.00 24.82 275 THR B CA 1
ATOM 4993 C C . THR B 1 291 ? -4.550 -23.034 -26.203 1.00 19.78 275 THR B C 1
ATOM 4994 O O . THR B 1 291 ? -4.748 -24.163 -26.628 1.00 19.37 275 THR B O 1
ATOM 4998 N N . THR B 1 292 ? -3.815 -22.129 -26.839 1.00 20.41 276 THR B N 1
ATOM 4999 C CA . THR B 1 292 ? -3.218 -22.421 -28.139 1.00 19.42 276 THR B CA 1
ATOM 5000 C C . THR B 1 292 ? -1.711 -22.558 -28.057 1.00 16.18 276 THR B C 1
ATOM 5001 O O . THR B 1 292 ? -1.013 -21.721 -27.510 1.00 16.50 276 THR B O 1
ATOM 5005 N N . THR B 1 293 ? -1.222 -23.642 -28.627 1.00 14.85 277 THR B N 1
ATOM 5006 C CA . THR B 1 293 ? 0.187 -23.935 -28.667 1.00 12.13 277 THR B CA 1
ATOM 5007 C C . THR B 1 293 ? 0.588 -24.102 -30.147 1.00 14.56 277 THR B C 1
ATOM 5008 O O . THR B 1 293 ? -0.091 -24.797 -30.896 1.00 10.59 277 THR B O 1
ATOM 5012 N N . ILE B 1 294 ? 1.660 -23.428 -30.565 1.00 12.16 278 ILE B N 1
ATOM 5013 C CA . ILE B 1 294 ? 2.085 -23.440 -31.960 1.00 15.32 278 ILE B CA 1
ATOM 5014 C C . ILE B 1 294 ? 3.328 -24.303 -32.093 1.00 13.99 278 ILE B C 1
ATOM 5015 O O . ILE B 1 294 ? 4.259 -24.194 -31.298 1.00 10.88 278 ILE B O 1
ATOM 5020 N N . PHE B 1 295 ? 3.311 -25.176 -33.096 1.00 13.32 279 PHE B N 1
ATOM 5021 C CA . PHE B 1 295 ? 4.407 -26.089 -33.382 1.00 15.49 279 PHE B CA 1
ATOM 5022 C C . PHE B 1 295 ? 4.951 -25.855 -34.778 1.00 15.65 279 PHE B C 1
ATOM 5023 O O . PHE B 1 295 ? 4.326 -25.208 -35.607 1.00 16.91 279 PHE B O 1
ATOM 5031 N N . ALA B 1 296 ? 6.138 -26.373 -35.026 1.00 18.20 280 ALA B N 1
ATOM 5032 C CA . ALA B 1 296 ? 6.685 -26.398 -36.368 1.00 24.86 280 ALA B CA 1
ATOM 5033 C C . ALA B 1 296 ? 6.221 -27.685 -37.004 1.00 21.23 280 ALA B C 1
ATOM 5034 O O . ALA B 1 296 ? 6.747 -28.751 -36.704 1.00 20.40 280 ALA B O 1
ATOM 5036 N N . GLY B 1 297 ? 5.226 -27.592 -37.879 1.00 19.99 281 GLY B N 1
ATOM 5037 C CA . GLY B 1 297 ? 4.637 -28.782 -38.465 1.00 17.66 281 GLY B CA 1
ATOM 5038 C C . GLY B 1 297 ? 5.456 -29.478 -39.546 1.00 15.69 281 GLY B C 1
ATOM 5039 O O . GLY B 1 297 ? 6.399 -28.926 -40.126 1.00 16.73 281 GLY B O 1
ATOM 5040 N N . HIS B 1 298 ? 5.074 -30.725 -39.801 1.00 14.96 282 HIS B N 1
ATOM 5041 C CA . HIS B 1 298 ? 5.585 -31.505 -40.915 1.00 11.88 282 HIS B CA 1
ATOM 5042 C C . HIS B 1 298 ? 4.463 -32.368 -41.439 1.00 9.27 282 HIS B C 1
ATOM 5043 O O . HIS B 1 298 ? 3.984 -33.233 -40.748 1.00 10.66 282 HIS B O 1
ATOM 5050 N N . LEU B 1 299 ? 4.060 -32.155 -42.673 1.00 8.13 283 LEU B N 1
ATOM 5051 C CA . LEU B 1 299 ? 2.974 -32.905 -43.244 1.00 9.16 283 LEU B CA 1
ATOM 5052 C C . LEU B 1 299 ? 3.492 -33.694 -44.415 1.00 10.31 283 LEU B C 1
ATOM 5053 O O . LEU B 1 299 ? 4.315 -33.212 -45.167 1.00 10.67 283 LEU B O 1
ATOM 5058 N N . LYS B 1 300 ? 3.009 -34.917 -44.553 1.00 10.04 284 LYS B N 1
ATOM 5059 C CA . LYS B 1 300 ? 3.172 -35.656 -45.781 1.00 9.99 284 LYS B CA 1
ATOM 5060 C C . LYS B 1 300 ? 1.802 -35.747 -46.444 1.00 13.45 284 LYS B C 1
ATOM 5061 O O . LYS B 1 300 ? 0.845 -36.227 -45.849 1.00 11.09 284 LYS B O 1
ATOM 5067 N N . CYS B 1 301 ? 1.719 -35.277 -47.689 1.00 13.08 285 CYS B N 1
ATOM 5068 C CA . CYS B 1 301 ? 0.461 -35.164 -48.409 1.00 11.61 285 CYS B CA 1
ATOM 5069 C C . CYS B 1 301 ? 0.423 -35.963 -49.698 1.00 9.72 285 CYS B C 1
ATOM 5070 O O . CYS B 1 301 ? 1.433 -36.166 -50.348 1.00 10.60 285 CYS B O 1
ATOM 5073 N N . ARG B 1 302 ? -0.769 -36.408 -50.048 1.00 10.16 286 ARG B N 1
ATOM 5074 C CA . ARG B 1 302 ? -1.057 -36.938 -51.367 1.00 8.85 286 ARG B CA 1
ATOM 5075 C C . ARG B 1 302 ? -1.992 -35.946 -52.062 1.00 7.64 286 ARG B C 1
ATOM 5076 O O . ARG B 1 302 ? -3.029 -35.599 -51.530 1.00 10.56 286 ARG B O 1
ATOM 5084 N N . LEU B 1 303 ? -1.586 -35.438 -53.218 1.00 9.48 287 LEU B N 1
ATOM 5085 C CA . LEU B 1 303 ? -2.456 -34.671 -54.103 1.00 8.78 287 LEU B CA 1
ATOM 5086 C C . LEU B 1 303 ? -3.068 -35.581 -55.162 1.00 8.35 287 LEU B C 1
ATOM 5087 O O . LEU B 1 303 ? -2.353 -36.327 -55.830 1.00 7.81 287 LEU B O 1
ATOM 5092 N N . LYS B 1 304 ? -4.386 -35.487 -55.329 1.00 6.81 288 LYS B N 1
ATOM 5093 C CA . LYS B 1 304 ? -5.109 -36.215 -56.364 1.00 7.63 288 LYS B CA 1
ATOM 5094 C C . LYS B 1 304 ? -5.818 -35.270 -57.290 1.00 8.27 288 LYS B C 1
ATOM 5095 O O . LYS B 1 304 ? -6.608 -34.452 -56.871 1.00 9.05 288 LYS B O 1
ATOM 5101 N N . MET B 1 305 ? -5.542 -35.382 -58.566 1.00 11.03 289 MET B N 1
ATOM 5102 C CA . MET B 1 305 ? -6.188 -34.493 -59.513 1.00 13.96 289 MET B CA 1
ATOM 5103 C C . MET B 1 305 ? -6.464 -35.289 -60.749 1.00 12.34 289 MET B C 1
ATOM 5104 O O . MET B 1 305 ? -6.064 -36.435 -60.844 1.00 11.55 289 MET B O 1
ATOM 5109 N N . ASP B 1 306 ? -7.154 -34.673 -61.696 1.00 16.61 290 ASP B N 1
ATOM 5110 C CA . ASP B 1 306 ? -7.423 -35.306 -62.964 1.00 15.25 290 ASP B CA 1
ATOM 5111 C C . ASP B 1 306 ? -6.128 -35.591 -63.698 1.00 11.20 290 ASP B C 1
ATOM 5112 O O . ASP B 1 306 ? -5.106 -34.965 -63.457 1.00 12.01 290 ASP B O 1
ATOM 5117 N N . LYS B 1 307 ? -6.193 -36.570 -64.586 1.00 12.74 291 LYS B N 1
ATOM 5118 C CA . LYS B 1 307 ? -5.077 -36.961 -65.414 1.00 9.80 291 LYS B CA 1
ATOM 5119 C C . LYS B 1 307 ? -4.475 -35.745 -66.047 1.00 10.66 291 LYS B C 1
ATOM 5120 O O . LYS B 1 307 ? -4.985 -35.235 -67.034 1.00 13.80 291 LYS B O 1
ATOM 5126 N N . LEU B 1 308 ? -3.386 -35.279 -65.454 1.00 13.15 292 LEU B N 1
ATOM 5127 C CA . LEU B 1 308 ? -2.612 -34.147 -65.959 1.00 11.34 292 LEU B CA 1
ATOM 5128 C C . LEU B 1 308 ? -1.156 -34.504 -66.123 1.00 14.41 292 LEU B C 1
ATOM 5129 O O . LEU B 1 308 ? -0.536 -35.075 -65.223 1.00 16.63 292 LEU B O 1
ATOM 5134 N N . THR B 1 309 ? -0.608 -34.139 -67.269 1.00 14.55 293 THR B N 1
ATOM 5135 C CA . THR B 1 309 ? 0.799 -34.312 -67.519 1.00 12.27 293 THR B CA 1
ATOM 5136 C C . THR B 1 309 ? 1.526 -33.190 -66.769 1.00 14.49 293 THR B C 1
ATOM 5137 O O . THR B 1 309 ? 1.502 -32.059 -67.212 1.00 18.62 293 THR B O 1
ATOM 5141 N N . LEU B 1 310 ? 2.157 -33.499 -65.632 1.00 14.04 294 LEU B N 1
ATOM 5142 C CA . LEU B 1 310 ? 2.947 -32.519 -64.871 1.00 12.99 294 LEU B CA 1
ATOM 5143 C C . LEU B 1 310 ? 4.381 -32.352 -65.403 1.00 14.36 294 LEU B C 1
ATOM 5144 O O . LEU B 1 310 ? 4.953 -33.286 -65.954 1.00 13.44 294 LEU B O 1
ATOM 5149 N N . LYS B 1 311 ? 4.970 -31.170 -65.205 1.00 16.61 295 LYS B N 1
ATOM 5150 C CA . LYS B 1 311 ? 6.376 -30.941 -65.544 1.00 15.18 295 LYS B CA 1
ATOM 5151 C C . LYS B 1 311 ? 7.339 -31.131 -64.347 1.00 15.55 295 LYS B C 1
ATOM 5152 O O . LYS B 1 311 ? 7.531 -30.224 -63.544 1.00 15.37 295 LYS B O 1
ATOM 5158 N N . GLY B 1 312 ? 7.962 -32.304 -64.255 1.00 15.70 296 GLY B N 1
ATOM 5159 C CA . GLY B 1 312 ? 8.829 -32.622 -63.138 1.00 14.20 296 GLY B CA 1
ATOM 5160 C C . GLY B 1 312 ? 10.100 -31.808 -63.155 1.00 12.51 296 GLY B C 1
ATOM 5161 O O . GLY B 1 312 ? 10.685 -31.583 -64.204 1.00 13.05 296 GLY B O 1
ATOM 5162 N N . MET B 1 313 ? 10.528 -31.368 -61.979 1.00 12.02 297 MET B N 1
ATOM 5163 C CA . MET B 1 313 ? 11.754 -30.596 -61.836 1.00 17.56 297 MET B CA 1
ATOM 5164 C C . MET B 1 313 ? 12.918 -31.477 -61.425 1.00 18.48 297 MET B C 1
ATOM 5165 O O . MET B 1 313 ? 12.803 -32.269 -60.499 1.00 20.04 297 MET B O 1
ATOM 5170 N N . SER B 1 314 ? 14.047 -31.316 -62.113 1.00 20.93 298 SER B N 1
ATOM 5171 C CA . SER B 1 314 ? 15.277 -32.005 -61.745 1.00 23.63 298 SER B CA 1
ATOM 5172 C C . SER B 1 314 ? 16.311 -30.994 -61.244 1.00 23.73 298 SER B C 1
ATOM 5173 O O . SER B 1 314 ? 16.522 -29.940 -61.853 1.00 23.06 298 SER B O 1
ATOM 5176 N N . TYR B 1 315 ? 16.925 -31.315 -60.112 1.00 18.67 299 TYR B N 1
ATOM 5177 C CA . TYR B 1 315 ? 17.923 -30.462 -59.513 1.00 22.49 299 TYR B CA 1
ATOM 5178 C C . TYR B 1 315 ? 19.278 -31.126 -59.581 1.00 19.08 299 TYR B C 1
ATOM 5179 O O . TYR B 1 315 ? 19.403 -32.316 -59.346 1.00 21.20 299 TYR B O 1
ATOM 5188 N N . VAL B 1 316 ? 20.296 -30.345 -59.906 1.00 21.52 300 VAL B N 1
ATOM 5189 C CA . VAL B 1 316 ? 21.662 -30.847 -59.896 1.00 22.69 300 VAL B CA 1
ATOM 5190 C C . VAL B 1 316 ? 22.232 -30.741 -58.502 1.00 23.54 300 VAL B C 1
ATOM 5191 O O . VAL B 1 316 ? 21.886 -29.832 -57.754 1.00 22.68 300 VAL B O 1
ATOM 5195 N N . MET B 1 317 ? 23.101 -31.675 -58.147 1.00 23.58 301 MET B N 1
ATOM 5196 C CA . MET B 1 317 ? 23.779 -31.601 -56.865 1.00 25.30 301 MET B CA 1
ATOM 5197 C C . MET B 1 317 ? 24.624 -30.341 -56.830 1.00 24.60 301 MET B C 1
ATOM 5198 O O . MET B 1 317 ? 25.345 -30.036 -57.776 1.00 27.81 301 MET B O 1
ATOM 5203 N N . CYS B 1 318 ? 24.505 -29.589 -55.745 1.00 22.97 302 CYS B N 1
ATOM 5204 C CA . CYS B 1 318 ? 25.340 -28.423 -55.540 1.00 22.64 302 CYS B CA 1
ATOM 5205 C C . CYS B 1 318 ? 26.770 -28.855 -55.732 1.00 23.86 302 CYS B C 1
ATOM 5206 O O . CYS B 1 318 ? 27.116 -29.991 -55.435 1.00 27.06 302 CYS B O 1
ATOM 5209 N N . THR B 1 319 ? 27.598 -27.961 -56.248 1.00 24.46 303 THR B N 1
ATOM 5210 C CA . THR B 1 319 ? 29.003 -28.275 -56.442 1.00 22.07 303 THR B CA 1
ATOM 5211 C C . THR B 1 319 ? 29.852 -27.478 -55.461 1.00 22.45 303 THR B C 1
ATOM 5212 O O . THR B 1 319 ? 30.930 -27.909 -55.069 1.00 29.38 303 THR B O 1
ATOM 5216 N N . GLY B 1 320 ? 29.353 -26.321 -55.055 1.00 23.55 304 GLY B N 1
ATOM 5217 C CA . GLY B 1 320 ? 30.099 -25.421 -54.200 1.00 24.06 304 GLY B CA 1
ATOM 5218 C C . GLY B 1 320 ? 30.058 -25.719 -52.710 1.00 23.58 304 GLY B C 1
ATOM 5219 O O . GLY B 1 320 ? 29.830 -26.847 -52.267 1.00 24.60 304 GLY B O 1
ATOM 5220 N N . SER B 1 321 ? 30.275 -24.673 -51.931 1.00 23.54 305 SER B N 1
ATOM 5221 C CA . SER B 1 321 ? 30.596 -24.815 -50.526 1.00 20.65 305 SER B CA 1
ATOM 5222 C C . SER B 1 321 ? 29.448 -24.377 -49.651 1.00 20.40 305 SER B C 1
ATOM 5223 O O . SER B 1 321 ? 28.656 -23.525 -50.043 1.00 17.40 305 SER B O 1
ATOM 5226 N N . PHE B 1 322 ? 29.389 -24.954 -48.448 1.00 20.55 306 PHE B N 1
ATOM 5227 C CA . PHE B 1 322 ? 28.409 -24.572 -47.436 1.00 18.12 306 PHE B CA 1
ATOM 5228 C C . PHE B 1 322 ? 29.101 -24.052 -46.195 1.00 19.87 306 PHE B C 1
ATOM 5229 O O . PHE B 1 322 ? 30.188 -24.489 -45.836 1.00 18.13 306 PHE B O 1
ATOM 5237 N N . LYS B 1 323 ? 28.443 -23.111 -45.542 1.00 23.62 307 LYS B N 1
ATOM 5238 C CA . LYS B 1 323 ? 28.971 -22.453 -44.374 1.00 18.90 307 LYS B CA 1
ATOM 5239 C C . LYS B 1 323 ? 27.975 -22.728 -43.267 1.00 16.71 307 LYS B C 1
ATOM 5240 O O . LYS B 1 323 ? 26.785 -22.744 -43.519 1.00 17.25 307 LYS B O 1
ATOM 5246 N N . LEU B 1 324 ? 28.460 -22.985 -42.060 1.00 16.34 308 LEU B N 1
ATOM 5247 C CA . LEU B 1 324 ? 27.605 -23.227 -40.889 1.00 14.87 308 LEU B CA 1
ATOM 5248 C C . LEU B 1 324 ? 27.095 -21.926 -40.310 1.00 16.41 308 LEU B C 1
ATOM 5249 O O . LEU B 1 324 ? 27.885 -21.027 -40.012 1.00 20.20 308 LEU B O 1
ATOM 5254 N N . GLU B 1 325 ? 25.785 -21.820 -40.128 1.00 12.98 309 GLU B N 1
ATOM 5255 C CA . GLU B 1 325 ? 25.179 -20.551 -39.723 1.00 15.65 309 GLU B CA 1
ATOM 5256 C C . GLU B 1 325 ? 25.135 -20.379 -38.204 1.00 16.83 309 GLU B C 1
ATOM 5257 O O . GLU B 1 325 ? 25.235 -19.273 -37.696 1.00 16.66 309 GLU B O 1
ATOM 5263 N N . LYS B 1 326 ? 24.956 -21.480 -37.490 1.00 16.75 310 LYS B N 1
ATOM 5264 C CA . LYS B 1 326 ? 25.008 -21.481 -36.039 1.00 14.44 310 LYS B CA 1
ATOM 5265 C C . LYS B 1 326 ? 25.343 -22.920 -35.699 1.00 12.09 310 LYS B C 1
ATOM 5266 O O . LYS B 1 326 ? 25.288 -23.769 -36.566 1.00 14.11 310 LYS B O 1
ATOM 5272 N N . GLU B 1 327 ? 25.731 -23.206 -34.470 1.00 12.26 311 GLU B N 1
ATOM 5273 C CA . GLU B 1 327 ? 26.151 -24.558 -34.143 1.00 14.41 311 GLU B CA 1
ATOM 5274 C C . GLU B 1 327 ? 24.966 -25.516 -34.189 1.00 13.75 311 GLU B C 1
ATOM 5275 O O . GLU B 1 327 ? 23.837 -25.088 -33.997 1.00 14.17 311 GLU B O 1
ATOM 5281 N N . VAL B 1 328 ? 25.222 -26.802 -34.431 1.00 13.80 312 VAL B N 1
ATOM 5282 C CA . VAL B 1 328 ? 24.150 -27.803 -34.533 1.00 14.03 312 VAL B CA 1
ATOM 5283 C C . VAL B 1 328 ? 23.375 -27.884 -33.217 1.00 14.39 312 VAL B C 1
ATOM 5284 O O . VAL B 1 328 ? 23.953 -27.796 -32.139 1.00 13.27 312 VAL B O 1
ATOM 5288 N N . ALA B 1 329 ? 22.061 -28.048 -33.321 1.00 14.79 313 ALA B N 1
ATOM 5289 C CA . ALA B 1 329 ? 21.167 -28.034 -32.165 1.00 16.43 313 ALA B CA 1
ATOM 5290 C C . ALA B 1 329 ? 20.363 -29.322 -32.084 1.00 12.89 313 ALA B C 1
ATOM 5291 O O . ALA B 1 329 ? 19.781 -29.727 -33.069 1.00 14.11 313 ALA B O 1
ATOM 5293 N N . GLU B 1 330 ? 20.302 -29.936 -30.903 1.00 16.27 314 GLU B N 1
ATOM 5294 C CA . GLU B 1 330 ? 19.530 -31.164 -30.716 1.00 15.45 314 GLU B CA 1
ATOM 5295 C C . GLU B 1 330 ? 18.076 -30.876 -30.404 1.00 17.38 314 GLU B C 1
ATOM 5296 O O . GLU B 1 330 ? 17.771 -29.843 -29.831 1.00 14.29 314 GLU B O 1
ATOM 5302 N N . THR B 1 331 ? 17.182 -31.792 -30.768 1.00 20.10 315 THR B N 1
ATOM 5303 C CA . THR B 1 331 ? 15.820 -31.778 -30.231 1.00 14.74 315 THR B CA 1
ATOM 5304 C C . THR B 1 331 ? 15.809 -32.687 -29.025 1.00 14.97 315 THR B C 1
ATOM 5305 O O . THR B 1 331 ? 16.867 -33.136 -28.581 1.00 16.46 315 THR B O 1
ATOM 5309 N N . GLN B 1 332 ? 14.637 -32.969 -28.472 1.00 12.66 316 GLN B N 1
ATOM 5310 C CA . GLN B 1 332 ? 14.600 -33.951 -27.412 1.00 13.36 316 GLN B CA 1
ATOM 5311 C C . GLN B 1 332 ? 14.052 -35.298 -27.865 1.00 15.49 316 GLN B C 1
ATOM 5312 O O . GLN B 1 332 ? 13.866 -36.193 -27.039 1.00 15.62 316 GLN B O 1
ATOM 5318 N N . HIS B 1 333 ? 13.830 -35.451 -29.171 1.00 12.92 317 HIS B N 1
ATOM 5319 C CA . HIS B 1 333 ? 13.393 -36.725 -29.717 1.00 9.34 317 HIS B CA 1
ATOM 5320 C C . HIS B 1 333 ? 14.399 -37.324 -30.692 1.00 11.27 317 HIS B C 1
ATOM 5321 O O . HIS B 1 333 ? 14.008 -37.964 -31.666 1.00 12.35 317 HIS B O 1
ATOM 5328 N N . GLY B 1 334 ? 15.689 -37.126 -30.424 1.00 8.49 318 GLY B N 1
ATOM 5329 C CA . GLY B 1 334 ? 16.732 -37.858 -31.122 1.00 9.33 318 GLY B CA 1
ATOM 5330 C C . GLY B 1 334 ? 17.192 -37.273 -32.442 1.00 8.33 318 GLY B C 1
ATOM 5331 O O . GLY B 1 334 ? 18.007 -37.871 -33.145 1.00 9.16 318 GLY B O 1
ATOM 5332 N N . THR B 1 335 ? 16.668 -36.102 -32.782 1.00 10.82 319 THR B N 1
ATOM 5333 C CA . THR B 1 335 ? 17.039 -35.416 -34.016 1.00 10.07 319 THR B CA 1
ATOM 5334 C C . THR B 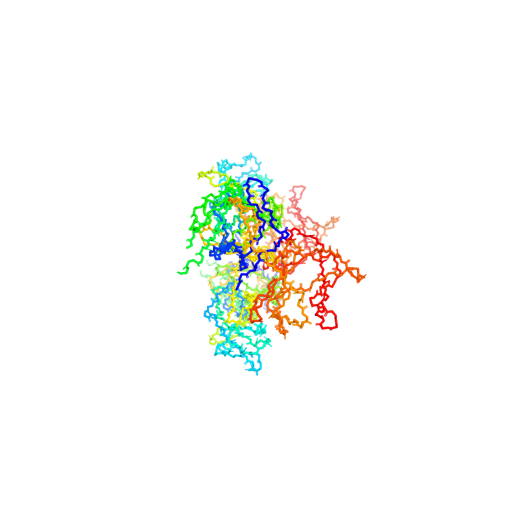1 335 ? 17.937 -34.192 -33.735 1.00 9.44 319 THR B C 1
ATOM 5335 O O . THR B 1 335 ? 18.111 -33.771 -32.582 1.00 10.71 319 THR B O 1
ATOM 5339 N N . VAL B 1 336 ? 18.526 -33.655 -34.802 1.00 9.98 320 VAL B N 1
ATOM 5340 C CA . VAL B 1 336 ? 19.427 -32.511 -34.733 1.00 10.17 320 VAL B CA 1
ATOM 5341 C C . VAL B 1 336 ? 19.074 -31.555 -35.856 1.00 9.09 320 VAL B C 1
ATOM 5342 O O . VAL B 1 336 ? 18.696 -31.987 -36.938 1.00 8.05 320 VAL B O 1
ATOM 5346 N N . LEU B 1 337 ? 19.192 -30.254 -35.598 1.00 14.06 321 LEU B N 1
ATOM 5347 C CA . LEU B 1 337 ? 18.939 -29.235 -36.625 1.00 10.90 321 LEU B CA 1
ATOM 5348 C C . LEU B 1 337 ? 20.234 -28.533 -37.056 1.00 11.30 321 LEU B C 1
ATOM 5349 O O . LEU B 1 337 ? 20.955 -27.972 -36.243 1.00 11.07 321 LEU B O 1
ATOM 5354 N N . VAL B 1 338 ? 20.506 -28.568 -38.350 1.00 12.57 322 VAL B N 1
ATOM 5355 C CA . VAL B 1 338 ? 21.719 -28.008 -38.921 1.00 11.55 322 VAL B CA 1
ATOM 5356 C C . VAL B 1 338 ? 21.336 -26.886 -39.886 1.00 11.31 322 VAL B C 1
ATOM 5357 O O . VAL B 1 338 ? 20.660 -27.142 -40.856 1.00 13.40 322 VAL B O 1
ATOM 5361 N N . GLN B 1 339 ? 21.759 -25.648 -39.620 1.00 13.13 323 GLN B N 1
ATOM 5362 C CA . GLN B 1 339 ? 21.495 -24.517 -40.530 1.00 12.19 323 GLN B CA 1
ATOM 5363 C C . GLN B 1 339 ? 22.748 -24.039 -41.262 1.00 11.64 323 GLN B C 1
ATOM 5364 O O . GLN B 1 339 ? 23.711 -23.621 -40.648 1.00 14.02 323 GLN B O 1
ATOM 5370 N N . VAL B 1 340 ? 22.724 -24.111 -42.583 1.00 13.91 324 VAL B N 1
ATOM 5371 C CA . VAL B 1 340 ? 23.902 -23.837 -43.380 1.00 12.64 324 VAL B CA 1
ATOM 5372 C C . VAL B 1 340 ? 23.583 -22.790 -44.449 1.00 14.74 324 VAL B C 1
ATOM 5373 O O . VAL B 1 340 ? 22.427 -22.469 -44.699 1.00 15.10 324 VAL B O 1
ATOM 5377 N N . LYS B 1 341 ? 24.618 -22.237 -45.060 1.00 15.84 325 LYS B N 1
ATOM 5378 C CA . LYS B 1 341 ? 24.449 -21.311 -46.179 1.00 17.89 325 LYS B CA 1
ATOM 5379 C C . LYS B 1 341 ? 25.375 -21.691 -47.341 1.00 15.12 325 LYS B C 1
ATOM 5380 O O . LYS B 1 341 ? 26.570 -21.927 -47.148 1.00 18.70 325 LYS B O 1
ATOM 5386 N N . TYR B 1 342 ? 24.815 -21.748 -48.548 1.00 20.29 326 TYR B N 1
ATOM 5387 C CA . TYR B 1 342 ? 25.550 -22.171 -49.746 1.00 20.90 326 TYR B CA 1
ATOM 5388 C C . TYR B 1 342 ? 26.402 -21.036 -50.338 1.00 24.02 326 TYR B C 1
ATOM 5389 O O . TYR B 1 342 ? 26.007 -19.868 -50.315 1.00 19.61 326 TYR B O 1
ATOM 5398 N N . GLU B 1 343 ? 27.574 -21.393 -50.857 1.00 24.73 327 GLU B N 1
ATOM 5399 C CA . GLU B 1 343 ? 28.499 -20.412 -51.395 1.00 24.24 327 GLU B CA 1
ATOM 5400 C C . GLU B 1 343 ? 28.767 -20.621 -52.872 1.00 28.52 327 GLU B C 1
ATOM 5401 O O . GLU B 1 343 ? 29.394 -19.774 -53.496 1.00 30.15 327 GLU B O 1
ATOM 5407 N N . GLY B 1 344 ? 28.276 -21.735 -53.424 1.00 30.21 328 GLY B N 1
ATOM 5408 C CA . GLY B 1 344 ? 28.472 -22.100 -54.823 1.00 26.65 328 GLY B CA 1
ATOM 5409 C C . GLY B 1 344 ? 27.729 -21.176 -55.762 1.00 28.31 328 GLY B C 1
ATOM 5410 O O . GLY B 1 344 ? 27.344 -20.083 -55.363 1.00 34.22 328 GLY B O 1
ATOM 5411 N N . THR B 1 345 ? 27.534 -21.588 -57.009 1.00 29.98 329 THR B N 1
ATOM 5412 C CA . THR B 1 345 ? 26.956 -20.693 -58.013 1.00 30.18 329 THR B CA 1
ATOM 5413 C C . THR B 1 345 ? 25.824 -21.330 -58.798 1.00 29.49 329 THR B C 1
ATOM 5414 O O . THR B 1 345 ? 25.276 -20.707 -59.705 1.00 31.71 329 THR B O 1
ATOM 5418 N N . ASP B 1 346 ? 25.450 -22.550 -58.430 1.00 27.91 330 ASP B N 1
ATOM 5419 C CA . ASP B 1 346 ? 24.522 -23.347 -59.230 1.00 25.68 330 ASP B CA 1
ATOM 5420 C C . ASP B 1 346 ? 23.100 -23.456 -58.656 1.00 23.42 330 ASP B C 1
ATOM 5421 O O . ASP B 1 346 ? 22.360 -24.361 -59.027 1.00 25.74 330 ASP B O 1
ATOM 5426 N N . ALA B 1 347 ? 22.701 -22.518 -57.802 1.00 23.41 331 ALA B N 1
ATOM 5427 C CA . ALA B 1 347 ? 21.380 -22.566 -57.191 1.00 24.13 331 ALA B CA 1
ATOM 5428 C C . ALA B 1 347 ? 20.355 -22.254 -58.262 1.00 24.99 331 ALA B C 1
ATOM 5429 O O . ALA B 1 347 ? 20.550 -21.344 -59.050 1.00 24.77 331 ALA B O 1
ATOM 5431 N N . PRO B 1 348 ? 19.236 -22.989 -58.275 1.00 28.02 332 PRO B N 1
ATOM 5432 C CA . PRO B 1 348 ? 18.835 -23.954 -57.251 1.00 23.28 332 PRO B CA 1
ATOM 5433 C C . PRO B 1 348 ? 19.378 -25.351 -57.470 1.00 19.86 332 PRO B C 1
ATOM 5434 O O . PRO B 1 348 ? 19.288 -25.861 -58.572 1.00 21.23 332 PRO B O 1
ATOM 5438 N N . CYS B 1 349 ? 19.895 -25.964 -56.411 1.00 18.08 333 CYS B N 1
ATOM 5439 C CA . CYS B 1 349 ? 20.482 -27.288 -56.498 1.00 19.25 333 CYS B CA 1
ATOM 5440 C C . CYS B 1 349 ? 20.207 -28.086 -55.233 1.00 18.20 333 CYS B C 1
ATOM 5441 O O . CYS B 1 349 ? 19.749 -27.560 -54.229 1.00 17.43 333 CYS B O 1
ATOM 5444 N N . LYS B 1 350 ? 20.505 -29.369 -55.288 1.00 18.05 334 LYS B N 1
ATOM 5445 C CA . LYS B 1 350 ? 20.193 -30.260 -54.201 1.00 15.77 334 LYS B CA 1
ATOM 5446 C C . LYS B 1 350 ? 21.417 -30.360 -53.313 1.00 18.22 334 LYS B C 1
ATOM 5447 O O . LYS B 1 350 ? 22.539 -30.434 -53.797 1.00 17.96 334 LYS B O 1
ATOM 5453 N N . ILE B 1 351 ? 21.190 -30.330 -52.007 1.00 16.49 335 ILE B N 1
ATOM 5454 C CA . ILE B 1 351 ? 22.257 -30.375 -51.020 1.00 15.67 335 ILE B CA 1
ATOM 5455 C C . ILE B 1 351 ? 22.771 -31.801 -50.795 1.00 17.26 335 ILE B C 1
ATOM 5456 O O . ILE B 1 351 ? 22.014 -32.716 -50.441 1.00 15.48 335 ILE B O 1
ATOM 5461 N N . PRO B 1 352 ? 24.072 -32.004 -51.014 1.00 16.70 336 PRO B N 1
ATOM 5462 C CA . PRO B 1 352 ? 24.664 -33.289 -50.636 1.00 17.17 336 PRO B CA 1
ATOM 5463 C C . PRO B 1 352 ? 24.695 -33.488 -49.117 1.00 13.71 336 PRO B C 1
ATOM 5464 O O . PRO B 1 352 ? 25.162 -32.612 -48.395 1.00 14.65 336 PRO B O 1
ATOM 5468 N N . PHE B 1 353 ? 24.180 -34.628 -48.659 1.00 15.37 337 PHE B N 1
ATOM 5469 C CA . PHE B 1 353 ? 24.162 -34.991 -47.243 1.00 17.74 337 PHE B CA 1
ATOM 5470 C C . PHE B 1 353 ? 24.645 -36.419 -47.020 1.00 14.78 337 PHE B C 1
ATOM 5471 O O . PHE B 1 353 ? 24.335 -37.316 -47.792 1.00 13.51 337 PHE B O 1
ATOM 5479 N N . SER B 1 354 ? 25.411 -36.612 -45.955 1.00 14.47 338 SER B N 1
ATOM 5480 C CA . SER B 1 354 ? 25.907 -37.928 -45.573 1.00 16.84 338 SER B CA 1
ATOM 5481 C C . SER B 1 354 ? 25.981 -38.029 -44.057 1.00 14.13 338 SER B C 1
ATOM 5482 O O . SER B 1 354 ? 26.195 -37.037 -43.372 1.00 14.01 338 SER B O 1
ATOM 5485 N N . SER B 1 355 ? 25.790 -39.238 -43.548 1.00 15.58 339 SER B N 1
ATOM 5486 C CA . SER B 1 355 ? 25.911 -39.535 -42.130 1.00 14.07 339 SER B CA 1
ATOM 5487 C C . SER B 1 355 ? 26.920 -40.665 -41.959 1.00 14.65 339 SER B C 1
ATOM 5488 O O . SER B 1 355 ? 26.825 -41.657 -42.653 1.00 12.97 339 SER B O 1
ATOM 5491 N N . GLN B 1 356 ? 27.895 -40.517 -41.058 1.00 14.27 340 GLN B N 1
ATOM 5492 C CA . GLN B 1 356 ? 28.776 -41.637 -40.684 1.00 16.00 340 GLN B CA 1
ATOM 5493 C C . GLN B 1 356 ? 28.770 -41.854 -39.195 1.00 15.24 340 GLN B C 1
ATOM 5494 O O . GLN B 1 356 ? 28.598 -40.916 -38.440 1.00 14.51 340 GLN B O 1
ATOM 5500 N N . ASP B 1 357 ? 28.987 -43.086 -38.764 1.00 18.71 341 ASP B N 1
ATOM 5501 C CA . ASP B 1 357 ? 28.916 -43.400 -37.345 1.00 23.77 341 ASP B CA 1
ATOM 5502 C C . ASP B 1 357 ? 30.288 -43.485 -36.704 1.00 23.52 341 ASP B C 1
ATOM 5503 O O . ASP B 1 357 ? 31.290 -43.284 -37.372 1.00 29.36 341 ASP B O 1
ATOM 5508 N N . GLU B 1 358 ? 30.310 -43.825 -35.414 1.00 27.37 342 GLU B N 1
ATOM 5509 C CA . GLU B 1 358 ? 31.538 -43.883 -34.611 1.00 28.25 342 GLU B CA 1
ATOM 5510 C C . GLU B 1 358 ? 32.691 -44.537 -35.336 1.00 30.29 342 GLU B C 1
ATOM 5511 O O . GLU B 1 358 ? 33.846 -44.227 -35.053 1.00 33.26 342 GLU B O 1
ATOM 5517 N N . LYS B 1 359 ? 32.368 -45.455 -36.250 1.00 33.38 343 LYS B N 1
ATOM 5518 C CA . LYS B 1 359 ? 33.376 -46.215 -36.985 1.00 33.63 343 LYS B CA 1
ATOM 5519 C C . LYS B 1 359 ? 33.569 -45.734 -38.423 1.00 27.65 343 LYS B C 1
ATOM 5520 O O . LYS B 1 359 ? 34.444 -46.236 -39.122 1.00 29.00 343 LYS B O 1
ATOM 5522 N N . GLY B 1 360 ? 32.756 -44.775 -38.857 1.00 24.68 344 GLY B N 1
ATOM 5523 C CA . GLY B 1 360 ? 32.944 -44.132 -40.145 1.00 26.21 344 GLY B CA 1
ATOM 5524 C C . GLY B 1 360 ? 32.115 -44.749 -41.256 1.00 26.79 344 GLY B C 1
ATOM 5525 O O . GLY B 1 360 ? 32.250 -44.371 -42.424 1.00 28.53 344 GLY B O 1
ATOM 5526 N N . VAL B 1 361 ? 31.263 -45.703 -40.886 1.00 24.45 345 VAL B N 1
ATOM 5527 C CA . VAL B 1 361 ? 30.310 -46.303 -41.814 1.00 24.88 345 VAL B CA 1
ATOM 5528 C C . VAL B 1 361 ? 29.287 -45.270 -42.288 1.00 24.61 345 VAL B C 1
ATOM 5529 O O . VAL B 1 361 ? 28.648 -44.611 -41.471 1.00 20.77 345 VAL B O 1
ATOM 5533 N N . THR B 1 362 ? 29.125 -45.145 -43.602 1.00 25.59 346 THR B N 1
ATOM 5534 C CA . THR B 1 362 ? 28.106 -44.264 -44.174 1.00 21.00 346 THR B CA 1
ATOM 5535 C C . THR B 1 362 ? 26.736 -44.907 -44.010 1.00 18.19 346 THR B C 1
ATOM 5536 O O . THR B 1 362 ? 26.556 -46.078 -44.308 1.00 21.03 346 THR B O 1
ATOM 5540 N N . GLN B 1 363 ? 25.772 -44.125 -43.540 1.00 16.17 347 GLN B N 1
ATOM 5541 C CA . GLN B 1 363 ? 24.504 -44.656 -43.077 1.00 11.70 347 GLN B CA 1
ATOM 5542 C C . GLN B 1 363 ? 23.489 -44.884 -44.179 1.00 12.70 347 GLN B C 1
ATOM 5543 O O . GLN B 1 363 ? 22.615 -45.745 -44.061 1.00 13.37 347 GLN B O 1
ATOM 5549 N N . ASN B 1 364 ? 23.617 -44.106 -45.245 1.00 12.34 348 ASN B N 1
ATOM 5550 C CA . ASN B 1 364 ? 22.617 -44.075 -46.309 1.00 13.37 348 ASN B CA 1
ATOM 5551 C C . ASN B 1 364 ? 21.212 -43.967 -45.758 1.00 12.70 348 ASN B C 1
ATOM 5552 O O . ASN B 1 364 ? 20.375 -44.820 -46.020 1.00 15.12 348 ASN B O 1
ATOM 5557 N N . GLY B 1 365 ? 20.971 -42.900 -45.005 1.00 11.68 349 GLY B N 1
ATOM 5558 C CA . GLY B 1 365 ? 19.677 -42.614 -44.431 1.00 10.12 349 GLY B CA 1
ATOM 5559 C C . GLY B 1 365 ? 19.814 -41.499 -43.420 1.00 9.69 349 GLY B C 1
ATOM 5560 O O . GLY B 1 365 ? 20.770 -40.751 -43.454 1.00 11.66 349 GLY B O 1
ATOM 5561 N N . ARG B 1 366 ? 18.837 -41.379 -42.534 1.00 9.48 350 ARG B N 1
ATOM 5562 C CA . ARG B 1 366 ? 18.918 -40.478 -41.378 1.00 9.79 350 ARG B CA 1
ATOM 5563 C C . ARG B 1 366 ? 18.721 -39.018 -41.719 1.00 8.00 350 ARG B C 1
ATOM 5564 O O . ARG B 1 366 ? 18.843 -38.172 -40.871 1.00 6.94 350 ARG B O 1
ATOM 5572 N N . LEU B 1 367 ? 18.406 -38.721 -42.965 1.00 11.32 351 LEU B N 1
ATOM 5573 C CA . LEU B 1 367 ? 18.020 -37.365 -43.321 1.00 10.83 351 LEU B CA 1
ATOM 5574 C C . LEU B 1 367 ? 16.509 -37.239 -43.194 1.00 9.47 351 LEU B C 1
ATOM 5575 O O . LEU B 1 367 ? 15.766 -37.964 -43.838 1.00 11.12 351 LEU B O 1
ATOM 5580 N N . ILE B 1 368 ? 16.053 -36.331 -42.346 1.00 9.56 352 ILE B N 1
ATOM 5581 C CA . ILE B 1 368 ? 14.620 -36.144 -42.138 1.00 12.89 352 ILE B CA 1
ATOM 5582 C C . ILE B 1 368 ? 14.003 -35.112 -43.104 1.00 12.57 352 ILE B C 1
ATOM 5583 O O . ILE B 1 368 ? 12.930 -35.328 -43.658 1.00 14.52 352 ILE B O 1
ATOM 5588 N N . THR B 1 369 ? 14.681 -33.998 -43.309 1.00 9.21 353 THR B N 1
ATOM 5589 C CA . THR B 1 369 ? 14.248 -33.004 -44.276 1.00 12.07 353 THR B CA 1
ATOM 5590 C C . THR B 1 369 ? 13.985 -33.582 -45.668 1.00 14.59 353 THR B C 1
ATOM 5591 O O . THR B 1 369 ? 14.885 -34.115 -46.311 1.00 14.59 353 THR B O 1
ATOM 5595 N N . ALA B 1 370 ? 12.761 -33.442 -46.157 1.00 19.36 354 ALA B N 1
ATOM 5596 C CA . ALA B 1 370 ? 12.407 -34.041 -47.440 1.00 23.52 354 ALA B CA 1
ATOM 5597 C C . ALA B 1 370 ? 13.013 -33.293 -48.630 1.00 22.25 354 ALA B C 1
ATOM 5598 O O . ALA B 1 370 ? 13.606 -33.916 -49.505 1.00 29.42 354 ALA B O 1
ATOM 5600 N N . ASN B 1 371 ? 12.876 -31.967 -48.658 1.00 20.20 355 ASN B N 1
ATOM 5601 C CA . ASN B 1 371 ? 13.347 -31.175 -49.793 1.00 21.15 355 ASN B CA 1
ATOM 5602 C C . ASN B 1 371 ? 14.654 -30.435 -49.485 1.00 18.30 355 ASN B C 1
ATOM 5603 O O . ASN B 1 371 ? 14.658 -29.216 -49.316 1.00 21.10 355 ASN B O 1
ATOM 5608 N N . PRO B 1 372 ? 15.774 -31.167 -49.418 1.00 18.46 356 PRO B N 1
ATOM 5609 C CA . PRO B 1 372 ? 17.066 -30.534 -49.136 1.00 19.87 356 PRO B CA 1
ATOM 5610 C C . PRO B 1 372 ? 17.617 -29.793 -50.347 1.00 15.03 356 PRO B C 1
ATOM 5611 O O . PRO B 1 372 ? 18.556 -30.257 -50.955 1.00 16.05 356 PRO B O 1
ATOM 5615 N N . ILE B 1 373 ? 17.040 -28.645 -50.666 1.00 14.92 357 ILE B N 1
ATOM 5616 C CA . ILE B 1 373 ? 17.392 -27.913 -51.863 1.00 17.10 357 ILE B CA 1
ATOM 5617 C C . ILE B 1 373 ? 17.718 -26.492 -51.470 1.00 16.18 357 ILE B 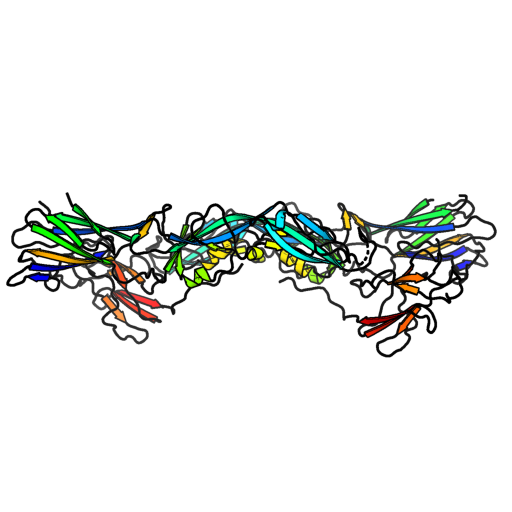C 1
ATOM 5618 O O . ILE B 1 373 ? 17.041 -25.915 -50.634 1.00 16.16 357 ILE B O 1
ATOM 5623 N N . VAL B 1 374 ? 18.760 -25.932 -52.072 1.00 13.62 358 VAL B N 1
ATOM 5624 C CA . VAL B 1 374 ? 19.008 -24.504 -51.986 1.00 16.80 358 VAL B CA 1
ATOM 5625 C C . VAL B 1 374 ? 18.154 -23.854 -53.065 1.00 17.79 358 VAL B C 1
ATOM 5626 O O . VAL B 1 374 ? 18.356 -24.122 -54.237 1.00 20.61 358 VAL B O 1
ATOM 5630 N N . THR B 1 375 ? 17.183 -23.033 -52.676 1.00 19.32 359 THR B N 1
ATOM 5631 C CA . THR B 1 375 ? 16.321 -22.361 -53.644 1.00 20.04 359 THR B CA 1
ATOM 5632 C C . THR B 1 375 ? 16.828 -20.949 -53.876 1.00 21.99 359 THR B C 1
ATOM 5633 O O . THR B 1 375 ? 16.541 -20.327 -54.902 1.00 29.45 359 THR B O 1
ATOM 5637 N N . ASP B 1 376 ? 17.587 -20.450 -52.907 1.00 26.14 360 ASP B N 1
ATOM 5638 C CA . ASP B 1 376 ? 18.143 -19.106 -52.955 1.00 24.19 360 ASP B CA 1
ATOM 5639 C C . ASP B 1 376 ? 19.303 -19.010 -51.991 1.00 23.49 360 ASP B C 1
ATOM 5640 O O . ASP B 1 376 ? 19.134 -19.181 -50.788 1.00 24.91 360 ASP B O 1
ATOM 5645 N N . LYS B 1 377 ? 20.490 -18.738 -52.514 1.00 24.13 361 LYS B N 1
ATOM 5646 C CA . LYS B 1 377 ? 21.609 -18.388 -51.654 1.00 28.17 361 LYS B CA 1
ATOM 5647 C C . LYS B 1 377 ? 21.193 -17.119 -50.931 1.00 30.74 361 LYS B C 1
ATOM 5648 O O . LYS B 1 377 ? 20.223 -16.470 -51.314 1.00 37.59 361 LYS B O 1
ATOM 5654 N N . GLU B 1 378 ? 21.890 -16.770 -49.867 1.00 31.98 362 GLU B N 1
ATOM 5655 C CA . GLU B 1 378 ? 21.468 -15.646 -49.043 1.00 31.28 362 GLU B CA 1
ATOM 5656 C C . GLU B 1 378 ? 20.201 -15.990 -48.269 1.00 26.52 362 GLU B C 1
ATOM 5657 O O . GLU B 1 378 ? 19.858 -15.317 -47.305 1.00 34.72 362 GLU B O 1
ATOM 5659 N N . LYS B 1 379 ? 19.502 -17.038 -48.688 1.00 24.83 363 LYS B N 1
ATOM 5660 C CA . LYS B 1 379 ? 18.502 -17.652 -47.837 1.00 26.87 363 LYS B CA 1
ATOM 5661 C C . LYS B 1 379 ? 19.080 -18.955 -47.302 1.00 25.54 363 LYS B C 1
ATOM 5662 O O . LYS B 1 379 ? 19.372 -19.867 -48.081 1.00 26.92 363 LYS B O 1
ATOM 5668 N N . PRO B 1 380 ? 19.276 -19.043 -45.978 1.00 21.81 364 PRO B N 1
ATOM 5669 C CA . PRO B 1 380 ? 19.814 -20.254 -45.345 1.00 21.79 364 PRO B CA 1
ATOM 5670 C C . PRO B 1 380 ? 18.852 -21.455 -45.432 1.00 18.88 364 PRO B C 1
ATOM 5671 O O . PRO B 1 380 ? 17.668 -21.279 -45.667 1.00 16.38 364 PRO B O 1
ATOM 5675 N N . VAL B 1 381 ? 19.364 -22.664 -45.246 1.00 16.56 365 VAL B N 1
ATOM 5676 C CA . VAL B 1 381 ? 18.526 -23.849 -45.332 1.00 18.67 365 VAL B CA 1
ATOM 5677 C C . VAL B 1 381 ? 18.697 -24.683 -44.072 1.00 13.21 365 VAL B C 1
ATOM 5678 O O . VAL B 1 381 ? 19.799 -24.960 -43.636 1.00 13.55 365 VAL B O 1
ATOM 5682 N N . ASN B 1 382 ? 17.577 -25.053 -43.478 1.00 18.49 366 ASN B N 1
ATOM 5683 C CA . ASN B 1 382 ? 17.570 -25.873 -42.289 1.00 15.17 366 ASN B CA 1
ATOM 5684 C C . ASN B 1 382 ? 17.455 -27.339 -42.652 1.00 13.01 366 ASN B C 1
ATOM 5685 O O . ASN B 1 382 ? 16.572 -27.734 -43.409 1.00 15.98 366 ASN B O 1
ATOM 5690 N N . ILE B 1 383 ? 18.364 -28.136 -42.120 1.00 9.94 367 ILE B N 1
ATOM 5691 C CA . ILE B 1 383 ? 18.381 -29.566 -42.363 1.00 12.43 367 ILE B CA 1
ATOM 5692 C C . ILE B 1 383 ? 18.170 -30.277 -41.012 1.00 9.85 367 ILE B C 1
ATOM 5693 O O . ILE B 1 383 ? 18.808 -29.944 -40.031 1.00 12.23 367 ILE B O 1
ATOM 5698 N N . GLU B 1 384 ? 17.228 -31.218 -40.959 1.00 11.85 368 GLU B N 1
ATOM 5699 C CA . GLU B 1 384 ? 17.016 -32.038 -39.767 1.00 11.64 368 GLU B CA 1
ATOM 5700 C C . GLU B 1 384 ? 17.495 -33.443 -40.087 1.00 8.28 368 GLU B C 1
ATOM 5701 O O . GLU B 1 384 ? 17.290 -33.935 -41.180 1.00 9.41 368 GLU B O 1
ATOM 5707 N N . ALA B 1 385 ? 18.176 -34.062 -39.136 1.00 7.06 369 ALA B N 1
ATOM 5708 C CA . ALA B 1 385 ? 18.729 -35.378 -39.328 1.00 6.40 369 ALA B CA 1
ATOM 5709 C C . ALA B 1 385 ? 18.565 -36.124 -38.033 1.00 5.02 369 ALA B C 1
ATOM 5710 O O . ALA B 1 385 ? 18.299 -35.538 -36.995 1.00 6.97 369 ALA B O 1
ATOM 5712 N N . GLU B 1 386 ? 18.701 -37.431 -38.110 1.00 5.55 370 GLU B N 1
ATOM 5713 C CA . GLU B 1 386 ? 18.621 -38.271 -36.943 1.00 6.12 370 GLU B CA 1
ATOM 5714 C C . GLU B 1 386 ? 19.901 -39.030 -36.764 1.00 6.65 370 GLU B C 1
ATOM 5715 O O . GLU B 1 386 ? 20.059 -40.092 -37.316 1.00 8.80 370 GLU B O 1
ATOM 5721 N N . PRO B 1 387 ? 20.826 -38.502 -35.967 1.00 8.68 371 PRO B N 1
ATOM 5722 C CA . PRO B 1 387 ? 22.125 -39.159 -35.963 1.00 7.70 371 PRO B CA 1
ATOM 5723 C C . PRO B 1 387 ? 22.080 -40.489 -35.225 1.00 8.50 371 PRO B C 1
ATOM 5724 O O . PRO B 1 387 ? 21.172 -40.709 -34.435 1.00 9.86 371 PRO B O 1
ATOM 5728 N N . PRO B 1 388 ? 23.032 -41.382 -35.516 1.00 7.62 372 PRO B N 1
ATOM 5729 C CA . PRO B 1 388 ? 23.223 -42.610 -34.749 1.00 9.52 372 PRO B CA 1
ATOM 5730 C C . PRO B 1 388 ? 23.582 -42.292 -33.321 1.00 8.16 372 PRO B C 1
ATOM 5731 O O . PRO B 1 388 ? 24.117 -41.227 -33.075 1.00 7.30 372 PRO B O 1
ATOM 5735 N N . PHE B 1 389 ? 23.296 -43.194 -32.391 1.00 11.67 373 PHE B N 1
ATOM 5736 C CA . PHE B 1 389 ? 23.676 -42.958 -31.000 1.00 10.13 373 PHE B CA 1
ATOM 5737 C C . PHE B 1 389 ? 25.177 -42.981 -30.912 1.00 11.41 373 PHE B C 1
ATOM 5738 O O . PHE B 1 389 ? 25.821 -43.727 -31.625 1.00 13.00 373 PHE B O 1
ATOM 5746 N N . GLY B 1 390 ? 25.726 -42.155 -30.037 1.00 11.68 374 GLY B N 1
ATOM 5747 C CA . GLY B 1 390 ? 27.159 -42.101 -29.839 1.00 13.05 374 GLY B CA 1
ATOM 5748 C C . GLY B 1 390 ? 27.798 -41.010 -30.656 1.00 10.30 374 GLY B C 1
ATOM 5749 O O . GLY B 1 390 ? 27.169 -39.994 -30.920 1.00 10.60 374 GLY B O 1
ATOM 5750 N N . GLU B 1 391 ? 29.054 -41.231 -31.039 1.00 9.24 375 GLU B N 1
ATOM 5751 C CA . GLU B 1 391 ? 29.795 -40.304 -31.870 1.00 12.49 375 GLU B CA 1
ATOM 5752 C C . GLU B 1 391 ? 29.440 -40.537 -33.341 1.00 13.79 375 GLU B C 1
ATOM 5753 O O . GLU B 1 391 ? 29.327 -41.684 -33.791 1.00 14.16 375 GLU B O 1
ATOM 5759 N N . SER B 1 392 ? 29.253 -39.446 -34.074 1.00 9.99 376 SER B N 1
ATOM 5760 C CA . SER B 1 392 ? 28.918 -39.506 -35.482 1.00 10.07 376 SER B CA 1
ATOM 5761 C C . SER B 1 392 ? 29.366 -38.228 -36.171 1.00 10.84 376 SER B C 1
ATOM 5762 O O . SER B 1 392 ? 29.710 -37.252 -35.516 1.00 10.95 376 SER B O 1
ATOM 5765 N N . TYR B 1 393 ? 29.376 -38.253 -37.498 1.00 12.06 377 TYR B N 1
ATOM 5766 C CA . TYR B 1 393 ? 29.619 -37.065 -38.310 1.00 12.80 377 TYR B CA 1
ATOM 5767 C C . TYR B 1 393 ? 28.460 -36.788 -39.279 1.00 12.43 377 TYR B C 1
ATOM 5768 O O . TYR B 1 393 ? 27.752 -37.697 -39.708 1.00 11.58 377 TYR B O 1
ATOM 5777 N N . ILE B 1 394 ? 28.281 -35.509 -39.593 1.00 14.20 378 ILE B N 1
ATOM 5778 C CA . ILE B 1 394 ? 27.267 -35.031 -40.526 1.00 14.89 378 ILE B CA 1
ATOM 5779 C C . ILE B 1 394 ? 28.012 -34.237 -41.561 1.00 12.26 378 ILE B C 1
ATOM 5780 O O . ILE B 1 394 ? 28.663 -33.277 -41.217 1.00 12.61 378 ILE B O 1
ATOM 5785 N N . VAL B 1 395 ? 27.924 -34.637 -42.822 1.00 15.35 379 VAL B N 1
ATOM 5786 C CA . VAL B 1 395 ? 28.715 -34.029 -43.872 1.00 15.51 379 VAL B CA 1
ATOM 5787 C C . VAL B 1 395 ? 27.775 -33.304 -44.795 1.00 14.93 379 VAL B C 1
ATOM 5788 O O . VAL B 1 395 ? 26.891 -33.903 -45.371 1.00 13.57 379 VAL B O 1
ATOM 5792 N N . VAL B 1 396 ? 27.949 -32.001 -44.905 1.00 14.04 380 VAL B N 1
ATOM 5793 C CA . VAL B 1 396 ? 27.087 -31.195 -45.740 1.00 16.68 380 VAL B CA 1
ATOM 5794 C C . VAL B 1 396 ? 27.895 -30.727 -46.935 1.00 13.76 380 VAL B C 1
ATOM 5795 O O . VAL B 1 396 ? 28.991 -30.210 -46.789 1.00 15.61 380 VAL B O 1
ATOM 5799 N N . GLY B 1 397 ? 27.360 -30.943 -48.125 1.00 16.05 381 GLY B N 1
ATOM 5800 C CA . GLY B 1 397 ? 28.000 -30.471 -49.330 1.00 19.26 381 GLY B CA 1
ATOM 5801 C C . GLY B 1 397 ? 28.996 -31.500 -49.791 1.00 20.06 381 GLY B C 1
ATOM 5802 O O . GLY B 1 397 ? 29.242 -32.474 -49.079 1.00 21.65 381 GLY B O 1
ATOM 5803 N N . ALA B 1 398 ? 29.571 -31.289 -50.971 1.00 22.04 382 ALA B N 1
ATOM 5804 C CA . ALA B 1 398 ? 30.424 -32.303 -51.571 1.00 25.05 382 ALA B CA 1
ATOM 5805 C C . ALA B 1 398 ? 31.847 -31.806 -51.823 1.00 27.42 382 ALA B C 1
ATOM 5806 O O . ALA B 1 398 ? 32.164 -30.627 -51.624 1.00 28.22 382 ALA B O 1
ATOM 5808 N N . GLY B 1 399 ? 32.699 -32.728 -52.260 1.00 31.20 383 GLY B N 1
ATOM 5809 C CA . GLY B 1 399 ? 34.086 -32.414 -52.544 1.00 33.93 383 GLY B CA 1
ATOM 5810 C C . GLY B 1 399 ? 34.840 -32.191 -51.258 1.00 33.80 383 GLY B C 1
ATOM 5811 O O . GLY B 1 399 ? 34.239 -31.886 -50.239 1.00 37.01 383 GLY B O 1
ATOM 5812 N N . GLU B 1 400 ? 36.156 -32.319 -51.295 1.00 28.24 384 GLU B N 1
ATOM 5813 C CA . GLU B 1 400 ? 36.921 -32.285 -50.065 1.00 33.61 384 GLU B CA 1
ATOM 5814 C C . GLU B 1 400 ? 36.655 -30.982 -49.289 1.00 33.91 384 GLU B C 1
ATOM 5815 O O . GLU B 1 400 ? 37.084 -30.840 -48.144 1.00 35.04 384 GLU B O 1
ATOM 5821 N N . LYS B 1 401 ? 35.921 -30.050 -49.898 1.00 29.74 385 LYS B N 1
ATOM 5822 C CA . LYS B 1 401 ? 35.469 -28.843 -49.186 1.00 30.97 385 LYS B CA 1
ATOM 5823 C C . LYS B 1 401 ? 34.173 -29.079 -48.372 1.00 33.11 385 LYS B C 1
ATOM 5824 O O . LYS B 1 401 ? 33.608 -28.143 -47.783 1.00 27.56 385 LYS B O 1
ATOM 5826 N N . ALA B 1 402 ? 33.708 -30.329 -48.347 1.00 29.46 386 ALA B N 1
ATOM 5827 C CA . ALA B 1 402 ? 32.476 -30.684 -47.664 1.00 24.73 386 ALA B CA 1
ATOM 5828 C C . ALA B 1 402 ? 32.578 -30.307 -46.205 1.00 23.63 386 ALA B C 1
ATOM 5829 O O . ALA B 1 402 ? 33.611 -30.500 -45.580 1.00 30.95 386 ALA B O 1
ATOM 5831 N N . LEU B 1 403 ? 31.499 -29.765 -45.666 1.00 21.96 387 LEU B N 1
ATOM 5832 C CA . LEU B 1 403 ? 31.470 -29.343 -44.279 1.00 19.02 387 LEU B CA 1
ATOM 5833 C C . LEU B 1 403 ? 31.213 -30.558 -43.401 1.00 13.12 387 LEU B C 1
ATOM 5834 O O . LEU B 1 403 ? 30.253 -31.265 -43.620 1.00 14.51 387 LEU B O 1
ATOM 5839 N N . LYS B 1 404 ? 32.093 -30.824 -42.439 1.00 12.00 388 LYS B N 1
ATOM 5840 C CA . LYS B 1 404 ? 32.018 -32.066 -41.667 1.00 15.86 388 LYS B CA 1
ATOM 5841 C C . LYS B 1 404 ? 31.842 -31.797 -40.180 1.00 13.38 388 LYS B C 1
ATOM 5842 O O . LYS B 1 404 ? 32.773 -31.402 -39.494 1.00 14.61 388 LYS B O 1
ATOM 5848 N N . LEU B 1 405 ? 30.639 -32.056 -39.694 1.00 11.02 389 LEU B N 1
ATOM 5849 C CA . LEU B 1 405 ? 30.233 -31.675 -38.360 1.00 9.13 389 LEU B CA 1
ATOM 5850 C C . LEU B 1 405 ? 30.170 -32.892 -37.476 1.00 10.13 389 LEU B C 1
ATOM 5851 O O . LEU B 1 405 ? 29.575 -33.888 -37.847 1.00 11.70 389 LEU B O 1
ATOM 5856 N N . SER B 1 406 ? 30.768 -32.802 -36.297 1.00 10.82 390 SER B N 1
ATOM 5857 C CA . SER B 1 406 ? 30.679 -33.882 -35.322 1.00 11.38 390 SER B CA 1
ATOM 5858 C C . SER B 1 406 ? 29.444 -33.736 -34.421 1.00 8.81 390 SER B C 1
ATOM 5859 O O . SER B 1 406 ? 28.882 -32.661 -34.256 1.00 10.80 390 SER B O 1
ATOM 5862 N N . TRP B 1 407 ? 29.022 -34.857 -33.865 1.00 9.49 391 TRP B N 1
ATOM 5863 C CA . TRP B 1 407 ? 27.912 -34.887 -32.942 1.00 11.19 391 TRP B CA 1
ATOM 5864 C C . TRP B 1 407 ? 28.030 -36.072 -31.978 1.00 10.32 391 TRP B C 1
ATOM 5865 O O . TRP B 1 407 ? 28.412 -37.162 -32.362 1.00 10.81 391 TRP B O 1
ATOM 5876 N N . PHE B 1 408 ? 27.729 -35.852 -30.708 1.00 9.51 392 PHE B N 1
ATOM 5877 C CA . PHE B 1 408 ? 27.609 -36.962 -29.778 1.00 11.06 392 PHE B CA 1
ATOM 5878 C C . PHE B 1 408 ? 26.168 -37.049 -29.282 1.00 10.18 392 PHE B C 1
ATOM 5879 O O . PHE B 1 408 ? 25.617 -36.073 -28.758 1.00 10.66 392 PHE B O 1
ATOM 5887 N N . LYS B 1 409 ? 25.553 -38.207 -29.489 1.00 9.02 393 LYS B N 1
ATOM 5888 C CA . LYS B 1 409 ? 24.147 -38.423 -29.119 1.00 11.80 393 LYS B CA 1
ATOM 5889 C C . LYS B 1 409 ? 24.039 -39.369 -27.923 1.00 12.47 393 LYS B C 1
ATOM 5890 O O . LYS B 1 409 ? 24.397 -40.533 -28.009 1.00 12.27 393 LYS B O 1
ATOM 5896 N N . LYS B 1 410 ? 23.588 -38.862 -26.785 1.00 13.59 394 LYS B N 1
ATOM 5897 C CA . LYS B 1 410 ? 23.502 -39.718 -25.603 1.00 14.90 394 LYS B CA 1
ATOM 5898 C C . LYS B 1 410 ? 22.231 -40.560 -25.678 1.00 11.37 394 LYS B C 1
ATOM 5899 O O . LYS B 1 410 ? 21.341 -40.290 -26.487 1.00 11.95 394 LYS B O 1
ATOM 5905 N N . GLY B 1 411 ? 22.182 -41.617 -24.879 1.00 12.93 395 GLY B N 1
ATOM 5906 C CA . GLY B 1 411 ? 21.029 -42.502 -24.829 1.00 12.47 395 GLY B CA 1
ATOM 5907 C C . GLY B 1 411 ? 19.784 -41.789 -24.343 1.00 10.59 395 GLY B C 1
ATOM 5908 O O . GLY B 1 411 ? 19.871 -40.761 -23.681 1.00 11.38 395 GLY B O 1
ATOM 5909 N N . SER B 1 412 ? 18.617 -42.342 -24.650 1.00 9.75 396 SER B N 1
ATOM 5910 C CA . SER B 1 412 ? 17.370 -41.661 -24.341 1.00 9.28 396 SER B CA 1
ATOM 5911 C C . SER B 1 412 ? 17.111 -41.615 -22.848 1.00 6.99 396 SER B C 1
ATOM 5912 O O . SER B 1 412 ? 17.515 -42.507 -22.134 1.00 8.24 396 SER B O 1
ATOM 5915 N N . SER B 1 413 ? 16.439 -40.572 -22.373 1.00 8.42 397 SER B N 1
ATOM 5916 C CA . SER B 1 413 ? 16.130 -40.461 -20.958 1.00 8.06 397 SER B CA 1
ATOM 5917 C C . SER B 1 413 ? 14.731 -39.920 -20.803 1.00 6.55 397 SER B C 1
ATOM 5918 O O . SER B 1 413 ? 14.335 -39.144 -21.621 1.00 6.15 397 SER B O 1
ATOM 5921 N N . ILE B 1 414 ? 13.995 -40.297 -19.753 1.00 6.99 398 ILE B N 1
ATOM 5922 C CA . ILE B 1 414 ? 12.679 -39.701 -19.511 1.00 9.89 398 ILE B CA 1
ATOM 5923 C C . ILE B 1 414 ? 12.745 -38.345 -18.808 1.00 8.74 398 ILE B C 1
ATOM 5924 O O . ILE B 1 414 ? 11.759 -37.632 -18.727 1.00 8.41 398 ILE B O 1
ATOM 5929 N N . GLY B 1 415 ? 13.916 -37.989 -18.310 1.00 11.61 399 GLY B N 1
ATOM 5930 C CA . GLY B 1 415 ? 14.134 -36.665 -17.773 1.00 9.73 399 GLY B CA 1
ATOM 5931 C C . GLY B 1 415 ? 15.003 -36.682 -16.530 1.00 10.02 399 GLY B C 1
ATOM 5932 O O . GLY B 1 415 ? 15.466 -37.727 -16.093 1.00 8.07 399 GLY B O 1
ATOM 5933 N N . LYS B 1 416 ? 15.207 -35.484 -15.989 1.00 13.64 400 LYS B N 1
ATOM 5934 C CA . LYS B 1 416 ? 15.929 -35.257 -14.746 1.00 14.95 400 LYS B CA 1
ATOM 5935 C C . LYS B 1 416 ? 15.041 -35.555 -13.552 1.00 13.56 400 LYS B C 1
ATOM 5936 O O . LYS B 1 416 ? 13.873 -35.204 -13.549 1.00 11.82 400 LYS B O 1
ATOM 5942 N N . MET B 1 417 ? 15.609 -36.141 -12.506 1.00 14.47 401 MET B N 1
ATOM 5943 C CA . MET B 1 417 ? 14.877 -36.304 -11.254 1.00 18.35 401 MET B CA 1
ATOM 5944 C C . MET B 1 417 ? 14.599 -34.981 -10.557 1.00 16.38 401 MET B C 1
ATOM 5945 O O . MET B 1 417 ? 15.464 -34.144 -10.416 1.00 14.76 401 MET B O 1
ATOM 5950 N N . PHE B 1 418 ? 13.365 -34.823 -10.119 1.00 16.13 402 PHE B N 1
ATOM 5951 C CA . PHE B 1 418 ? 12.956 -33.710 -9.287 1.00 22.57 402 PHE B CA 1
ATOM 5952 C C . PHE B 1 418 ? 13.479 -33.884 -7.857 1.00 22.22 402 PHE B C 1
ATOM 5953 O O . PHE B 1 418 ? 13.400 -34.973 -7.292 1.00 20.53 402 PHE B O 1
ATOM 5961 N N . GLU B 1 419 ? 14.023 -32.803 -7.296 1.00 25.66 403 GLU B N 1
ATOM 5962 C CA . GLU B 1 419 ? 14.497 -32.763 -5.908 1.00 26.61 403 GLU B CA 1
ATOM 5963 C C . GLU B 1 419 ? 13.748 -31.689 -5.086 1.00 25.69 403 GLU B C 1
ATOM 5964 O O . GLU B 1 419 ? 13.962 -30.494 -5.275 1.00 29.87 403 GLU B O 1
ATOM 5970 N N . ALA B 1 420 ? 12.873 -32.108 -4.176 1.00 30.29 404 ALA B N 1
ATOM 5971 C CA . ALA B 1 420 ? 12.124 -31.167 -3.338 1.00 27.27 404 ALA B CA 1
ATOM 5972 C C . ALA B 1 420 ? 13.009 -30.589 -2.249 1.00 31.70 404 ALA B C 1
ATOM 5973 O O . ALA B 1 420 ? 14.133 -30.179 -2.517 1.00 35.20 404 ALA B O 1
#

GO terms:
  GO:0039714 cytoplasmic viral factory (C, IDA)
  GO:0046762 viral budding from endoplasmic reticulum membrane (P, IDA)
  GO:0033650 host cell mitochondrion (C, EXP)
  GO:0042025 host cell nucleus (C, EXP)
  GO:0044167 host cell endoplasmic reticulum membrane (C, EXP)
  GO:0055036 virion membrane (C, EXP)
  GO:0005576 extracellular region (C, EXP)
  GO:0030430 host cell cytoplasm (C, EXP)

Secondary structure (DSSP, 8-state):
-PEEPPGGGEEE-SSSEEEEEEEEESS--EEE-BTTS--EEEEEEEEEEESPEEEEEEEEEEEEEEEEEEE--TTS-----GGGG-TTEEEEEEEEEE-GGGT-SS-EEEEEEEEEEEEEEEEEEEEE--GGGEEEEEEEEE----EEEEE-SS--EEEEEETTTEEEEEEEEEPS---TTTEEEEEETTEEEEEEHHHHHT--S-EEESS--SS---B-GGGTEEE----SS---EEE----HHHHHHHTTTSEEEEEETTEEEE--EEEEEEEEES--B-----PBP-S-EEESSPPEE-TTS-EEEEEEE-SS--SEEPPEEEEETT--B-S--B--S--EES-TTS-EEEEE-PPSEEEEEEESSGGG-EEEEEEEPPP---PPP-/-EEEPPGGGEEE-SSSEEEEEEEEETT-EEEEEBTTS-EEEEEEEEEEEESPEEEEEEEEEEEEEEEEEEE--TTS-----GGGTSTTEEEEEEEEE---TT-SS-SEEEEEEEEEEEEEEEEEEEE--GGGEEEEEEEEE----EEEEE-SSS-EEEEEETTTEEEEEEEEEPS-S-TTTEEEEEETTEEEEEEHHHHHT-SS-EEESS--SS---B-GGGTEEE---BTTB--EEE----HHHHHHHHTTSPEE-EETTEEEE--EEEEEEEEES--B-----PBP-S-EEESS--EE-SSS-EEEEEEE-SS--SEEPPEEEEETT--B-S--B--S--EES-TTS-EEEEE-PPSEEEEEEESSSTT-EEEEEEEPPP-S-PPP--

Radius of gyration: 42.31 Å; Cα contacts (8 Å, |Δi|>4): 1960; chains: 2; bounding box: 56×54×141 Å

B-factor: mean 19.93, std 11.03, range [3.84, 77.32]

Organism: Dengue virus type 1 (strain Nauru/West Pac/1974) (NCBI:txid11059)

InterPro domains:
  IPR000069 Envelope glycoprotein M, flavivirus [PF01004] (207-280)
  IPR000208 RNA-directed RNA polymerase, fingers/palm subdomains, flavivirus [PF00972] (2743-3192)
  IPR000336 Flavivirus/Alphavirus glycoprotein, immunoglobulin-like domain superfamily [G3DSA:2.60.40.350] (575-678)
  IPR000404 Flavivirus non-structural protein NS4A [PF01350] (2099-2239)
  IPR000487 Non-structural protein NS2B, flavivirus [PF01002] (1349-1475)
  IPR000487 Non-structural protein NS2B, flavivirus [PS51527] (1346-1475)
  IPR000752 Flavivirus non-structural protein NS2A [PF01005] (1138-1312)
  IPR001122 Capsid protein C, flavivirus [PF01003] (6-112)
  IPR001157 Non-structural protein NS1, flavivirus [PF00948] (777-1130)
  IPR001528 Flavivirus non-structural protein NS4B [PF01349] (2245-2486)
  IPR001650 Helicase, C-terminal domain-like [PS51194] (1822-1988)
  IPR001650 Helicase, C-terminal domain-like [SM00490] (1845-1941)
  IPR001850 Non-structural protein NS3, peptidase S7, flavivirus [PF00949] (1493-1642)
  IPR001850 Non-structural protein NS3, peptidase S7, flavivirus [PS51528] (1476-1653)
  IPR002535 Flavivirus polyprotein propeptide [PF01570] (120-204)
  IPR002877 Ribosomal RNA methyltransferase, FtsJ domain [PF01728] (2548-2714)
  IPR007094 RNA-directed RNA polymerase, catalytic domain [PS50507] (3020-3169)
  IPR009003 Peptidase S1, PA clan [SSF50494] (1481-1644)
  IPR011492 Non-structural protein NS3-like, DEAD-box helicase, flavivirus [PF07652] (1659-1806)
  IPR011998 Envelope glycoprotein E, central and dimerisation domain, flavivirus [PF00869] (282-576)

Foldseek 3Di:
DAAEFFPVQWDFDPAWWIKGKDKEFAPHKHWWFFDPFFIKIKYWDFKKFFQFFFFKKFFQFKDKAPKAKFKFAPVGDATDDPCVPPLQKDKDKDWDWDDPVHPHPHTDTIIMMIIIGMGGDFMKTKGFGDQVRMWIWMWMDGPPPTDIDIATQVRQWDWDQDPPQGTKIKRKDFDPDDDRVFWIWMDGDAWIFTFGDVLVVVAQGWMGGSDDDDDDGTDNNVSFKDWADADRTDTDIDGHGGCPVLVVVQCVPTGIFHDDDRMTIDRTMMMIMMITHRTGMDGDDFAAFAAAKDFPDDWADDQGQKIKTKIATDDDRPFHAKDKFKFAPPRHTDPDQWDDDGRTDRDNPDIGITMGGHDAAWMWIWIHDDPSIDIDIDHHHDHDRTGDRD/DAAEFFPVQWDFDPAFWIKGKDKEWPPHKHWWAFDPFFIKIKYWDFKKFFAFFWFKKFFQFKFKADKFKFKFEVPGDATDDPLVPPLQKDKDKDWAFPCPPPDPHGGIMIMMMIIGIGRPWMKTKGAGDQVGIKIWMWMDGPVPTDTDIATQVRQWDWDQDVPFGIKIKRKDFDDDDDRVFWIWMATDQWIFTAGPVLVVPAQGWMDGSDDDDDDRTDNNVSFKDWDDDHRGDIDIGGHHGCVVLVVVFCVPTGIFHDDVGMTIDGTMMMIMMIGHRTHMDGDDFAEFQFAKAWDDAWADHQGQKIKTKIFTDGDRPFHAKDKWKADPVGDTDPDFWDDDGRTPNDGVDIDMTMGHHDAAKMWMWIGDDPNTDIHIDHHHDHDSTGHRDD

Nearest PDB structures (foldseek):
  4gsx-assembly2_B  TM=1.003E+00  e=6.875E-73  Dengue virus 1 Nauru/West Pac/1974
  4gt0-assembly2_B  TM=1.002E+00  e=3.099E-70  Dengue virus 1 Nauru/West Pac/1974
  4gt0-assembly1_A  TM=9.918E-01  e=7.083E-67  Dengue virus 1 Nauru/West Pac/1974
  4gsx-assembly1_A-2  TM=9.921E-01  e=1.256E-66  Dengue virus 1 Nauru/West Pac/1974
  3j8d-assembly1_G  TM=9.759E-01  e=3.232E-52  Dengue virus 2 Thailand/16681/84

Sequence (780 aa):
RCVGIGNRDFVEGLSGATWVDVVLEHGSCVVTTMAKDKPTLDIELLKTEVTNPAVLRKLCIEAKISNTTTDSRRCPTQGEATLVEEQDTNFVCRRTFVDRGHGNGCGLFGKGSLITCAKFKCVTKLEGKIVQYENLKYSVIVTVHTGGTIATITPQAPTSEIQLTDYGALTLDCSPRTGLDFNEMVLLTMEKKSWLVHKQWFLDLPLPWTSGASTSQETWNRQDLLVTFKTTAHAKKQEVVVLGSQEGAMHTALTGATEIQTSGTTTIFAGHLKCRLKMDKLTLKGMSYVMCTGSFKLEKEVAETQHGTVLLVQVKYEGTDAPCKIPFSSQDEKGVTQNGRLITANPIVTDKEKPVNIEAEPPFGESYIVVGAGEKALKLSWFKKGSSIGKMFERCVGIGNRDFVEGLLSGATWVDVVLEHGSCVVTTMAKDKPTLDIELLKTEVTNPAVLRKLCIEAKISNTTTDSRCPTQGEATLVEEQDTNFVCRRTFVDRGGNGCGLFGKGSLITCAKFKCVTKLEGKIVQYENLKYSVIVTVHTHGTIATITPQAPTSEIQLTDYGALTLDCSPRTGLDFNEMVLLTMEKKSWLVHKQWFLDLPLPWTSGASTSQETWNRQDLLVTFKTAHAKKQEVVVLGSQEGAMHTALTGATEIQTSGTTTIFAGHLKCRLKMDKLTLKGMSYVMCTGSFKLEKEVAETQHGTVLVQVKYEGTDAPCKIPFSSQDEKGVTQNGRLITANPIVTDKEKPVNIEAEPPFGESYIVVGAGEKALKLSWFKKGSSIGKMFEA